Protein AF-G7YF88-F1 (afdb_monomer)

pLDDT: mean 83.78, std 13.75, range [22.8, 98.19]

Sequence (828 aa):
MNIGTIGHVDHGKTTLTAAITKSTSFRCLVPNYPVYSVLSEKKQTIFRSYEEIDAAPEEKKRGITINAAVVDYSTDKRHYAHTDCPGHADYVKNMITGANQMECAILVVAATDGTMPQTREHLLLAKQIGIEKLVVFINKADAADPEMLELVELEVRDTLKQYGFDGDNTPIVAGSALCALEGKDPQVGREKILELLNVIDEVPMPKREKDKPFLLPIEHVFSITGRGTVVTGRIERGTVALQAPVEIIGYNQSLKSTVTGIEMFHQLMSQAEAGDQVGLLLRGVKRDEIRRGQVVCEPKSQSMQNYIQAQVYMLSKKEGGRAKPFLSRYQLQVFSKSWDCPAYIVLPENKEMVMPGEDATIELDFQKKMVLEPGQRFTLRASGTTLGYGVRECVSIHVGQAGVQIGNACWELFCLEHGVQPSGEMYGDLGRDYEDAMQTFYSETGGGKYVPRAIFADLEPTVVDEVRKGTYRKLFHPDQLISGKEDAANNYARGHYGVGKQMIELVLDRIRKLVEPCTGLQGFIFTRSFGGGSGSGFTSLLMERMSRDYGKKTKLEFAIYPAPHISTAIVEPYNSILTTHGTLEHVDATFLLDNQAIYDNCLHNLNVERPTYTNLNRLICQVVSSTTASLRFSGSLNVDLIEFQTNLVPYPRIHFPMVSYAPVISAQKARHEQMTVAQLTSACFEPINQMVKCDPRKGKYMACCLLYRGDVVPKDVNAAIATIKTKRCIQFVDWCPTGFKVGITYQPPTAVPGGDLAKVQRAVCMLSNTTAIAEAWARLDRKFDLMFAKRAFVHWYVGEGMEEGEFREARVDLAALEKDYKEIACEV

InterPro domains:
  IPR000217 Tubulin [PR01161] (400-420)
  IPR000217 Tubulin [PR01161] (442-461)
  IPR000217 Tubulin [PR01161] (484-495)
  IPR000217 Tubulin [PR01161] (497-521)
  IPR000217 Tubulin [PR01161] (523-541)
  IPR000217 Tubulin [PR01161] (542-563)
  IPR000217 Tubulin [PR01161] (567-580)
  IPR000217 Tubulin [PR01161] (581-601)
  IPR000217 Tubulin [PR01161] (769-797)
  IPR000217 Tubulin [PTHR11588] (392-824)
  IPR000795 Translational (tr)-type GTP-binding domain [PF00009] (1-202)
  IPR000795 Translational (tr)-type GTP-binding domain [PS51722] (1-207)
  IPR002452 Alpha tubulin [PR01162] (408-423)
  IPR002452 Alpha tubulin [PR01162] (434-447)
  IPR002452 Alpha tubulin [PR01162] (477-490)
  IPR002452 Alpha tubulin [PR01162] (509-517)
  IPR002452 Alpha tubulin [PR01162] (537-549)
  IPR002452 Alpha tubulin [PR01162] (550-561)
  IPR002452 Alpha tubulin [PR01162] (603-615)
  IPR002452 Alpha tubulin [PR01162] (663-678)

Secondary structure (DSSP, 8-state):
-EEEEES-GGG-HHHHHHHHHHHHHHTTS-SSS---S----S-PPPP--HHHHS-SHHHHHHTS--S-EEEEEE-SS-EEEEEE---SGGGHHHHHHHHTT-SEEEEEEETTT-S-HHHHHHHHHHHHHT--EEEEEEE-GGGS-HHHHHH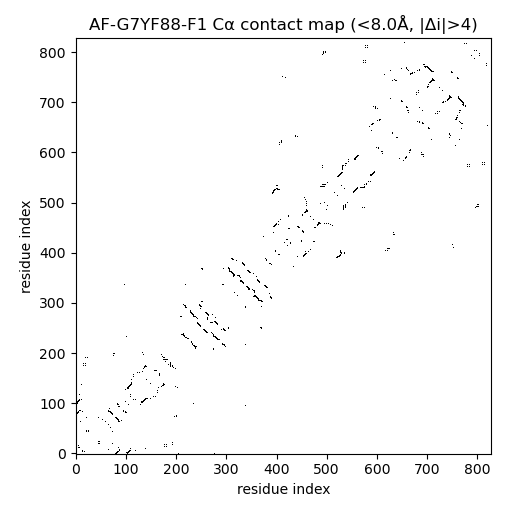HHHHHHHHHHHTTS-TTTS-EEE--HHHHHHT--TTTTHHHHHHHHHHHHHSPPPPP--SSPPEEE--EEEEETTTEEEEEEE--BSEEETT-EEEEEETTEEEEEEEEEEEETTEEESEEETT-EEEEEETT--TTT--TT-EEESTTS--EEEEEEEEEEEPBGGGTSBSSPEETTEEEEEEETTEEEEEEEE--TT-SEE-TT-EEEEEEEEEEEEE--TT---EEEETTEEEEE---EEEEEEEHHHHHHHHHHHHHHHHHHHTB-TTS-BSS---HHHHHHHTTTEEEPTTS-EEE-EEEEESSSHHHHHHHHSTTTTTS-GGGEEE-SS--TT-HHHHHTSHHHHHHHHHHHHHHHHHTT-SSEEEEEEEEESSSHIIIIIHHHHHHHHHHHSTTSEEEEEEEE--TTT---TTHHHHHHHHHHHHTTT-SEEEEEEHHHHHHHHHHTS--SS--HHHHHHHHHHHHHHHHHHHHS-EEE---HHHHHHHH-SSTT----EEEEE---BTTGGGT----HHHHHHHTTSGGGBSS---GGGS-EEEEEEEEEES--HHHHHHHHHHHHT-TT--B-TT-TT-EEEEEE-SPPPPPTT-SBPP-SEEEEEEEEEGGGHHHHHHHHHHHHHHHTTTTTHHHHHTTT--HHHHHHHHHHHHHHHHHHHHHHH--

Structure (mmCIF, N/CA/C/O backbone):
data_AF-G7YF88-F1
#
_entry.id   AF-G7YF88-F1
#
loop_
_atom_site.group_PDB
_atom_site.id
_atom_site.type_symbol
_atom_site.label_atom_id
_atom_site.label_alt_id
_atom_site.label_comp_id
_atom_site.label_asym_id
_atom_site.label_entity_id
_atom_site.label_seq_id
_atom_site.pdbx_PDB_ins_code
_atom_site.Cartn_x
_atom_site.Cartn_y
_atom_site.Cartn_z
_atom_site.occupancy
_atom_site.B_iso_or_equiv
_atom_site.auth_seq_id
_atom_site.auth_comp_id
_atom_site.auth_asym_id
_atom_site.auth_atom_id
_atom_site.pdbx_PDB_model_num
ATOM 1 N N . MET A 1 1 ? -20.935 11.786 24.456 1.00 80.44 1 MET A N 1
ATOM 2 C CA . MET A 1 1 ? -19.682 11.563 23.708 1.00 80.44 1 MET A CA 1
ATOM 3 C C . MET A 1 1 ? -18.657 10.994 24.666 1.00 80.44 1 MET A C 1
ATOM 5 O O . MET A 1 1 ? -18.584 11.468 25.797 1.00 80.44 1 MET A O 1
ATOM 9 N N . ASN A 1 2 ? -17.916 9.978 24.238 1.00 83.38 2 ASN A N 1
ATOM 10 C CA . ASN A 1 2 ? -16.899 9.335 25.068 1.00 83.38 2 ASN A CA 1
ATOM 11 C C . ASN A 1 2 ? -15.535 9.959 24.757 1.00 83.38 2 ASN A C 1
ATOM 13 O O . ASN A 1 2 ? -15.073 9.903 23.618 1.00 83.38 2 ASN A O 1
ATOM 17 N N . ILE A 1 3 ? -14.912 10.586 25.748 1.00 87.50 3 ILE A N 1
ATOM 18 C CA . ILE A 1 3 ? -13.619 11.266 25.614 1.00 87.50 3 ILE A CA 1
ATOM 19 C C . ILE A 1 3 ? -12.647 10.736 26.662 1.00 87.50 3 ILE A C 1
ATOM 21 O O . ILE A 1 3 ? -13.074 10.132 27.641 1.00 87.50 3 ILE A O 1
ATOM 25 N N . GLY A 1 4 ? -11.349 10.953 26.507 1.00 88.19 4 GLY A N 1
ATOM 26 C CA . GLY A 1 4 ? -10.425 10.685 27.602 1.00 88.19 4 GLY A CA 1
ATOM 27 C C . GLY A 1 4 ? -9.068 11.340 27.455 1.00 88.19 4 GLY A C 1
ATOM 28 O O . GLY A 1 4 ? -8.696 11.769 26.367 1.00 88.19 4 GLY A O 1
ATOM 29 N N . THR A 1 5 ? -8.342 11.451 28.560 1.00 90.38 5 THR A N 1
ATOM 30 C CA . THR A 1 5 ? -7.022 12.087 28.635 1.00 90.38 5 THR A CA 1
ATOM 31 C C . THR A 1 5 ? -5.910 11.066 28.437 1.00 90.38 5 THR A C 1
ATOM 33 O O . THR A 1 5 ? -5.860 10.030 29.098 1.00 90.38 5 THR A O 1
ATOM 36 N N . ILE A 1 6 ? -4.971 11.369 27.542 1.00 90.88 6 ILE A N 1
ATOM 37 C CA . ILE A 1 6 ? -3.789 10.546 27.259 1.00 90.88 6 ILE A CA 1
ATOM 38 C C . ILE A 1 6 ? -2.522 11.408 27.296 1.00 90.88 6 ILE A C 1
ATOM 40 O O . ILE A 1 6 ? -2.571 12.604 27.030 1.00 90.88 6 ILE A O 1
ATOM 44 N N . GLY A 1 7 ? -1.374 10.818 27.637 1.00 88.44 7 GLY A N 1
ATOM 45 C CA . GLY A 1 7 ? -0.098 11.532 27.736 1.00 88.44 7 GLY A CA 1
ATOM 46 C C . GLY A 1 7 ? 0.802 11.001 28.854 1.00 88.44 7 GLY A C 1
ATOM 47 O O . GLY A 1 7 ? 0.397 10.146 29.648 1.00 88.44 7 GLY A O 1
ATOM 48 N N . HIS A 1 8 ? 2.016 11.544 28.928 1.00 87.12 8 HIS A N 1
ATOM 49 C CA . HIS A 1 8 ? 3.051 11.184 29.904 1.00 87.12 8 HIS A CA 1
ATOM 50 C C . HIS A 1 8 ? 2.566 11.288 31.360 1.00 87.12 8 HIS A C 1
ATOM 52 O O . HIS A 1 8 ? 1.665 12.077 31.663 1.00 87.12 8 HIS A O 1
ATOM 58 N N . VAL A 1 9 ? 3.141 10.484 32.264 1.00 79.69 9 VAL A N 1
ATOM 59 C CA . VAL A 1 9 ? 2.733 10.396 33.680 1.00 79.69 9 VAL A CA 1
ATOM 60 C C . VAL A 1 9 ? 2.673 11.766 34.375 1.00 79.69 9 VAL A C 1
ATOM 62 O O . VAL A 1 9 ? 1.638 12.075 34.960 1.00 79.69 9 VAL A O 1
ATOM 65 N N . ASP A 1 10 ? 3.657 12.641 34.151 1.00 83.56 10 ASP A N 1
ATOM 66 C CA . ASP A 1 10 ? 3.800 13.915 34.880 1.00 83.56 10 ASP A CA 1
ATOM 67 C C . ASP A 1 10 ? 3.218 15.148 34.168 1.00 83.56 10 ASP A C 1
ATOM 69 O O . ASP A 1 10 ? 3.370 16.286 34.626 1.00 83.56 10 ASP A O 1
ATOM 73 N N . HIS A 1 11 ? 2.499 14.955 33.058 1.00 89.69 11 HIS A N 1
ATOM 74 C CA . HIS A 1 11 ? 1.887 16.063 32.311 1.00 89.69 11 HIS A CA 1
ATOM 75 C C . HIS A 1 11 ? 0.567 16.573 32.922 1.00 89.69 11 HIS A C 1
ATOM 77 O O . HIS A 1 11 ? -0.013 17.536 32.426 1.00 89.69 11 HIS A O 1
ATOM 83 N N . GLY A 1 12 ? 0.084 15.968 34.014 1.00 87.19 12 GLY A N 1
ATOM 84 C CA . GLY A 1 12 ? -1.083 16.456 34.763 1.00 87.19 12 GLY A CA 1
ATOM 85 C C . GLY A 1 12 ? -2.442 16.089 34.154 1.00 87.19 12 GLY A C 1
ATOM 86 O O . GLY A 1 12 ? -3.355 16.911 34.158 1.00 87.19 12 GLY A O 1
ATOM 87 N N . LYS A 1 13 ? -2.591 14.859 33.641 1.00 89.50 13 LYS A N 1
ATOM 88 C CA . LYS A 1 13 ? -3.858 14.331 33.085 1.00 89.50 13 LYS A CA 1
ATOM 89 C C . LYS A 1 13 ? -4.994 14.343 34.108 1.00 89.50 13 LYS A C 1
ATOM 91 O O . LYS A 1 13 ? -6.001 15.004 33.896 1.00 89.50 13 LYS A O 1
ATOM 96 N N . THR A 1 14 ? -4.784 13.712 35.256 1.00 85.06 14 THR A N 1
ATOM 97 C CA . THR A 1 14 ? -5.780 13.623 36.330 1.00 85.06 14 THR A CA 1
ATOM 98 C C . THR A 1 14 ? -6.082 14.997 36.930 1.00 85.06 14 THR A C 1
ATOM 100 O O . THR A 1 14 ? -7.227 15.307 37.256 1.00 85.06 14 THR A O 1
ATOM 103 N N . THR A 1 15 ? -5.076 15.878 36.993 1.00 86.94 15 THR A N 1
ATOM 104 C CA . THR A 1 15 ? -5.241 17.297 37.348 1.00 86.94 15 THR A CA 1
ATOM 105 C C . THR A 1 15 ? -6.183 18.005 36.372 1.00 86.94 15 THR A C 1
ATOM 107 O O . THR A 1 15 ? -7.093 18.708 36.804 1.00 86.94 15 THR A O 1
ATOM 110 N N . LEU A 1 16 ? -6.015 17.793 35.062 1.00 88.69 16 LEU A N 1
ATOM 111 C CA . LEU A 1 16 ? -6.908 18.332 34.036 1.00 88.69 16 LEU A CA 1
ATOM 112 C C . LEU A 1 16 ? -8.329 17.769 34.167 1.00 88.69 16 LEU A C 1
ATOM 114 O O . LEU A 1 16 ? -9.291 18.537 34.142 1.00 88.69 16 LEU A O 1
ATOM 118 N N . THR A 1 17 ? -8.473 16.461 34.380 1.00 86.06 17 THR A N 1
ATOM 119 C CA . THR A 1 17 ? -9.773 15.805 34.588 1.00 86.06 17 THR A CA 1
ATOM 120 C C . THR A 1 17 ? -10.514 16.407 35.791 1.00 86.06 17 THR A C 1
ATOM 122 O O . THR A 1 17 ? -11.687 16.778 35.685 1.00 86.06 17 THR A O 1
ATOM 125 N N . ALA A 1 18 ? -9.825 16.618 36.916 1.00 83.25 18 ALA A N 1
ATOM 126 C CA . ALA A 1 18 ? -10.389 17.295 38.085 1.00 83.25 18 ALA A CA 1
ATOM 127 C C . ALA A 1 18 ? -10.716 18.782 37.809 1.00 83.25 18 ALA A C 1
ATOM 129 O O . ALA A 1 18 ? -11.761 19.281 38.232 1.00 83.25 18 ALA A O 1
ATOM 130 N N . ALA A 1 19 ? -9.871 19.503 37.062 1.00 83.56 19 ALA A N 1
ATOM 131 C CA . ALA A 1 19 ? -10.112 20.903 36.694 1.00 83.56 19 ALA A CA 1
ATOM 132 C C . ALA A 1 19 ? -11.373 21.077 35.830 1.00 83.56 19 ALA A C 1
ATOM 134 O O . ALA A 1 19 ? -12.139 22.029 36.025 1.00 83.56 19 ALA A O 1
ATOM 135 N N . ILE A 1 20 ? -11.617 20.142 34.905 1.00 85.19 20 ILE A N 1
ATOM 136 C CA . ILE A 1 20 ? -12.810 20.111 34.050 1.00 85.19 20 ILE A CA 1
ATOM 137 C C . ILE A 1 20 ? -14.073 19.922 34.896 1.00 85.19 20 ILE A C 1
ATOM 139 O O . ILE A 1 20 ? -15.021 20.705 34.767 1.00 85.19 20 ILE A O 1
ATOM 143 N N . THR A 1 21 ? -14.090 18.938 35.802 1.00 80.06 21 THR A N 1
ATOM 144 C CA . THR A 1 21 ? -15.263 18.694 36.665 1.00 80.06 21 THR A CA 1
ATOM 145 C C . THR A 1 21 ? -15.522 19.867 37.609 1.00 80.06 21 THR A C 1
ATOM 147 O O . THR A 1 21 ? -16.675 20.240 37.831 1.00 80.06 21 THR A O 1
ATOM 150 N N . LYS A 1 22 ? -14.469 20.533 38.109 1.00 77.25 22 LYS A N 1
ATOM 151 C CA . LYS A 1 22 ? -14.602 21.744 38.933 1.00 77.25 22 LYS A CA 1
ATOM 152 C C . LYS A 1 22 ? -15.222 22.887 38.139 1.00 77.25 22 LYS A C 1
ATOM 154 O O . LYS A 1 22 ? -16.202 23.487 38.574 1.00 77.25 22 LYS A O 1
ATOM 159 N N . SER A 1 23 ? -14.673 23.176 36.963 1.00 72.31 23 SER A N 1
ATOM 160 C CA . SER A 1 23 ? -15.081 24.321 36.140 1.00 72.31 23 SER A CA 1
ATOM 161 C C . SER A 1 23 ? -16.519 24.192 35.635 1.00 72.31 23 SER A C 1
ATOM 163 O O . SER A 1 23 ? -17.252 25.183 35.599 1.00 72.31 23 SER A O 1
ATOM 165 N N . THR A 1 24 ? -16.945 22.969 35.313 1.00 67.31 24 THR A N 1
ATOM 166 C CA . THR A 1 24 ? -18.329 22.657 34.923 1.00 67.31 24 THR A CA 1
ATOM 167 C C . THR A 1 24 ? -19.292 22.700 36.112 1.00 67.31 24 THR A C 1
ATOM 169 O O . THR A 1 24 ? -20.394 23.220 35.964 1.00 67.31 24 THR A O 1
ATOM 172 N N . SER A 1 25 ? -18.865 22.286 37.311 1.00 60.72 25 SER A N 1
ATOM 173 C CA . SER A 1 25 ? -19.668 22.409 38.542 1.00 60.72 25 SER A CA 1
ATOM 174 C C . SER A 1 25 ? -19.865 23.871 38.978 1.00 60.72 25 SER A C 1
ATOM 176 O O . SER A 1 25 ? -20.966 24.275 39.348 1.00 60.72 25 SER A O 1
ATOM 178 N N . PHE A 1 26 ? -18.826 24.712 38.882 1.00 49.44 26 PHE A N 1
ATOM 179 C CA . PHE A 1 26 ? -18.905 26.143 39.221 1.00 49.44 26 PHE A CA 1
ATOM 180 C C . PHE A 1 26 ? -19.770 26.958 38.255 1.00 49.44 26 PHE A C 1
ATOM 182 O O . PHE A 1 26 ? -20.281 28.014 38.635 1.00 49.44 26 PHE A O 1
ATOM 189 N N . ARG A 1 27 ? -19.954 26.496 37.012 1.00 46.66 27 ARG A N 1
ATOM 190 C CA . ARG A 1 27 ? -20.841 27.144 36.034 1.00 46.66 27 ARG A CA 1
ATOM 191 C C . ARG A 1 27 ? -22.307 27.143 36.501 1.00 46.66 27 ARG A C 1
ATOM 193 O O . ARG A 1 27 ? -23.057 28.027 36.105 1.00 46.66 27 ARG A O 1
ATOM 200 N N . CYS A 1 28 ? -22.676 26.250 37.424 1.00 38.59 28 CYS A N 1
ATOM 201 C CA . CYS A 1 28 ? -23.985 26.230 38.079 1.00 38.59 28 CYS A CA 1
ATOM 202 C C . CYS A 1 28 ? -24.135 27.196 39.276 1.00 38.59 28 CYS A C 1
ATOM 204 O O . CYS A 1 28 ? -25.237 27.296 39.807 1.00 38.59 28 CYS A O 1
ATOM 206 N N . LEU A 1 29 ? -23.080 27.895 39.726 1.00 36.25 29 LEU A N 1
ATOM 207 C CA . LEU A 1 29 ? -23.082 28.644 41.001 1.00 36.25 29 LEU A CA 1
ATOM 208 C C . LEU A 1 29 ? -22.787 30.158 40.892 1.00 36.25 29 LEU A C 1
ATOM 210 O O . LEU A 1 29 ? -22.623 30.805 41.923 1.00 36.25 29 LEU A O 1
ATOM 214 N N . VAL A 1 30 ? -22.723 30.761 39.695 1.00 32.78 30 VAL A N 1
ATOM 215 C CA . VAL A 1 30 ? -22.468 32.216 39.546 1.00 32.78 30 VAL A CA 1
ATOM 216 C C . VAL A 1 30 ? -23.793 33.013 39.449 1.00 32.78 30 VAL A C 1
ATOM 218 O O . VAL A 1 30 ? -24.530 32.829 38.479 1.00 32.78 30 VAL A O 1
ATOM 221 N N . PRO A 1 31 ? -24.118 33.919 40.399 1.00 35.50 31 PRO A N 1
ATOM 222 C CA . PRO A 1 31 ? -25.445 34.527 40.526 1.00 35.50 31 PRO A CA 1
ATOM 223 C C . PRO A 1 31 ? -25.544 35.929 39.888 1.00 35.50 31 PRO A C 1
ATOM 225 O O . PRO A 1 31 ? -25.641 36.936 40.579 1.00 35.50 31 PRO A O 1
ATOM 228 N N . ASN A 1 32 ? -25.603 35.976 38.554 1.00 34.09 32 ASN A N 1
ATOM 229 C CA . ASN A 1 32 ? -26.483 36.920 37.832 1.00 34.09 32 ASN A CA 1
ATOM 230 C C . ASN A 1 32 ? -27.683 36.166 37.207 1.00 34.09 32 ASN A C 1
ATOM 232 O O . ASN A 1 32 ? -28.329 36.643 36.279 1.00 34.09 32 ASN A O 1
ATOM 236 N N . TYR A 1 33 ? -27.976 34.966 37.718 1.00 36.41 33 TYR A N 1
ATOM 237 C CA . TYR A 1 33 ? -29.042 34.067 37.275 1.00 36.41 33 TYR A CA 1
ATOM 238 C C . TYR A 1 33 ? -29.768 33.541 38.526 1.00 36.41 33 TYR A C 1
ATOM 240 O O . TYR A 1 33 ? -29.080 33.134 39.466 1.00 36.41 33 TYR A O 1
ATOM 248 N N . PRO A 1 34 ? -31.110 33.614 38.634 1.00 28.64 34 PRO A N 1
ATOM 249 C CA . PRO A 1 34 ? -31.749 33.658 39.943 1.00 28.64 34 PRO A CA 1
ATOM 250 C C . PRO A 1 34 ? -31.778 32.289 40.617 1.00 28.64 34 PRO A C 1
ATOM 252 O O . PRO A 1 34 ? -32.299 31.312 40.081 1.00 28.64 34 PRO A O 1
ATOM 255 N N . VAL A 1 35 ? -31.262 32.276 41.841 1.00 29.77 35 VAL A N 1
ATOM 256 C CA . VAL A 1 35 ? -31.398 31.213 42.831 1.00 29.77 35 VAL A CA 1
ATOM 257 C C . VAL A 1 35 ? -32.826 31.244 43.375 1.00 29.77 35 VAL A C 1
ATOM 259 O O . VAL A 1 35 ? -33.217 32.210 44.025 1.00 29.77 35 VAL A O 1
ATOM 262 N N . TYR A 1 36 ? -33.578 30.167 43.158 1.00 23.89 36 TYR A N 1
ATOM 263 C CA . TYR A 1 36 ? -34.684 29.786 44.030 1.00 23.89 36 TYR A CA 1
ATOM 264 C C . TYR A 1 36 ? -34.452 28.362 44.519 1.00 23.89 36 TYR A C 1
ATOM 266 O O . TYR A 1 36 ? -34.229 27.429 43.749 1.00 23.89 36 TYR A O 1
ATOM 274 N N . SER A 1 37 ? -34.502 28.223 45.838 1.00 29.05 37 SER A N 1
ATOM 275 C CA . SER A 1 37 ? -34.841 26.981 46.503 1.00 29.05 37 SER A CA 1
ATOM 276 C C . SER A 1 37 ? -36.146 26.422 45.924 1.00 29.05 37 SER A C 1
ATOM 278 O O . SER A 1 37 ? -37.085 27.166 45.652 1.00 29.05 37 SER A O 1
ATOM 280 N N . VAL A 1 38 ? -36.194 25.090 45.825 1.00 25.95 38 VAL A N 1
ATOM 281 C CA . VAL A 1 38 ? -37.315 24.264 45.348 1.00 25.95 38 VAL A CA 1
ATOM 282 C C . VAL A 1 38 ? -37.439 24.200 43.819 1.00 25.95 38 VAL A C 1
ATOM 284 O O . VAL A 1 38 ? -38.097 25.025 43.202 1.00 25.95 38 VAL A O 1
ATOM 287 N N . LEU A 1 39 ? -36.838 23.167 43.215 1.00 22.80 39 LEU A N 1
ATOM 288 C CA . LEU A 1 39 ? -37.516 22.160 42.381 1.00 22.80 39 LEU A CA 1
ATOM 289 C C . LEU A 1 39 ? -36.494 21.149 41.824 1.00 22.80 39 LEU A C 1
ATOM 291 O O . LEU A 1 39 ? -35.384 21.473 41.416 1.00 22.80 39 LEU A O 1
ATOM 295 N N . SER A 1 40 ? -36.919 19.900 41.876 1.00 32.03 40 SER A N 1
ATOM 296 C CA . SER A 1 40 ? -36.333 18.665 41.372 1.00 32.03 40 SER A CA 1
ATOM 297 C C . SER A 1 40 ? -35.913 18.685 39.885 1.00 32.03 40 SER A C 1
ATOM 299 O O . SER A 1 40 ? -36.510 19.380 39.068 1.00 32.03 40 SER A O 1
ATOM 301 N N . GLU A 1 41 ? -34.950 17.809 39.544 1.00 29.53 41 GLU A N 1
ATOM 302 C CA . GLU A 1 41 ? -34.847 17.063 38.263 1.00 29.53 41 GLU A CA 1
ATOM 303 C C . GLU A 1 41 ? -33.995 17.539 37.058 1.00 29.53 41 GLU A C 1
ATOM 305 O O . GLU A 1 41 ? -34.114 16.936 35.990 1.00 29.53 41 GLU A O 1
ATOM 310 N N . LYS A 1 42 ? -33.029 18.470 37.158 1.00 31.80 42 LYS A N 1
ATOM 311 C CA . LYS A 1 42 ? -32.085 18.698 36.026 1.00 31.80 42 LYS A CA 1
ATOM 312 C C . LYS A 1 42 ? -30.593 18.660 36.396 1.00 31.80 42 LYS A C 1
ATOM 314 O O . LYS A 1 42 ? -30.072 19.564 37.034 1.00 31.80 42 LYS A O 1
ATOM 319 N N . LYS A 1 43 ? -29.965 17.554 35.956 1.00 44.12 43 LYS A N 1
ATOM 320 C CA . LYS A 1 43 ? -28.537 17.203 35.766 1.00 44.12 43 LYS A CA 1
ATOM 321 C C . LYS A 1 43 ? -27.502 18.191 36.333 1.00 44.12 43 LYS A C 1
ATOM 323 O O . LYS A 1 43 ? -27.141 19.159 35.672 1.00 44.12 43 LYS A O 1
ATOM 328 N N . GLN A 1 44 ? -26.979 17.882 37.522 1.00 49.84 44 GLN A N 1
ATOM 329 C CA . GLN A 1 44 ? -25.811 18.538 38.122 1.00 49.84 44 GLN A CA 1
ATOM 330 C C . GLN A 1 44 ? -24.552 17.696 37.870 1.00 49.84 44 GLN A C 1
ATOM 332 O O . GLN A 1 44 ? -24.529 16.520 38.221 1.00 49.84 44 GLN A O 1
ATOM 337 N N . THR A 1 45 ? -23.503 18.295 37.297 1.00 47.97 45 THR A N 1
ATOM 338 C CA . THR A 1 45 ? -22.147 17.722 37.331 1.00 47.97 45 THR A CA 1
ATOM 339 C C . THR A 1 45 ? -21.655 17.725 38.781 1.00 47.97 45 THR A C 1
ATOM 341 O O . THR A 1 45 ? -21.753 18.751 39.455 1.00 47.97 45 THR A O 1
ATOM 344 N N . ILE A 1 46 ? -21.134 16.598 39.269 1.00 57.25 46 ILE A N 1
ATOM 345 C CA . ILE A 1 46 ? -20.553 16.490 40.614 1.00 57.25 46 ILE A CA 1
ATOM 346 C C . ILE A 1 46 ? -19.043 16.698 40.492 1.00 57.25 46 ILE A C 1
ATOM 348 O O . ILE A 1 46 ? -18.365 15.944 39.792 1.00 57.25 46 ILE A O 1
ATOM 352 N N . PHE A 1 47 ? -18.505 17.715 41.167 1.00 47.56 47 PHE A N 1
ATOM 353 C CA . PHE A 1 47 ? -17.058 17.912 41.248 1.00 47.56 47 PHE A CA 1
ATOM 354 C C . PHE A 1 47 ? -16.402 16.676 41.869 1.00 47.56 47 PHE A C 1
ATOM 356 O O . PHE A 1 47 ? -16.818 16.240 42.941 1.00 47.56 47 PHE A O 1
ATOM 363 N N . ARG A 1 48 ? -15.366 16.147 41.208 1.00 58.91 48 ARG A N 1
ATOM 364 C CA . ARG A 1 48 ? -14.508 15.103 41.768 1.00 58.91 48 ARG A CA 1
ATOM 365 C C . ARG A 1 48 ? -13.098 15.635 41.918 1.00 58.91 48 ARG A C 1
ATOM 367 O O . ARG A 1 48 ? -12.487 16.104 40.956 1.00 58.91 48 ARG A O 1
ATOM 374 N N . SER A 1 49 ? -12.601 15.576 43.143 1.00 54.50 49 SER A N 1
ATOM 375 C CA . SER A 1 49 ? -11.231 15.954 43.459 1.00 54.50 49 SER A CA 1
ATOM 376 C C . SER A 1 49 ? -10.231 14.952 42.876 1.00 54.50 49 SER A C 1
ATOM 378 O O . SER A 1 49 ? -10.565 13.802 42.593 1.00 54.50 49 SER A O 1
ATOM 380 N N . TYR A 1 50 ? -8.977 15.387 42.739 1.00 51.66 50 TYR A N 1
ATOM 381 C CA . TYR A 1 50 ? -7.861 14.533 42.322 1.00 51.66 50 TYR A CA 1
ATOM 382 C C . TYR A 1 50 ? -7.794 13.225 43.144 1.00 51.66 50 TYR A C 1
ATOM 384 O O . TYR A 1 50 ? -7.657 12.138 42.590 1.00 51.66 50 TYR A O 1
ATOM 392 N N . GLU A 1 51 ? -8.007 13.315 44.460 1.00 47.09 51 GLU A N 1
ATOM 393 C CA . GLU A 1 51 ? -7.945 12.187 45.403 1.00 47.09 51 GLU A CA 1
ATOM 394 C C . GLU A 1 51 ? -9.130 11.206 45.321 1.00 47.09 51 GLU A C 1
ATOM 396 O O . GLU A 1 51 ? -9.066 10.108 45.889 1.00 47.09 51 GLU A O 1
ATOM 401 N N . GLU A 1 52 ? -10.227 11.610 44.676 1.00 59.31 52 GLU A N 1
ATOM 402 C CA . GLU A 1 52 ? -11.420 10.785 44.445 1.00 59.31 52 GLU A CA 1
ATOM 403 C C . GLU A 1 52 ? -11.386 10.080 43.085 1.00 59.31 52 GLU A C 1
ATOM 405 O O . GLU A 1 52 ? -12.082 9.079 42.907 1.00 59.31 52 GLU A O 1
ATOM 410 N N . ILE A 1 53 ? -10.593 10.591 42.138 1.00 59.25 53 ILE A N 1
ATOM 411 C CA . ILE A 1 53 ? -10.337 9.949 40.842 1.00 59.25 53 ILE A CA 1
ATOM 412 C C . ILE A 1 53 ? -9.270 8.860 41.026 1.00 59.25 53 ILE A C 1
ATOM 414 O O . ILE A 1 53 ? -9.530 7.703 40.701 1.00 59.25 53 ILE A O 1
ATOM 418 N N . ASP A 1 54 ? -8.145 9.194 41.671 1.00 60.56 54 ASP A N 1
ATOM 419 C CA . ASP A 1 54 ? -7.094 8.244 42.077 1.00 60.56 54 ASP A CA 1
ATOM 420 C C . ASP A 1 54 ? -7.458 7.566 43.418 1.00 60.56 54 ASP A C 1
ATOM 422 O O . ASP A 1 54 ? -6.809 7.728 44.461 1.00 60.56 54 ASP A O 1
ATOM 426 N N . ALA A 1 55 ? -8.580 6.843 43.429 1.00 58.81 55 ALA A N 1
ATOM 427 C CA . ALA A 1 55 ? -9.160 6.290 44.651 1.00 58.81 55 ALA A CA 1
ATOM 428 C C . ALA A 1 55 ? -8.441 5.030 45.170 1.00 58.81 55 ALA A C 1
ATOM 430 O O . ALA A 1 55 ? -8.611 4.681 46.346 1.00 58.81 55 ALA A O 1
ATOM 431 N N . ALA A 1 56 ? -7.663 4.320 44.341 1.00 57.72 56 ALA A N 1
ATOM 432 C CA . ALA A 1 56 ? -7.081 3.048 44.756 1.00 57.72 56 ALA A CA 1
ATOM 433 C C . ALA A 1 56 ? -5.982 3.247 45.825 1.00 57.72 56 ALA A C 1
ATOM 435 O O . ALA A 1 56 ? -5.140 4.139 45.701 1.00 57.72 56 ALA A O 1
ATOM 436 N N . PRO A 1 57 ? -5.903 2.386 46.862 1.00 49.88 57 PRO A N 1
ATOM 437 C CA . PRO A 1 57 ? -4.890 2.509 47.917 1.00 49.88 57 PRO A CA 1
ATOM 438 C C . PRO A 1 57 ? -3.437 2.491 47.412 1.00 49.88 57 PRO A C 1
ATOM 440 O O . PRO A 1 57 ? -2.551 3.039 48.067 1.00 49.88 57 PRO A O 1
ATOM 443 N N . GLU A 1 58 ? -3.179 1.845 46.270 1.00 53.97 58 GLU A N 1
ATOM 444 C CA . GLU A 1 58 ? -1.869 1.840 45.605 1.00 53.97 58 GLU A CA 1
ATOM 445 C C . GLU A 1 58 ? -1.588 3.123 44.812 1.00 53.97 58 GLU A C 1
ATOM 447 O O . GLU A 1 58 ? -0.444 3.578 44.824 1.00 53.97 58 GLU A O 1
ATOM 452 N N . GLU A 1 59 ? -2.605 3.735 44.195 1.00 62.12 59 GLU A N 1
ATOM 453 C CA . GLU A 1 59 ? -2.485 5.015 43.474 1.00 62.12 59 GLU A CA 1
ATOM 454 C C . GLU A 1 59 ? -2.096 6.127 44.453 1.00 62.12 59 GLU A C 1
ATOM 456 O O . GLU A 1 59 ? -1.082 6.796 44.257 1.00 62.12 59 GLU A O 1
ATOM 461 N N . LYS A 1 60 ? -2.791 6.219 45.599 1.00 62.00 60 LYS A N 1
ATOM 462 C CA . LYS A 1 60 ? -2.500 7.213 46.653 1.00 62.00 60 LYS A CA 1
ATOM 463 C C . LYS A 1 60 ? -1.102 7.087 47.261 1.00 62.00 60 LYS A C 1
ATOM 465 O O . LYS A 1 60 ? -0.528 8.082 47.688 1.00 62.00 60 LYS A O 1
ATOM 470 N N . LYS A 1 61 ? -0.547 5.871 47.327 1.00 56.31 61 LYS A N 1
ATOM 471 C CA . LYS A 1 61 ? 0.805 5.630 47.868 1.00 56.31 61 LYS A CA 1
ATOM 472 C C . LYS A 1 61 ? 1.916 5.967 46.880 1.00 56.31 61 LYS A C 1
ATOM 474 O O . LYS A 1 61 ? 3.013 6.301 47.316 1.00 56.31 61 LYS A O 1
ATOM 479 N N . ARG A 1 62 ? 1.665 5.797 45.579 1.00 53.62 62 ARG A N 1
ATOM 480 C CA . ARG A 1 62 ? 2.677 5.960 44.525 1.00 53.62 62 ARG A CA 1
ATOM 481 C C . ARG A 1 62 ? 2.575 7.291 43.780 1.00 53.62 62 ARG A C 1
ATOM 483 O O . ARG A 1 62 ? 3.536 7.643 43.110 1.00 53.62 62 ARG A O 1
ATOM 490 N N . GLY A 1 63 ? 1.457 8.009 43.901 1.00 57.00 63 GLY A N 1
ATOM 491 C CA . GLY A 1 63 ? 1.236 9.296 43.235 1.00 57.00 63 GLY A CA 1
ATOM 492 C C . GLY A 1 63 ? 1.095 9.188 41.714 1.00 57.00 63 GLY A C 1
ATOM 493 O O . GLY A 1 63 ? 1.439 10.129 41.011 1.00 57.00 63 GLY A O 1
ATOM 494 N N . ILE A 1 64 ? 0.648 8.034 41.203 1.00 61.81 64 ILE A N 1
ATOM 495 C CA . ILE A 1 64 ? 0.454 7.774 39.769 1.00 61.81 64 ILE A CA 1
ATOM 496 C C . ILE A 1 64 ? -0.894 7.087 39.537 1.00 61.81 64 ILE A C 1
ATOM 498 O O . ILE A 1 64 ? -1.271 6.204 40.309 1.00 61.81 64 ILE A O 1
ATOM 502 N N . THR A 1 65 ? -1.574 7.433 38.444 1.00 52.50 65 THR A N 1
ATOM 503 C CA . THR A 1 65 ? -2.808 6.769 37.993 1.00 52.50 65 THR A CA 1
ATOM 504 C C . THR A 1 65 ? -2.492 5.363 37.491 1.00 52.50 65 THR A C 1
ATOM 506 O O . THR A 1 65 ? -1.634 5.186 36.618 1.00 52.50 65 THR A O 1
ATOM 509 N N . ILE A 1 66 ? -3.176 4.356 38.035 1.00 54.53 66 ILE A N 1
ATOM 510 C CA . ILE A 1 66 ? -2.956 2.938 37.718 1.00 54.53 66 ILE A CA 1
ATOM 511 C C . ILE A 1 66 ? -4.140 2.400 36.912 1.00 54.53 66 ILE A C 1
ATOM 513 O O . ILE A 1 66 ? -3.937 1.734 35.894 1.00 54.53 66 ILE A O 1
ATOM 517 N N . ASN A 1 67 ? -5.369 2.688 37.336 1.00 61.09 67 ASN A N 1
ATOM 518 C CA . ASN A 1 67 ? -6.597 2.251 36.683 1.00 61.09 67 ASN A CA 1
ATOM 519 C C . ASN A 1 67 ? -7.208 3.375 35.847 1.00 61.09 67 ASN A C 1
ATOM 521 O O . ASN A 1 67 ? -7.117 4.543 36.200 1.00 61.09 67 ASN A O 1
ATOM 525 N N . ALA A 1 68 ? -7.869 3.012 34.746 1.00 62.00 68 ALA A N 1
ATOM 526 C CA . ALA A 1 68 ? -8.675 3.978 34.014 1.00 62.00 68 ALA A CA 1
ATOM 527 C C . ALA A 1 68 ? -9.929 4.322 34.834 1.00 62.00 68 ALA A C 1
ATOM 529 O O . ALA A 1 68 ? -10.666 3.414 35.233 1.00 62.00 68 ALA A O 1
ATOM 530 N N . ALA A 1 69 ? -10.164 5.610 35.083 1.00 67.31 69 ALA A N 1
ATOM 531 C CA . ALA A 1 69 ? -11.319 6.098 35.832 1.00 67.31 69 ALA A CA 1
ATOM 532 C C . ALA A 1 69 ? -12.272 6.850 34.900 1.00 67.31 69 ALA A C 1
ATOM 534 O O . ALA A 1 69 ? -11.848 7.733 34.159 1.00 67.31 69 ALA A O 1
ATOM 535 N N . VAL A 1 70 ? -13.563 6.515 34.943 1.00 69.19 70 VAL A N 1
ATOM 536 C CA . VAL A 1 70 ? -14.587 7.201 34.144 1.00 69.19 70 VAL A CA 1
ATOM 537 C C . VAL A 1 70 ? -15.312 8.221 35.016 1.00 69.19 70 VAL A C 1
ATOM 539 O O . VAL A 1 70 ? -15.852 7.877 36.068 1.00 69.19 70 VAL A O 1
ATOM 542 N N . VAL A 1 71 ? -15.326 9.474 34.568 1.00 74.31 71 VAL A N 1
ATOM 543 C CA . VAL A 1 71 ? -16.001 10.604 35.209 1.00 74.31 71 VAL A CA 1
ATOM 544 C C . VAL A 1 71 ? -16.935 11.266 34.207 1.00 74.31 71 VAL A C 1
ATOM 546 O O . VAL A 1 71 ? -16.612 11.400 33.031 1.00 74.31 71 VAL A O 1
ATOM 549 N N . ASP A 1 72 ? -18.100 11.695 34.658 1.00 70.69 72 ASP A N 1
ATOM 550 C CA . ASP A 1 72 ? -19.120 12.313 33.826 1.00 70.69 72 ASP A CA 1
ATOM 551 C C . ASP A 1 72 ? -19.249 13.824 34.065 1.00 70.69 72 ASP A C 1
ATOM 553 O O . ASP A 1 72 ? -19.069 14.325 35.175 1.00 70.69 72 ASP A O 1
ATOM 557 N N . TYR A 1 73 ? -19.554 14.563 32.997 1.00 77.00 73 TYR A N 1
ATOM 558 C CA . TYR A 1 73 ? -19.918 15.980 33.057 1.00 77.00 73 TYR A CA 1
ATOM 559 C C . TYR A 1 73 ? -20.748 16.384 31.836 1.00 77.00 73 TYR A C 1
ATOM 561 O O . TYR A 1 73 ? -20.748 15.716 30.802 1.00 77.00 73 TYR A O 1
ATOM 569 N N . SER A 1 74 ? -21.461 17.505 31.942 1.00 70.25 74 SER A N 1
ATOM 570 C CA . SER A 1 74 ? -22.243 18.078 30.840 1.00 70.25 74 SER A CA 1
ATOM 571 C C . SER A 1 74 ? -21.811 19.503 30.506 1.00 70.25 74 SER A C 1
ATOM 573 O O . SER A 1 74 ? -21.452 20.280 31.392 1.00 70.25 74 SER A O 1
ATOM 575 N N . THR A 1 75 ? -21.890 19.844 29.223 1.00 78.31 75 THR A N 1
ATOM 576 C CA . THR A 1 75 ? -21.906 21.215 28.701 1.00 78.31 75 THR A CA 1
ATOM 577 C C . THR A 1 75 ? -23.329 21.570 28.255 1.00 78.31 75 THR A C 1
ATOM 579 O O . THR A 1 75 ? -24.231 20.731 28.291 1.00 78.31 75 THR A O 1
ATOM 582 N N . ASP A 1 76 ? -23.543 22.805 27.796 1.00 71.81 76 ASP A N 1
ATOM 583 C CA . ASP A 1 76 ? -24.843 23.225 27.250 1.00 71.81 76 ASP A CA 1
ATOM 584 C C . ASP A 1 76 ? -25.212 22.455 25.969 1.00 71.81 76 ASP A C 1
ATOM 586 O O . ASP A 1 76 ? -26.391 22.293 25.653 1.00 71.81 76 ASP A O 1
ATOM 590 N N . LYS A 1 77 ? -24.206 21.982 25.218 1.00 74.50 77 LYS A N 1
ATOM 591 C CA . LYS A 1 77 ? -24.395 21.283 23.943 1.00 74.50 77 LYS A CA 1
ATOM 592 C C . LYS A 1 77 ? -24.472 19.767 24.115 1.00 74.50 77 LYS A C 1
ATOM 594 O O . LYS A 1 77 ? -25.184 19.119 23.346 1.00 74.50 77 LYS A O 1
ATOM 599 N N . ARG A 1 78 ? -23.692 19.175 25.032 1.00 79.31 78 ARG A N 1
ATOM 600 C CA . ARG A 1 78 ? -23.455 17.720 25.060 1.00 79.31 78 ARG A CA 1
ATOM 601 C C . ARG A 1 78 ? -23.165 17.169 26.453 1.00 79.31 78 ARG A C 1
ATOM 603 O O . ARG A 1 78 ? -22.730 17.867 27.359 1.00 79.31 78 ARG A O 1
ATOM 610 N N . HIS A 1 79 ? -23.358 15.860 26.584 1.00 76.94 79 HIS A N 1
ATOM 611 C CA . HIS A 1 79 ? -22.953 15.085 27.751 1.00 76.94 79 HIS A CA 1
ATOM 612 C C . HIS A 1 79 ? -21.679 14.287 27.448 1.00 76.94 79 HIS A C 1
ATOM 614 O O . HIS A 1 79 ? -21.588 13.647 26.390 1.00 76.94 79 HIS A O 1
ATOM 620 N N . TYR A 1 80 ? -20.732 14.269 28.383 1.00 80.44 80 TYR A N 1
ATOM 621 C CA . TYR A 1 80 ? -19.447 13.588 28.262 1.00 80.44 80 TYR A CA 1
ATOM 622 C C . TYR A 1 80 ? -19.301 12.467 29.287 1.00 80.44 80 TYR A C 1
ATOM 624 O O . TYR A 1 80 ? -19.627 12.639 30.459 1.00 80.44 80 TYR A O 1
ATOM 632 N N . ALA A 1 81 ? -18.787 11.329 28.827 1.00 80.75 81 ALA A N 1
ATOM 633 C CA . ALA A 1 81 ? -18.162 10.327 29.679 1.00 80.75 81 ALA A CA 1
ATOM 634 C C . ALA A 1 81 ? -16.652 10.416 29.427 1.00 80.75 81 ALA A C 1
ATOM 636 O O . ALA A 1 81 ? -16.191 10.169 28.312 1.00 80.75 81 ALA A O 1
ATOM 637 N N . HIS A 1 82 ? -15.904 10.866 30.428 1.00 82.25 82 HIS A N 1
ATOM 638 C CA . HIS A 1 82 ? -14.476 11.141 30.353 1.00 82.25 82 HIS A CA 1
ATOM 639 C C . HIS A 1 82 ? -13.691 10.024 31.032 1.00 82.25 82 HIS A C 1
ATOM 641 O O . HIS A 1 82 ? -13.849 9.802 32.225 1.00 82.25 82 HIS A O 1
ATOM 647 N N . THR A 1 83 ? -12.809 9.362 30.293 1.00 82.44 83 THR A N 1
ATOM 648 C CA . THR A 1 83 ? -11.929 8.306 30.803 1.00 82.44 83 THR A CA 1
ATOM 649 C C . THR A 1 83 ? -10.522 8.849 31.048 1.00 82.44 83 THR A C 1
ATOM 651 O O . THR A 1 83 ? -9.818 9.184 30.096 1.00 82.44 83 THR A O 1
ATOM 654 N N . ASP A 1 84 ? -10.094 8.930 32.306 1.00 81.88 84 ASP A N 1
ATOM 655 C CA . ASP A 1 84 ? -8.722 9.302 32.671 1.00 81.88 84 ASP A CA 1
ATOM 656 C C . ASP A 1 84 ? -7.807 8.085 32.494 1.00 81.88 84 ASP A C 1
ATOM 658 O O . ASP A 1 84 ? -8.006 7.069 33.163 1.00 81.88 84 ASP A O 1
ATOM 662 N N . CYS A 1 85 ? -6.856 8.131 31.551 1.00 79.75 85 CYS A N 1
ATOM 663 C CA . CYS A 1 85 ? -5.970 6.992 31.287 1.00 79.75 85 CYS A CA 1
ATOM 664 C C . CYS A 1 85 ? -4.621 7.091 32.012 1.00 79.75 85 CYS A C 1
ATOM 666 O O . CYS A 1 85 ? -4.011 8.164 32.068 1.00 79.75 85 CYS A O 1
ATOM 668 N N . PRO A 1 86 ? -4.076 5.949 32.476 1.00 74.81 86 PRO A N 1
ATOM 669 C CA . PRO A 1 86 ? -2.769 5.911 33.117 1.00 74.81 86 PRO A CA 1
ATOM 670 C C . PRO A 1 86 ? -1.661 6.285 32.124 1.00 74.81 86 PRO A C 1
ATOM 672 O O . PRO A 1 86 ? -1.712 5.906 30.956 1.00 74.81 86 PRO A O 1
ATOM 675 N N . GLY A 1 87 ? -0.662 7.042 32.592 1.00 60.81 87 GLY A N 1
ATOM 676 C CA . GLY A 1 87 ? 0.434 7.572 31.761 1.00 60.81 87 GLY A CA 1
ATOM 677 C C . GLY A 1 87 ? 1.793 6.899 31.931 1.00 60.81 87 GLY A C 1
ATOM 678 O O . GLY A 1 87 ? 2.732 7.264 31.235 1.00 60.81 87 GLY A O 1
ATOM 679 N N . HIS A 1 88 ? 1.928 5.970 32.878 1.00 72.50 88 HIS A N 1
ATOM 680 C CA . HIS A 1 88 ? 3.194 5.293 33.159 1.00 72.50 88 HIS A CA 1
ATOM 681 C C . HIS A 1 88 ? 3.338 4.031 32.292 1.00 72.50 88 HIS A C 1
ATOM 683 O O . HIS A 1 88 ? 2.377 3.274 32.136 1.00 72.50 88 HIS A O 1
ATOM 689 N N . ALA A 1 89 ? 4.546 3.769 31.779 1.00 55.97 89 ALA A N 1
ATOM 690 C CA . ALA A 1 89 ? 4.830 2.684 30.826 1.00 55.97 89 ALA A CA 1
ATOM 691 C C . ALA A 1 89 ? 4.364 1.291 31.310 1.00 55.97 89 ALA A C 1
ATOM 693 O O . ALA A 1 89 ? 3.829 0.491 30.541 1.00 55.97 89 ALA A O 1
ATOM 694 N N . ASP A 1 90 ? 4.487 1.018 32.610 1.00 52.53 90 ASP A N 1
ATOM 695 C CA . ASP A 1 90 ? 4.072 -0.262 33.205 1.00 52.53 90 ASP A CA 1
ATOM 696 C C . ASP A 1 90 ? 2.552 -0.519 33.157 1.00 52.53 90 ASP A C 1
ATOM 698 O O . ASP A 1 90 ? 2.118 -1.674 33.215 1.00 52.53 90 ASP A O 1
ATOM 702 N N . TYR A 1 91 ? 1.730 0.527 33.006 1.00 60.12 91 TYR A N 1
ATOM 703 C CA . TYR A 1 91 ? 0.262 0.439 33.022 1.00 60.12 91 TYR A CA 1
ATOM 704 C C . TYR A 1 91 ? -0.382 0.713 31.661 1.00 60.12 91 TYR A C 1
ATOM 706 O O . TYR A 1 91 ? -1.598 0.884 31.564 1.00 60.12 91 TYR A O 1
ATOM 714 N N . VAL A 1 92 ? 0.398 0.646 30.578 1.00 63.22 92 VAL A N 1
ATOM 715 C CA . VAL A 1 92 ? -0.108 0.793 29.203 1.00 63.22 92 VAL A CA 1
ATOM 716 C C . VAL A 1 92 ? -1.212 -0.228 28.876 1.00 63.22 92 VAL A C 1
ATOM 718 O O . VAL A 1 92 ? -2.116 0.059 28.095 1.00 63.22 92 VAL A O 1
ATOM 721 N N . LYS A 1 93 ? -1.216 -1.405 29.521 1.00 62.88 93 LYS A N 1
ATOM 722 C CA . LYS A 1 93 ? -2.314 -2.385 29.397 1.00 62.88 93 LYS A CA 1
ATOM 723 C C . LYS A 1 93 ? -3.670 -1.784 29.779 1.00 62.88 93 LYS A C 1
ATOM 725 O O . LYS A 1 93 ? -4.655 -1.987 29.075 1.00 62.88 93 LYS A O 1
ATOM 730 N N . ASN A 1 94 ? -3.704 -1.025 30.872 1.00 66.75 94 ASN A N 1
ATOM 731 C CA . ASN A 1 94 ? -4.915 -0.373 31.354 1.00 66.75 94 ASN A CA 1
ATOM 732 C C . ASN A 1 94 ? -5.294 0.795 30.433 1.00 66.75 94 ASN A C 1
ATOM 734 O O . ASN A 1 94 ? -6.478 0.958 30.136 1.00 66.75 94 ASN A O 1
ATOM 738 N N . MET A 1 95 ? -4.301 1.513 29.891 1.00 70.19 95 MET A N 1
ATOM 739 C CA . MET A 1 95 ? -4.513 2.541 28.865 1.00 70.19 95 MET A CA 1
ATOM 740 C C . MET A 1 95 ? -5.172 1.972 27.605 1.00 70.19 95 MET A C 1
ATOM 742 O O . MET A 1 95 ? -6.182 2.521 27.195 1.00 70.19 95 MET A O 1
ATOM 746 N N . ILE A 1 96 ? -4.701 0.849 27.040 1.00 65.69 96 ILE A N 1
ATOM 747 C CA . ILE A 1 96 ? -5.321 0.233 25.844 1.00 65.69 96 ILE A CA 1
ATOM 748 C C . ILE A 1 96 ? -6.808 -0.013 26.073 1.00 65.69 96 ILE A C 1
ATOM 750 O O . ILE A 1 96 ? -7.655 0.318 25.245 1.00 65.69 96 ILE A O 1
ATOM 754 N N . THR A 1 97 ? -7.131 -0.588 27.227 1.00 66.56 97 THR A N 1
ATOM 755 C CA . THR A 1 97 ? -8.516 -0.921 27.529 1.00 66.56 97 THR A CA 1
ATOM 756 C C . THR A 1 97 ? -9.394 0.299 27.824 1.00 66.56 97 THR A C 1
ATOM 758 O O . THR A 1 97 ? -10.592 0.227 27.573 1.00 66.56 97 THR A O 1
ATOM 761 N N . GLY A 1 98 ? -8.825 1.398 28.335 1.00 67.44 98 GLY A N 1
ATOM 762 C CA . GLY A 1 98 ? -9.536 2.665 28.534 1.00 67.44 98 GLY A CA 1
ATOM 763 C C . GLY A 1 98 ? -9.681 3.464 27.237 1.00 67.44 98 GLY A C 1
ATOM 764 O O . GLY A 1 98 ? -10.752 3.979 26.940 1.00 67.44 98 GLY A O 1
ATOM 765 N N . ALA A 1 99 ? -8.640 3.497 26.405 1.00 69.38 99 ALA A N 1
ATOM 766 C CA . ALA A 1 99 ? -8.639 4.154 25.100 1.00 69.38 99 ALA A CA 1
ATOM 767 C C . ALA A 1 99 ? -9.646 3.531 24.123 1.00 69.38 99 ALA A C 1
ATOM 769 O O . ALA A 1 99 ? -10.257 4.264 23.353 1.00 69.38 99 ALA A O 1
ATOM 770 N N . ASN A 1 100 ? -9.909 2.219 24.204 1.00 67.38 100 ASN A N 1
ATOM 771 C CA . ASN A 1 100 ? -10.978 1.567 23.427 1.00 67.38 100 ASN A CA 1
ATOM 772 C C . ASN A 1 100 ? -12.378 2.155 23.687 1.00 67.38 100 ASN A C 1
ATOM 774 O O . ASN A 1 100 ? -13.271 2.006 22.855 1.00 67.38 100 ASN A O 1
ATOM 778 N N . GLN A 1 101 ? -12.592 2.815 24.827 1.00 68.69 101 GLN A N 1
ATOM 779 C CA . GLN A 1 101 ? -13.875 3.439 25.161 1.00 68.69 101 GLN A CA 1
ATOM 780 C C . GLN A 1 101 ? -14.037 4.798 24.468 1.00 68.69 101 GLN A C 1
ATOM 782 O O . GLN A 1 101 ? -15.160 5.263 24.259 1.00 68.69 101 GLN A O 1
ATOM 787 N N . MET A 1 102 ? -12.926 5.425 24.076 1.00 79.81 102 MET A N 1
ATOM 788 C CA . MET A 1 102 ? -12.874 6.802 23.603 1.00 79.81 102 MET A CA 1
ATOM 789 C C . MET A 1 102 ? -13.279 6.926 22.130 1.00 79.81 102 MET A C 1
ATOM 791 O O . MET A 1 102 ? -12.999 6.073 21.295 1.00 79.81 102 MET A O 1
ATOM 795 N N . GLU A 1 103 ? -13.944 8.030 21.805 1.00 80.19 103 GLU A N 1
ATOM 796 C CA . GLU A 1 103 ? -14.254 8.463 20.431 1.00 80.19 103 GLU A CA 1
ATOM 797 C C . GLU A 1 103 ? -13.339 9.609 19.998 1.00 80.19 103 GLU A C 1
ATOM 799 O O . GLU A 1 103 ? -13.057 9.793 18.818 1.00 80.19 103 GLU A O 1
ATOM 804 N N . CYS A 1 104 ? -12.878 10.373 20.983 1.00 87.00 104 CYS A N 1
ATOM 805 C CA . CYS A 1 104 ? -11.911 11.448 20.873 1.00 87.00 104 CYS A CA 1
ATOM 806 C C . CYS A 1 104 ? -10.985 11.353 22.086 1.00 87.00 104 CYS A C 1
ATOM 808 O O . CYS A 1 104 ? -11.428 10.937 23.159 1.00 87.00 104 CYS A O 1
ATOM 810 N N . ALA A 1 105 ? -9.728 11.765 21.955 1.00 91.44 105 ALA A N 1
ATOM 811 C CA . ALA A 1 105 ? -8.833 11.873 23.106 1.00 91.44 105 ALA A CA 1
ATOM 812 C C . ALA A 1 105 ? -8.263 13.286 23.256 1.00 91.44 105 ALA A C 1
ATOM 814 O O . ALA A 1 105 ? -8.071 14.005 22.276 1.00 91.44 105 ALA A O 1
ATOM 815 N N . ILE A 1 106 ? -8.005 13.671 24.503 1.00 93.81 106 ILE A N 1
ATOM 816 C CA . ILE A 1 106 ? -7.296 14.888 24.879 1.00 93.81 106 ILE A CA 1
ATOM 817 C C . ILE A 1 106 ? -5.841 14.498 25.130 1.00 93.81 106 ILE A C 1
ATOM 819 O O . ILE A 1 106 ? -5.541 13.802 26.103 1.00 93.81 106 ILE A O 1
ATOM 823 N N . LEU A 1 107 ? -4.936 14.924 24.254 1.00 94.25 107 LEU A N 1
ATOM 824 C CA . LEU A 1 107 ? -3.503 14.745 24.449 1.00 94.25 107 LEU A CA 1
ATOM 825 C C . LEU A 1 107 ? -2.989 15.823 25.403 1.00 94.25 107 LEU A C 1
ATOM 827 O O . LEU A 1 107 ? -3.027 17.007 25.079 1.00 94.25 107 LEU A O 1
ATOM 831 N N . VAL A 1 108 ? -2.489 15.411 26.564 1.00 94.56 108 VAL A N 1
ATOM 832 C CA . VAL A 1 108 ? -1.962 16.324 27.581 1.00 94.56 108 VAL A CA 1
ATOM 833 C C . VAL A 1 108 ? -0.438 16.358 27.508 1.00 94.56 108 VAL A C 1
ATOM 835 O O . VAL A 1 108 ? 0.238 15.339 27.701 1.00 94.56 108 VAL A O 1
ATOM 838 N N . VAL A 1 109 ? 0.105 17.544 27.238 1.00 94.50 109 VAL A N 1
ATOM 839 C CA . VAL A 1 109 ? 1.547 17.795 27.114 1.00 94.50 109 VAL A CA 1
ATOM 840 C C . VAL A 1 109 ? 1.950 18.899 28.080 1.00 94.50 109 VAL A C 1
ATOM 842 O O . VAL A 1 109 ? 1.277 19.918 28.128 1.00 94.50 109 VAL A O 1
ATOM 845 N N . ALA A 1 110 ? 2.995 18.709 28.885 1.00 93.31 110 ALA A N 1
ATOM 846 C CA . ALA A 1 110 ? 3.487 19.783 29.744 1.00 93.31 110 ALA A CA 1
ATOM 847 C C . ALA A 1 110 ? 4.298 20.792 28.920 1.00 93.31 110 ALA A C 1
ATOM 849 O O . ALA A 1 110 ? 5.194 20.396 28.177 1.00 93.31 110 ALA A O 1
ATOM 850 N N . ALA A 1 111 ? 4.028 22.084 29.106 1.00 92.06 111 ALA A N 1
ATOM 851 C CA . ALA A 1 111 ? 4.768 23.175 28.476 1.00 92.06 111 ALA A CA 1
ATOM 852 C C . ALA A 1 111 ? 6.265 23.171 28.832 1.00 92.06 111 ALA A C 1
ATOM 854 O O . ALA A 1 111 ? 7.076 23.647 28.054 1.00 92.06 111 ALA A O 1
ATOM 855 N N . THR A 1 112 ? 6.635 22.618 29.992 1.00 88.06 112 THR A N 1
ATOM 856 C CA . THR A 1 112 ? 8.028 22.550 30.458 1.00 88.06 112 THR A CA 1
ATOM 857 C C . THR A 1 112 ? 8.838 21.426 29.814 1.00 88.06 112 THR A C 1
ATOM 859 O O . THR A 1 112 ? 10.060 21.523 29.751 1.00 88.06 112 THR A O 1
ATOM 862 N N . ASP A 1 113 ? 8.169 20.355 29.373 1.00 85.81 113 ASP A N 1
ATOM 863 C CA . ASP A 1 113 ? 8.825 19.082 29.035 1.00 85.81 113 ASP A CA 1
ATOM 864 C C . ASP A 1 113 ? 8.686 18.721 27.548 1.00 85.81 113 ASP A C 1
ATOM 866 O O . ASP A 1 113 ? 9.503 17.967 27.020 1.00 85.81 113 ASP A O 1
ATOM 870 N N . GLY A 1 114 ? 7.657 19.234 26.865 1.00 88.38 114 GLY A N 1
ATOM 871 C CA . GLY A 1 114 ? 7.402 18.924 25.460 1.00 88.38 114 GLY A CA 1
ATOM 872 C C . GLY A 1 114 ? 7.010 17.461 25.222 1.00 88.38 114 GLY A C 1
ATOM 873 O O . GLY A 1 114 ? 6.339 16.816 26.043 1.00 88.38 114 GLY A O 1
ATOM 874 N N . THR A 1 115 ? 7.369 16.909 24.058 1.00 88.75 115 THR A N 1
ATOM 875 C CA . THR A 1 115 ? 6.940 15.549 23.689 1.00 88.75 115 THR A CA 1
ATOM 876 C C . THR A 1 115 ? 7.854 14.455 24.248 1.00 88.75 115 THR A C 1
ATOM 878 O O . THR A 1 115 ? 8.975 14.216 23.804 1.00 88.75 115 THR A O 1
ATOM 881 N N . MET A 1 116 ? 7.327 13.685 25.201 1.00 86.44 116 MET A N 1
ATOM 882 C CA . MET A 1 116 ? 8.052 12.574 25.825 1.00 86.44 116 MET A CA 1
ATOM 883 C C . MET A 1 116 ? 7.865 11.239 25.073 1.00 86.44 116 MET A C 1
ATOM 885 O O . MET A 1 116 ? 6.871 11.051 24.365 1.00 86.44 116 MET A O 1
ATOM 889 N N . PRO A 1 117 ? 8.757 10.240 25.253 1.00 77.56 117 PRO A N 1
ATOM 890 C CA . PRO A 1 117 ? 8.618 8.922 24.619 1.00 77.56 117 PRO A CA 1
ATOM 891 C C . PRO A 1 117 ? 7.264 8.239 24.878 1.00 77.56 117 PRO A C 1
ATOM 893 O O . PRO A 1 117 ? 6.704 7.611 23.984 1.00 77.56 117 PRO A O 1
ATOM 896 N N . GLN A 1 118 ? 6.700 8.415 26.075 1.00 78.81 118 GLN A N 1
ATOM 897 C CA . GLN A 1 118 ? 5.384 7.872 26.436 1.00 78.81 118 GLN A CA 1
ATOM 898 C C . GLN A 1 118 ? 4.243 8.595 25.706 1.00 78.81 118 GLN A C 1
ATOM 900 O O . GLN A 1 118 ? 3.264 7.961 25.325 1.00 78.81 118 GLN A O 1
ATOM 905 N N . THR A 1 119 ? 4.386 9.895 25.423 1.00 84.81 119 THR A N 1
ATOM 906 C CA . THR A 1 119 ? 3.455 10.650 24.566 1.00 84.81 119 THR A CA 1
ATOM 907 C C . THR A 1 119 ? 3.371 10.011 23.178 1.00 84.81 119 THR A C 1
ATOM 909 O O . THR A 1 119 ? 2.280 9.797 22.656 1.00 84.81 119 THR A O 1
ATOM 912 N N . ARG A 1 120 ? 4.521 9.627 22.612 1.00 82.56 120 ARG A N 1
ATOM 913 C CA . ARG A 1 120 ? 4.611 8.947 21.311 1.00 82.56 120 ARG A CA 1
ATOM 914 C C . ARG A 1 120 ? 3.982 7.554 21.335 1.00 82.56 120 ARG A C 1
ATOM 916 O O . ARG A 1 120 ? 3.238 7.205 20.423 1.00 82.56 120 ARG A O 1
ATOM 923 N N . GLU A 1 121 ? 4.226 6.777 22.392 1.00 75.38 121 GLU A N 1
ATOM 924 C CA . GLU A 1 121 ? 3.590 5.465 22.573 1.00 75.38 121 GLU A CA 1
ATOM 925 C C . GLU A 1 121 ? 2.062 5.593 22.679 1.00 75.38 121 GLU A C 1
ATOM 927 O O . GLU A 1 121 ? 1.331 4.845 22.033 1.00 75.38 121 GLU A O 1
ATOM 932 N N . HIS A 1 122 ? 1.563 6.584 23.420 1.00 81.38 122 HIS A N 1
ATOM 933 C CA . HIS A 1 122 ? 0.129 6.838 23.555 1.00 81.38 122 HIS A CA 1
ATOM 934 C C . HIS A 1 122 ? -0.520 7.259 22.234 1.00 81.38 122 HIS A C 1
ATOM 936 O O . HIS A 1 122 ? -1.620 6.798 21.937 1.00 81.38 122 HIS A O 1
ATOM 942 N N . LEU A 1 123 ? 0.154 8.088 21.430 1.00 83.00 123 LEU A N 1
ATOM 943 C CA . LEU A 1 123 ? -0.316 8.462 20.092 1.00 83.00 123 LEU A CA 1
ATOM 944 C C . LEU A 1 123 ? -0.382 7.251 19.159 1.00 83.00 123 LEU A C 1
ATOM 946 O O . LEU A 1 123 ? -1.393 7.047 18.487 1.00 83.00 123 LEU A O 1
ATOM 950 N N . LEU A 1 124 ? 0.653 6.409 19.165 1.00 74.88 124 LEU A N 1
ATOM 951 C CA . LEU A 1 124 ? 0.665 5.172 18.389 1.00 74.88 124 LEU A CA 1
ATOM 952 C C . LEU A 1 124 ? -0.504 4.254 18.783 1.00 74.88 124 LEU A C 1
ATOM 954 O O . LEU A 1 124 ? -1.211 3.751 17.911 1.00 74.88 124 LEU A O 1
ATOM 958 N N . LEU A 1 125 ? -0.740 4.066 20.084 1.00 73.50 125 LEU A N 1
ATOM 959 C CA . LEU A 1 125 ? -1.832 3.229 20.591 1.00 73.50 125 LEU A CA 1
ATOM 960 C C . LEU A 1 125 ? -3.210 3.817 20.279 1.00 73.50 125 LEU A C 1
ATOM 962 O O . LEU A 1 125 ? -4.091 3.082 19.840 1.00 73.50 125 LEU A O 1
ATOM 966 N N . ALA A 1 126 ? -3.394 5.129 20.451 1.00 79.25 126 ALA A N 1
ATOM 967 C CA . ALA A 1 126 ? -4.636 5.818 20.106 1.00 79.25 126 ALA A CA 1
ATOM 968 C C . ALA A 1 126 ? -4.985 5.621 18.622 1.00 79.25 126 ALA A C 1
ATOM 970 O O . ALA A 1 126 ? -6.127 5.296 18.292 1.00 79.25 126 ALA A O 1
ATOM 971 N N . LYS A 1 127 ? -3.985 5.724 17.734 1.00 76.50 127 LYS A N 1
ATOM 972 C CA . LYS A 1 127 ? -4.160 5.472 16.298 1.00 76.50 127 LYS A CA 1
ATOM 973 C C . LYS A 1 127 ? -4.534 4.014 16.015 1.00 76.50 127 LYS A C 1
ATOM 975 O O . LYS A 1 127 ? -5.456 3.765 15.246 1.00 76.50 127 LYS A O 1
ATOM 980 N N . GLN A 1 128 ? -3.863 3.058 16.662 1.00 63.22 128 GLN A N 1
ATOM 981 C CA . GLN A 1 128 ? -4.125 1.618 16.499 1.00 63.22 128 GLN A CA 1
ATOM 982 C C . GLN A 1 128 ? -5.533 1.214 16.954 1.00 63.22 128 GLN A C 1
ATOM 984 O O . GLN A 1 128 ? -6.193 0.397 16.311 1.00 63.22 128 GLN A O 1
ATOM 989 N N . ILE A 1 129 ? -6.007 1.820 18.041 1.00 65.50 129 ILE A N 1
ATOM 990 C CA . ILE A 1 129 ? -7.353 1.621 18.587 1.00 65.50 129 ILE A CA 1
ATOM 991 C C . ILE A 1 129 ? -8.432 2.263 17.695 1.00 65.50 129 ILE A C 1
ATOM 993 O O . ILE A 1 129 ? -9.593 1.866 17.743 1.00 65.50 129 ILE A O 1
ATOM 997 N N . GLY A 1 130 ? -8.046 3.180 16.803 1.00 67.56 130 GLY A N 1
ATOM 998 C CA . GLY A 1 130 ? -8.950 3.821 15.849 1.00 67.56 130 GLY A CA 1
ATOM 999 C C . GLY A 1 130 ? -9.531 5.147 16.334 1.00 67.56 130 GLY A C 1
ATOM 1000 O O . GLY A 1 130 ? -10.581 5.554 15.849 1.00 67.56 130 GLY A O 1
ATOM 1001 N N . ILE A 1 131 ? -8.869 5.834 17.270 1.00 81.56 131 ILE A N 1
ATOM 1002 C CA . ILE A 1 131 ? -9.230 7.210 17.624 1.00 81.56 131 ILE A CA 1
ATOM 1003 C C . ILE A 1 131 ? -8.805 8.115 16.461 1.00 81.56 131 ILE A C 1
ATOM 1005 O O . ILE A 1 131 ? -7.620 8.221 16.153 1.00 81.56 131 ILE A O 1
ATOM 1009 N N . GLU A 1 132 ? -9.770 8.751 15.797 1.00 73.56 132 GLU A N 1
ATOM 1010 C CA . GLU A 1 132 ? -9.517 9.594 14.616 1.00 73.56 132 GLU A CA 1
ATOM 1011 C C . GLU A 1 132 ? -9.326 11.076 14.959 1.00 73.56 132 GLU A C 1
ATOM 1013 O O . GLU A 1 132 ? -8.630 11.795 14.241 1.00 73.56 132 GLU A O 1
ATOM 1018 N N . LYS A 1 133 ? -9.954 11.548 16.043 1.00 85.56 133 LYS A N 1
ATOM 1019 C CA . LYS A 1 133 ? -9.946 12.957 16.456 1.00 85.56 133 LYS A CA 1
ATOM 1020 C C . LYS A 1 133 ? -9.221 13.132 17.786 1.00 85.56 133 LYS A C 1
ATOM 1022 O O . LYS A 1 133 ? -9.470 12.402 18.746 1.00 85.56 133 LYS A O 1
ATOM 1027 N N . LEU A 1 134 ? -8.338 14.124 17.823 1.00 91.38 134 LEU A N 1
ATOM 1028 C CA . LEU A 1 134 ? -7.595 14.534 19.006 1.00 91.38 134 LEU A CA 1
ATOM 1029 C C . LEU A 1 134 ? -7.827 16.020 19.274 1.00 91.38 134 LEU A C 1
ATOM 1031 O O . LEU A 1 134 ? -8.067 16.796 18.351 1.00 91.38 134 LEU A O 1
ATOM 1035 N N . VAL A 1 135 ? -7.721 16.397 20.541 1.00 93.50 135 VAL A N 1
ATOM 1036 C CA . VAL A 1 135 ? -7.577 17.784 20.994 1.00 93.50 135 VAL A CA 1
ATOM 1037 C C . VAL A 1 135 ? -6.333 17.830 21.870 1.00 93.50 135 VAL A C 1
ATOM 1039 O O . VAL A 1 135 ? -6.132 16.934 22.687 1.00 93.50 135 VAL A O 1
ATOM 1042 N N . VAL A 1 136 ? -5.473 18.829 21.711 1.00 95.56 136 VAL A N 1
ATOM 1043 C CA . VAL A 1 136 ? -4.265 18.958 22.535 1.00 95.56 136 VAL A CA 1
ATOM 1044 C C . VAL A 1 136 ? -4.508 19.982 23.632 1.00 95.56 136 VAL A C 1
ATOM 1046 O O . VAL A 1 136 ? -4.994 21.081 23.372 1.00 95.56 136 VAL A O 1
ATOM 1049 N N . PHE A 1 137 ? -4.116 19.635 24.854 1.00 96.50 137 PHE A N 1
ATOM 1050 C CA . PHE A 1 137 ? -4.012 20.579 25.955 1.00 96.50 137 PHE A CA 1
ATOM 1051 C C . PHE A 1 137 ? -2.552 20.697 26.403 1.00 96.50 137 PHE A C 1
ATOM 1053 O O . PHE A 1 137 ? -1.992 19.752 26.972 1.00 96.50 137 PHE A O 1
ATOM 1060 N N . ILE A 1 138 ? -1.938 21.853 26.141 1.00 95.56 138 ILE A N 1
ATOM 1061 C CA . ILE A 1 138 ? -0.605 22.190 26.647 1.00 95.56 138 ILE A CA 1
ATOM 1062 C C . ILE A 1 138 ? -0.783 22.697 28.082 1.00 95.56 138 ILE A C 1
ATOM 1064 O O . ILE A 1 138 ? -1.249 23.810 28.314 1.00 95.56 138 ILE A O 1
ATOM 1068 N N . ASN A 1 139 ? -0.479 21.834 29.046 1.00 94.00 139 ASN A N 1
ATOM 1069 C CA . ASN A 1 139 ? -0.650 22.068 30.474 1.00 94.00 139 ASN A CA 1
ATOM 1070 C C . ASN A 1 139 ? 0.590 22.736 31.091 1.00 94.00 139 ASN A C 1
ATOM 1072 O O . ASN A 1 139 ? 1.675 22.693 30.518 1.00 94.00 139 ASN A O 1
ATOM 1076 N N . LYS A 1 140 ? 0.459 23.269 32.312 1.00 92.75 140 LYS A N 1
ATOM 1077 C CA . LYS A 1 140 ? 1.522 23.987 33.047 1.00 92.75 140 LYS A CA 1
ATOM 1078 C C . LYS A 1 140 ? 2.015 25.259 32.337 1.00 92.75 140 LYS A C 1
ATOM 1080 O O . LYS A 1 140 ? 3.171 25.643 32.492 1.00 92.75 140 LYS A O 1
ATOM 1085 N N . ALA A 1 141 ? 1.147 25.926 31.572 1.00 89.75 141 ALA A N 1
ATOM 1086 C CA . ALA A 1 141 ? 1.487 27.184 30.901 1.00 89.75 141 ALA A CA 1
ATOM 1087 C C . ALA A 1 141 ? 1.834 28.329 31.879 1.00 89.75 141 ALA A C 1
ATOM 1089 O O . ALA A 1 141 ? 2.431 29.314 31.473 1.00 89.75 141 ALA A O 1
ATOM 1090 N N . ASP A 1 142 ? 1.497 28.199 33.166 1.00 88.31 142 ASP A N 1
ATOM 1091 C CA . ASP A 1 142 ? 1.896 29.128 34.231 1.00 88.31 142 ASP A CA 1
ATOM 1092 C C . ASP A 1 142 ? 3.397 29.077 34.564 1.00 88.31 142 ASP A C 1
ATOM 1094 O O . ASP A 1 142 ? 3.936 30.025 35.132 1.00 88.31 142 ASP A O 1
ATOM 1098 N N . ALA A 1 143 ? 4.067 27.977 34.213 1.00 86.69 143 ALA A N 1
ATOM 1099 C CA . ALA A 1 143 ? 5.480 27.740 34.492 1.00 86.69 143 ALA A CA 1
ATOM 1100 C C . ALA A 1 143 ? 6.376 27.852 33.243 1.00 86.69 143 ALA A C 1
ATOM 1102 O O . ALA A 1 143 ? 7.566 27.548 33.330 1.00 86.69 143 ALA A O 1
ATOM 1103 N N . ALA A 1 144 ? 5.822 28.263 32.099 1.00 86.94 144 ALA A N 1
ATOM 1104 C CA . ALA A 1 144 ? 6.528 28.400 30.827 1.00 86.94 144 ALA A CA 1
ATOM 1105 C C . ALA A 1 144 ? 6.364 29.817 30.261 1.00 86.94 144 ALA A C 1
ATOM 1107 O O . ALA A 1 144 ? 5.340 30.468 30.470 1.00 86.94 144 ALA A O 1
ATOM 1108 N N . ASP A 1 145 ? 7.379 30.299 29.549 1.00 87.62 145 ASP A N 1
ATOM 1109 C CA . ASP A 1 145 ? 7.313 31.570 28.831 1.00 87.62 145 ASP A CA 1
ATOM 1110 C C . ASP A 1 145 ? 6.672 31.396 27.432 1.00 87.62 145 ASP A C 1
ATOM 1112 O O . ASP A 1 145 ? 6.471 30.267 26.967 1.00 87.62 145 ASP A O 1
ATOM 1116 N N . PRO A 1 146 ? 6.293 32.495 26.748 1.00 87.88 146 PRO A N 1
ATOM 1117 C CA . PRO A 1 146 ? 5.640 32.415 25.440 1.00 87.88 146 PRO A CA 1
ATOM 1118 C C . PRO A 1 146 ? 6.479 31.719 24.359 1.00 87.88 146 PRO A C 1
ATOM 1120 O O . PRO A 1 146 ? 5.923 30.986 23.546 1.00 87.88 146 PRO A O 1
ATOM 1123 N N . GLU A 1 147 ? 7.802 31.903 24.367 1.00 86.31 147 GLU A N 1
ATOM 1124 C CA . GLU A 1 147 ? 8.703 31.278 23.388 1.00 86.31 147 GLU A CA 1
ATOM 1125 C C . GLU A 1 147 ? 8.744 29.752 23.562 1.00 86.31 147 GLU A C 1
ATOM 1127 O O . GLU A 1 147 ? 8.678 29.005 22.584 1.00 86.31 147 GLU A O 1
ATOM 1132 N N . MET A 1 148 ? 8.787 29.269 24.808 1.00 86.50 148 MET A N 1
ATOM 1133 C CA . MET A 1 148 ? 8.732 27.842 25.114 1.00 86.50 148 MET A CA 1
ATOM 1134 C C . MET A 1 148 ? 7.380 27.228 24.739 1.00 86.50 148 MET A C 1
ATOM 1136 O O . MET A 1 148 ? 7.341 26.116 24.214 1.00 86.50 148 MET A O 1
ATOM 1140 N N . LEU A 1 149 ? 6.274 27.949 24.956 1.00 89.50 149 LEU A N 1
ATOM 1141 C CA . LEU A 1 149 ? 4.940 27.499 24.547 1.00 89.50 149 LEU A CA 1
ATOM 1142 C C . LEU A 1 149 ? 4.830 27.332 23.028 1.00 89.50 149 LEU A C 1
ATOM 1144 O O . LEU A 1 149 ? 4.341 26.298 22.575 1.00 89.50 149 LEU A O 1
ATOM 1148 N N . GLU A 1 150 ? 5.317 28.302 22.252 1.00 89.50 150 GLU A N 1
ATOM 1149 C CA . GLU A 1 150 ? 5.344 28.210 20.787 1.00 89.50 150 GLU A CA 1
ATOM 1150 C C . GLU A 1 150 ? 6.223 27.047 20.307 1.00 89.50 150 GLU A C 1
ATOM 1152 O O . GLU A 1 150 ? 5.829 26.295 19.412 1.00 89.50 150 GLU A O 1
ATOM 1157 N N . LEU A 1 151 ? 7.388 26.846 20.933 1.00 89.81 151 LEU A N 1
ATOM 1158 C CA . LEU A 1 151 ? 8.286 25.741 20.599 1.00 89.81 151 LEU A CA 1
ATOM 1159 C C . LEU A 1 151 ? 7.636 24.375 20.856 1.00 89.81 151 LEU A C 1
ATOM 1161 O O . LEU A 1 151 ? 7.689 23.494 19.995 1.00 89.81 151 LEU A O 1
ATOM 1165 N N . VAL A 1 152 ? 7.004 24.198 22.019 1.00 92.06 152 VAL A N 1
ATOM 1166 C CA . VAL A 1 152 ? 6.300 22.955 22.363 1.00 92.06 152 VAL A CA 1
ATOM 1167 C C . VAL A 1 152 ? 5.084 22.752 21.466 1.00 92.06 152 VAL A C 1
ATOM 1169 O O . VAL A 1 152 ? 4.814 21.622 21.062 1.00 92.06 152 VAL A O 1
ATOM 1172 N N . GLU A 1 153 ? 4.364 23.814 21.104 1.00 93.31 153 GLU A N 1
ATOM 1173 C CA . GLU A 1 153 ? 3.264 23.710 20.148 1.00 93.31 153 GLU A CA 1
ATOM 1174 C C . GLU A 1 153 ? 3.752 23.167 18.798 1.00 93.31 153 GLU A C 1
ATOM 1176 O O . GLU A 1 153 ? 3.183 22.194 18.293 1.00 93.31 153 GLU A O 1
ATOM 1181 N N . LEU A 1 154 ? 4.833 23.728 18.245 1.00 91.00 154 LEU A N 1
ATOM 1182 C CA . LEU A 1 154 ? 5.443 23.243 17.002 1.00 91.00 154 LEU A CA 1
ATOM 1183 C C . LEU A 1 154 ? 5.877 21.775 17.120 1.00 91.00 154 LEU A C 1
ATOM 1185 O O . LEU A 1 154 ? 5.549 20.961 16.255 1.00 91.00 154 LEU A O 1
ATOM 1189 N N . GLU A 1 155 ? 6.535 21.407 18.223 1.00 92.38 155 GLU A N 1
ATOM 1190 C CA . GLU A 1 155 ? 6.973 20.031 18.479 1.00 92.38 155 GLU A CA 1
ATOM 1191 C C . GLU A 1 155 ? 5.792 19.045 18.541 1.00 92.38 155 GLU A C 1
ATOM 1193 O O . GLU A 1 155 ? 5.852 17.937 17.992 1.00 92.38 155 GLU A O 1
ATOM 1198 N N . VAL A 1 156 ? 4.689 19.436 19.189 1.00 93.12 156 VAL A N 1
ATOM 1199 C CA . VAL A 1 156 ? 3.477 18.615 19.266 1.00 93.12 156 VAL A CA 1
ATOM 1200 C C . VAL A 1 156 ? 2.852 18.452 17.886 1.00 93.12 156 VAL A C 1
ATOM 1202 O O . VAL A 1 156 ? 2.487 17.330 17.533 1.00 93.12 156 VAL A O 1
ATOM 1205 N N . ARG A 1 157 ? 2.761 19.517 17.081 1.00 93.94 157 ARG A N 1
ATOM 1206 C CA . ARG A 1 157 ? 2.215 19.441 15.715 1.00 93.94 157 ARG A CA 1
ATOM 1207 C C . ARG A 1 157 ? 3.031 18.504 14.829 1.00 93.94 157 ARG A C 1
ATOM 1209 O O . ARG A 1 157 ? 2.451 17.652 14.151 1.00 93.94 157 ARG A O 1
ATOM 1216 N N . ASP A 1 158 ? 4.355 18.595 14.882 1.00 88.44 158 ASP A N 1
ATOM 1217 C CA . ASP A 1 158 ? 5.245 17.700 14.138 1.00 88.44 158 ASP A CA 1
ATOM 1218 C C . ASP A 1 158 ? 5.123 16.250 14.614 1.00 88.44 158 ASP A C 1
ATOM 1220 O O . ASP A 1 158 ? 5.061 15.317 13.806 1.00 88.44 158 ASP A O 1
ATOM 1224 N N . THR A 1 159 ? 4.999 16.044 15.925 1.00 88.31 159 THR A N 1
ATOM 1225 C CA . THR A 1 159 ? 4.782 14.711 16.493 1.00 88.31 159 THR A CA 1
ATOM 1226 C C . THR A 1 159 ? 3.430 14.139 16.062 1.00 88.31 159 THR A C 1
ATOM 1228 O O . THR A 1 159 ? 3.356 12.979 15.662 1.00 88.31 159 THR A O 1
ATOM 1231 N N . LEU A 1 160 ? 2.355 14.930 16.060 1.00 89.31 160 LEU A N 1
ATOM 1232 C CA . LEU A 1 160 ? 1.049 14.495 15.555 1.00 89.31 160 LEU A CA 1
ATOM 1233 C C . LEU A 1 160 ? 1.142 14.042 14.091 1.00 89.31 160 LEU A C 1
ATOM 1235 O O . LEU A 1 160 ? 0.687 12.940 13.772 1.00 89.31 160 LEU A O 1
ATOM 1239 N N . LYS A 1 161 ? 1.809 14.826 13.231 1.00 87.94 161 LYS A N 1
ATOM 1240 C CA . LYS A 1 161 ? 2.056 14.470 11.821 1.00 87.94 161 LYS A CA 1
ATOM 1241 C C . LYS A 1 161 ? 2.833 13.161 11.696 1.00 87.94 161 LYS A C 1
ATOM 1243 O O . LYS A 1 161 ? 2.436 12.281 10.933 1.00 87.94 161 LYS A O 1
ATOM 1248 N N . GLN A 1 162 ? 3.893 12.988 12.490 1.00 81.19 162 GLN A N 1
ATOM 1249 C CA . GLN A 1 162 ? 4.724 11.779 12.487 1.00 81.19 162 GLN A CA 1
ATOM 1250 C C . GLN A 1 162 ? 3.920 10.500 12.783 1.00 81.19 162 GLN A C 1
ATOM 1252 O O . GLN A 1 162 ? 4.229 9.441 12.231 1.00 81.19 162 GLN A O 1
ATOM 1257 N N . TYR A 1 163 ? 2.898 10.590 13.639 1.00 76.75 163 TYR A N 1
ATOM 1258 C CA . TYR A 1 163 ? 2.046 9.461 14.034 1.00 76.75 163 TYR A CA 1
ATOM 1259 C C . TYR A 1 163 ? 0.710 9.399 13.268 1.00 76.75 163 TYR A C 1
ATOM 1261 O O . TYR A 1 163 ? -0.161 8.597 13.608 1.00 76.75 163 TYR A O 1
ATOM 1269 N N . GLY A 1 164 ? 0.562 10.183 12.193 1.00 73.75 164 GLY A N 1
ATOM 1270 C CA . GLY A 1 164 ? -0.576 10.102 11.273 1.00 73.75 164 GLY A CA 1
ATOM 1271 C C . GLY A 1 164 ? -1.852 10.782 11.775 1.00 73.75 164 GLY A C 1
ATOM 1272 O O . GLY A 1 164 ? -2.951 10.364 11.398 1.00 73.75 164 GLY A O 1
ATOM 1273 N N . PHE A 1 165 ? -1.718 11.789 12.637 1.00 86.19 165 PHE A N 1
ATOM 1274 C CA . PHE A 1 165 ? -2.789 12.708 13.024 1.00 86.19 165 PHE A CA 1
ATOM 1275 C C . PHE A 1 165 ? -2.629 14.054 12.306 1.00 86.19 165 PHE A C 1
ATOM 1277 O O . PHE A 1 165 ? -1.535 14.422 11.880 1.00 86.19 165 PHE A O 1
ATOM 1284 N N . ASP A 1 166 ? -3.728 14.797 12.173 1.00 84.88 166 ASP A N 1
ATOM 1285 C CA . ASP A 1 166 ? -3.750 16.104 11.510 1.00 84.88 166 ASP A CA 1
ATOM 1286 C C . ASP A 1 166 ? -3.108 17.178 12.401 1.00 84.88 166 ASP A C 1
ATOM 1288 O O . ASP A 1 166 ? -3.791 17.876 13.145 1.00 84.88 166 ASP A O 1
ATOM 1292 N N . GLY A 1 167 ? -1.780 17.293 12.373 1.00 86.50 167 GLY A N 1
ATOM 1293 C CA . GLY A 1 167 ? -1.062 18.265 13.200 1.00 86.50 167 GLY A CA 1
ATOM 1294 C C . GLY A 1 167 ? -1.346 19.731 12.853 1.00 86.50 167 GLY A C 1
ATOM 1295 O O . GLY A 1 167 ? -1.077 20.589 13.685 1.00 86.50 167 GLY A O 1
ATOM 1296 N N . ASP A 1 168 ? -1.896 20.043 11.675 1.00 84.69 168 ASP A N 1
ATOM 1297 C CA . ASP A 1 168 ? -2.161 21.428 11.265 1.00 84.69 168 ASP A CA 1
ATOM 1298 C C . ASP A 1 168 ? -3.525 21.911 11.774 1.00 84.69 168 ASP A C 1
ATOM 1300 O O . ASP A 1 168 ? -3.614 22.976 12.386 1.00 84.69 168 ASP A O 1
ATOM 1304 N N . ASN A 1 169 ? -4.578 21.103 11.613 1.00 86.81 169 ASN A N 1
ATOM 1305 C CA . ASN A 1 169 ? -5.933 21.492 12.021 1.00 86.81 169 ASN A CA 1
ATOM 1306 C C . ASN A 1 169 ? -6.341 20.975 13.406 1.00 86.81 169 ASN A C 1
ATOM 1308 O O . ASN A 1 169 ? -7.426 21.320 13.879 1.00 86.81 169 ASN A O 1
ATOM 1312 N N . THR A 1 170 ? -5.528 20.139 14.065 1.00 91.38 170 THR A N 1
ATOM 1313 C CA . THR A 1 170 ? -5.830 19.695 15.435 1.00 91.38 170 THR A CA 1
ATOM 1314 C C . THR A 1 170 ? -5.890 20.908 16.369 1.00 91.38 170 THR A C 1
ATOM 1316 O O . THR A 1 170 ? -4.910 21.653 16.452 1.00 91.38 170 THR A O 1
ATOM 1319 N N . PRO A 1 171 ? -7.003 21.116 17.097 1.00 92.50 171 PRO A N 1
ATOM 1320 C CA . PRO A 1 171 ? -7.106 22.208 18.052 1.00 92.50 171 PRO A CA 1
ATOM 1321 C C . PRO A 1 171 ? -6.117 22.036 19.208 1.00 92.50 171 PRO A C 1
ATOM 1323 O O . PRO A 1 171 ? -6.041 20.961 19.812 1.00 92.50 171 PRO A O 1
ATOM 1326 N N . ILE A 1 172 ? -5.395 23.108 19.533 1.00 94.56 172 ILE A N 1
ATOM 1327 C CA . ILE A 1 172 ? -4.441 23.163 20.643 1.00 94.56 172 ILE A CA 1
ATOM 1328 C C . ILE A 1 172 ? -4.864 24.289 21.583 1.00 94.56 172 ILE A C 1
ATOM 1330 O O . ILE A 1 172 ? -5.070 25.417 21.147 1.00 94.56 172 ILE A O 1
ATOM 1334 N N . VAL A 1 173 ? -5.001 23.976 22.871 1.00 94.75 173 VAL A N 1
ATOM 1335 C CA . VAL A 1 173 ? -5.299 24.954 23.924 1.00 94.75 173 VAL A CA 1
ATOM 1336 C C . VAL A 1 173 ? -4.178 24.914 24.955 1.00 94.75 173 VAL A C 1
ATOM 1338 O O . VAL A 1 173 ? -3.903 23.863 25.530 1.00 94.75 173 VAL A O 1
ATOM 1341 N N . ALA A 1 174 ? -3.536 26.054 25.204 1.00 94.25 174 ALA A N 1
ATOM 1342 C CA . ALA A 1 174 ? -2.516 26.195 26.241 1.00 94.25 174 ALA A CA 1
ATOM 1343 C C . ALA A 1 174 ? -3.112 26.811 27.514 1.00 94.25 174 ALA A C 1
ATOM 1345 O O . ALA A 1 174 ? -3.804 27.829 27.447 1.00 94.25 174 ALA A O 1
ATOM 1346 N N . GLY A 1 175 ? -2.848 26.203 28.671 1.00 93.31 175 GLY A N 1
ATOM 1347 C CA . GLY A 1 175 ? -3.342 26.672 29.964 1.00 93.31 175 GLY A CA 1
ATOM 1348 C C . GLY A 1 175 ? -2.743 25.921 31.155 1.00 93.31 175 GLY A C 1
ATOM 1349 O O . GLY A 1 175 ? -1.801 25.139 31.027 1.00 93.31 175 GLY A O 1
ATOM 1350 N N . SER A 1 176 ? -3.296 26.155 32.343 1.00 92.62 176 SER A N 1
ATOM 1351 C CA . SER A 1 176 ? -2.865 25.497 33.579 1.00 92.62 176 SER A CA 1
ATOM 1352 C C . SER A 1 176 ? -4.038 24.882 34.336 1.00 92.62 176 SER A C 1
ATOM 1354 O O . SER A 1 176 ? -4.861 25.569 34.950 1.00 92.62 176 SER A O 1
ATOM 1356 N N . ALA A 1 177 ? -4.091 23.548 34.330 1.00 89.56 177 ALA A N 1
ATOM 1357 C CA . ALA A 1 177 ? -5.076 22.793 35.098 1.00 89.56 177 ALA A CA 1
ATOM 1358 C C . ALA A 1 177 ? -4.921 23.010 36.614 1.00 89.56 177 ALA A C 1
ATOM 1360 O O . ALA A 1 177 ? -5.915 22.999 37.341 1.00 89.56 177 ALA A O 1
ATOM 1361 N N . LEU A 1 178 ? -3.692 23.239 37.090 1.00 88.44 178 LEU A N 1
ATOM 1362 C CA . LEU A 1 178 ? -3.414 23.499 38.502 1.00 88.44 178 LEU A CA 1
ATOM 1363 C C . LEU A 1 178 ? -3.975 24.859 38.933 1.00 88.44 178 LEU A C 1
ATOM 1365 O O . LEU A 1 178 ? -4.716 24.922 39.912 1.00 88.44 178 LEU A O 1
ATOM 1369 N N . CYS A 1 179 ? -3.720 25.922 38.163 1.00 86.06 179 CYS A N 1
ATOM 1370 C CA . CYS A 1 179 ? -4.299 27.246 38.408 1.00 86.06 179 CYS A CA 1
ATOM 1371 C C . CYS A 1 179 ? -5.835 27.201 38.429 1.00 86.06 179 CYS A C 1
ATOM 1373 O O . CYS A 1 179 ? -6.465 27.735 39.346 1.00 86.06 179 CYS A O 1
ATOM 1375 N N . ALA A 1 180 ? -6.451 26.470 37.490 1.00 84.25 180 ALA A N 1
ATOM 1376 C CA . ALA A 1 180 ? -7.899 26.259 37.465 1.00 84.25 180 ALA A CA 1
ATOM 1377 C C . ALA A 1 180 ? -8.423 25.526 38.719 1.00 84.25 180 ALA A C 1
ATOM 1379 O O . ALA A 1 180 ? -9.482 25.877 39.250 1.00 84.25 180 ALA A O 1
ATOM 1380 N N . LEU A 1 181 ? -7.689 24.527 39.219 1.00 81.00 181 LEU A N 1
ATOM 1381 C CA . LEU A 1 181 ? -8.038 23.808 40.446 1.00 81.00 181 LEU A CA 1
ATOM 1382 C C . LEU A 1 181 ? -7.845 24.647 41.705 1.00 81.00 181 LEU A C 1
ATOM 1384 O O . LEU A 1 181 ? -8.694 24.597 42.589 1.00 81.00 181 LEU A O 1
ATOM 1388 N N . GLU A 1 182 ? -6.777 25.427 41.808 1.00 82.19 182 GLU A N 1
ATOM 1389 C CA . GLU A 1 182 ? -6.493 26.250 42.989 1.00 82.19 182 GLU A CA 1
ATOM 1390 C C . GLU A 1 182 ? -7.269 27.576 42.989 1.00 82.19 182 GLU A C 1
ATOM 1392 O O . GLU A 1 182 ? -7.350 28.244 44.018 1.00 82.19 182 GLU A O 1
ATOM 1397 N N . GLY A 1 183 ? -7.879 27.947 41.858 1.00 77.38 183 GLY A N 1
ATOM 1398 C CA . GLY A 1 183 ? -8.542 29.240 41.681 1.00 77.38 183 GLY A CA 1
ATOM 1399 C C . GLY A 1 183 ? -7.557 30.406 41.558 1.00 77.38 183 GLY A C 1
ATOM 1400 O O . GLY A 1 183 ? -7.921 31.544 41.851 1.00 77.38 183 GLY A O 1
ATOM 1401 N N . LYS A 1 184 ? -6.316 30.123 41.150 1.00 76.69 184 LYS A N 1
ATOM 1402 C CA . LYS A 1 184 ? -5.273 31.116 40.867 1.00 76.69 184 LYS A CA 1
ATOM 1403 C C . LYS A 1 184 ? -5.311 31.467 39.383 1.00 76.69 184 LYS A C 1
ATOM 1405 O O . LYS A 1 184 ? -5.627 30.602 38.579 1.00 76.69 184 LYS A O 1
ATOM 1410 N N . ASP A 1 185 ? -5.024 32.725 39.053 1.00 81.38 185 ASP A N 1
ATOM 1411 C CA . ASP A 1 185 ? -4.977 33.263 37.683 1.00 81.38 185 ASP A CA 1
ATOM 1412 C C . ASP A 1 185 ? -6.078 32.724 36.731 1.00 81.38 185 ASP A C 1
ATOM 1414 O O . ASP A 1 185 ? -5.872 31.763 35.978 1.00 81.38 185 ASP A O 1
ATOM 1418 N N . PRO A 1 186 ? -7.283 33.326 36.754 1.00 80.56 186 PRO A N 1
ATOM 1419 C CA . PRO A 1 186 ? -8.413 32.860 35.956 1.00 80.56 186 PRO A CA 1
ATOM 1420 C C . PRO A 1 186 ? -8.157 32.813 34.444 1.00 80.56 186 PRO A C 1
ATOM 1422 O O . PRO A 1 186 ? -8.757 31.958 33.789 1.00 80.56 186 PRO A O 1
ATOM 1425 N N . GLN A 1 187 ? -7.279 33.678 33.916 1.00 81.31 187 GLN A N 1
ATOM 1426 C CA . GLN A 1 187 ? -7.009 33.798 32.479 1.00 81.31 187 GLN A CA 1
ATOM 1427 C C . GLN A 1 187 ? -6.246 32.588 31.947 1.00 81.31 187 GLN A C 1
ATOM 1429 O O . GLN A 1 187 ? -6.578 32.068 30.887 1.00 81.31 187 GLN A O 1
ATOM 1434 N N . VAL A 1 188 ? -5.257 32.103 32.701 1.00 84.62 188 VAL A N 1
ATOM 1435 C CA . VAL A 1 188 ? -4.439 30.938 32.315 1.00 84.62 188 VAL A CA 1
ATOM 1436 C C . VAL A 1 188 ? -5.047 29.628 32.839 1.00 84.62 188 VAL A C 1
ATOM 1438 O O . VAL A 1 188 ? -4.806 28.555 32.287 1.00 84.62 188 VAL A O 1
ATOM 1441 N N . GLY A 1 189 ? -5.866 29.704 33.893 1.00 87.56 189 GLY A N 1
ATOM 1442 C CA . GLY A 1 189 ? -6.580 28.578 34.493 1.00 87.56 189 GLY A CA 1
ATOM 1443 C C . GLY A 1 189 ? -7.994 28.375 33.938 1.00 87.56 189 GLY A C 1
ATOM 1444 O O . GLY A 1 189 ? -8.204 27.689 32.938 1.00 87.56 189 GLY A O 1
ATOM 1445 N N . ARG A 1 190 ? -9.001 28.909 34.645 1.00 83.31 190 ARG A N 1
ATOM 1446 C CA . ARG A 1 190 ? -10.428 28.594 34.420 1.00 83.31 190 ARG A CA 1
ATOM 1447 C C . ARG A 1 190 ? -10.908 28.926 33.003 1.00 83.31 190 ARG A C 1
ATOM 1449 O O . ARG A 1 190 ? -11.666 28.141 32.437 1.00 83.31 190 ARG A O 1
ATOM 1456 N N . GLU A 1 191 ? -10.508 30.064 32.445 1.00 85.31 191 GLU A N 1
ATOM 1457 C CA . GLU A 1 191 ? -10.935 30.496 31.107 1.00 85.31 191 GLU A CA 1
ATOM 1458 C C . GLU A 1 191 ? -10.432 29.537 30.022 1.00 85.31 191 GLU A C 1
ATOM 1460 O O . GLU A 1 191 ? -11.212 29.133 29.161 1.00 85.31 191 GLU A O 1
ATOM 1465 N N . LYS A 1 192 ? -9.189 29.052 30.135 1.00 90.19 192 LYS A N 1
ATOM 1466 C CA . LYS A 1 192 ? -8.624 28.046 29.222 1.00 90.19 192 LYS A CA 1
ATOM 1467 C C . LYS A 1 192 ? -9.283 26.675 29.329 1.00 90.19 192 LYS A C 1
ATOM 1469 O O . LYS A 1 192 ? -9.450 26.003 28.315 1.00 90.19 192 LYS A O 1
ATOM 1474 N N . ILE A 1 193 ? -9.738 26.268 30.516 1.00 88.06 193 ILE A N 1
ATOM 1475 C CA . ILE A 1 193 ? -10.549 25.045 30.651 1.00 88.06 193 ILE A CA 1
ATOM 1476 C C . ILE A 1 193 ? -11.908 25.201 29.949 1.00 88.06 193 ILE A C 1
ATOM 1478 O O . ILE A 1 193 ? -12.390 24.255 29.327 1.00 88.06 193 ILE A O 1
ATOM 1482 N N . LEU A 1 194 ? -12.530 26.384 30.009 1.00 86.06 194 LEU A N 1
ATOM 1483 C CA . LEU A 1 194 ? -13.779 26.656 29.286 1.00 86.06 194 LEU A CA 1
ATOM 1484 C C . LEU A 1 194 ? -13.565 26.711 27.766 1.00 86.06 194 LEU A C 1
ATOM 1486 O O . LEU A 1 194 ? -14.394 26.192 27.023 1.00 86.06 194 LEU A O 1
ATOM 1490 N N . GLU A 1 195 ? -12.452 27.286 27.311 1.00 88.88 195 GLU A N 1
ATOM 1491 C CA . GLU A 1 195 ? -12.035 27.268 25.904 1.00 88.88 195 GLU A CA 1
ATOM 1492 C C . GLU A 1 195 ? -11.860 25.829 25.398 1.00 88.88 195 GLU A C 1
ATOM 1494 O O . GLU A 1 195 ? -12.454 25.461 24.385 1.00 88.88 195 GLU A O 1
ATOM 1499 N N . LEU A 1 196 ? -11.156 24.981 26.158 1.00 90.81 196 LEU A N 1
ATOM 1500 C CA . LEU A 1 196 ? -11.004 23.556 25.856 1.00 90.81 196 LEU A CA 1
ATOM 1501 C C . LEU A 1 196 ? -12.363 22.848 25.719 1.00 90.81 196 LEU A C 1
ATOM 1503 O O . LEU A 1 196 ? -12.562 22.068 24.790 1.00 90.81 196 LEU A O 1
ATOM 1507 N N . LEU A 1 197 ? -13.318 23.126 26.612 1.00 87.62 197 LEU A N 1
ATOM 1508 C CA . LEU A 1 197 ? -14.661 22.540 26.539 1.00 87.62 197 LEU A CA 1
ATOM 1509 C C . LEU A 1 197 ? -15.437 22.990 25.296 1.00 87.62 197 LEU A C 1
ATOM 1511 O O . LEU A 1 197 ? -16.117 22.170 24.680 1.00 87.62 197 LEU A O 1
ATOM 1515 N N . ASN A 1 198 ? -15.310 24.258 24.898 1.00 87.56 198 ASN A N 1
ATOM 1516 C CA . ASN A 1 198 ? -15.932 24.764 23.674 1.00 87.56 198 ASN A CA 1
ATOM 1517 C C . ASN A 1 198 ? -15.356 24.083 22.427 1.00 87.56 198 ASN A C 1
ATOM 1519 O O . ASN A 1 198 ? -16.114 23.691 21.543 1.00 87.56 198 ASN A O 1
ATOM 1523 N N . VAL A 1 199 ? -14.034 23.894 22.388 1.00 89.88 199 VAL A N 1
ATOM 1524 C CA . VAL A 1 199 ? -13.341 23.175 21.311 1.00 89.88 199 VAL A CA 1
ATOM 1525 C C . VAL A 1 199 ? -13.828 21.726 21.217 1.00 89.88 199 VAL A C 1
ATOM 1527 O O . VAL A 1 199 ? -14.150 21.241 20.133 1.00 89.88 199 VAL A O 1
ATOM 1530 N N . ILE A 1 200 ? -13.940 21.030 22.352 1.00 89.06 200 ILE A N 1
ATOM 1531 C CA . ILE A 1 200 ? -14.418 19.640 22.388 1.00 89.06 200 ILE A CA 1
ATOM 1532 C C . ILE A 1 200 ? -15.892 19.542 21.943 1.00 89.06 200 ILE A C 1
ATOM 1534 O O . ILE A 1 200 ? -16.265 18.596 21.246 1.00 89.06 200 ILE A O 1
ATOM 1538 N N . ASP A 1 201 ? -16.723 20.533 22.277 1.00 85.81 201 ASP A N 1
ATOM 1539 C CA . ASP A 1 201 ? -18.128 20.611 21.850 1.00 85.81 201 ASP A CA 1
ATOM 1540 C C . ASP A 1 201 ? -18.313 20.728 20.326 1.00 85.81 201 ASP A C 1
ATOM 1542 O O . ASP A 1 201 ? -19.382 20.377 19.805 1.00 85.81 201 ASP A O 1
ATOM 1546 N N . GLU A 1 202 ? -17.303 21.209 19.602 1.00 87.12 202 GLU A N 1
ATOM 1547 C CA . GLU A 1 202 ? -17.323 21.354 18.142 1.00 87.12 202 GLU A CA 1
ATOM 1548 C C . GLU A 1 202 ? -16.877 20.091 17.400 1.00 87.12 202 GLU A C 1
ATOM 1550 O O . GLU A 1 202 ? -17.203 19.924 16.222 1.00 87.12 202 GLU A O 1
ATOM 1555 N N . VAL A 1 203 ? -16.220 19.146 18.082 1.00 84.75 203 VAL A N 1
ATOM 1556 C CA . VAL A 1 203 ? -15.802 17.875 17.474 1.00 84.75 203 VAL A CA 1
ATOM 1557 C C . VAL A 1 203 ? -17.043 17.123 16.960 1.00 84.75 203 VAL A C 1
ATOM 1559 O O . VAL A 1 203 ? -18.021 16.987 17.695 1.00 84.75 203 VAL A O 1
ATOM 1562 N N . PRO A 1 204 ? -17.092 16.635 15.709 1.00 81.12 204 PRO A N 1
ATOM 1563 C CA . PRO A 1 204 ? -18.271 15.942 15.184 1.00 81.12 204 PRO A CA 1
ATOM 1564 C C . PRO A 1 204 ? -18.530 14.617 15.919 1.00 81.12 204 PRO A C 1
ATOM 1566 O O . PRO A 1 204 ? -17.596 13.910 16.292 1.00 81.12 204 PRO A O 1
ATOM 1569 N N . MET A 1 205 ? -19.805 14.259 16.120 1.00 75.25 205 MET A N 1
ATOM 1570 C CA . MET A 1 205 ? -20.152 12.959 16.707 1.00 75.25 205 MET A CA 1
ATOM 1571 C C . MET A 1 205 ? -19.936 11.825 15.691 1.00 75.25 205 MET A C 1
ATOM 1573 O O . MET A 1 205 ? -20.353 11.964 14.538 1.00 75.25 205 MET A O 1
ATOM 1577 N N . PRO A 1 206 ? -19.346 10.689 16.103 1.00 71.88 206 PRO A N 1
ATOM 1578 C CA . PRO A 1 206 ? -19.173 9.538 15.226 1.00 71.88 206 PRO A CA 1
ATOM 1579 C C . PRO A 1 206 ? -20.522 8.912 14.852 1.00 71.88 206 PRO A C 1
ATOM 1581 O O . PRO A 1 206 ? -21.481 8.928 15.631 1.00 71.88 206 PRO A O 1
ATOM 1584 N N . LYS A 1 207 ? -20.593 8.327 13.652 1.00 73.00 207 LYS A N 1
ATOM 1585 C CA . LYS A 1 207 ? -21.797 7.649 13.154 1.00 73.00 207 LYS A CA 1
ATOM 1586 C C . LYS A 1 207 ? -22.137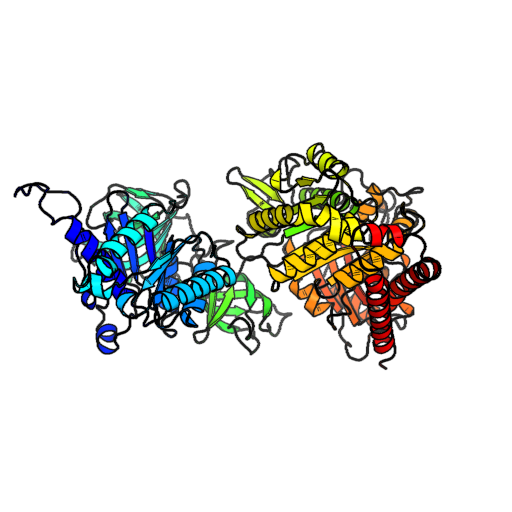 6.457 14.058 1.00 73.00 207 LYS A C 1
ATOM 1588 O O . LYS A 1 207 ? -21.290 5.607 14.316 1.00 73.00 207 LYS A O 1
ATOM 1593 N N . ARG A 1 208 ? -23.381 6.392 14.540 1.00 80.19 208 ARG A N 1
ATOM 1594 C CA . ARG A 1 208 ? -23.882 5.304 15.396 1.00 80.19 208 ARG A CA 1
ATOM 1595 C C . ARG A 1 208 ? -24.551 4.221 14.554 1.00 80.19 208 ARG A C 1
ATOM 1597 O O . ARG A 1 208 ? -25.433 4.528 13.756 1.00 80.19 208 ARG A O 1
ATOM 1604 N N . GLU A 1 209 ? -24.174 2.963 14.752 1.00 79.50 209 GLU A N 1
ATOM 1605 C CA . GLU A 1 209 ? -24.751 1.820 14.035 1.00 79.50 209 GLU A CA 1
ATOM 1606 C C . GLU A 1 209 ? -25.953 1.246 14.794 1.00 79.50 209 GLU A C 1
ATOM 1608 O O . GLU A 1 209 ? -25.827 0.283 15.550 1.00 79.50 209 GLU A O 1
ATOM 1613 N N . LYS A 1 210 ? -27.126 1.860 14.625 1.00 85.38 210 LYS A N 1
ATOM 1614 C CA . LYS A 1 210 ? -28.337 1.501 15.387 1.00 85.38 210 LYS A CA 1
ATOM 1615 C C . LYS A 1 210 ? -29.047 0.249 14.866 1.00 85.38 210 LYS A C 1
ATOM 1617 O O . LYS A 1 210 ? -29.686 -0.443 15.650 1.00 85.38 210 LYS A O 1
ATOM 1622 N N . ASP A 1 211 ? -28.895 -0.051 13.577 1.00 83.25 211 ASP A N 1
ATOM 1623 C CA . ASP A 1 211 ? -29.636 -1.122 12.892 1.00 83.25 211 ASP A CA 1
ATOM 1624 C C . ASP A 1 211 ? -28.973 -2.508 13.002 1.00 83.25 211 ASP A C 1
ATOM 1626 O O . ASP A 1 211 ? -29.521 -3.503 12.532 1.00 83.25 211 ASP A O 1
ATOM 1630 N N . LYS A 1 212 ? -27.779 -2.594 13.603 1.00 86.62 212 LYS A N 1
ATOM 1631 C CA . LYS A 1 212 ? -27.073 -3.868 13.806 1.00 86.62 212 LYS A CA 1
ATOM 1632 C C . LYS A 1 212 ? -27.513 -4.556 15.110 1.00 86.62 212 LYS A C 1
ATOM 1634 O O . LYS A 1 212 ? -27.981 -3.874 16.019 1.00 86.62 212 LYS A O 1
ATOM 1639 N N . PRO A 1 213 ? -27.312 -5.882 15.250 1.00 90.38 213 PRO A N 1
ATOM 1640 C CA . PRO A 1 213 ? -27.606 -6.595 16.492 1.00 90.38 213 PRO A CA 1
ATOM 1641 C C . PRO A 1 213 ? -26.863 -6.003 17.690 1.00 90.38 213 PRO A C 1
ATOM 1643 O O . PRO A 1 213 ? -25.678 -5.665 17.583 1.00 90.38 213 PRO A O 1
ATOM 1646 N N . PHE A 1 214 ? -27.559 -5.909 18.824 1.00 94.38 214 PHE A N 1
ATOM 1647 C CA . PHE A 1 214 ? -27.036 -5.303 20.048 1.00 94.38 214 PHE A CA 1
ATOM 1648 C C . PHE A 1 214 ? -25.753 -5.992 20.531 1.00 94.38 214 PHE A C 1
ATOM 1650 O O . PHE A 1 214 ? -25.707 -7.218 20.663 1.00 94.38 214 PHE A O 1
ATOM 1657 N N . LEU A 1 215 ? -24.728 -5.192 20.838 1.00 91.75 215 LEU A N 1
ATOM 1658 C CA . LEU A 1 215 ? -23.470 -5.658 21.415 1.00 91.75 215 LEU A CA 1
ATOM 1659 C C . LEU A 1 215 ? -22.899 -4.618 22.392 1.00 91.75 215 LEU A C 1
ATOM 1661 O O . LEU A 1 215 ? -22.631 -3.476 22.017 1.00 91.75 215 LEU A O 1
ATOM 1665 N N . LEU A 1 216 ? -22.654 -5.044 23.628 1.00 93.31 216 LEU A N 1
ATOM 1666 C CA . LEU A 1 216 ? -21.992 -4.282 24.682 1.00 93.31 216 LEU A CA 1
ATOM 1667 C C . LEU A 1 216 ? -20.836 -5.107 25.264 1.00 93.31 216 LEU A C 1
ATOM 1669 O O . LEU A 1 216 ? -21.078 -6.112 25.936 1.00 93.31 216 LEU A O 1
ATOM 1673 N N . PRO A 1 217 ? -19.574 -4.715 25.043 1.00 89.75 217 PRO A N 1
ATOM 1674 C CA . PRO A 1 217 ? -18.442 -5.265 25.779 1.00 89.75 217 PRO A CA 1
ATOM 1675 C C . PRO A 1 217 ? -18.504 -4.875 27.263 1.00 89.75 217 PRO A C 1
ATOM 1677 O O . PRO A 1 217 ? -18.648 -3.706 27.603 1.00 89.75 217 PRO A O 1
ATOM 1680 N N . ILE A 1 218 ? -18.390 -5.850 28.167 1.00 90.44 218 ILE A N 1
ATOM 1681 C CA . ILE A 1 218 ? -18.423 -5.608 29.615 1.00 90.44 218 ILE A CA 1
ATOM 1682 C C . ILE A 1 218 ? -17.081 -5.029 30.060 1.00 90.44 218 ILE A C 1
ATOM 1684 O O . ILE A 1 218 ? -16.027 -5.653 29.880 1.00 90.44 218 ILE A O 1
ATOM 1688 N N . GLU A 1 219 ? -17.141 -3.871 30.708 1.00 79.69 219 GLU A N 1
ATOM 1689 C CA . GLU A 1 219 ? -15.997 -3.159 31.279 1.00 79.69 219 GLU A CA 1
ATOM 1690 C C . GLU A 1 219 ? -15.918 -3.365 32.794 1.00 79.69 219 GLU A C 1
ATOM 1692 O O . GLU A 1 219 ? -14.865 -3.752 33.307 1.00 79.69 219 GLU A O 1
ATOM 1697 N N . HIS A 1 220 ? -17.038 -3.192 33.506 1.00 78.75 220 HIS A N 1
ATOM 1698 C CA . HIS A 1 220 ? -17.117 -3.415 34.951 1.00 78.75 220 HIS A CA 1
ATOM 1699 C C . HIS A 1 220 ? -18.368 -4.197 35.350 1.00 78.75 220 HIS A C 1
ATOM 1701 O O . HIS A 1 220 ? -19.374 -4.225 34.643 1.00 78.75 220 HIS A O 1
ATOM 1707 N N . VAL A 1 221 ? -18.283 -4.841 36.516 1.00 82.94 221 VAL A N 1
ATOM 1708 C CA . VAL A 1 221 ? -19.364 -5.628 37.110 1.00 82.94 221 VAL A CA 1
ATOM 1709 C C . VAL A 1 221 ? -19.538 -5.222 38.570 1.00 82.94 221 VAL A C 1
ATOM 1711 O O . VAL A 1 221 ? -18.619 -5.357 39.386 1.00 82.94 221 VAL A O 1
ATOM 1714 N N . PHE A 1 222 ? -20.747 -4.793 38.910 1.00 80.00 222 PHE A N 1
ATOM 1715 C CA . PHE A 1 222 ? -21.159 -4.394 40.248 1.00 80.00 222 PHE A CA 1
ATOM 1716 C C . PHE A 1 222 ? -22.294 -5.288 40.741 1.00 80.00 222 PHE A C 1
ATOM 1718 O O . PHE A 1 222 ? -23.091 -5.798 39.961 1.00 80.00 222 PHE A O 1
ATOM 1725 N N . SER A 1 223 ? -22.393 -5.467 42.054 1.00 77.88 223 SER A N 1
ATOM 1726 C CA . SER A 1 223 ? -23.552 -6.110 42.676 1.00 77.88 223 SER A CA 1
ATOM 1727 C C . SER A 1 223 ? -24.296 -5.073 43.494 1.00 77.88 223 SER A C 1
ATOM 1729 O O . SER A 1 223 ? -23.690 -4.419 44.340 1.00 77.88 223 SER A O 1
ATOM 1731 N N . ILE A 1 224 ? -25.605 -4.968 43.288 1.00 77.00 224 ILE A N 1
ATOM 1732 C CA . ILE A 1 224 ? -26.485 -4.165 44.129 1.00 77.00 224 ILE A CA 1
ATOM 1733 C C . ILE A 1 224 ? -27.242 -5.120 45.045 1.00 77.00 224 ILE A C 1
ATOM 1735 O O . ILE A 1 224 ? -28.060 -5.928 44.590 1.00 77.00 224 ILE A O 1
ATOM 1739 N N . THR A 1 225 ? -26.967 -5.026 46.346 1.00 71.88 225 THR A N 1
ATOM 1740 C CA . THR A 1 225 ? -27.618 -5.837 47.380 1.00 71.88 225 THR A CA 1
ATOM 1741 C C . THR A 1 225 ? -29.140 -5.742 47.241 1.00 71.88 225 THR A C 1
ATOM 1743 O O . THR A 1 225 ? -29.713 -4.657 47.302 1.00 71.88 225 THR A O 1
ATOM 1746 N N . GLY A 1 226 ? -29.798 -6.880 47.003 1.00 69.69 226 GLY A N 1
ATOM 1747 C CA . GLY A 1 226 ? -31.254 -6.973 46.850 1.00 69.69 226 GLY A CA 1
ATOM 1748 C C . GLY A 1 226 ? -31.828 -6.638 45.464 1.00 69.69 226 GLY A C 1
ATOM 1749 O O . GLY A 1 226 ? -33.005 -6.910 45.252 1.00 69.69 226 GLY A O 1
ATOM 1750 N N . ARG A 1 227 ? -31.047 -6.100 44.509 1.00 72.31 227 ARG A N 1
ATOM 1751 C CA . ARG A 1 227 ? -31.532 -5.795 43.139 1.00 72.31 227 ARG A CA 1
ATOM 1752 C C . ARG A 1 227 ? -30.930 -6.674 42.043 1.00 72.31 227 ARG A C 1
ATOM 1754 O O . ARG A 1 227 ? -31.601 -6.911 41.045 1.00 72.31 227 ARG A O 1
ATOM 1761 N N . GLY A 1 228 ? -29.708 -7.176 42.225 1.00 80.31 228 GLY A N 1
ATOM 1762 C CA . GLY A 1 228 ? -29.037 -8.046 41.254 1.00 80.31 228 GLY A CA 1
ATOM 1763 C C . GLY A 1 228 ? -27.667 -7.523 40.830 1.00 80.31 228 GLY A C 1
ATOM 1764 O O . GLY A 1 228 ? -27.047 -6.727 41.537 1.00 80.31 228 GLY A O 1
ATOM 1765 N N . THR A 1 229 ? -27.197 -7.989 39.675 1.00 88.38 229 THR A N 1
ATOM 1766 C CA . THR A 1 229 ? -25.860 -7.686 39.155 1.00 88.38 229 THR A CA 1
ATOM 1767 C C . THR A 1 229 ? -25.964 -6.674 38.019 1.00 88.38 229 THR A C 1
ATOM 1769 O O . THR A 1 229 ? -26.772 -6.843 37.107 1.00 88.38 229 THR A O 1
ATOM 1772 N N . VAL A 1 230 ? -25.156 -5.619 38.082 1.00 89.31 230 VAL A N 1
ATOM 1773 C CA . VAL A 1 230 ? -25.075 -4.563 37.071 1.00 89.31 230 VAL A CA 1
ATOM 1774 C C . VAL A 1 230 ? -23.776 -4.717 36.300 1.00 89.31 230 VAL A C 1
ATOM 1776 O O . VAL A 1 230 ? -22.708 -4.808 36.903 1.00 89.31 230 VAL A O 1
ATOM 1779 N N . VAL A 1 231 ? -23.859 -4.713 34.976 1.00 89.50 231 VAL A N 1
ATOM 1780 C CA . VAL A 1 231 ? -22.686 -4.612 34.102 1.00 89.50 231 VAL A CA 1
ATOM 1781 C C . VAL A 1 231 ? -22.635 -3.230 33.489 1.00 89.50 231 VAL A C 1
ATOM 1783 O O . VAL A 1 231 ? -23.678 -2.689 33.132 1.00 89.50 231 VAL A O 1
ATOM 1786 N N . THR A 1 232 ? -21.446 -2.659 33.357 1.00 86.19 232 THR A N 1
ATOM 1787 C CA . THR A 1 232 ? -21.271 -1.379 32.670 1.00 86.19 232 THR A CA 1
ATOM 1788 C C . THR A 1 232 ? -20.410 -1.541 31.434 1.00 86.19 232 THR A C 1
ATOM 1790 O O . THR A 1 232 ? -19.490 -2.366 31.416 1.00 86.19 232 THR A O 1
ATOM 1793 N N . GLY A 1 233 ? -20.694 -0.730 30.423 1.00 83.12 233 GLY A N 1
ATOM 1794 C CA . GLY A 1 233 ? -19.856 -0.596 29.243 1.00 83.12 233 GLY A CA 1
ATOM 1795 C C . GLY A 1 233 ? -20.469 0.315 28.193 1.00 83.12 233 GLY A C 1
ATOM 1796 O O . GLY A 1 233 ? -21.630 0.726 28.310 1.00 83.12 233 GLY A O 1
ATOM 1797 N N . ARG A 1 234 ? -19.687 0.600 27.155 1.00 84.62 234 ARG A N 1
ATOM 1798 C CA . ARG A 1 234 ? -20.167 1.307 25.971 1.00 84.62 234 ARG A CA 1
ATOM 1799 C C . ARG A 1 234 ? -20.915 0.355 25.042 1.00 84.62 234 ARG A C 1
ATOM 1801 O O . ARG A 1 234 ? -20.398 -0.701 24.677 1.00 84.62 234 ARG A O 1
ATOM 1808 N N . ILE A 1 235 ? -22.110 0.739 24.596 1.00 89.19 235 ILE A N 1
ATOM 1809 C CA . ILE A 1 235 ? -22.802 0.005 23.529 1.00 89.19 235 ILE A CA 1
ATOM 1810 C C . ILE A 1 235 ? -22.030 0.229 22.229 1.00 89.19 235 ILE A C 1
ATOM 1812 O O . ILE A 1 235 ? -21.921 1.355 21.746 1.00 89.19 235 ILE A O 1
ATOM 1816 N N . GLU A 1 236 ? -21.490 -0.835 21.647 1.00 83.19 236 GLU A N 1
ATOM 1817 C CA . GLU A 1 236 ? -20.702 -0.746 20.417 1.00 83.19 236 GLU A CA 1
ATOM 1818 C C . GLU A 1 236 ? -21.618 -0.553 19.204 1.00 83.19 236 GLU A C 1
ATOM 1820 O O . GLU A 1 236 ? -21.365 0.294 18.348 1.00 83.19 236 GLU A O 1
ATOM 1825 N N . ARG A 1 237 ? -22.722 -1.306 19.169 1.00 87.25 237 ARG A N 1
ATOM 1826 C CA . ARG A 1 237 ? -23.716 -1.287 18.092 1.00 87.25 237 ARG A CA 1
ATOM 1827 C C . ARG A 1 237 ? -25.086 -1.768 18.572 1.00 87.25 237 ARG A C 1
ATOM 1829 O O . ARG A 1 237 ? -25.194 -2.448 19.595 1.00 87.25 237 ARG A O 1
ATOM 1836 N N . GLY A 1 238 ? -26.109 -1.438 17.794 1.00 91.44 238 GLY A N 1
ATOM 1837 C CA . GLY A 1 238 ? -27.500 -1.789 18.047 1.00 91.44 238 GLY A CA 1
ATOM 1838 C C . GLY A 1 238 ? -28.164 -0.950 19.129 1.00 91.44 238 GLY A C 1
ATOM 1839 O O . GLY A 1 238 ? -27.632 0.062 19.589 1.00 91.44 238 GLY A O 1
ATOM 1840 N N . THR A 1 239 ? -29.357 -1.374 19.533 1.00 92.25 239 THR A N 1
ATOM 1841 C CA . THR A 1 239 ? -30.115 -0.745 20.619 1.00 92.25 239 THR A CA 1
ATOM 1842 C C . THR A 1 239 ? -30.627 -1.802 21.587 1.00 92.25 239 THR A C 1
ATOM 1844 O O . THR A 1 239 ? -30.856 -2.948 21.203 1.00 92.25 239 THR A O 1
ATOM 1847 N N . VAL A 1 240 ? -30.799 -1.427 22.852 1.00 94.38 240 VAL A N 1
ATOM 1848 C CA . VAL A 1 240 ? -31.338 -2.312 23.888 1.00 94.38 240 VAL A CA 1
ATOM 1849 C C . VAL A 1 240 ? -32.440 -1.602 24.656 1.00 94.38 240 VAL A C 1
ATOM 1851 O O . VAL A 1 240 ? -32.279 -0.466 25.098 1.00 94.38 240 VAL A O 1
ATOM 1854 N N . ALA A 1 241 ? -33.578 -2.274 24.800 1.00 93.69 241 ALA A N 1
ATOM 1855 C CA . ALA A 1 241 ? -34.729 -1.777 25.541 1.00 93.69 241 ALA A CA 1
ATOM 1856 C C . ALA A 1 241 ? -34.871 -2.492 26.889 1.00 93.69 241 ALA A C 1
ATOM 1858 O O . ALA A 1 241 ? -34.369 -3.602 27.094 1.00 93.69 241 ALA A O 1
ATOM 1859 N N . LEU A 1 242 ? -35.594 -1.865 27.816 1.00 92.94 242 LEU A N 1
ATOM 1860 C CA . LEU A 1 242 ? -35.978 -2.504 29.069 1.00 92.94 242 LEU A CA 1
ATOM 1861 C C . LEU A 1 242 ? -36.744 -3.816 28.793 1.00 92.94 242 LEU A C 1
ATOM 1863 O O . LEU A 1 242 ? -37.566 -3.893 27.885 1.00 92.94 242 LEU A O 1
ATOM 1867 N N . GLN A 1 243 ? -36.491 -4.843 29.603 1.00 92.44 243 GLN A N 1
ATOM 1868 C CA . GLN A 1 243 ? -36.989 -6.219 29.456 1.00 92.44 243 GLN A CA 1
ATOM 1869 C C . GLN A 1 243 ? -36.496 -6.979 28.209 1.00 92.44 243 GLN A C 1
ATOM 1871 O O . GLN A 1 243 ? -36.965 -8.092 27.968 1.00 92.44 243 GLN A O 1
ATOM 1876 N N . ALA A 1 244 ? -35.533 -6.452 27.445 1.00 93.31 244 ALA A N 1
ATOM 1877 C CA . ALA A 1 244 ? -34.962 -7.187 26.320 1.00 93.31 244 ALA A CA 1
ATOM 1878 C C . ALA A 1 244 ? -34.214 -8.454 26.800 1.00 93.31 244 ALA A C 1
ATOM 1880 O O . ALA A 1 244 ? -33.455 -8.391 27.781 1.00 93.31 244 ALA A O 1
ATOM 1881 N N . PRO A 1 245 ? -34.404 -9.611 26.135 1.00 95.62 245 PRO A N 1
ATOM 1882 C CA . PRO A 1 245 ? -33.597 -10.798 26.383 1.00 95.62 245 PRO A CA 1
ATOM 1883 C C . PRO A 1 245 ? -32.176 -10.577 25.857 1.00 95.62 245 PRO A C 1
ATOM 1885 O O . PRO A 1 245 ? -31.993 -10.049 24.764 1.00 95.62 245 PRO A O 1
ATOM 1888 N N . VAL A 1 246 ? -31.174 -11.004 26.625 1.00 95.88 246 VAL A N 1
ATOM 1889 C CA . VAL A 1 246 ? -29.753 -10.856 26.277 1.00 95.88 246 VAL A CA 1
ATOM 1890 C C . VAL A 1 246 ? -28.969 -12.124 26.590 1.00 95.88 246 VAL A C 1
ATOM 1892 O O . VAL A 1 246 ? -29.364 -12.934 27.434 1.00 95.88 246 VAL A O 1
ATOM 1895 N N . GLU A 1 247 ? -27.840 -12.287 25.916 1.00 95.50 247 GLU A N 1
ATOM 1896 C CA . GLU A 1 247 ? -26.882 -13.360 26.148 1.00 95.50 247 GLU A CA 1
ATOM 1897 C C . GLU A 1 247 ? -25.521 -12.768 26.520 1.00 95.50 247 GLU A C 1
ATOM 1899 O O . GLU A 1 247 ? -25.045 -11.827 25.888 1.00 95.50 247 GLU A O 1
ATOM 1904 N N . ILE A 1 248 ? -24.909 -13.304 27.570 1.00 95.44 248 ILE A N 1
ATOM 1905 C CA . ILE A 1 248 ? -23.600 -12.897 28.073 1.00 95.44 248 ILE A CA 1
ATOM 1906 C C . ILE A 1 248 ? -22.621 -13.990 27.682 1.00 95.44 248 ILE A C 1
ATOM 1908 O O . ILE A 1 248 ? -22.758 -15.122 28.150 1.00 95.44 248 ILE A O 1
ATOM 1912 N N . ILE A 1 249 ? -21.657 -13.671 26.826 1.00 94.06 249 ILE A N 1
ATOM 1913 C CA . ILE A 1 249 ? -20.722 -14.658 26.283 1.00 94.06 249 ILE A CA 1
ATOM 1914 C C . ILE A 1 249 ? -19.265 -14.206 26.425 1.00 94.06 249 ILE A C 1
ATOM 1916 O O . ILE A 1 249 ? -18.944 -13.019 26.380 1.00 94.06 249 ILE A O 1
ATOM 1920 N N . GLY A 1 250 ? -18.367 -15.171 26.597 1.00 91.75 250 GLY A N 1
ATOM 1921 C CA . GLY A 1 250 ? -16.918 -14.974 26.674 1.00 91.75 250 GLY A CA 1
ATOM 1922 C C . GLY A 1 250 ? -16.288 -15.810 27.786 1.00 91.75 250 GLY A C 1
ATOM 1923 O O . GLY A 1 250 ? -16.962 -16.231 28.728 1.00 91.75 250 GLY A O 1
ATOM 1924 N N . TYR A 1 251 ? -14.985 -16.071 27.683 1.00 91.31 251 TYR A N 1
ATOM 1925 C CA . TYR A 1 251 ? -14.228 -16.913 28.615 1.00 91.31 251 TYR A CA 1
ATOM 1926 C C . TYR A 1 251 ? -14.808 -18.331 28.813 1.00 91.31 251 TYR A C 1
ATOM 1928 O O . TYR A 1 251 ? -14.847 -18.839 29.933 1.00 91.31 251 TYR A O 1
ATOM 1936 N N . ASN A 1 252 ? -15.218 -19.002 27.727 1.00 89.94 252 ASN A N 1
ATOM 1937 C CA . ASN A 1 252 ? -15.908 -20.312 27.734 1.00 89.94 252 ASN A CA 1
ATOM 1938 C C . ASN A 1 252 ? -17.303 -20.328 28.384 1.00 89.94 252 ASN A C 1
ATOM 1940 O O . ASN A 1 252 ? -17.849 -21.410 28.599 1.00 89.94 252 ASN A O 1
ATOM 1944 N N . GLN A 1 253 ? -17.882 -19.176 28.710 1.00 90.75 253 GLN A N 1
ATOM 1945 C CA . GLN A 1 253 ? -19.191 -19.097 29.351 1.00 90.75 253 GLN A CA 1
ATOM 1946 C C . GLN A 1 253 ? -20.216 -18.484 28.398 1.00 90.75 253 GLN A C 1
ATOM 1948 O O . GLN A 1 253 ? -19.899 -17.562 27.651 1.00 90.75 253 GLN A O 1
ATOM 1953 N N . SER A 1 254 ? -21.437 -19.016 28.436 1.00 93.06 254 SER A N 1
ATOM 1954 C CA . SER A 1 254 ? -22.635 -18.429 27.831 1.00 93.06 254 SER A CA 1
ATOM 1955 C C . SER A 1 254 ? -23.751 -18.478 28.872 1.00 93.06 254 SER A C 1
ATOM 1957 O O . SER A 1 254 ? -24.058 -19.542 29.414 1.00 93.06 254 SER A O 1
ATOM 1959 N N . LEU A 1 255 ? -24.319 -17.317 29.186 1.00 93.50 255 LEU A N 1
ATOM 1960 C CA . LEU A 1 255 ? -25.394 -17.148 30.158 1.00 93.50 255 LEU A CA 1
ATOM 1961 C C . LEU A 1 255 ? -26.526 -16.355 29.516 1.00 93.50 255 LEU A C 1
ATOM 1963 O O . LEU A 1 255 ? -26.294 -15.361 28.835 1.00 93.50 255 LEU A O 1
ATOM 1967 N N . LYS A 1 256 ? -27.768 -16.762 29.764 1.00 94.44 256 LYS A N 1
ATOM 1968 C CA . LYS A 1 256 ? -28.946 -16.009 29.322 1.00 94.44 256 LYS A CA 1
ATOM 1969 C C . LYS A 1 256 ? -29.436 -15.123 30.450 1.00 94.44 256 LYS A C 1
ATOM 1971 O O . LYS A 1 256 ? -29.495 -15.557 31.597 1.00 94.44 256 LYS A O 1
ATOM 1976 N N . SER A 1 257 ? -29.827 -13.902 30.117 1.00 94.56 257 SER A N 1
ATOM 1977 C CA . SER A 1 257 ? -30.391 -12.960 31.075 1.00 94.56 257 SER A CA 1
ATOM 1978 C C . SER A 1 257 ? -31.426 -12.050 30.408 1.00 94.56 257 SER A C 1
ATOM 1980 O O . SER A 1 257 ? -31.789 -12.202 29.241 1.00 94.56 257 SER A O 1
ATOM 1982 N N . THR A 1 258 ? -31.954 -11.113 31.182 1.00 94.31 258 THR A N 1
ATOM 1983 C CA . THR A 1 258 ? -32.900 -10.096 30.739 1.00 94.31 258 THR A CA 1
ATOM 1984 C C . THR A 1 258 ? -32.497 -8.774 31.366 1.00 94.31 258 THR A C 1
ATOM 1986 O O . THR A 1 258 ? -32.212 -8.721 32.567 1.00 94.31 258 THR A O 1
ATOM 1989 N N . VAL A 1 259 ? -32.492 -7.713 30.563 1.00 94.38 259 VAL A N 1
ATOM 1990 C CA . VAL A 1 259 ? -32.190 -6.359 31.031 1.00 94.38 259 VAL A CA 1
ATOM 1991 C C . VAL A 1 259 ? -33.385 -5.836 31.820 1.00 94.38 259 VAL A C 1
ATOM 1993 O O . VAL A 1 259 ? -34.448 -5.579 31.269 1.00 94.38 259 VAL A O 1
ATOM 1996 N N . THR A 1 260 ? -33.241 -5.698 33.133 1.00 92.12 260 THR A N 1
ATOM 1997 C CA . THR A 1 260 ? -34.323 -5.244 34.030 1.00 92.12 260 THR A CA 1
ATOM 1998 C C . THR A 1 260 ? -34.239 -3.778 34.406 1.00 92.12 260 THR A C 1
ATOM 2000 O O . THR A 1 260 ? -35.233 -3.206 34.843 1.00 92.12 260 THR A O 1
ATOM 2003 N N . GLY A 1 261 ? -33.076 -3.175 34.198 1.00 89.44 261 GLY A N 1
ATOM 2004 C CA . GLY A 1 261 ? -32.834 -1.755 34.369 1.00 89.44 261 GLY A CA 1
ATOM 2005 C C . GLY A 1 261 ? -31.743 -1.323 33.407 1.00 89.44 261 GLY A C 1
ATOM 2006 O O . GLY A 1 261 ? -30.786 -2.065 33.189 1.00 89.44 261 GLY A O 1
ATOM 2007 N N . ILE A 1 262 ? -31.914 -0.140 32.833 1.00 91.25 262 ILE A N 1
ATOM 2008 C CA . ILE A 1 262 ? -30.887 0.559 32.071 1.00 91.25 262 ILE A CA 1
ATOM 2009 C C . ILE A 1 262 ? -30.645 1.853 32.831 1.00 91.25 262 ILE A C 1
ATOM 2011 O O . ILE A 1 262 ? -31.573 2.636 33.023 1.00 91.25 262 ILE A O 1
ATOM 2015 N N . GLU A 1 263 ? -29.429 2.047 33.312 1.00 82.88 263 GLU A N 1
ATOM 2016 C CA . GLU A 1 263 ? -29.012 3.253 34.011 1.00 82.88 263 GLU A CA 1
ATOM 2017 C C . GLU A 1 263 ? -27.977 3.984 33.163 1.00 82.88 263 GLU A C 1
ATOM 2019 O O . GLU A 1 263 ? -26.988 3.399 32.726 1.00 82.88 263 GLU A O 1
ATOM 2024 N N . MET A 1 264 ? -28.201 5.271 32.935 1.00 74.94 264 MET A N 1
ATOM 2025 C CA . MET A 1 264 ? -27.214 6.178 32.364 1.00 74.94 264 MET A CA 1
ATOM 2026 C C . MET A 1 264 ? -27.122 7.384 33.282 1.00 74.94 264 MET A C 1
ATOM 2028 O O . MET A 1 264 ? -28.132 8.039 33.529 1.00 74.94 264 MET A O 1
ATOM 2032 N N . PHE A 1 265 ? -25.927 7.679 33.797 1.00 62.69 265 PHE A N 1
ATOM 2033 C CA . PHE A 1 265 ? -25.677 8.890 34.593 1.00 62.69 265 PHE A CA 1
ATOM 2034 C C . PHE A 1 265 ? -26.631 9.043 35.795 1.00 62.69 265 PHE A C 1
ATOM 2036 O O . PHE A 1 265 ? -27.230 10.098 35.998 1.00 62.69 265 PHE A O 1
ATOM 2043 N N . HIS A 1 266 ? -26.833 7.964 36.560 1.00 64.38 266 HIS A N 1
ATOM 2044 C CA . HIS A 1 266 ? -27.759 7.915 37.703 1.00 64.38 266 HIS A CA 1
ATOM 2045 C C . HIS A 1 266 ? -29.236 8.177 37.370 1.00 64.38 266 HIS A C 1
ATOM 2047 O O . HIS A 1 266 ? -30.048 8.442 38.258 1.00 64.38 266 HIS A O 1
ATOM 2053 N N . GLN A 1 267 ? -29.606 8.059 36.093 1.00 69.94 267 GLN A N 1
ATOM 2054 C CA . GLN A 1 267 ? -30.981 8.126 35.614 1.00 69.94 267 GLN A CA 1
ATOM 2055 C C . GLN A 1 267 ? -31.397 6.782 35.020 1.00 69.94 267 GLN A C 1
ATOM 2057 O O . GLN A 1 267 ? -30.637 6.140 34.295 1.00 69.94 267 GLN A O 1
ATOM 2062 N N . LEU A 1 268 ? -32.624 6.358 35.325 1.00 80.25 268 LEU A N 1
ATOM 2063 C CA . LEU A 1 268 ? -33.220 5.168 34.726 1.00 80.25 268 LEU A CA 1
ATOM 2064 C C . LEU A 1 268 ? -33.769 5.503 33.341 1.00 80.25 268 LEU A C 1
ATOM 2066 O O . LEU A 1 268 ? -34.517 6.465 33.175 1.00 80.25 268 LEU A O 1
ATOM 2070 N N . MET A 1 269 ? -33.424 4.670 32.369 1.00 83.62 269 MET A N 1
ATOM 2071 C CA . MET A 1 269 ? -33.754 4.845 30.960 1.00 83.62 269 MET A CA 1
ATOM 2072 C C . MET A 1 269 ? -34.640 3.697 30.473 1.00 83.62 269 MET A C 1
ATOM 2074 O O . MET A 1 269 ? -34.528 2.559 30.933 1.00 83.62 269 MET A O 1
ATOM 2078 N N . SER A 1 270 ? -35.532 3.985 29.525 1.00 85.75 270 SER A N 1
ATOM 2079 C CA . SER A 1 270 ? -36.371 2.968 28.874 1.00 85.75 270 SER A CA 1
ATOM 2080 C C . SER A 1 270 ? -35.636 2.213 27.760 1.00 85.75 270 SER A C 1
ATOM 2082 O O . SER A 1 270 ? -35.960 1.056 27.486 1.00 85.75 270 SER A O 1
ATOM 2084 N N . GLN A 1 271 ? -34.647 2.854 27.134 1.00 90.38 271 GLN A N 1
ATOM 2085 C CA . GLN A 1 271 ? -33.849 2.330 26.028 1.00 90.38 271 GLN A CA 1
ATOM 2086 C C . GLN A 1 271 ? -32.461 2.988 26.030 1.00 90.38 271 GLN A C 1
ATOM 2088 O O . GLN A 1 271 ? -32.311 4.107 26.524 1.00 90.38 271 GLN A O 1
ATOM 2093 N N . ALA A 1 272 ? -31.472 2.299 25.466 1.00 89.56 272 ALA A N 1
ATOM 2094 C CA . ALA A 1 272 ? -30.157 2.843 25.145 1.00 89.56 272 ALA A CA 1
ATOM 2095 C C . ALA A 1 272 ? -29.699 2.405 23.747 1.00 89.56 272 ALA A C 1
ATOM 2097 O O . ALA A 1 272 ? -30.174 1.395 23.212 1.00 89.56 272 ALA A O 1
ATOM 2098 N N . GLU A 1 273 ? -28.784 3.165 23.154 1.00 90.94 273 GLU A N 1
ATOM 2099 C CA . GLU A 1 273 ? -28.340 2.982 21.773 1.00 90.94 273 GLU A CA 1
ATOM 2100 C C . GLU A 1 273 ? -26.817 2.962 21.614 1.00 90.94 273 GLU A C 1
ATOM 2102 O O . GLU A 1 273 ? -26.059 3.325 22.512 1.00 90.94 273 GLU A O 1
ATOM 2107 N N . ALA A 1 274 ? -26.362 2.504 20.445 1.00 86.62 274 ALA A N 1
ATOM 2108 C CA . ALA A 1 274 ? -24.958 2.485 20.063 1.00 86.62 274 ALA A CA 1
ATOM 2109 C C . ALA A 1 274 ? -24.269 3.817 20.383 1.00 86.62 274 ALA A C 1
ATOM 2111 O O . ALA A 1 274 ? -24.677 4.875 19.900 1.00 86.62 274 ALA A O 1
ATOM 2112 N N . GLY A 1 275 ? -23.191 3.744 21.162 1.00 79.50 275 GLY A N 1
ATOM 2113 C CA . GLY A 1 275 ? -22.431 4.886 21.647 1.00 79.50 275 GLY A CA 1
ATOM 2114 C C . GLY A 1 275 ? -22.654 5.273 23.098 1.00 79.50 275 GLY A C 1
ATOM 2115 O O . GLY A 1 275 ? -21.790 5.945 23.665 1.00 79.50 275 GLY A O 1
ATOM 2116 N N . ASP A 1 276 ? -23.770 4.862 23.691 1.00 82.25 276 ASP A N 1
ATOM 2117 C CA . ASP A 1 276 ? -24.092 5.197 25.070 1.00 82.25 276 ASP A CA 1
ATOM 2118 C C . ASP A 1 276 ? -23.225 4.407 26.053 1.00 82.25 276 ASP A C 1
ATOM 2120 O O . ASP A 1 276 ? -23.005 3.203 25.887 1.00 82.25 276 ASP A O 1
ATOM 2124 N N . GLN A 1 277 ? -22.770 5.087 27.107 1.00 81.50 277 GLN A N 1
ATOM 2125 C CA . GLN A 1 277 ? -22.167 4.453 28.276 1.00 81.50 277 GLN A CA 1
ATOM 2126 C C . GLN A 1 277 ? -23.287 4.092 29.253 1.00 81.50 277 GLN A C 1
ATOM 2128 O O . GLN A 1 277 ? -23.937 4.980 29.810 1.00 81.50 277 GLN A O 1
ATOM 2133 N N . VAL A 1 278 ? -23.527 2.796 29.457 1.00 87.31 278 VAL A N 1
ATOM 2134 C CA . VAL A 1 278 ? -24.696 2.307 30.205 1.00 87.31 278 VAL A CA 1
ATOM 2135 C C . VAL A 1 278 ? -24.305 1.378 31.345 1.00 87.31 278 VAL A C 1
ATOM 2137 O O . VAL A 1 278 ? -23.314 0.654 31.266 1.00 87.31 278 VAL A O 1
ATOM 2140 N N . GLY A 1 279 ? -25.131 1.357 32.388 1.00 90.00 279 GLY A N 1
ATOM 2141 C CA . GLY A 1 279 ? -25.222 0.286 33.372 1.00 90.00 279 GLY A CA 1
ATOM 2142 C C . GLY A 1 279 ? -26.469 -0.559 33.121 1.00 90.00 279 GLY A C 1
ATOM 2143 O O . GLY A 1 279 ? -27.589 -0.064 33.209 1.00 90.00 279 GLY A O 1
ATOM 2144 N N . LEU A 1 280 ? -26.300 -1.843 32.816 1.00 92.06 280 LEU A N 1
ATOM 2145 C CA . LEU A 1 280 ? -27.397 -2.786 32.610 1.00 92.06 280 LEU A CA 1
ATOM 2146 C C . LEU A 1 280 ? -27.574 -3.663 33.847 1.00 92.06 280 LEU A C 1
ATOM 2148 O O . LEU A 1 280 ? -26.681 -4.432 34.199 1.00 92.06 280 LEU A O 1
ATOM 2152 N N . LEU A 1 281 ? -28.741 -3.582 34.486 1.00 91.75 281 LEU A N 1
ATOM 2153 C CA . LEU A 1 281 ? -29.127 -4.483 35.570 1.00 91.75 281 LEU A CA 1
ATOM 2154 C C . LEU A 1 281 ? -29.663 -5.793 34.985 1.00 91.75 281 LEU A C 1
ATOM 2156 O O . LEU A 1 281 ? -30.731 -5.824 34.363 1.00 91.75 281 LEU A O 1
ATOM 2160 N N . LEU A 1 282 ? -28.939 -6.881 35.219 1.00 92.38 282 LEU A N 1
ATOM 2161 C CA . LEU A 1 282 ? -29.207 -8.193 34.642 1.00 92.38 282 LEU A CA 1
ATOM 2162 C C . LEU A 1 282 ? -29.935 -9.100 35.639 1.00 92.38 282 LEU A C 1
ATOM 2164 O O . LEU A 1 282 ? -29.531 -9.255 36.795 1.00 92.38 282 LEU A O 1
ATOM 2168 N N . ARG A 1 283 ? -31.025 -9.727 35.184 1.00 90.44 283 ARG A N 1
ATOM 2169 C CA . ARG A 1 283 ? -31.815 -10.657 36.002 1.00 90.44 283 ARG A CA 1
ATOM 2170 C C . ARG A 1 283 ? -31.143 -12.022 36.100 1.00 90.44 283 ARG A C 1
ATOM 2172 O O . ARG A 1 283 ? -30.767 -12.602 35.086 1.00 90.44 283 ARG A O 1
ATOM 2179 N N . GLY A 1 284 ? -31.114 -12.577 37.311 1.00 85.00 284 GLY A N 1
ATOM 2180 C CA . GLY A 1 284 ? -30.769 -13.985 37.532 1.00 85.00 284 GLY A CA 1
ATOM 2181 C C . GLY A 1 284 ? -29.293 -14.321 37.328 1.00 85.00 284 GLY A C 1
ATOM 2182 O O . GLY A 1 284 ? -28.974 -15.492 37.182 1.00 85.00 284 GLY A O 1
ATOM 2183 N N . VAL A 1 285 ? -28.420 -13.312 37.322 1.00 89.19 285 VAL A N 1
ATOM 2184 C CA . VAL A 1 285 ? -26.971 -13.479 37.179 1.00 89.19 285 VAL A CA 1
ATOM 2185 C C . VAL A 1 285 ? -26.289 -12.969 38.439 1.00 89.19 285 VAL A C 1
ATOM 2187 O O . VAL A 1 285 ? -26.609 -11.877 38.922 1.00 89.19 285 VAL A O 1
ATOM 2190 N N . LYS A 1 286 ? -25.361 -13.749 38.987 1.00 87.75 286 LYS A N 1
ATOM 2191 C CA . LYS A 1 286 ? -24.549 -13.350 40.138 1.00 87.75 286 LYS A CA 1
ATOM 2192 C C . LYS A 1 286 ? -23.258 -12.670 39.686 1.00 87.75 286 LYS A C 1
ATOM 2194 O O . LYS A 1 286 ? -22.752 -12.916 38.595 1.00 87.75 286 LYS A O 1
ATOM 2199 N N . ARG A 1 287 ? -22.695 -11.824 40.551 1.00 84.38 287 ARG A N 1
ATOM 2200 C CA . ARG A 1 287 ? -21.460 -11.073 40.270 1.00 84.38 287 ARG A CA 1
ATOM 2201 C C . ARG A 1 287 ? -20.262 -11.971 39.958 1.00 84.38 287 ARG A C 1
ATOM 2203 O O . ARG A 1 287 ? -19.406 -11.565 39.190 1.00 84.38 287 ARG A O 1
ATOM 2210 N N . ASP A 1 288 ? -20.180 -13.143 40.571 1.00 84.38 288 ASP A N 1
ATOM 2211 C CA . ASP A 1 288 ? -19.104 -14.122 40.390 1.00 84.38 288 ASP A CA 1
ATOM 2212 C C . ASP A 1 288 ? -19.217 -14.929 39.086 1.00 84.38 288 ASP A C 1
ATOM 2214 O O . ASP A 1 288 ? -18.232 -15.518 38.643 1.00 84.38 288 ASP A O 1
ATOM 2218 N N . GLU A 1 289 ? -20.389 -14.925 38.445 1.00 85.44 289 GLU A N 1
ATOM 2219 C CA . GLU A 1 289 ? -20.644 -15.643 37.189 1.00 85.44 289 GLU A CA 1
ATOM 2220 C C . GLU A 1 289 ? -20.273 -14.826 35.949 1.00 85.44 289 GLU A C 1
ATOM 2222 O O . GLU A 1 289 ? -20.152 -15.386 34.861 1.00 85.44 289 GLU A O 1
ATOM 2227 N N . ILE A 1 290 ? -20.091 -13.513 36.106 1.00 90.94 290 ILE A N 1
ATOM 2228 C CA . ILE A 1 290 ? -19.755 -12.608 35.012 1.00 90.94 290 ILE A CA 1
ATOM 2229 C C . ILE A 1 290 ? -18.543 -11.754 35.340 1.00 90.94 290 ILE A C 1
ATOM 2231 O O . ILE A 1 290 ? -18.267 -11.410 36.487 1.00 90.94 290 ILE A O 1
ATOM 2235 N N . ARG A 1 291 ? -17.798 -11.389 34.305 1.00 87.38 291 ARG A N 1
ATOM 2236 C CA . ARG A 1 291 ? -16.545 -10.655 34.447 1.00 87.38 291 ARG A CA 1
ATOM 2237 C C . ARG A 1 291 ? -16.319 -9.692 33.296 1.00 87.38 291 ARG A C 1
ATOM 2239 O O . ARG A 1 291 ? -16.864 -9.847 32.205 1.00 87.38 291 ARG A O 1
ATOM 2246 N N . ARG A 1 292 ? -15.422 -8.736 33.536 1.00 83.81 292 ARG A N 1
ATOM 2247 C CA . ARG A 1 292 ? -14.826 -7.910 32.485 1.00 83.81 292 ARG A CA 1
ATOM 2248 C C . ARG A 1 292 ? -14.263 -8.785 31.363 1.00 83.81 292 ARG A C 1
ATOM 2250 O O . ARG A 1 292 ? -13.646 -9.820 31.638 1.00 83.81 292 ARG A O 1
ATOM 2257 N N . GLY A 1 293 ? -14.474 -8.332 30.128 1.00 80.94 293 GLY A N 1
ATOM 2258 C CA . GLY A 1 293 ? -14.025 -8.986 28.901 1.00 80.94 293 GLY A CA 1
ATOM 2259 C C . GLY A 1 293 ? -15.020 -9.988 28.298 1.00 80.94 293 GLY A C 1
ATOM 2260 O O . GLY A 1 293 ? -14.786 -10.514 27.214 1.00 80.94 293 GLY A O 1
ATOM 2261 N N . GLN A 1 294 ? -16.143 -10.249 28.969 1.00 91.38 294 GLN A N 1
ATOM 2262 C CA . GLN A 1 294 ? -17.320 -10.833 28.320 1.00 91.38 294 GLN A CA 1
ATOM 2263 C C . GLN A 1 294 ? -18.087 -9.750 27.554 1.00 91.38 294 GLN A C 1
ATOM 2265 O O . GLN A 1 294 ? -17.861 -8.559 27.759 1.00 91.38 294 GLN A O 1
ATOM 2270 N N . VAL A 1 295 ? -19.009 -10.149 26.685 1.00 92.81 295 VAL A N 1
ATOM 2271 C CA . VAL A 1 295 ? -19.924 -9.229 25.998 1.00 92.81 295 VAL A CA 1
ATOM 2272 C C . VAL A 1 295 ? -21.362 -9.586 26.349 1.00 92.81 295 VAL A C 1
ATOM 2274 O O . VAL A 1 295 ? -21.698 -10.763 26.459 1.00 92.81 295 VAL A O 1
ATOM 2277 N N . VAL A 1 296 ? -22.209 -8.575 26.514 1.00 95.25 296 VAL A N 1
ATOM 2278 C CA . VAL A 1 296 ? -23.665 -8.717 26.487 1.00 95.25 296 VAL A CA 1
ATOM 2279 C C . VAL A 1 296 ? -24.113 -8.468 25.059 1.00 95.25 296 VAL A C 1
ATOM 2281 O O . VAL A 1 296 ? -23.788 -7.439 24.476 1.00 95.25 296 VAL A O 1
ATOM 2284 N N . CYS A 1 297 ? -24.851 -9.398 24.483 1.00 94.56 297 CYS A N 1
ATOM 2285 C CA . CYS A 1 297 ? -25.279 -9.316 23.099 1.00 94.56 297 CYS A CA 1
ATOM 2286 C C . CYS A 1 297 ? -26.727 -9.760 22.940 1.00 94.56 297 CYS A C 1
ATOM 2288 O O . CYS A 1 297 ? -27.317 -10.383 23.831 1.00 94.56 297 CYS A O 1
ATOM 2290 N N . GLU A 1 298 ? -27.307 -9.428 21.793 1.00 94.19 298 GLU A N 1
ATOM 2291 C CA . GLU A 1 298 ? -28.571 -10.022 21.382 1.00 94.19 298 GLU A CA 1
ATOM 2292 C C . GLU A 1 298 ? -28.414 -11.556 21.292 1.00 94.19 298 GLU A C 1
ATOM 2294 O O . GLU A 1 298 ? -27.407 -12.032 20.753 1.00 94.19 298 GLU A O 1
ATOM 2299 N N . PRO A 1 299 ? -29.355 -12.361 21.818 1.00 93.06 299 PRO A N 1
ATOM 2300 C CA . PRO A 1 299 ? -29.198 -13.811 21.858 1.00 93.06 299 PRO A CA 1
ATOM 2301 C C . PRO A 1 299 ? -28.913 -14.418 20.483 1.00 93.06 299 PRO A C 1
ATOM 2303 O O . PRO A 1 299 ? -29.607 -14.114 19.515 1.00 93.06 299 PRO A O 1
ATOM 2306 N N . LYS A 1 300 ? -27.930 -15.326 20.408 1.00 87.88 300 LYS A N 1
ATOM 2307 C CA . LYS A 1 300 ? -27.467 -15.976 19.162 1.00 87.88 300 LYS A CA 1
ATOM 2308 C C . LYS A 1 300 ? -26.869 -15.040 18.101 1.00 87.88 300 LYS A C 1
ATOM 2310 O O . LYS A 1 300 ? -26.580 -15.505 17.002 1.00 87.88 300 LYS A O 1
ATOM 2315 N N . SER A 1 301 ? -26.661 -13.757 18.396 1.00 89.50 301 SER A N 1
ATOM 2316 C CA . SER A 1 301 ? -26.046 -12.830 17.436 1.00 89.50 301 SER A CA 1
ATOM 2317 C C . SER A 1 301 ? -24.528 -12.998 17.316 1.00 89.50 301 SER A C 1
ATOM 2319 O O . SER A 1 301 ? -23.931 -12.482 16.373 1.00 89.50 301 SER A O 1
ATOM 2321 N N . GLN A 1 302 ? -23.894 -13.690 18.268 1.00 88.69 302 GLN A N 1
ATOM 2322 C CA . GLN A 1 302 ? -22.444 -13.825 18.384 1.00 88.69 302 GLN A CA 1
ATOM 2323 C C . GLN A 1 302 ? -22.033 -15.261 18.722 1.00 88.69 302 GLN A C 1
ATOM 2325 O O . GLN A 1 302 ? -22.812 -16.035 19.280 1.00 88.69 302 GLN A O 1
ATOM 2330 N N . SER A 1 303 ? -20.783 -15.609 18.408 1.00 87.81 303 SER A N 1
ATOM 2331 C CA . SER A 1 303 ? -20.187 -16.911 18.723 1.00 87.81 303 SER A CA 1
ATOM 2332 C C . SER A 1 303 ? -18.825 -16.744 19.402 1.00 87.81 303 SER A C 1
ATOM 2334 O O . SER A 1 303 ? -18.201 -15.689 19.305 1.00 87.81 303 SER A O 1
ATOM 2336 N N . MET A 1 304 ? -18.373 -17.775 20.123 1.00 90.50 304 MET A N 1
ATOM 2337 C CA . MET A 1 304 ? -17.067 -17.773 20.786 1.00 90.50 304 MET A CA 1
ATOM 2338 C C . MET A 1 304 ? -16.117 -18.766 20.118 1.00 90.50 304 MET A C 1
ATOM 2340 O O . MET A 1 304 ? -16.482 -19.927 19.925 1.00 90.50 304 MET A O 1
ATOM 2344 N N . GLN A 1 305 ? -14.882 -18.340 19.870 1.00 88.38 305 GLN A N 1
ATOM 2345 C CA . GLN A 1 305 ? -13.820 -19.154 19.282 1.00 88.38 305 GLN A CA 1
ATOM 2346 C C . GLN A 1 305 ? -12.580 -19.121 20.176 1.00 88.38 305 GLN A C 1
ATOM 2348 O O . GLN A 1 305 ? -12.276 -18.109 20.804 1.00 88.38 305 GLN A O 1
ATOM 2353 N N . ASN A 1 306 ? -11.871 -20.241 20.271 1.00 90.75 306 ASN A N 1
ATOM 2354 C CA . ASN A 1 306 ? -10.559 -20.321 20.924 1.00 90.75 306 ASN A CA 1
ATOM 2355 C C . ASN A 1 306 ? -9.428 -20.611 19.938 1.00 90.75 306 ASN A C 1
ATOM 2357 O O . ASN A 1 306 ? -8.277 -20.653 20.344 1.00 90.75 306 ASN A O 1
ATOM 2361 N N . TYR A 1 307 ? -9.753 -20.810 18.667 1.00 89.56 307 TYR A N 1
ATOM 2362 C CA . TYR A 1 307 ? -8.779 -21.007 17.615 1.00 89.56 307 TYR A CA 1
ATOM 2363 C C . TYR A 1 307 ? -9.151 -20.078 16.477 1.00 89.56 307 TYR A C 1
ATOM 2365 O O . TYR A 1 307 ? -10.267 -20.163 15.962 1.00 89.56 307 TYR A O 1
ATOM 2373 N N . ILE A 1 308 ? -8.256 -19.161 16.135 1.00 85.94 308 ILE A N 1
ATOM 2374 C CA . ILE A 1 308 ? -8.449 -18.272 14.991 1.00 85.94 308 ILE A CA 1
ATOM 2375 C C . ILE A 1 308 ? -7.209 -18.296 14.121 1.00 85.94 308 ILE A C 1
ATOM 2377 O O . ILE A 1 308 ? -6.091 -18.403 14.623 1.00 85.94 308 ILE A O 1
ATOM 2381 N N . GLN A 1 309 ? -7.414 -18.139 12.825 1.00 83.44 309 GLN A N 1
ATOM 2382 C CA . GLN A 1 309 ? -6.349 -17.795 11.904 1.00 83.44 309 GLN A CA 1
ATOM 2383 C C . GLN A 1 309 ? -6.348 -16.279 11.740 1.00 83.44 309 GLN A C 1
ATOM 2385 O O . GLN A 1 309 ? -7.405 -15.674 11.566 1.00 83.44 309 GLN A O 1
ATOM 2390 N N . ALA A 1 310 ? -5.177 -15.658 11.827 1.00 77.44 310 ALA A N 1
ATOM 2391 C CA . ALA A 1 310 ? -5.062 -14.223 11.656 1.00 77.44 310 ALA A CA 1
ATOM 2392 C C . ALA A 1 310 ? -3.784 -13.849 10.911 1.00 77.44 310 ALA A C 1
ATOM 2394 O O . ALA A 1 310 ? -2.724 -14.454 11.090 1.00 77.44 310 ALA A O 1
ATOM 2395 N N . GLN A 1 311 ? -3.895 -12.814 10.086 1.00 71.06 311 GLN A N 1
ATOM 2396 C CA . GLN A 1 311 ? -2.761 -12.219 9.402 1.00 71.06 311 GLN A CA 1
ATOM 2397 C C . GLN A 1 311 ? -2.226 -11.066 10.245 1.00 71.06 311 GLN A C 1
ATOM 2399 O O . GLN A 1 311 ? -2.967 -10.139 10.580 1.00 71.06 311 GLN A O 1
ATOM 2404 N N . VAL A 1 312 ? -0.951 -11.152 10.625 1.00 75.44 312 VAL A N 1
ATOM 2405 C CA . VAL A 1 312 ? -0.316 -10.188 11.526 1.00 75.44 312 VAL A CA 1
ATOM 2406 C C . VAL A 1 312 ? 1.010 -9.696 10.968 1.00 75.44 312 VAL A C 1
ATOM 2408 O O . VAL A 1 312 ? 1.774 -10.472 10.399 1.00 75.44 312 VAL A O 1
ATOM 2411 N N . TYR A 1 313 ? 1.301 -8.417 11.183 1.00 71.94 313 TYR A N 1
ATOM 2412 C CA . TYR A 1 313 ? 2.648 -7.867 11.041 1.00 71.94 313 TYR A CA 1
ATOM 2413 C C . TYR A 1 313 ? 3.339 -7.885 12.399 1.00 71.94 313 TYR A C 1
ATOM 2415 O O . TYR A 1 313 ? 2.794 -7.328 13.356 1.00 71.94 313 TYR A O 1
ATOM 2423 N N . MET A 1 314 ? 4.522 -8.493 12.505 1.00 79.88 314 MET A N 1
ATOM 2424 C CA . MET A 1 314 ? 5.295 -8.503 13.746 1.00 79.88 314 MET A CA 1
ATOM 2425 C C . MET A 1 314 ? 6.260 -7.313 13.768 1.00 79.88 314 MET A C 1
ATOM 2427 O O . MET A 1 314 ? 7.145 -7.225 12.933 1.00 79.88 314 MET A O 1
ATOM 2431 N N . LEU A 1 315 ? 6.145 -6.407 14.737 1.00 62.91 315 LEU A N 1
ATOM 2432 C CA . LEU A 1 315 ? 6.959 -5.190 14.834 1.00 62.91 315 LEU A CA 1
ATOM 2433 C C . LEU A 1 315 ? 8.445 -5.497 15.074 1.00 62.91 315 LEU A C 1
ATOM 2435 O O . LEU A 1 315 ? 8.806 -6.273 15.968 1.00 62.91 315 LEU A O 1
ATOM 2439 N N . SER A 1 316 ? 9.315 -4.807 14.336 1.00 69.31 316 SER A N 1
ATOM 2440 C CA . SER A 1 316 ? 10.768 -4.843 14.511 1.00 69.31 316 SER A CA 1
ATOM 2441 C C . SER A 1 316 ? 11.240 -4.011 15.711 1.00 69.31 316 SER A C 1
ATOM 2443 O O . SER A 1 316 ? 10.542 -3.125 16.204 1.00 69.31 316 SER A O 1
ATOM 2445 N N . LYS A 1 317 ? 12.491 -4.216 16.149 1.00 69.31 317 LYS A N 1
ATOM 2446 C CA . LYS A 1 317 ? 13.122 -3.412 17.219 1.00 69.31 317 LYS A CA 1
ATOM 2447 C C . LYS A 1 317 ? 13.107 -1.902 16.925 1.00 69.31 317 LYS A C 1
ATOM 2449 O O . LYS A 1 317 ? 12.968 -1.110 17.852 1.00 69.31 317 LYS A O 1
ATOM 2454 N N . LYS A 1 318 ? 13.263 -1.494 15.657 1.00 50.56 318 LYS A N 1
ATOM 2455 C CA . LYS A 1 318 ? 13.261 -0.072 15.256 1.00 50.56 318 LYS A CA 1
ATOM 2456 C C . LYS A 1 318 ? 11.883 0.576 15.421 1.00 50.56 318 LYS A C 1
ATOM 2458 O O . LYS A 1 318 ? 11.799 1.783 15.604 1.00 50.56 318 LYS A O 1
ATOM 2463 N N . GLU A 1 319 ? 10.825 -0.227 15.388 1.00 50.81 319 GLU A N 1
ATOM 2464 C CA . GLU A 1 319 ? 9.428 0.198 15.531 1.00 50.81 319 GLU A CA 1
ATOM 2465 C C . GLU A 1 319 ? 8.922 0.054 16.976 1.00 50.81 319 GLU A C 1
ATOM 2467 O O . GLU A 1 319 ? 7.724 0.141 17.228 1.00 50.81 319 GLU A O 1
ATOM 2472 N N . GLY A 1 320 ? 9.825 -0.193 17.933 1.00 54.22 320 GLY A N 1
ATOM 2473 C CA . GLY A 1 320 ? 9.472 -0.439 19.332 1.00 54.22 320 GLY A CA 1
ATOM 2474 C C . GLY A 1 320 ? 9.028 -1.875 19.619 1.00 54.22 320 GLY A C 1
ATOM 2475 O O . GLY A 1 320 ? 8.566 -2.147 20.719 1.00 54.22 320 GLY A O 1
ATOM 2476 N N . GLY A 1 321 ? 9.171 -2.792 18.660 1.00 69.31 321 GLY A N 1
ATOM 2477 C CA . GLY A 1 321 ? 8.869 -4.211 18.809 1.00 69.31 321 GLY A CA 1
ATOM 2478 C C . GLY A 1 321 ? 10.041 -5.045 19.330 1.00 69.31 321 GLY A C 1
ATOM 2479 O O . GLY A 1 321 ? 10.948 -4.581 20.027 1.00 69.31 321 GLY A O 1
ATOM 2480 N N . ARG A 1 322 ? 10.030 -6.335 18.993 1.00 74.06 322 ARG A N 1
ATOM 2481 C CA . ARG A 1 322 ? 10.986 -7.321 19.518 1.00 74.06 322 ARG A CA 1
ATOM 2482 C C . ARG A 1 322 ? 12.243 -7.399 18.639 1.00 74.06 322 ARG A C 1
ATOM 2484 O O . ARG A 1 322 ? 12.211 -7.100 17.455 1.00 74.06 322 ARG A O 1
ATOM 2491 N N . ALA A 1 323 ? 13.368 -7.837 19.212 1.00 73.69 323 ALA A N 1
ATOM 2492 C CA . ALA A 1 323 ? 14.606 -8.108 18.461 1.00 73.69 323 ALA A CA 1
ATOM 2493 C C . ALA A 1 323 ? 14.819 -9.596 18.117 1.00 73.69 323 ALA A C 1
ATOM 2495 O O . ALA A 1 323 ? 15.559 -9.921 17.198 1.00 73.69 323 ALA A O 1
ATOM 2496 N N . LYS A 1 324 ? 14.205 -10.501 18.887 1.00 82.12 324 LYS A N 1
ATOM 2497 C CA . LYS A 1 324 ? 14.323 -11.957 18.731 1.00 82.12 324 LYS A CA 1
ATOM 2498 C C . LYS A 1 324 ? 13.139 -12.523 17.935 1.00 82.12 324 LYS A C 1
ATOM 2500 O O . LYS A 1 324 ? 12.030 -12.039 18.165 1.00 82.12 324 LYS A O 1
ATOM 2505 N N . PRO A 1 325 ? 13.338 -13.582 17.132 1.00 84.38 325 PRO A N 1
ATOM 2506 C CA . PRO A 1 325 ? 12.254 -14.276 16.439 1.00 84.38 325 PRO A CA 1
ATOM 2507 C C . PRO A 1 325 ? 11.181 -14.828 17.383 1.00 84.38 325 PRO A C 1
ATOM 2509 O O . PRO A 1 325 ? 11.424 -15.078 18.573 1.00 84.38 325 PRO A O 1
ATOM 2512 N N . PHE A 1 326 ? 9.990 -15.010 16.822 1.00 85.88 326 PHE A N 1
ATOM 2513 C CA . PHE A 1 326 ? 8.849 -15.691 17.415 1.00 85.88 326 PHE A CA 1
ATOM 2514 C C . PHE A 1 326 ? 8.849 -17.142 16.944 1.00 85.88 326 PHE A C 1
ATOM 2516 O O . PHE A 1 326 ? 8.913 -17.409 15.749 1.00 85.88 326 PHE A O 1
ATOM 2523 N N . LEU A 1 327 ? 8.797 -18.074 17.890 1.00 89.12 327 LEU A N 1
ATOM 2524 C CA . LEU A 1 327 ? 8.728 -19.507 17.614 1.00 89.12 327 LEU A CA 1
ATOM 2525 C C . LEU A 1 327 ? 7.281 -19.990 17.723 1.00 89.12 327 LEU A C 1
ATOM 2527 O O . LEU A 1 327 ? 6.452 -19.351 18.378 1.00 89.12 327 LEU A O 1
ATOM 2531 N N . SER A 1 328 ? 6.988 -21.147 17.132 1.00 88.25 328 SER A N 1
ATOM 2532 C CA . SER A 1 328 ? 5.720 -21.826 17.400 1.00 88.25 328 SER A CA 1
ATOM 2533 C C . SER A 1 328 ? 5.590 -22.136 18.895 1.00 88.25 328 SER A C 1
ATOM 2535 O O . SER A 1 328 ? 6.578 -22.350 19.600 1.00 88.25 328 SER A O 1
ATOM 2537 N N . ARG A 1 329 ? 4.356 -22.101 19.396 1.00 88.38 329 ARG A N 1
ATOM 2538 C CA . ARG A 1 329 ? 3.992 -22.139 20.819 1.00 88.38 329 ARG A CA 1
ATOM 2539 C C . ARG A 1 329 ? 4.575 -20.996 21.655 1.00 88.38 329 ARG A C 1
ATOM 2541 O O . ARG A 1 329 ? 4.584 -21.082 22.884 1.00 88.38 329 ARG A O 1
ATOM 2548 N N . TYR A 1 330 ? 5.006 -19.897 21.034 1.00 88.88 330 TYR A N 1
ATOM 2549 C CA . TYR A 1 330 ? 5.327 -18.688 21.783 1.00 88.88 330 TYR A CA 1
ATOM 2550 C C . TYR A 1 330 ? 4.056 -18.120 22.417 1.00 88.88 330 TYR A C 1
ATOM 2552 O O . TYR A 1 330 ? 3.071 -17.840 21.734 1.00 88.88 330 TYR A O 1
ATOM 2560 N N . GLN A 1 331 ? 4.082 -17.967 23.737 1.00 90.25 331 GLN A N 1
ATOM 2561 C CA . GLN A 1 331 ? 2.967 -17.409 24.483 1.00 90.25 331 GLN A CA 1
ATOM 2562 C C . GLN A 1 331 ? 3.012 -15.882 24.433 1.00 90.25 331 GLN A C 1
ATOM 2564 O O . GLN A 1 331 ? 4.035 -15.265 24.739 1.00 90.25 331 GLN A O 1
ATOM 2569 N N . LEU A 1 332 ? 1.879 -15.278 24.101 1.00 89.25 332 LEU A N 1
ATOM 2570 C CA . LEU A 1 332 ? 1.675 -13.837 24.141 1.00 89.25 332 LEU A CA 1
ATOM 2571 C C . LEU A 1 332 ? 0.304 -13.499 24.720 1.00 89.25 332 LEU A C 1
ATOM 2573 O O . LEU A 1 332 ? -0.518 -14.380 24.971 1.00 89.25 332 LEU A O 1
ATOM 2577 N N . GLN A 1 333 ? 0.068 -12.210 24.929 1.00 85.69 333 GLN A N 1
ATOM 2578 C CA . GLN A 1 333 ? -1.229 -11.683 25.315 1.00 85.69 333 GLN A CA 1
ATOM 2579 C C . GLN A 1 333 ? -1.866 -10.995 24.109 1.00 85.69 333 GLN A C 1
ATOM 2581 O O . GLN A 1 333 ? -1.260 -10.104 23.508 1.00 85.69 333 GLN A O 1
ATOM 2586 N N . VAL A 1 334 ? -3.086 -11.397 23.766 1.00 84.88 334 VAL A N 1
ATOM 2587 C CA . VAL A 1 334 ? -3.894 -10.735 22.739 1.00 84.88 334 VAL A CA 1
ATOM 2588 C C . VAL A 1 334 ? -4.855 -9.784 23.430 1.00 84.88 334 VAL A C 1
ATOM 2590 O O . VAL A 1 334 ? -5.518 -10.177 24.390 1.00 84.88 334 VAL A O 1
ATOM 2593 N N . PHE A 1 335 ? -4.930 -8.555 22.934 1.00 78.38 335 PHE A N 1
ATOM 2594 C CA . PHE A 1 335 ? -5.876 -7.542 23.386 1.00 78.38 335 PHE A CA 1
ATOM 2595 C C . PHE A 1 335 ? -6.868 -7.248 22.266 1.00 78.38 335 PHE A C 1
ATOM 2597 O O . PHE A 1 335 ? -6.461 -6.944 21.142 1.00 78.38 335 PHE A O 1
ATOM 2604 N N . SER A 1 336 ? -8.162 -7.319 22.571 1.00 76.19 336 SER A N 1
ATOM 2605 C CA . SER A 1 336 ? -9.222 -6.882 21.665 1.00 76.19 336 SER A CA 1
ATOM 2606 C C . SER A 1 336 ? -10.440 -6.430 22.469 1.00 76.19 336 SER A C 1
ATOM 2608 O O . SER A 1 336 ? -10.850 -7.087 23.425 1.00 76.19 336 SER A O 1
ATOM 2610 N N . LYS A 1 337 ? -11.028 -5.290 22.093 1.00 75.69 337 LYS A N 1
ATOM 2611 C CA . LYS A 1 337 ? -12.147 -4.662 22.818 1.00 75.69 337 LYS A CA 1
ATOM 2612 C C . LYS A 1 337 ? -11.855 -4.541 24.328 1.00 75.69 337 LYS A C 1
ATOM 2614 O O . LYS A 1 337 ? -10.839 -3.965 24.716 1.00 75.69 337 LYS A O 1
ATOM 2619 N N . SER A 1 338 ? -12.734 -5.055 25.190 1.00 75.94 338 SER A N 1
ATOM 2620 C CA . SER A 1 338 ? -12.584 -4.995 26.649 1.00 75.94 338 SER A CA 1
ATOM 2621 C C . SER A 1 338 ? -11.831 -6.184 27.254 1.00 75.94 338 SER A C 1
ATOM 2623 O O . SER A 1 338 ? -11.669 -6.225 28.477 1.00 75.94 338 SER A O 1
ATOM 2625 N N . TRP A 1 339 ? -11.389 -7.147 26.437 1.00 83.12 339 TRP A N 1
ATOM 2626 C CA . TRP A 1 339 ? -10.765 -8.375 26.911 1.00 83.12 339 TRP A CA 1
ATOM 2627 C C . TRP A 1 339 ? -9.299 -8.496 26.523 1.00 83.12 339 TRP A C 1
ATOM 2629 O O . TRP A 1 339 ? -8.824 -8.010 25.495 1.00 83.12 339 TRP A O 1
ATOM 2639 N N . ASP A 1 340 ? -8.595 -9.231 27.370 1.00 81.94 340 ASP A N 1
ATOM 2640 C CA . ASP A 1 340 ? -7.280 -9.762 27.100 1.00 81.94 340 ASP A CA 1
ATOM 2641 C C . ASP A 1 340 ? -7.279 -11.269 27.383 1.00 81.94 340 ASP A C 1
ATOM 2643 O O . ASP A 1 340 ? -7.902 -11.759 28.334 1.00 81.94 340 ASP A O 1
ATOM 2647 N N . CYS A 1 341 ? -6.634 -12.026 26.501 1.00 86.75 341 CYS A N 1
ATOM 2648 C CA . CYS A 1 341 ? -6.517 -13.470 26.640 1.00 86.75 341 CYS A CA 1
ATOM 2649 C C . CYS A 1 341 ? -5.108 -13.910 26.242 1.00 86.75 341 CYS A C 1
ATOM 2651 O O . CYS A 1 341 ? -4.629 -13.526 25.169 1.00 86.75 341 CYS A O 1
ATOM 2653 N N . PRO A 1 342 ? -4.445 -14.744 27.064 1.00 89.12 342 PRO A N 1
ATOM 2654 C CA . PRO A 1 342 ? -3.240 -15.421 26.633 1.00 89.12 342 PRO A CA 1
ATOM 2655 C C . PRO A 1 342 ? -3.557 -16.315 25.436 1.00 89.12 342 PRO A C 1
ATOM 2657 O O . PRO A 1 342 ? -4.543 -17.065 25.452 1.00 89.12 342 PRO A O 1
ATOM 2660 N N . ALA A 1 343 ? -2.699 -16.249 24.428 1.00 92.31 343 ALA A N 1
ATOM 2661 C CA . ALA A 1 343 ? -2.748 -17.124 23.273 1.00 92.31 343 ALA A CA 1
ATOM 2662 C C . ALA A 1 343 ? -1.355 -17.668 22.972 1.00 92.31 343 ALA A C 1
ATOM 2664 O O . ALA A 1 343 ? -0.338 -17.013 23.227 1.00 92.31 343 ALA A O 1
ATOM 2665 N N . TYR A 1 344 ? -1.320 -18.871 22.420 1.00 92.69 344 TYR A N 1
ATOM 2666 C CA . TYR A 1 344 ? -0.122 -19.402 21.799 1.00 92.69 344 TYR A CA 1
ATOM 2667 C C . TYR A 1 344 ? -0.157 -19.071 20.317 1.00 92.69 344 TYR A C 1
ATOM 2669 O O . TYR A 1 344 ? -1.146 -19.350 19.643 1.00 92.69 344 TYR A O 1
ATOM 2677 N N . ILE A 1 345 ? 0.942 -18.511 19.817 1.00 90.38 345 ILE A N 1
ATOM 2678 C CA . ILE A 1 345 ? 1.194 -18.489 18.381 1.00 90.38 345 ILE A CA 1
ATOM 2679 C C . ILE A 1 345 ? 1.419 -19.935 17.953 1.00 90.38 345 ILE A C 1
ATOM 2681 O O . ILE A 1 345 ? 2.337 -20.589 18.445 1.00 90.38 345 ILE A O 1
ATOM 2685 N N . VAL A 1 346 ? 0.616 -20.429 17.029 1.00 90.06 346 VAL A N 1
ATOM 2686 C CA . VAL A 1 346 ? 0.866 -21.670 16.310 1.00 90.06 346 VAL A CA 1
ATOM 2687 C C . VAL A 1 346 ? 1.279 -21.272 14.900 1.00 90.06 346 VAL A C 1
ATOM 2689 O O . VAL A 1 346 ? 0.528 -20.635 14.162 1.00 90.06 346 VAL A O 1
ATOM 2692 N N . LEU A 1 347 ? 2.536 -21.564 14.569 1.00 87.00 347 LEU A N 1
ATOM 2693 C CA . LEU A 1 347 ? 3.046 -21.362 13.219 1.00 87.00 347 LEU A CA 1
ATOM 2694 C C . LEU A 1 347 ? 2.629 -22.546 12.340 1.00 87.00 347 LEU A C 1
ATOM 2696 O O . LEU A 1 347 ? 2.595 -23.674 12.844 1.00 87.00 347 LEU A O 1
ATOM 2700 N N . PRO A 1 348 ? 2.339 -22.315 11.051 1.00 80.12 348 PRO A N 1
ATOM 2701 C CA . PRO A 1 348 ? 2.061 -23.400 10.118 1.00 80.12 348 PRO A CA 1
ATOM 2702 C C . PRO A 1 348 ? 3.275 -24.338 9.997 1.00 80.12 348 PRO A C 1
ATOM 2704 O O . PRO A 1 348 ? 4.416 -23.918 10.188 1.00 80.12 348 PRO A O 1
ATOM 2707 N N . GLU A 1 349 ? 3.042 -25.616 9.673 1.00 74.44 349 GLU A N 1
ATOM 2708 C CA . GLU A 1 349 ? 4.067 -26.685 9.697 1.00 74.44 349 GLU A CA 1
ATOM 2709 C C . GLU A 1 349 ? 5.318 -26.387 8.846 1.00 74.44 349 GLU A C 1
ATOM 2711 O O . GLU A 1 349 ? 6.384 -26.951 9.076 1.00 74.44 349 GLU A O 1
ATOM 2716 N N . ASN A 1 350 ? 5.203 -25.484 7.872 1.00 74.50 350 ASN A N 1
ATOM 2717 C CA . ASN A 1 350 ? 6.274 -25.051 6.979 1.00 74.50 350 ASN A CA 1
ATOM 2718 C C . ASN A 1 350 ? 7.088 -23.840 7.487 1.00 74.50 350 ASN A C 1
ATOM 2720 O O . ASN A 1 350 ? 8.008 -23.416 6.785 1.00 74.50 350 ASN A O 1
ATOM 2724 N N . LYS A 1 351 ? 6.770 -23.262 8.655 1.00 72.44 351 LYS A N 1
ATOM 2725 C CA . LYS A 1 351 ? 7.427 -22.056 9.190 1.00 72.44 351 LYS A CA 1
ATOM 2726 C C . LYS A 1 351 ? 7.899 -22.282 10.630 1.00 72.44 351 LYS A C 1
ATOM 2728 O O . LYS A 1 351 ? 7.111 -22.280 11.568 1.00 72.44 351 LYS A O 1
ATOM 2733 N N . GLU A 1 352 ? 9.209 -22.451 10.814 1.00 79.94 352 GLU A N 1
ATOM 2734 C CA . GLU A 1 352 ? 9.806 -22.703 12.139 1.00 79.94 352 GLU A CA 1
ATOM 2735 C C . GLU A 1 352 ? 9.816 -21.459 13.042 1.00 79.94 352 GLU A C 1
ATOM 2737 O O . GLU A 1 352 ? 9.696 -21.562 14.267 1.00 79.94 352 GLU A O 1
ATOM 2742 N N . MET A 1 353 ? 9.953 -20.274 12.441 1.00 86.75 353 MET A N 1
ATOM 2743 C CA . MET A 1 353 ? 10.026 -19.000 13.148 1.00 86.75 353 MET A CA 1
ATOM 2744 C C . MET A 1 353 ? 9.499 -17.838 12.303 1.00 86.75 353 MET A C 1
ATOM 2746 O O . MET A 1 353 ? 9.515 -17.899 11.076 1.00 86.75 353 MET A O 1
ATOM 2750 N N . VAL A 1 354 ? 9.063 -16.772 12.973 1.00 82.00 354 VAL A N 1
ATOM 2751 C CA . VAL A 1 354 ? 8.704 -15.477 12.376 1.00 82.00 354 VAL A CA 1
ATOM 2752 C C . VAL A 1 354 ? 9.668 -14.423 12.906 1.00 82.00 354 VAL A C 1
ATOM 2754 O O . VAL A 1 354 ? 9.837 -14.280 14.121 1.00 82.00 354 VAL A O 1
ATOM 2757 N N . MET A 1 355 ? 10.320 -13.691 12.015 1.00 80.38 355 MET A N 1
ATOM 2758 C CA . MET A 1 355 ? 11.244 -12.623 12.367 1.00 80.38 355 MET A CA 1
ATOM 2759 C C . MET A 1 355 ? 10.489 -11.335 12.738 1.00 80.38 355 MET A C 1
ATOM 2761 O O . MET A 1 355 ? 9.400 -11.070 12.239 1.00 80.38 355 MET A O 1
ATOM 2765 N N . PRO A 1 356 ? 11.034 -10.488 13.624 1.00 77.81 356 PRO A N 1
ATOM 2766 C CA . PRO A 1 356 ? 10.506 -9.141 13.809 1.00 77.81 356 PRO A CA 1
ATOM 2767 C C . PRO A 1 356 ? 10.715 -8.292 12.546 1.00 77.81 356 PRO A C 1
ATOM 2769 O O . PRO A 1 356 ? 11.800 -8.310 11.969 1.00 77.81 356 PRO A O 1
ATOM 2772 N N . GLY A 1 357 ? 9.707 -7.515 12.161 1.00 61.47 357 GLY A N 1
ATOM 2773 C CA . GLY A 1 357 ? 9.594 -6.832 10.868 1.00 61.47 357 GLY A CA 1
ATOM 2774 C C . GLY A 1 357 ? 9.010 -7.712 9.758 1.00 61.47 357 GLY A C 1
ATOM 2775 O O . GLY A 1 357 ? 8.992 -7.294 8.606 1.00 61.47 357 GLY A O 1
ATOM 2776 N N . GLU A 1 358 ? 8.585 -8.934 10.089 1.00 58.72 358 GLU A N 1
ATOM 2777 C CA . GLU A 1 358 ? 8.021 -9.897 9.149 1.00 58.72 358 GLU A CA 1
ATOM 2778 C C . GLU A 1 358 ? 6.515 -10.039 9.357 1.00 58.72 358 GLU A C 1
ATOM 2780 O O . GLU A 1 358 ? 5.985 -9.996 10.473 1.00 58.72 358 GLU A O 1
ATOM 2785 N N . ASP A 1 359 ? 5.842 -10.274 8.248 1.00 62.41 359 ASP A N 1
ATOM 2786 C CA . ASP A 1 359 ? 4.457 -10.661 8.199 1.00 62.41 359 ASP A CA 1
ATOM 2787 C C . ASP A 1 359 ? 4.289 -12.173 8.419 1.00 62.41 359 ASP A C 1
ATOM 2789 O O . ASP A 1 359 ? 5.100 -13.016 8.017 1.00 62.41 359 ASP A O 1
ATOM 2793 N N . ALA A 1 360 ? 3.217 -12.557 9.104 1.00 69.62 360 ALA A N 1
ATOM 2794 C CA . ALA A 1 360 ? 2.906 -13.957 9.314 1.00 69.62 360 ALA A CA 1
ATOM 2795 C C . ALA A 1 360 ? 1.404 -14.201 9.348 1.00 69.62 360 ALA A C 1
ATOM 2797 O O . ALA A 1 360 ? 0.649 -13.536 10.054 1.00 69.62 360 ALA A O 1
ATOM 2798 N N . THR A 1 361 ? 0.983 -15.228 8.614 1.00 77.56 361 THR A N 1
ATOM 2799 C CA . THR A 1 361 ? -0.274 -15.903 8.924 1.00 77.56 361 THR A CA 1
ATOM 2800 C C . THR A 1 361 ? 0.005 -16.822 10.100 1.00 77.56 361 THR A C 1
ATOM 2802 O O . THR A 1 361 ? 0.799 -17.758 9.982 1.00 77.56 361 THR A O 1
ATOM 2805 N N . ILE A 1 362 ? -0.598 -16.513 11.242 1.00 84.88 362 ILE A N 1
ATOM 2806 C CA . ILE A 1 362 ? -0.463 -17.305 12.458 1.00 84.88 362 ILE A CA 1
ATOM 2807 C C . ILE A 1 362 ? -1.826 -17.814 12.886 1.00 84.88 362 ILE A C 1
ATOM 2809 O O . ILE A 1 362 ? -2.853 -17.161 12.693 1.00 84.88 362 ILE A O 1
ATOM 2813 N N . GLU A 1 363 ? -1.823 -18.977 13.510 1.00 89.19 363 GLU A N 1
ATOM 2814 C CA . GLU A 1 363 ? -2.969 -19.439 14.265 1.00 89.19 363 GLU A CA 1
ATOM 2815 C C . GLU A 1 363 ? -2.787 -18.994 15.717 1.00 89.19 363 GLU A C 1
ATOM 2817 O O . GLU A 1 363 ? -1.699 -19.087 16.291 1.00 89.19 363 GLU A O 1
ATOM 2822 N N . LEU A 1 364 ? -3.840 -18.443 16.307 1.00 90.19 364 LEU A N 1
ATOM 2823 C CA . LEU A 1 364 ? -3.868 -18.044 17.705 1.00 90.19 364 LEU A CA 1
ATOM 2824 C C . LEU A 1 364 ? -4.735 -19.042 18.464 1.00 90.19 364 LEU A C 1
ATOM 2826 O O . LEU A 1 364 ? -5.955 -19.087 18.300 1.00 90.19 364 LEU A O 1
ATOM 2830 N N . ASP A 1 365 ? -4.070 -19.836 19.300 1.00 92.44 365 ASP A N 1
ATOM 2831 C CA . ASP A 1 365 ? -4.681 -20.807 20.202 1.00 92.44 365 ASP A CA 1
ATOM 2832 C C . ASP A 1 365 ? -4.900 -20.144 21.565 1.00 92.44 365 ASP A C 1
ATOM 2834 O O . ASP A 1 365 ? -3.983 -20.020 22.388 1.00 92.44 365 ASP A O 1
ATOM 2838 N N . PHE A 1 366 ? -6.110 -19.635 21.776 1.00 91.50 366 PHE A N 1
ATOM 2839 C CA . PHE A 1 366 ? -6.512 -18.993 23.016 1.00 91.50 366 PHE A CA 1
ATOM 2840 C C . PHE A 1 366 ? -6.789 -20.033 24.098 1.00 91.50 366 PHE A C 1
ATOM 2842 O O . PHE A 1 366 ? -7.523 -21.002 23.909 1.00 91.50 366 PHE A O 1
ATOM 2849 N N . GLN A 1 367 ? -6.327 -19.756 25.317 1.00 88.69 367 GLN A N 1
ATOM 2850 C CA . GLN A 1 367 ? -6.632 -20.611 26.471 1.00 88.69 367 GLN A CA 1
ATOM 285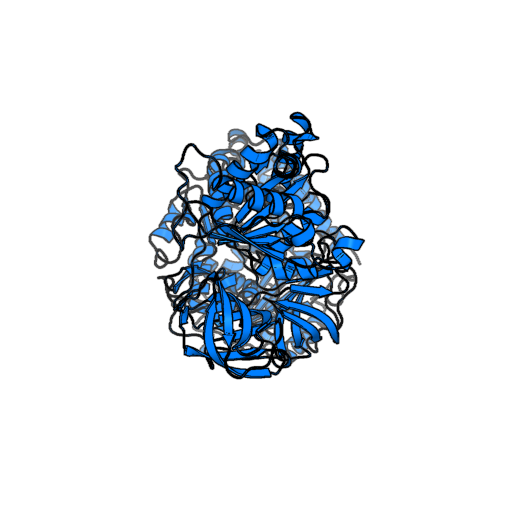1 C C . GLN A 1 367 ? -8.132 -20.654 26.821 1.00 88.69 367 GLN A C 1
ATOM 2853 O O . GLN A 1 367 ? -8.586 -21.529 27.567 1.00 88.69 367 GLN A O 1
ATOM 2858 N N . LYS A 1 368 ? -8.906 -19.681 26.336 1.00 90.81 368 LYS A N 1
ATOM 2859 C CA . LYS A 1 368 ? -10.341 -19.530 26.568 1.00 90.81 368 LYS A CA 1
ATOM 2860 C C . LYS A 1 368 ? -11.018 -19.130 25.259 1.00 90.81 368 LYS A C 1
ATOM 2862 O O . LYS A 1 368 ? -10.449 -18.380 24.478 1.00 90.81 368 LYS A O 1
ATOM 2867 N N . LYS A 1 369 ? -12.245 -19.598 25.034 1.00 90.69 369 LYS A N 1
ATOM 2868 C CA . LYS A 1 369 ? -13.088 -19.162 23.920 1.00 90.69 369 LYS A CA 1
ATOM 2869 C C . LYS A 1 369 ? -13.512 -17.717 24.159 1.00 90.69 369 LYS A C 1
ATOM 2871 O O . LYS A 1 369 ? -14.173 -17.430 25.163 1.00 90.69 369 LYS A O 1
ATOM 2876 N N . MET A 1 370 ? -13.123 -16.844 23.240 1.00 91.38 370 MET A N 1
ATOM 2877 C CA . MET A 1 370 ? -13.392 -15.410 23.256 1.00 91.38 370 MET A CA 1
ATOM 2878 C C . MET A 1 370 ? -14.314 -15.033 22.100 1.00 91.38 370 MET A C 1
ATOM 2880 O O . MET A 1 370 ? -14.463 -15.789 21.141 1.00 91.38 370 MET A O 1
ATOM 2884 N N . VAL A 1 371 ? -14.957 -13.871 22.206 1.00 88.56 371 VAL A N 1
ATOM 2885 C CA . VAL A 1 371 ? -15.785 -13.327 21.124 1.00 88.56 371 VAL A CA 1
ATOM 2886 C C . VAL A 1 371 ? -14.899 -12.537 20.177 1.00 88.56 371 VAL A C 1
ATOM 2888 O O . VAL A 1 371 ? -14.287 -11.541 20.577 1.00 88.56 371 VAL A O 1
ATOM 2891 N N . LEU A 1 372 ? -14.837 -13.018 18.942 1.00 80.38 372 LEU A N 1
ATOM 2892 C CA . LEU A 1 372 ? -14.039 -12.484 17.848 1.00 80.38 372 LEU A CA 1
ATOM 2893 C C . LEU A 1 372 ? -14.868 -12.567 16.568 1.00 80.38 372 LEU A C 1
ATOM 2895 O O . LEU A 1 372 ? -15.444 -13.615 16.273 1.00 80.38 372 LEU A O 1
ATOM 2899 N N . GLU A 1 373 ? -14.908 -11.472 15.822 1.00 74.50 373 GLU A N 1
ATOM 2900 C CA . GLU A 1 373 ? -15.527 -11.391 14.500 1.00 74.50 373 GLU A CA 1
ATOM 2901 C C . GLU A 1 373 ? -14.438 -11.293 13.415 1.00 74.50 373 GLU A C 1
ATOM 2903 O O . GLU A 1 373 ? -13.371 -10.726 13.676 1.00 74.50 373 GLU A O 1
ATOM 2908 N N . PRO A 1 374 ? -14.668 -11.821 12.199 1.00 65.75 374 PRO A N 1
ATOM 2909 C CA . PRO A 1 374 ? -13.815 -11.522 11.049 1.00 65.75 374 PRO A CA 1
ATOM 2910 C C . PRO A 1 374 ? -13.637 -10.005 10.865 1.00 65.75 374 PRO A C 1
ATOM 2912 O O . PRO A 1 374 ? -14.556 -9.230 11.139 1.00 65.75 374 PRO A O 1
ATOM 2915 N N . GLY A 1 375 ? -12.421 -9.576 10.518 1.00 60.91 375 GLY A N 1
ATOM 2916 C CA . GLY A 1 375 ? -12.046 -8.158 10.421 1.00 60.91 375 GLY A CA 1
ATOM 2917 C C . GLY A 1 375 ? -11.863 -7.422 11.762 1.00 60.91 375 GLY A C 1
ATOM 2918 O O . GLY A 1 375 ? -11.446 -6.262 11.777 1.00 60.91 375 GLY A O 1
ATOM 2919 N N . GLN A 1 376 ? -12.131 -8.063 12.908 1.00 65.88 376 GLN A N 1
ATOM 2920 C CA . GLN A 1 376 ? -11.965 -7.431 14.218 1.00 65.88 376 GLN A CA 1
ATOM 2921 C C . GLN A 1 376 ? -10.488 -7.153 14.519 1.00 65.88 376 GLN A C 1
ATOM 2923 O O . GLN A 1 376 ? -9.644 -8.050 14.531 1.00 65.88 376 GLN A O 1
ATOM 2928 N N . ARG A 1 377 ? -10.181 -5.892 14.837 1.00 64.69 377 ARG A N 1
ATOM 2929 C CA . ARG A 1 377 ? -8.826 -5.470 15.203 1.00 64.69 377 ARG A CA 1
ATOM 2930 C C . ARG A 1 377 ? -8.389 -6.089 16.528 1.00 64.69 377 ARG A C 1
ATOM 2932 O O . ARG A 1 377 ? -9.157 -6.188 17.493 1.00 64.69 377 ARG A O 1
ATOM 2939 N N . PHE A 1 378 ? -7.116 -6.448 16.595 1.00 72.88 378 PHE A N 1
ATOM 2940 C CA . PHE A 1 378 ? -6.474 -6.890 17.823 1.00 72.88 378 PHE A CA 1
ATOM 2941 C C . PHE A 1 378 ? -5.001 -6.490 17.834 1.00 72.88 378 PHE A C 1
ATOM 2943 O O . PHE A 1 378 ? -4.386 -6.233 16.797 1.00 72.88 378 PHE A O 1
ATOM 2950 N N . THR A 1 379 ? -4.435 -6.452 19.035 1.00 71.50 379 THR A N 1
ATOM 2951 C CA . THR A 1 379 ? -3.026 -6.134 19.257 1.00 71.50 379 THR A CA 1
ATOM 2952 C C . THR A 1 379 ? -2.351 -7.288 19.980 1.00 71.50 379 THR A C 1
ATOM 2954 O O . THR A 1 379 ? -2.849 -7.788 20.991 1.00 71.50 379 THR A O 1
ATOM 2957 N N . LEU A 1 380 ? -1.189 -7.694 19.477 1.00 81.56 380 LEU A N 1
ATOM 2958 C CA . LEU A 1 380 ? -0.335 -8.694 20.109 1.00 81.56 380 LEU A CA 1
ATOM 2959 C C . LEU A 1 380 ? 0.659 -8.000 21.043 1.00 81.56 380 LEU A C 1
ATOM 2961 O O . LEU A 1 380 ? 1.360 -7.086 20.612 1.00 81.56 380 LEU A O 1
ATOM 2965 N N . ARG A 1 381 ? 0.765 -8.425 22.310 1.00 77.00 381 ARG A N 1
ATOM 2966 C CA . ARG A 1 381 ? 1.771 -7.907 23.260 1.00 77.00 381 ARG A CA 1
ATOM 2967 C C . ARG A 1 381 ? 2.452 -9.020 24.053 1.00 77.00 381 ARG A C 1
ATOM 2969 O O . ARG A 1 381 ? 1.826 -10.010 24.424 1.00 77.00 381 ARG A O 1
ATOM 2976 N N . ALA A 1 382 ? 3.721 -8.820 24.402 1.00 77.94 382 ALA A N 1
ATOM 2977 C CA . ALA A 1 382 ? 4.427 -9.630 25.399 1.00 77.94 382 ALA A CA 1
ATOM 2978 C C . ALA A 1 382 ? 5.441 -8.771 26.159 1.00 77.94 382 ALA A C 1
ATOM 2980 O O . ALA A 1 382 ? 5.981 -7.817 25.607 1.00 77.94 382 ALA A O 1
ATOM 2981 N N . SER A 1 383 ? 5.698 -9.104 27.428 1.00 69.31 383 SER A N 1
ATOM 2982 C CA . SER A 1 383 ? 6.727 -8.446 28.257 1.00 69.31 383 SER A CA 1
ATOM 2983 C C . SER A 1 383 ? 6.649 -6.909 28.290 1.00 69.31 383 SER A C 1
ATOM 2985 O O . SER A 1 383 ? 7.669 -6.238 28.366 1.00 69.31 383 SER A O 1
ATOM 2987 N N . GLY A 1 384 ? 5.436 -6.351 28.229 1.00 57.09 384 GLY A N 1
ATOM 2988 C CA . GLY A 1 384 ? 5.214 -4.902 28.265 1.00 57.09 384 GLY A CA 1
ATOM 2989 C C . GLY A 1 384 ? 5.288 -4.202 26.906 1.00 57.09 384 GLY A C 1
ATOM 2990 O O . GLY A 1 384 ? 4.929 -3.037 26.836 1.00 57.09 384 GLY A O 1
ATOM 2991 N N . THR A 1 385 ? 5.631 -4.888 25.814 1.00 62.44 385 THR A N 1
ATOM 2992 C CA . THR A 1 385 ? 5.822 -4.278 24.484 1.00 62.44 385 THR A CA 1
ATOM 2993 C C . THR A 1 385 ? 4.772 -4.739 23.469 1.00 62.44 385 THR A C 1
ATOM 2995 O O . THR A 1 385 ? 4.280 -5.870 23.555 1.00 62.44 385 THR A O 1
ATOM 2998 N N . THR A 1 386 ? 4.427 -3.880 22.505 1.00 66.94 386 THR A N 1
ATOM 2999 C CA . THR A 1 386 ? 3.593 -4.259 21.353 1.00 66.94 386 THR A CA 1
ATOM 3000 C C . THR A 1 386 ? 4.415 -5.051 20.346 1.00 66.94 386 THR A C 1
ATOM 3002 O O . THR A 1 386 ? 5.526 -4.670 19.994 1.00 66.94 386 THR A O 1
ATOM 3005 N N . LEU A 1 387 ? 3.874 -6.188 19.916 1.00 74.56 387 LEU A N 1
ATOM 3006 C CA . LEU A 1 387 ? 4.534 -7.143 19.038 1.00 74.56 387 LEU A CA 1
ATOM 3007 C C . LEU A 1 387 ? 3.949 -7.166 17.628 1.00 74.56 387 LEU A C 1
ATOM 3009 O O . LEU A 1 387 ? 4.683 -7.575 16.745 1.00 74.56 387 LEU A O 1
ATOM 3013 N N . GLY A 1 388 ? 2.688 -6.770 17.405 1.00 69.81 388 GLY A N 1
ATOM 3014 C CA . GLY A 1 388 ? 2.067 -6.817 16.073 1.00 69.81 388 GLY A CA 1
ATOM 3015 C C . GLY A 1 388 ? 0.572 -6.466 16.003 1.00 69.81 388 GLY A C 1
ATOM 3016 O O . GLY A 1 388 ? -0.073 -6.346 17.050 1.00 69.81 388 GLY A O 1
ATOM 3017 N N . TYR A 1 389 ? 0.039 -6.299 14.781 1.00 65.00 389 TYR A N 1
ATOM 3018 C CA . TYR A 1 389 ? -1.362 -5.925 14.458 1.00 65.00 389 TYR A CA 1
ATOM 3019 C C . TYR A 1 389 ? -1.863 -6.560 13.135 1.00 65.00 389 TYR A C 1
ATOM 3021 O O . TYR A 1 389 ? -1.044 -7.068 12.372 1.00 65.00 389 TYR A O 1
ATOM 3029 N N . GLY A 1 390 ? -3.182 -6.530 12.863 1.00 56.53 390 GLY A N 1
ATOM 3030 C CA . GLY A 1 390 ? -3.819 -7.121 11.663 1.00 56.53 390 GLY A CA 1
ATOM 3031 C C . GLY A 1 390 ? -4.708 -6.159 10.841 1.00 56.53 390 GLY A C 1
ATOM 3032 O O . GLY A 1 390 ? -5.307 -5.252 11.417 1.00 56.53 390 GLY A O 1
ATOM 3033 N N . VAL A 1 391 ? -4.812 -6.433 9.524 1.00 54.22 391 VAL A N 1
ATOM 3034 C CA . VAL A 1 391 ? -5.436 -5.696 8.376 1.00 54.22 391 VAL A CA 1
ATOM 3035 C C . VAL A 1 391 ? -4.494 -4.757 7.601 1.00 54.22 391 VAL A C 1
ATOM 3037 O O . VAL A 1 391 ? -3.724 -4.007 8.199 1.00 54.22 391 VAL A O 1
ATOM 3040 N N . ARG A 1 392 ? -4.541 -4.839 6.252 1.00 66.00 392 ARG A N 1
ATOM 3041 C CA . ARG A 1 392 ? -3.603 -4.164 5.341 1.00 66.00 392 ARG A CA 1
ATOM 3042 C C . ARG A 1 392 ? -4.249 -3.613 4.053 1.00 66.00 392 ARG A C 1
ATOM 3044 O O . ARG A 1 392 ? -4.883 -4.377 3.328 1.00 66.00 392 ARG A O 1
ATOM 3051 N N . GLU A 1 393 ? -4.016 -2.341 3.711 1.00 80.06 393 GLU A N 1
ATOM 3052 C CA . GLU A 1 393 ? -4.475 -1.706 2.454 1.00 80.06 393 GLU A CA 1
ATOM 3053 C C . GLU A 1 393 ? -3.320 -1.304 1.516 1.00 80.06 393 GLU A C 1
ATOM 3055 O O . GLU A 1 393 ? -2.212 -0.996 1.960 1.00 80.06 393 GLU A O 1
ATOM 3060 N N . CYS A 1 394 ? -3.583 -1.256 0.205 1.00 88.50 394 CYS A N 1
ATOM 3061 C CA . CYS A 1 394 ? -2.643 -0.798 -0.824 1.00 88.50 394 CYS A CA 1
ATOM 3062 C C . CYS A 1 394 ? -3.291 0.276 -1.709 1.00 88.50 394 CYS A C 1
ATOM 3064 O O . CYS A 1 394 ? -4.483 0.207 -2.010 1.00 88.50 394 CYS A O 1
ATOM 3066 N N . VAL A 1 395 ? -2.501 1.249 -2.172 1.00 94.38 395 VAL A N 1
ATOM 3067 C CA . VAL A 1 395 ? -2.968 2.292 -3.103 1.00 94.38 395 VAL A CA 1
ATOM 3068 C C . VAL A 1 395 ? -2.244 2.151 -4.440 1.00 94.38 395 VAL A C 1
ATOM 3070 O O . VAL A 1 395 ? -1.017 2.120 -4.488 1.00 94.38 395 VAL A O 1
ATOM 3073 N N . SER A 1 396 ? -2.996 2.070 -5.537 1.00 97.12 396 SER A N 1
ATOM 3074 C CA . SER A 1 396 ? -2.431 2.005 -6.892 1.00 97.12 396 SER A CA 1
ATOM 3075 C C . SER A 1 396 ? -2.389 3.389 -7.541 1.00 97.12 396 SER A C 1
ATOM 3077 O O . SER A 1 396 ? -3.393 4.096 -7.537 1.00 97.12 396 SER A O 1
ATOM 3079 N N . ILE A 1 397 ? -1.263 3.781 -8.131 1.00 98.12 397 ILE A N 1
ATOM 3080 C CA . ILE A 1 397 ? -1.070 5.086 -8.771 1.00 98.12 397 ILE A CA 1
ATOM 3081 C C . ILE A 1 397 ? -0.643 4.870 -10.227 1.00 98.12 397 ILE A C 1
ATOM 3083 O O . ILE A 1 397 ? 0.375 4.246 -10.516 1.00 98.12 397 ILE A O 1
ATOM 3087 N N . HIS A 1 398 ? -1.431 5.398 -11.154 1.00 98.19 398 HIS A N 1
ATOM 3088 C CA . HIS A 1 398 ? -1.274 5.210 -12.595 1.00 98.19 398 HIS A CA 1
ATOM 3089 C C . HIS A 1 398 ? -0.914 6.547 -13.234 1.00 98.19 398 HIS A C 1
ATOM 3091 O O . HIS A 1 398 ? -1.731 7.468 -13.207 1.00 98.19 398 HIS A O 1
ATOM 3097 N N . VAL A 1 399 ? 0.302 6.665 -13.778 1.00 97.69 399 VAL A N 1
ATOM 3098 C CA . VAL A 1 399 ? 0.850 7.952 -14.243 1.00 97.69 399 VAL A CA 1
ATOM 3099 C C . VAL A 1 399 ? 1.132 7.953 -15.744 1.00 97.69 399 VAL A C 1
ATOM 3101 O O . VAL A 1 399 ? 1.856 7.097 -16.263 1.00 97.69 399 VAL A O 1
ATOM 3104 N N . GLY A 1 400 ? 0.602 8.971 -16.427 1.00 95.62 400 GLY A N 1
ATOM 3105 C CA . GLY A 1 400 ? 0.734 9.173 -17.869 1.00 95.62 400 GLY A CA 1
ATOM 3106 C C . GLY A 1 400 ? -0.073 8.170 -18.697 1.00 95.62 400 GLY A C 1
ATOM 3107 O O . GLY A 1 400 ? -0.566 7.170 -18.178 1.00 95.62 400 GLY A O 1
ATOM 3108 N N . GLN A 1 401 ? -0.152 8.394 -20.009 1.00 93.81 401 GLN A N 1
ATOM 3109 C CA . GLN A 1 401 ? -0.895 7.546 -20.950 1.00 93.81 401 GLN A CA 1
ATOM 3110 C C . GLN A 1 401 ? -0.693 6.038 -20.754 1.00 93.81 401 GLN A C 1
ATOM 3112 O O . GLN A 1 401 ? -1.673 5.309 -20.594 1.00 93.81 401 GLN A O 1
ATOM 3117 N N . ALA A 1 402 ? 0.554 5.559 -20.733 1.00 93.38 402 ALA A N 1
ATOM 3118 C CA . ALA A 1 402 ? 0.825 4.132 -20.559 1.00 93.38 402 ALA A CA 1
ATOM 3119 C C . ALA A 1 402 ? 0.315 3.619 -19.202 1.00 93.38 402 ALA A C 1
ATOM 3121 O O . ALA A 1 402 ? -0.361 2.594 -19.146 1.00 93.38 402 ALA A O 1
ATOM 3122 N N . GLY A 1 403 ? 0.593 4.359 -18.123 1.00 96.06 403 GLY A N 1
ATOM 3123 C CA . GLY A 1 403 ? 0.146 4.014 -16.777 1.00 96.06 403 GLY A CA 1
ATOM 3124 C C . GLY A 1 403 ? -1.373 3.948 -16.676 1.00 96.06 403 GLY A C 1
ATOM 3125 O O . GLY A 1 403 ? -1.915 2.952 -16.211 1.00 96.06 403 GLY A O 1
ATOM 3126 N N . VAL A 1 404 ? -2.070 4.968 -17.182 1.00 96.75 404 VAL A N 1
ATOM 3127 C CA . VAL A 1 404 ? -3.538 5.060 -17.166 1.00 96.75 404 VAL A CA 1
ATOM 3128 C C . VAL A 1 404 ? -4.184 3.924 -17.958 1.00 96.75 404 VAL A C 1
ATOM 3130 O O . VAL A 1 404 ? -5.113 3.284 -17.464 1.00 96.75 404 VAL A O 1
ATOM 3133 N N . GLN A 1 405 ? -3.686 3.623 -19.160 1.00 95.62 405 GLN A N 1
ATOM 3134 C CA . GLN A 1 405 ? -4.245 2.561 -20.001 1.00 95.62 405 GLN A CA 1
ATOM 3135 C C . GLN A 1 405 ? -4.020 1.163 -19.410 1.00 95.62 405 GLN A C 1
ATOM 3137 O O . GLN A 1 405 ? -4.935 0.335 -19.435 1.00 95.62 405 GLN A O 1
ATOM 3142 N N . ILE A 1 406 ? -2.839 0.897 -18.841 1.00 96.06 406 ILE A N 1
ATOM 3143 C CA . ILE A 1 406 ? -2.564 -0.365 -18.140 1.00 96.06 406 ILE A CA 1
ATOM 3144 C C . ILE A 1 406 ? -3.402 -0.453 -16.866 1.00 96.06 406 ILE A C 1
ATOM 3146 O O . ILE A 1 406 ? -4.001 -1.494 -16.606 1.00 96.06 406 ILE A O 1
ATOM 3150 N N . GLY A 1 407 ? -3.494 0.636 -16.100 1.00 95.69 407 GLY A N 1
ATOM 3151 C CA . GLY A 1 407 ? -4.318 0.717 -14.901 1.00 95.69 407 GLY A CA 1
ATOM 3152 C C . GLY A 1 407 ? -5.780 0.396 -15.193 1.00 95.69 407 GLY A C 1
ATOM 3153 O O . GLY A 1 407 ? -6.380 -0.412 -14.488 1.00 95.69 407 GLY A O 1
ATOM 3154 N N . ASN A 1 408 ? -6.337 0.944 -16.275 1.00 95.56 408 ASN A N 1
ATOM 3155 C CA . ASN A 1 408 ? -7.706 0.657 -16.699 1.00 95.56 408 ASN A CA 1
ATOM 3156 C C . ASN A 1 408 ? -7.906 -0.841 -17.006 1.00 95.56 408 ASN A C 1
ATOM 3158 O O . ASN A 1 408 ? -8.862 -1.445 -16.524 1.00 95.56 408 ASN A O 1
ATOM 3162 N N . ALA A 1 409 ? -6.965 -1.467 -17.724 1.00 95.31 409 ALA A N 1
ATOM 3163 C CA . ALA A 1 409 ? -6.995 -2.909 -17.990 1.00 95.31 409 ALA A CA 1
ATOM 3164 C C . ALA A 1 409 ? -6.830 -3.759 -16.711 1.00 95.31 409 ALA A C 1
ATOM 3166 O O . ALA A 1 409 ? -7.480 -4.793 -16.560 1.00 95.31 409 ALA A O 1
ATOM 3167 N N . CYS A 1 410 ? -5.991 -3.322 -15.764 1.00 96.12 410 CYS A N 1
ATOM 3168 C CA . CYS A 1 410 ? -5.811 -4.001 -14.478 1.00 96.12 410 CYS A CA 1
ATOM 3169 C C . CYS A 1 410 ? -7.092 -3.979 -13.646 1.00 96.12 410 CYS A C 1
ATOM 3171 O O . CYS A 1 410 ? -7.495 -5.019 -13.136 1.00 96.12 410 CYS A O 1
ATOM 3173 N N . TRP A 1 411 ? -7.760 -2.829 -13.538 1.00 95.75 411 TRP A N 1
ATOM 3174 C CA . TRP A 1 411 ? -8.997 -2.722 -12.766 1.00 95.75 411 TRP A CA 1
ATOM 3175 C C . TRP A 1 411 ? -10.185 -3.414 -13.436 1.00 95.75 411 TRP A C 1
ATOM 3177 O O . TRP A 1 411 ? -11.018 -3.964 -12.719 1.00 95.75 411 TRP A O 1
ATOM 3187 N N . GLU A 1 412 ? -10.238 -3.478 -14.772 1.00 95.38 412 GLU A N 1
ATOM 3188 C CA . GLU A 1 412 ? -11.171 -4.363 -15.486 1.00 95.38 412 GLU A CA 1
ATOM 3189 C C . GLU A 1 412 ? -10.972 -5.818 -15.040 1.00 95.38 412 GLU A C 1
ATOM 3191 O O . GLU A 1 412 ? -11.923 -6.473 -14.608 1.00 95.38 412 GLU A O 1
ATOM 3196 N N . LEU A 1 413 ? -9.727 -6.311 -15.068 1.00 94.50 413 LEU A N 1
ATOM 3197 C CA . LEU A 1 413 ? -9.422 -7.675 -14.645 1.00 94.50 413 LEU A CA 1
ATOM 3198 C C . LEU A 1 413 ? -9.707 -7.897 -13.153 1.00 94.50 413 LEU A C 1
ATOM 3200 O O . LEU A 1 413 ? -10.294 -8.916 -12.803 1.00 94.50 413 LEU A O 1
ATOM 3204 N N . PHE A 1 414 ? -9.345 -6.963 -12.271 1.00 94.56 414 PHE A N 1
ATOM 3205 C CA . PHE A 1 414 ? -9.628 -7.084 -10.838 1.00 94.56 414 PHE A CA 1
ATOM 3206 C C . PHE A 1 414 ? -11.130 -7.140 -10.574 1.00 94.56 414 PHE A C 1
ATOM 3208 O O . PHE A 1 414 ? -11.570 -7.954 -9.769 1.00 94.56 414 PHE A O 1
ATOM 3215 N N . CYS A 1 415 ? -11.929 -6.335 -11.275 1.00 93.25 415 CYS A N 1
ATOM 3216 C CA . CYS A 1 415 ? -13.381 -6.402 -11.166 1.00 93.25 415 CYS A CA 1
ATOM 3217 C C . CYS A 1 415 ? -13.907 -7.780 -11.579 1.00 93.25 415 CYS A C 1
ATOM 3219 O O . CYS A 1 415 ? -14.713 -8.368 -10.866 1.00 93.25 415 CYS A O 1
ATOM 3221 N N . LEU A 1 416 ? -13.411 -8.332 -12.689 1.00 91.88 416 LEU A N 1
ATOM 3222 C CA . LEU A 1 416 ? -13.805 -9.663 -13.154 1.00 91.88 416 LEU A CA 1
ATOM 3223 C C . LEU A 1 416 ? -13.386 -10.776 -12.188 1.00 91.88 416 LEU A C 1
ATOM 3225 O O . LEU A 1 416 ? -14.156 -11.707 -11.970 1.00 91.88 416 LEU A O 1
ATOM 3229 N N . GLU A 1 417 ? -12.192 -10.683 -11.602 1.00 90.12 417 GLU A N 1
ATOM 3230 C CA . GLU A 1 417 ? -11.720 -11.663 -10.625 1.00 90.12 417 GLU A CA 1
ATOM 3231 C C . GLU A 1 417 ? -12.534 -11.608 -9.327 1.00 90.12 417 GLU A C 1
ATOM 3233 O O . GLU A 1 417 ? -12.866 -12.655 -8.780 1.00 90.12 417 GLU A O 1
ATOM 3238 N N . HIS A 1 418 ? -12.894 -10.409 -8.859 1.00 87.44 418 HIS A N 1
ATOM 3239 C CA . HIS A 1 418 ? -13.658 -10.211 -7.625 1.00 87.44 418 HIS A CA 1
ATOM 3240 C C . HIS A 1 418 ? -15.182 -10.255 -7.809 1.00 87.44 418 HIS A C 1
ATOM 3242 O O . HIS A 1 418 ? -15.904 -10.202 -6.824 1.00 87.44 418 HIS A O 1
ATOM 3248 N N . GLY A 1 419 ? -15.688 -10.375 -9.039 1.00 87.50 419 GLY A N 1
ATOM 3249 C CA . GLY A 1 419 ? -17.130 -10.336 -9.299 1.00 87.50 419 GLY A CA 1
ATOM 3250 C C . GLY A 1 419 ? -17.751 -8.949 -9.102 1.00 87.50 419 GLY A C 1
ATOM 3251 O O . GLY A 1 419 ? -18.952 -8.842 -8.873 1.00 87.50 419 GLY A O 1
ATOM 3252 N N . VAL A 1 420 ? -16.961 -7.880 -9.212 1.00 89.94 420 VAL A N 1
ATOM 3253 C CA . VAL A 1 420 ? -17.427 -6.493 -9.108 1.00 89.94 420 VAL A CA 1
ATOM 3254 C C . VAL A 1 420 ? -17.922 -6.017 -10.471 1.00 89.94 420 VAL A C 1
ATOM 3256 O O . VAL A 1 420 ? -17.246 -6.133 -11.495 1.00 89.94 420 VAL A O 1
ATOM 3259 N N . GLN A 1 421 ? -19.126 -5.464 -10.502 1.00 90.62 421 GLN A N 1
ATOM 3260 C CA . GLN A 1 421 ? -19.716 -4.871 -11.691 1.00 90.62 421 GLN A CA 1
ATOM 3261 C C . GLN A 1 421 ? -19.040 -3.540 -12.041 1.00 90.62 421 GLN A C 1
ATOM 3263 O O . GLN A 1 421 ? -18.522 -2.850 -11.164 1.00 90.62 421 GLN A O 1
ATOM 3268 N N . PRO A 1 422 ? -19.144 -3.071 -13.297 1.00 92.31 422 PRO A N 1
ATOM 3269 C CA . PRO A 1 422 ? -18.664 -1.738 -13.669 1.00 92.31 422 PRO A CA 1
ATOM 3270 C C . PRO A 1 422 ? -19.311 -0.573 -12.894 1.00 92.31 422 PRO A C 1
ATOM 3272 O O . PRO A 1 422 ? -18.790 0.544 -12.903 1.00 92.31 422 PRO A O 1
ATOM 3275 N N . SER A 1 423 ? -20.452 -0.809 -12.233 1.00 88.12 423 SER A N 1
ATOM 3276 C CA . SER A 1 423 ? -21.099 0.129 -11.306 1.00 88.12 423 SER A CA 1
ATOM 3277 C C . SER A 1 423 ? -20.414 0.216 -9.936 1.00 88.12 423 SER A C 1
ATOM 3279 O O . SER A 1 423 ? -20.640 1.201 -9.235 1.00 88.12 423 SER A O 1
ATOM 3281 N N . GLY A 1 424 ? -19.592 -0.773 -9.572 1.00 87.19 424 GLY A N 1
ATOM 3282 C CA . GLY A 1 424 ? -19.016 -0.980 -8.241 1.00 87.19 424 GLY A CA 1
ATOM 3283 C C . GLY A 1 424 ? -19.860 -1.872 -7.318 1.00 87.19 424 GLY A C 1
ATOM 3284 O O . GLY A 1 424 ? -19.499 -2.048 -6.161 1.00 87.19 424 GLY A O 1
ATOM 3285 N N . GLU A 1 425 ? -20.973 -2.431 -7.796 1.00 87.31 425 GLU A N 1
ATOM 3286 C CA . GLU A 1 425 ? -21.801 -3.396 -7.051 1.00 87.31 425 GLU A CA 1
ATOM 3287 C C . GLU A 1 425 ? -21.292 -4.833 -7.263 1.00 87.31 425 GLU A C 1
ATOM 3289 O O . GLU A 1 425 ? -20.773 -5.149 -8.330 1.00 87.31 425 GLU A O 1
ATOM 3294 N N . MET A 1 426 ? -21.442 -5.726 -6.286 1.00 81.06 426 MET A N 1
ATOM 3295 C CA . MET A 1 426 ? -21.023 -7.134 -6.407 1.00 81.06 426 MET A CA 1
ATOM 3296 C C . MET A 1 426 ? -22.053 -8.000 -7.155 1.00 81.06 426 MET A C 1
ATOM 3298 O O . MET A 1 426 ? -23.264 -7.792 -7.064 1.00 81.06 426 MET A O 1
ATOM 3302 N N . TYR A 1 427 ? -21.582 -9.007 -7.895 1.00 68.88 427 TYR A N 1
ATOM 3303 C CA . TYR A 1 427 ? -22.413 -10.089 -8.430 1.00 68.88 427 TYR A CA 1
ATOM 3304 C C . TYR A 1 427 ? -22.707 -11.127 -7.338 1.00 68.88 427 TYR A C 1
ATOM 3306 O O . TYR A 1 427 ? -21.954 -12.080 -7.156 1.00 68.88 427 TYR A O 1
ATOM 3314 N N . GLY A 1 428 ? -23.848 -10.979 -6.663 1.00 59.56 428 GLY A N 1
ATOM 3315 C CA . GLY A 1 428 ? -24.304 -11.939 -5.653 1.00 59.56 428 GLY A CA 1
ATOM 3316 C C . GLY A 1 428 ? -23.487 -11.909 -4.356 1.00 59.56 428 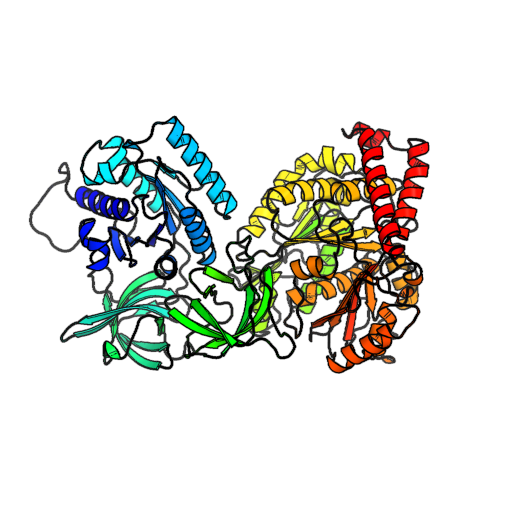GLY A C 1
ATOM 3317 O O . GLY A 1 428 ? -22.609 -11.073 -4.177 1.00 59.56 428 GLY A O 1
ATOM 3318 N N . ASP A 1 429 ? -23.821 -12.815 -3.439 1.00 55.44 429 ASP A N 1
ATOM 3319 C CA . ASP A 1 429 ? -23.205 -12.927 -2.113 1.00 55.44 429 ASP A CA 1
ATOM 3320 C C . ASP A 1 429 ? -22.070 -13.970 -2.172 1.00 55.44 429 ASP A C 1
ATOM 3322 O O . ASP A 1 429 ? -22.322 -15.177 -2.182 1.00 55.44 429 ASP A O 1
ATOM 3326 N N . LEU A 1 430 ? -20.820 -13.511 -2.325 1.00 54.53 430 LEU A N 1
ATOM 3327 C CA . LEU A 1 430 ? -19.623 -14.368 -2.435 1.00 54.53 430 LEU A CA 1
ATOM 3328 C C . LEU A 1 430 ? -19.075 -14.822 -1.062 1.00 54.53 430 LEU A C 1
ATOM 3330 O O . LEU A 1 430 ? -18.092 -15.562 -1.015 1.00 54.53 430 LEU A O 1
ATOM 3334 N N . GLY A 1 431 ? -19.737 -14.444 0.041 1.00 48.78 431 GLY A N 1
ATOM 3335 C CA . GLY A 1 431 ? -19.349 -14.775 1.415 1.00 48.78 431 GLY A CA 1
ATOM 3336 C C . GLY A 1 431 ? -18.335 -13.794 2.026 1.00 48.78 431 GLY A C 1
ATOM 3337 O O . GLY A 1 431 ? -17.421 -13.318 1.356 1.00 48.78 431 GLY A O 1
ATOM 3338 N N . ARG A 1 432 ? -18.473 -13.521 3.334 1.00 45.00 432 ARG A N 1
ATOM 3339 C CA . ARG A 1 432 ? -17.731 -12.464 4.062 1.00 45.00 432 ARG A CA 1
ATOM 3340 C C . ARG A 1 432 ? -16.202 -12.584 4.032 1.00 45.00 432 ARG A C 1
ATOM 3342 O O . ARG A 1 432 ? -15.526 -11.568 3.943 1.00 45.00 432 ARG A O 1
ATOM 3349 N N . ASP A 1 433 ? -15.650 -13.798 4.051 1.00 40.84 433 ASP A N 1
ATOM 3350 C CA . ASP A 1 433 ? -14.188 -13.996 4.020 1.00 40.84 433 ASP A CA 1
ATOM 3351 C C . ASP A 1 433 ? -13.559 -13.496 2.700 1.00 40.84 433 ASP A C 1
ATOM 3353 O O . ASP A 1 433 ? -12.384 -13.129 2.657 1.00 40.84 433 ASP A O 1
ATOM 3357 N N . TYR A 1 434 ? -14.342 -13.463 1.613 1.00 52.03 434 TYR A N 1
ATOM 3358 C CA . TYR A 1 434 ? -13.925 -12.924 0.317 1.00 52.03 434 TYR A CA 1
ATOM 3359 C C . TYR A 1 434 ? -14.011 -11.392 0.272 1.00 52.03 434 TYR A C 1
ATOM 3361 O O . TYR A 1 434 ? -13.174 -10.740 -0.356 1.00 52.03 434 TYR A O 1
ATOM 3369 N N . GLU A 1 435 ? -14.998 -10.814 0.963 1.00 54.38 435 GLU A N 1
ATOM 3370 C CA . GLU A 1 435 ? -15.184 -9.364 1.082 1.00 54.38 435 GLU A CA 1
ATOM 3371 C C . GLU A 1 435 ? -14.028 -8.712 1.857 1.00 54.38 435 GLU A C 1
ATOM 3373 O O . GLU A 1 435 ? -13.536 -7.662 1.445 1.00 54.38 435 GLU A O 1
ATOM 3378 N N . ASP A 1 436 ? -13.525 -9.362 2.911 1.00 54.22 436 ASP A N 1
ATOM 3379 C CA . ASP A 1 436 ? -12.419 -8.844 3.729 1.00 54.22 436 ASP A CA 1
ATOM 3380 C C . ASP A 1 436 ? -11.092 -8.751 2.947 1.00 54.22 436 ASP A C 1
ATOM 3382 O O . ASP A 1 436 ? -10.391 -7.740 3.035 1.00 54.22 436 ASP A O 1
ATOM 3386 N N . ALA A 1 437 ? -10.758 -9.744 2.111 1.00 60.62 437 ALA A N 1
ATOM 3387 C CA . ALA A 1 437 ? -9.559 -9.698 1.257 1.00 60.62 437 ALA A CA 1
ATOM 3388 C C . ALA A 1 437 ? -9.662 -8.627 0.151 1.00 60.62 437 ALA A C 1
ATOM 3390 O O . ALA A 1 437 ? -8.664 -8.069 -0.314 1.00 60.62 437 ALA A O 1
ATOM 3391 N N . MET A 1 438 ? -10.888 -8.292 -0.253 1.00 72.62 438 MET A N 1
ATOM 3392 C CA . MET A 1 438 ? -11.155 -7.269 -1.256 1.00 72.62 438 MET A CA 1
ATOM 3393 C C . MET A 1 438 ? -10.906 -5.847 -0.720 1.00 72.62 438 MET A C 1
ATOM 3395 O O . MET A 1 438 ? -10.517 -4.959 -1.487 1.00 72.62 438 MET A O 1
ATOM 3399 N N . GLN A 1 439 ? -11.045 -5.628 0.594 1.00 76.06 439 GLN A N 1
ATOM 3400 C CA . GLN A 1 439 ? -10.836 -4.319 1.232 1.00 76.06 439 GLN A CA 1
ATOM 3401 C C . GLN A 1 439 ? -9.394 -3.791 1.109 1.00 76.06 439 GLN A C 1
ATOM 3403 O O . GLN A 1 439 ? -9.163 -2.579 1.226 1.00 76.06 439 GLN A O 1
ATOM 3408 N N . THR A 1 440 ? -8.422 -4.664 0.808 1.00 81.62 440 THR A N 1
ATOM 3409 C CA . THR A 1 440 ? -7.033 -4.264 0.548 1.00 81.62 440 THR A CA 1
ATOM 3410 C C . THR A 1 440 ? -6.924 -3.337 -0.665 1.00 81.62 440 THR A C 1
ATOM 3412 O O . THR A 1 440 ? -6.160 -2.374 -0.622 1.00 81.62 440 THR A O 1
ATOM 3415 N N . PHE A 1 441 ? -7.705 -3.588 -1.724 1.00 90.69 441 PHE A N 1
ATOM 3416 C CA . PHE A 1 441 ? -7.677 -2.821 -2.980 1.00 90.69 441 PHE A CA 1
ATOM 3417 C C . PHE A 1 441 ? -8.936 -1.976 -3.207 1.00 90.69 441 PHE A C 1
ATOM 3419 O O . PHE A 1 441 ? -8.886 -1.020 -3.981 1.00 90.69 441 PHE A O 1
ATOM 3426 N N . TYR A 1 442 ? -10.047 -2.280 -2.536 1.00 90.44 442 TYR A N 1
ATOM 3427 C CA . TYR A 1 442 ? -11.298 -1.528 -2.629 1.00 90.44 442 TYR A CA 1
ATOM 3428 C C . TYR A 1 442 ? -11.650 -0.879 -1.287 1.00 90.44 442 TYR A C 1
ATOM 3430 O O . TYR A 1 442 ? -11.365 -1.413 -0.220 1.00 90.44 442 TYR A O 1
ATOM 3438 N N . SER A 1 443 ? -12.287 0.285 -1.326 1.00 86.31 443 SER A N 1
ATOM 3439 C CA . SER A 1 443 ? -13.019 0.844 -0.196 1.00 86.31 443 SER A CA 1
ATOM 3440 C C . SER A 1 443 ? -14.510 0.597 -0.391 1.00 86.31 443 SER A C 1
ATOM 3442 O O . SER A 1 443 ? -15.041 0.749 -1.491 1.00 86.31 443 SER A O 1
ATOM 3444 N N . GLU A 1 444 ? -15.199 0.205 0.674 1.00 81.50 444 GLU A N 1
ATOM 3445 C CA . GLU A 1 444 ? -16.648 0.057 0.652 1.00 81.50 444 GLU A CA 1
ATOM 3446 C C . GLU A 1 444 ? -17.305 1.376 1.066 1.00 81.50 444 GLU A C 1
ATOM 3448 O O . GLU A 1 444 ? -16.964 1.989 2.080 1.00 81.50 444 GLU A O 1
ATOM 3453 N N . THR A 1 445 ? -18.250 1.843 0.259 1.00 77.56 445 THR A N 1
ATOM 3454 C CA . THR A 1 445 ? -19.096 2.985 0.609 1.00 77.56 445 THR A CA 1
ATOM 3455 C C . THR A 1 445 ? -20.320 2.507 1.382 1.00 77.56 445 THR A C 1
ATOM 3457 O O . THR A 1 445 ? -20.796 1.397 1.176 1.00 77.56 445 THR A O 1
ATOM 3460 N N . GLY A 1 446 ? -20.922 3.370 2.206 1.00 60.84 446 GLY A N 1
ATOM 3461 C CA . GLY A 1 446 ? -22.108 3.008 3.000 1.00 60.84 446 GLY A CA 1
ATOM 3462 C C . GLY A 1 446 ? -23.357 2.589 2.202 1.00 60.84 446 GLY A C 1
ATOM 3463 O O . GLY A 1 446 ? -24.360 2.249 2.818 1.00 60.84 446 GLY A O 1
ATOM 3464 N N . GLY A 1 447 ? -23.316 2.640 0.865 1.00 70.62 447 GLY A N 1
ATOM 3465 C CA . GLY A 1 447 ? -24.346 2.112 -0.034 1.00 70.62 447 GLY A CA 1
ATOM 3466 C C . GLY A 1 447 ? -24.021 0.737 -0.633 1.00 70.62 447 GLY A C 1
ATOM 3467 O O . GLY A 1 447 ? -24.667 0.366 -1.605 1.00 70.62 447 GLY A O 1
ATOM 3468 N N . GLY A 1 448 ? -23.007 0.021 -0.126 1.00 73.06 448 GLY A N 1
ATOM 3469 C CA . GLY A 1 448 ? -22.606 -1.307 -0.619 1.00 73.06 448 GLY A CA 1
ATOM 3470 C C . GLY A 1 448 ? -21.853 -1.285 -1.954 1.00 73.06 448 GLY A C 1
ATOM 3471 O O . GLY A 1 448 ? -21.730 -2.308 -2.624 1.00 73.06 448 GLY A O 1
ATOM 3472 N N . LYS A 1 449 ? -21.371 -0.109 -2.377 1.00 85.69 449 LYS A N 1
ATOM 3473 C CA . LYS A 1 449 ? -20.556 0.049 -3.585 1.00 85.69 449 LYS A CA 1
ATOM 3474 C C . LYS A 1 449 ? -19.078 0.030 -3.222 1.00 85.69 449 LYS A C 1
ATOM 3476 O O . LYS A 1 449 ? -18.646 0.821 -2.380 1.00 85.69 449 LYS A O 1
ATOM 3481 N N . TYR A 1 450 ? -18.318 -0.781 -3.943 1.00 89.38 450 TYR A N 1
ATOM 3482 C CA . TYR A 1 450 ? -16.873 -0.883 -3.844 1.00 89.38 450 TYR A CA 1
ATOM 3483 C C . TYR A 1 450 ? -16.186 0.068 -4.821 1.00 89.38 450 TYR A C 1
ATOM 3485 O O . TYR A 1 450 ? -16.459 0.075 -6.023 1.00 89.38 450 TYR A O 1
ATOM 3493 N N . VAL A 1 451 ? -15.286 0.887 -4.288 1.00 92.31 451 VAL A N 1
ATOM 3494 C CA . VAL A 1 451 ? -14.529 1.897 -5.026 1.00 92.31 451 VAL A CA 1
ATOM 3495 C C . VAL A 1 451 ? -13.043 1.535 -4.964 1.00 92.31 451 VAL A C 1
ATOM 3497 O O . VAL A 1 451 ? -12.508 1.358 -3.874 1.00 92.31 451 VAL A O 1
ATOM 3500 N N . PRO A 1 452 ? -12.341 1.420 -6.100 1.00 95.50 452 PRO A N 1
ATOM 3501 C CA . PRO A 1 452 ? -10.906 1.158 -6.124 1.00 95.50 452 PRO A CA 1
ATOM 3502 C C . PRO A 1 452 ? -10.088 2.173 -5.325 1.00 95.50 452 PRO A C 1
ATOM 3504 O O . PRO A 1 452 ? -10.313 3.381 -5.418 1.00 95.50 452 PRO A O 1
ATOM 3507 N N . ARG A 1 453 ? -9.059 1.708 -4.616 1.00 95.38 453 ARG A N 1
ATOM 3508 C CA . ARG A 1 453 ? -8.008 2.545 -4.017 1.00 95.38 453 ARG A CA 1
ATOM 3509 C C . ARG A 1 453 ? -6.972 2.901 -5.083 1.00 95.38 453 ARG A C 1
ATOM 3511 O O . ARG A 1 453 ? -5.834 2.432 -5.057 1.00 95.38 453 ARG A O 1
ATOM 3518 N N . ALA A 1 454 ? -7.395 3.691 -6.066 1.00 97.12 454 ALA A N 1
ATOM 3519 C CA . ALA A 1 454 ? -6.589 4.044 -7.228 1.00 97.12 454 ALA A CA 1
ATOM 3520 C C . ALA A 1 454 ? -6.536 5.554 -7.464 1.00 97.12 454 ALA A C 1
ATOM 3522 O O . ALA A 1 454 ? -7.527 6.242 -7.244 1.00 97.12 454 ALA A O 1
ATOM 3523 N N . ILE A 1 455 ? -5.409 6.043 -7.980 1.00 97.88 455 ILE A N 1
ATOM 3524 C CA . ILE A 1 455 ? -5.260 7.373 -8.577 1.00 97.88 455 ILE A CA 1
ATOM 3525 C C . ILE A 1 455 ? -4.828 7.201 -10.028 1.00 97.88 455 ILE A C 1
ATOM 3527 O O . ILE A 1 455 ? -3.909 6.439 -10.319 1.00 97.88 455 ILE A O 1
ATOM 3531 N N . PHE A 1 456 ? -5.469 7.938 -10.926 1.00 98.19 456 PHE A N 1
ATOM 3532 C CA . PHE A 1 456 ? -5.066 8.092 -12.316 1.00 98.19 456 PHE A CA 1
ATOM 3533 C C . PHE A 1 456 ? -4.669 9.543 -12.521 1.00 98.19 456 PHE A C 1
ATOM 3535 O O . PHE A 1 456 ? -5.476 10.437 -12.273 1.00 98.19 456 PHE A O 1
ATOM 3542 N N . ALA A 1 457 ? -3.438 9.777 -12.957 1.00 97.00 457 ALA A N 1
ATOM 3543 C CA . ALA A 1 457 ? -2.912 11.114 -13.173 1.00 97.00 457 ALA A CA 1
ATOM 3544 C C . ALA A 1 457 ? -2.246 11.210 -14.545 1.00 97.00 457 ALA A C 1
ATOM 3546 O O . ALA A 1 457 ? -1.341 10.439 -14.866 1.00 97.00 457 ALA A O 1
ATOM 3547 N N . ASP A 1 458 ? -2.660 12.192 -15.338 1.00 97.06 458 ASP A N 1
ATOM 3548 C CA . ASP A 1 458 ? -1.936 12.596 -16.539 1.00 97.06 458 ASP A CA 1
ATOM 3549 C C . ASP A 1 458 ? -1.947 14.122 -16.683 1.00 97.06 458 ASP A C 1
ATOM 3551 O O . ASP A 1 458 ? -2.876 14.804 -16.248 1.00 97.06 458 ASP A O 1
ATOM 3555 N N . LEU A 1 459 ? -0.895 14.669 -17.286 1.00 95.00 459 LEU A N 1
ATOM 3556 C CA . LEU A 1 459 ? -0.748 16.104 -17.529 1.00 95.00 459 LEU A CA 1
ATOM 3557 C C . LEU A 1 459 ? -1.691 16.585 -18.651 1.00 95.00 459 LEU A C 1
ATOM 3559 O O . LEU A 1 459 ? -2.055 17.757 -18.692 1.00 95.00 459 LEU A O 1
ATOM 3563 N N . GLU A 1 460 ? -2.194 15.663 -19.473 1.00 91.56 460 GLU A N 1
ATOM 3564 C CA . GLU A 1 460 ? -3.208 15.898 -20.507 1.00 91.56 460 GLU A CA 1
ATOM 3565 C C . GLU A 1 460 ? -4.520 15.139 -20.203 1.00 91.56 460 GLU A C 1
ATOM 3567 O O . GLU A 1 460 ? -4.484 14.047 -19.634 1.00 91.56 460 GLU A O 1
ATOM 3572 N N . PRO A 1 461 ? -5.707 15.658 -20.581 1.00 92.19 461 PRO A N 1
ATOM 3573 C CA . PRO A 1 461 ? -6.973 14.999 -20.264 1.00 92.19 461 PRO A CA 1
ATOM 3574 C C . PRO A 1 461 ? -7.320 13.764 -21.096 1.00 92.19 461 PRO A C 1
ATOM 3576 O O . PRO A 1 461 ? -8.107 12.957 -20.610 1.00 92.19 461 PRO A O 1
ATOM 3579 N N . THR A 1 462 ? -6.781 13.591 -22.305 1.00 93.25 462 THR A N 1
ATOM 3580 C CA . THR A 1 462 ? -7.304 12.649 -23.315 1.00 93.25 462 THR A CA 1
ATOM 3581 C C . THR A 1 462 ? -7.536 11.230 -22.781 1.00 93.25 462 THR A C 1
ATOM 3583 O O . THR A 1 462 ? -8.653 10.718 -22.837 1.00 93.25 462 THR A O 1
ATOM 3586 N N . VAL A 1 463 ? -6.519 10.617 -22.176 1.00 93.06 463 VAL A N 1
ATOM 3587 C CA . VAL A 1 463 ? -6.578 9.225 -21.689 1.00 93.06 463 VAL A CA 1
ATOM 3588 C C . VAL A 1 463 ? -7.379 9.064 -20.397 1.00 93.06 463 VAL A C 1
ATOM 3590 O O . VAL A 1 463 ? -8.035 8.048 -20.184 1.00 93.06 463 VAL A O 1
ATOM 3593 N N . VAL A 1 464 ? -7.369 10.074 -19.525 1.00 94.12 464 VAL A N 1
ATOM 3594 C CA . VAL A 1 464 ? -8.163 10.063 -18.287 1.00 94.12 464 VAL A CA 1
ATOM 3595 C C . VAL A 1 464 ? -9.646 10.244 -18.625 1.00 94.12 464 VAL A C 1
ATOM 3597 O O . VAL A 1 464 ? -10.516 9.629 -18.007 1.00 94.12 464 VAL A O 1
ATOM 3600 N N . ASP A 1 465 ? -9.949 11.032 -19.655 1.00 93.19 465 ASP A N 1
ATOM 3601 C CA . ASP A 1 465 ? -11.294 11.215 -20.187 1.00 93.19 465 ASP A CA 1
ATOM 3602 C C . ASP A 1 465 ? -11.874 9.936 -20.797 1.00 93.19 465 ASP A C 1
ATOM 3604 O O . ASP A 1 465 ? -13.080 9.706 -20.679 1.00 93.19 465 ASP A O 1
ATOM 3608 N N . GLU A 1 466 ? -11.046 9.082 -21.404 1.00 94.12 466 GLU A N 1
ATOM 3609 C CA . GLU A 1 466 ? -11.470 7.748 -21.842 1.00 94.12 466 GLU A CA 1
ATOM 3610 C C . GLU A 1 466 ? -11.953 6.904 -20.656 1.00 94.12 466 GLU A C 1
ATOM 3612 O O . GLU A 1 466 ? -12.996 6.258 -20.754 1.00 94.12 466 GLU A O 1
ATOM 3617 N N . VAL A 1 467 ? -11.283 6.975 -19.499 1.00 93.88 467 VAL A N 1
ATOM 3618 C CA . VAL A 1 467 ? -11.733 6.300 -18.267 1.00 93.88 467 VAL A CA 1
ATOM 3619 C C . VAL A 1 467 ? -13.038 6.918 -17.747 1.00 93.88 467 VAL A C 1
ATOM 3621 O O . VAL A 1 467 ? -13.971 6.192 -17.395 1.00 93.88 467 VAL A O 1
ATOM 3624 N N . ARG A 1 468 ? -13.163 8.254 -17.771 1.00 93.50 468 ARG A N 1
ATOM 3625 C CA . ARG A 1 468 ? -14.393 8.972 -17.364 1.00 93.50 468 ARG A CA 1
ATOM 3626 C C . ARG A 1 468 ? -15.600 8.659 -18.252 1.00 93.50 468 ARG A C 1
ATOM 3628 O O . ARG A 1 468 ? -16.738 8.761 -17.795 1.00 93.50 468 ARG A O 1
ATOM 3635 N N . LYS A 1 469 ? -15.382 8.324 -19.526 1.00 93.38 469 LYS A N 1
ATOM 3636 C CA . LYS A 1 469 ? -16.447 8.059 -20.513 1.00 93.38 469 LYS A CA 1
ATOM 3637 C C . LYS A 1 469 ? -16.647 6.566 -20.791 1.00 93.38 469 LYS A C 1
ATOM 3639 O O . LYS A 1 469 ? -17.675 6.201 -21.359 1.00 93.38 469 LYS A O 1
ATOM 3644 N N . GLY A 1 470 ? -15.705 5.723 -20.376 1.00 92.25 470 GLY A N 1
ATOM 3645 C CA . GLY A 1 470 ? -15.687 4.289 -20.633 1.00 92.25 470 GLY A CA 1
ATOM 3646 C C . GLY A 1 470 ? -16.669 3.474 -19.790 1.00 92.25 470 GLY A C 1
ATOM 3647 O O . GLY A 1 470 ? -17.478 3.995 -19.018 1.00 92.25 470 GLY A O 1
ATOM 3648 N N . THR A 1 471 ? -16.576 2.150 -19.928 1.00 92.44 471 THR A N 1
ATOM 3649 C CA . THR A 1 471 ? -17.457 1.174 -19.263 1.00 92.44 471 THR A CA 1
ATOM 3650 C C . THR A 1 471 ? -17.442 1.313 -17.738 1.00 92.44 471 THR A C 1
ATOM 3652 O O . THR A 1 471 ? -18.495 1.292 -17.103 1.00 92.44 471 THR A O 1
ATOM 3655 N N . TYR A 1 472 ? -16.260 1.535 -17.157 1.00 92.75 472 TYR A N 1
ATOM 3656 C CA . TYR A 1 472 ? -16.028 1.634 -15.712 1.00 92.75 472 TYR A CA 1
ATOM 3657 C C . TYR A 1 472 ? -16.134 3.065 -15.159 1.00 92.75 472 TYR A C 1
ATOM 3659 O O . TYR A 1 472 ? -15.696 3.337 -14.045 1.00 92.75 472 TYR A O 1
ATOM 3667 N N . ARG A 1 473 ? -16.770 3.997 -15.884 1.00 91.81 473 ARG A N 1
ATOM 3668 C CA . ARG A 1 473 ? -16.923 5.405 -15.461 1.00 91.81 473 ARG A CA 1
ATOM 3669 C C . ARG A 1 473 ? -17.546 5.608 -14.077 1.00 91.81 473 ARG A C 1
ATOM 3671 O O . ARG A 1 473 ? -17.334 6.639 -13.453 1.00 91.81 473 ARG A O 1
ATOM 3678 N N . LYS A 1 474 ? -18.378 4.660 -13.629 1.00 92.19 474 LYS A N 1
ATOM 3679 C CA . LYS A 1 474 ? -19.041 4.712 -12.319 1.00 92.19 474 LYS A CA 1
ATOM 3680 C C . LYS A 1 474 ? -18.196 4.086 -11.216 1.00 92.19 474 LYS A C 1
ATOM 3682 O O . LYS A 1 474 ? -18.526 4.310 -10.060 1.00 92.19 474 LYS A O 1
ATOM 3687 N N . LEU A 1 475 ? -17.159 3.320 -11.538 1.00 93.50 475 LEU A N 1
ATOM 3688 C CA . LEU A 1 475 ? -16.368 2.578 -10.563 1.00 93.50 475 LEU A CA 1
ATOM 3689 C C . LEU A 1 475 ? -15.493 3.517 -9.718 1.00 93.50 475 LEU A C 1
ATOM 3691 O O . LEU A 1 475 ? -15.515 3.446 -8.492 1.00 93.50 475 LEU A O 1
ATOM 3695 N N . PHE A 1 476 ? -14.769 4.421 -10.378 1.00 93.81 476 PHE A N 1
ATOM 3696 C CA . PHE A 1 476 ? -13.833 5.344 -9.735 1.00 93.81 476 PHE A CA 1
ATOM 3697 C C . PHE A 1 476 ? -14.535 6.584 -9.183 1.00 93.81 476 PHE A C 1
ATOM 3699 O O . PHE A 1 476 ? -15.515 7.079 -9.749 1.00 93.81 476 PHE A O 1
ATOM 3706 N N . HIS A 1 477 ? -14.009 7.122 -8.085 1.00 92.31 477 HIS A N 1
ATOM 3707 C CA . HIS A 1 477 ? -14.433 8.426 -7.597 1.00 92.31 477 HIS A CA 1
ATOM 3708 C C . HIS A 1 477 ? -13.867 9.529 -8.516 1.00 92.31 477 HIS A C 1
ATOM 3710 O O . HIS A 1 477 ? -12.700 9.445 -8.893 1.00 92.31 477 HIS A O 1
ATOM 3716 N N . PRO A 1 478 ? -14.621 10.588 -8.869 1.00 90.62 478 PRO A N 1
ATOM 3717 C CA . PRO A 1 478 ? -14.138 11.626 -9.789 1.00 90.62 478 PRO A CA 1
ATOM 3718 C C . PRO A 1 478 ? -12.818 12.280 -9.359 1.00 90.62 478 PRO A C 1
ATOM 3720 O O . PRO A 1 478 ? -11.969 12.559 -10.200 1.00 90.62 478 PRO A O 1
ATOM 3723 N N . ASP A 1 479 ? -12.612 12.450 -8.051 1.00 90.94 479 ASP A N 1
ATOM 3724 C CA . ASP A 1 479 ? -11.369 13.007 -7.496 1.00 90.94 479 ASP A CA 1
ATOM 3725 C C . ASP A 1 479 ? -10.137 12.105 -7.666 1.00 90.94 479 ASP A C 1
ATOM 3727 O O . ASP A 1 479 ? -9.017 12.563 -7.460 1.00 90.94 479 ASP A O 1
ATOM 3731 N N . GLN A 1 480 ? -10.325 10.836 -8.033 1.00 94.38 480 GLN A N 1
ATOM 3732 C CA . GLN A 1 480 ? -9.236 9.907 -8.338 1.00 94.38 480 GLN A CA 1
ATOM 3733 C C . GLN A 1 480 ? -8.720 10.056 -9.772 1.00 94.38 480 GLN A C 1
ATOM 3735 O O . GLN A 1 480 ? -7.654 9.538 -10.090 1.00 94.38 480 GLN A O 1
ATOM 3740 N N . LEU A 1 481 ? -9.481 10.729 -10.640 1.00 96.75 481 LEU A N 1
ATOM 3741 C CA . LEU A 1 481 ? -9.188 10.889 -12.061 1.00 96.75 481 LEU A CA 1
ATOM 3742 C C . LEU A 1 481 ? -8.684 12.312 -12.304 1.00 96.75 481 LEU A C 1
ATOM 3744 O O . LEU A 1 481 ? -9.473 13.243 -12.483 1.00 96.75 481 LEU A O 1
ATOM 3748 N N . ILE A 1 482 ? -7.367 12.483 -12.304 1.00 96.56 482 ILE A N 1
ATOM 3749 C CA . ILE A 1 482 ? -6.686 13.775 -12.311 1.00 96.56 482 ILE A CA 1
ATOM 3750 C C . ILE A 1 482 ? -6.101 14.020 -13.699 1.00 96.56 482 ILE A C 1
ATOM 3752 O O . ILE A 1 482 ? -5.343 13.211 -14.225 1.00 96.56 482 ILE A O 1
ATOM 3756 N N . SER A 1 483 ? -6.468 15.149 -14.298 1.00 94.81 483 SER A N 1
ATOM 3757 C CA . SER A 1 483 ? -6.031 15.535 -15.637 1.00 94.81 483 SER A CA 1
ATOM 3758 C C . SER A 1 483 ? -5.585 16.986 -15.657 1.00 94.81 483 SER A C 1
ATOM 3760 O O . SER A 1 483 ? -6.277 17.844 -15.102 1.00 94.81 483 SER A O 1
ATOM 3762 N N . GLY A 1 484 ? -4.471 17.260 -16.321 1.00 92.19 484 GLY A N 1
ATOM 3763 C CA . GLY A 1 484 ? -3.970 18.615 -16.523 1.00 92.19 484 GLY A CA 1
ATOM 3764 C C . GLY A 1 484 ? -4.577 19.242 -17.770 1.00 92.19 484 GLY A C 1
ATOM 3765 O O . GLY A 1 484 ? -5.625 18.812 -18.251 1.00 92.19 484 GLY A O 1
ATOM 3766 N N . LYS A 1 485 ? -3.932 20.296 -18.268 1.00 89.69 485 LYS A N 1
ATOM 3767 C CA . LYS A 1 485 ? -4.340 20.991 -19.500 1.00 89.69 485 LYS A CA 1
ATOM 3768 C C . LYS A 1 485 ? -3.310 20.876 -20.617 1.00 89.69 485 LYS A C 1
ATOM 3770 O O . LYS A 1 485 ? -3.675 21.028 -21.775 1.00 89.69 485 LYS A O 1
ATOM 3775 N N . GLU A 1 486 ? -2.054 20.646 -20.261 1.00 89.62 486 GLU A N 1
ATOM 3776 C CA . GLU A 1 486 ? -0.918 20.652 -21.172 1.00 89.62 486 GLU A CA 1
ATOM 3777 C C . GLU A 1 486 ? -0.105 19.387 -20.942 1.00 89.62 486 GLU A C 1
ATOM 3779 O O . GLU A 1 486 ? 0.190 19.036 -19.802 1.00 89.62 486 GLU A O 1
ATOM 3784 N N . ASP A 1 487 ? 0.282 18.714 -22.016 1.00 90.00 487 ASP A N 1
ATOM 3785 C CA . ASP A 1 487 ? 1.096 17.514 -21.928 1.00 90.00 487 ASP A CA 1
ATOM 3786 C C . ASP A 1 487 ? 2.573 17.848 -21.646 1.00 90.00 487 ASP A C 1
ATOM 3788 O O . ASP A 1 487 ? 3.023 19.000 -21.698 1.00 90.00 487 ASP A O 1
ATOM 3792 N N . ALA A 1 488 ? 3.358 16.815 -21.334 1.00 92.19 488 ALA A N 1
ATOM 3793 C CA . ALA A 1 488 ? 4.810 16.940 -21.231 1.00 92.19 488 ALA A CA 1
ATOM 3794 C C . ALA A 1 488 ? 5.529 16.776 -22.582 1.00 92.19 488 ALA A C 1
ATOM 3796 O O . ALA A 1 488 ? 6.754 16.838 -22.595 1.00 92.19 488 ALA A O 1
ATOM 3797 N N . ALA A 1 489 ? 4.826 16.532 -23.695 1.00 92.62 489 ALA A N 1
ATOM 3798 C CA . ALA A 1 489 ? 5.381 16.438 -25.049 1.00 92.62 489 ALA A CA 1
ATOM 3799 C C . ALA A 1 489 ? 6.626 15.532 -25.171 1.00 92.62 489 ALA A C 1
ATOM 3801 O O . ALA A 1 489 ? 7.608 15.870 -25.832 1.00 92.62 489 ALA A O 1
ATOM 3802 N N . ASN A 1 490 ? 6.610 14.370 -24.505 1.00 94.12 490 ASN A N 1
ATOM 3803 C CA . ASN A 1 490 ? 7.754 13.447 -24.408 1.00 94.12 490 ASN A CA 1
ATOM 3804 C C . ASN A 1 490 ? 9.039 14.072 -23.831 1.00 94.12 490 ASN A C 1
ATOM 3806 O O . ASN A 1 490 ? 10.134 13.610 -24.134 1.00 94.12 490 ASN A O 1
ATOM 3810 N N . ASN A 1 491 ? 8.926 15.091 -22.981 1.00 96.25 491 ASN A N 1
ATOM 3811 C CA . ASN A 1 491 ? 10.052 15.778 -22.361 1.00 96.25 491 ASN A CA 1
ATOM 3812 C C . ASN A 1 491 ? 10.037 15.582 -20.835 1.00 96.25 491 ASN A C 1
ATOM 3814 O O . ASN A 1 491 ? 9.137 16.064 -20.143 1.00 96.25 491 ASN A O 1
ATOM 3818 N N . TYR A 1 492 ? 11.051 14.886 -20.307 1.00 97.38 492 TYR A N 1
ATOM 3819 C CA . TYR A 1 492 ? 11.242 14.693 -18.864 1.00 97.38 492 TYR A CA 1
ATOM 3820 C C . TYR A 1 492 ? 11.256 16.022 -18.098 1.00 97.38 492 TYR A C 1
ATOM 3822 O O . TYR A 1 492 ? 10.571 16.140 -17.086 1.00 97.38 492 TYR A O 1
ATOM 3830 N N . ALA A 1 493 ? 11.983 17.031 -18.590 1.00 97.19 493 ALA A N 1
ATOM 3831 C CA . ALA A 1 493 ? 12.142 18.305 -17.894 1.00 97.19 493 ALA A CA 1
ATOM 3832 C C . ALA A 1 493 ? 10.804 19.038 -17.753 1.00 97.19 493 ALA A C 1
ATOM 3834 O O . ALA A 1 493 ? 10.482 19.552 -16.687 1.00 97.19 493 ALA A O 1
ATOM 3835 N N . ARG A 1 494 ? 9.955 18.990 -18.782 1.00 96.19 494 ARG A N 1
ATOM 3836 C CA . ARG A 1 494 ? 8.604 19.559 -18.719 1.00 96.19 494 ARG A CA 1
ATOM 3837 C C . ARG A 1 494 ? 7.722 18.826 -17.700 1.00 96.19 494 ARG A C 1
ATOM 3839 O O . ARG A 1 494 ? 6.975 19.461 -16.957 1.00 96.19 494 ARG A O 1
ATOM 3846 N N . GLY A 1 495 ? 7.839 17.499 -17.626 1.00 96.06 495 GLY A N 1
ATOM 3847 C CA . GLY A 1 495 ? 7.145 16.679 -16.630 1.00 96.06 495 GLY A CA 1
ATOM 3848 C C . GLY A 1 495 ? 7.661 16.856 -15.196 1.00 96.06 495 GLY A C 1
ATOM 3849 O O . GLY A 1 495 ? 6.887 16.694 -14.263 1.00 96.06 495 GLY A O 1
ATOM 3850 N N . HIS A 1 496 ? 8.936 17.197 -15.002 1.00 97.12 496 HIS A N 1
ATOM 3851 C CA . HIS A 1 496 ? 9.565 17.284 -13.679 1.00 97.12 496 HIS A CA 1
ATOM 3852 C C . HIS A 1 496 ? 9.675 18.727 -13.149 1.00 97.12 496 HIS A C 1
ATOM 3854 O O . HIS A 1 496 ? 9.334 19.012 -12.004 1.00 97.12 496 HIS A O 1
ATOM 3860 N N . TYR A 1 497 ? 10.121 19.662 -13.987 1.00 94.75 497 TYR A N 1
ATOM 3861 C CA . TYR A 1 497 ? 10.403 21.055 -13.631 1.00 94.75 497 TYR A CA 1
ATOM 3862 C C . TYR A 1 497 ? 9.330 22.043 -14.095 1.00 94.75 497 TYR A C 1
ATOM 3864 O O . TYR A 1 497 ? 9.109 23.043 -13.412 1.00 94.75 497 TYR A O 1
ATOM 3872 N N . GLY A 1 498 ? 8.664 21.758 -15.216 1.00 92.38 498 GLY A N 1
ATOM 3873 C CA . GLY A 1 498 ? 7.653 22.627 -15.821 1.00 92.38 498 GLY A CA 1
ATOM 3874 C C . GLY A 1 498 ? 6.230 22.322 -15.347 1.00 92.38 498 GLY A C 1
ATOM 3875 O O . GLY A 1 498 ? 5.851 22.584 -14.204 1.00 92.38 498 GLY A O 1
ATOM 3876 N N . VAL A 1 499 ? 5.422 21.758 -16.247 1.00 93.00 499 VAL A N 1
ATOM 3877 C CA . VAL A 1 499 ? 3.990 21.475 -16.046 1.00 93.00 499 VAL A CA 1
ATOM 3878 C C . VAL A 1 499 ? 3.739 20.568 -14.839 1.00 93.00 499 VAL A C 1
ATOM 3880 O O . VAL A 1 499 ? 2.790 20.790 -14.087 1.00 93.00 499 VAL A O 1
ATOM 3883 N N . GLY A 1 500 ? 4.601 19.578 -14.588 1.00 93.00 500 GLY A N 1
ATOM 3884 C CA . GLY A 1 500 ? 4.409 18.665 -13.458 1.00 93.00 500 GLY A CA 1
ATOM 3885 C C . GLY A 1 500 ? 4.421 19.346 -12.089 1.00 93.00 500 GLY A C 1
ATOM 3886 O O . GLY A 1 500 ? 3.623 18.981 -11.224 1.00 93.00 500 GLY A O 1
ATOM 3887 N N . LYS A 1 501 ? 5.227 20.402 -11.900 1.00 93.19 501 LYS A N 1
ATOM 3888 C CA . LYS A 1 501 ? 5.226 21.189 -10.652 1.00 93.19 501 LYS A CA 1
ATOM 3889 C C . LYS A 1 501 ? 3.895 21.889 -10.392 1.00 93.19 501 LYS A C 1
ATOM 3891 O O . LYS A 1 501 ? 3.563 22.147 -9.242 1.00 93.19 501 LYS A O 1
ATOM 3896 N N . GLN A 1 502 ? 3.123 22.186 -11.433 1.00 92.69 502 GLN A N 1
ATOM 3897 C CA . GLN A 1 502 ? 1.805 22.802 -11.279 1.00 92.69 502 GLN A CA 1
ATOM 3898 C C . GLN A 1 502 ? 0.753 21.783 -10.818 1.00 92.69 502 GLN A C 1
ATOM 3900 O O . GLN A 1 502 ? -0.228 22.156 -10.179 1.00 92.69 502 GLN A O 1
ATOM 3905 N N . MET A 1 503 ? 0.951 20.496 -11.129 1.00 93.12 503 MET A N 1
ATOM 3906 C CA . MET A 1 503 ? 0.012 19.421 -10.798 1.00 93.12 503 MET A CA 1
ATOM 3907 C C . MET A 1 503 ? 0.356 18.677 -9.498 1.00 93.12 503 MET A C 1
ATOM 3909 O O . MET A 1 503 ? -0.532 18.078 -8.890 1.00 93.12 503 MET A O 1
ATOM 3913 N N . ILE A 1 504 ? 1.616 18.697 -9.057 1.00 95.25 504 ILE A N 1
ATOM 3914 C CA . ILE A 1 504 ? 2.098 17.835 -7.969 1.00 95.25 504 ILE A CA 1
ATOM 3915 C C . ILE A 1 504 ? 1.300 17.979 -6.667 1.00 95.25 504 ILE A C 1
ATOM 3917 O O . ILE A 1 504 ? 0.878 16.971 -6.105 1.00 95.25 504 ILE A O 1
ATOM 3921 N N . GLU A 1 505 ? 1.014 19.208 -6.234 1.00 94.25 505 GLU A N 1
ATOM 3922 C CA . GLU A 1 505 ? 0.265 19.470 -4.995 1.00 94.25 505 GLU A CA 1
ATOM 3923 C C . GLU A 1 505 ? -1.160 18.910 -5.062 1.00 94.25 505 GLU A C 1
ATOM 3925 O O . GLU A 1 505 ? -1.649 18.313 -4.103 1.00 94.25 505 GLU A O 1
ATOM 3930 N N . LEU A 1 506 ? -1.811 19.022 -6.226 1.00 94.50 506 LEU A N 1
ATOM 3931 C CA . LEU A 1 506 ? -3.140 18.455 -6.440 1.00 94.50 506 LEU A CA 1
ATOM 3932 C C . LEU A 1 506 ? -3.105 16.928 -6.324 1.00 94.50 506 LEU A C 1
ATOM 3934 O O . LEU A 1 506 ? -3.954 16.347 -5.654 1.00 94.50 506 LEU A O 1
ATOM 3938 N N . VAL A 1 507 ? -2.134 16.270 -6.963 1.00 96.06 507 VAL A N 1
ATOM 3939 C CA . VAL A 1 507 ? -2.020 14.804 -6.927 1.00 96.06 507 VAL A CA 1
ATOM 3940 C C . VAL A 1 507 ? -1.701 14.308 -5.517 1.00 96.06 507 VAL A C 1
ATOM 3942 O O . VAL A 1 507 ? -2.332 13.354 -5.063 1.00 96.06 507 VAL A O 1
ATOM 3945 N N . LEU A 1 508 ? -0.805 14.981 -4.790 1.00 94.12 508 LEU A N 1
ATOM 3946 C CA . LEU A 1 508 ? -0.479 14.646 -3.401 1.00 94.12 508 LEU A CA 1
ATOM 3947 C C . LEU A 1 508 ? -1.681 14.806 -2.462 1.00 94.12 508 LEU A C 1
ATOM 3949 O O . LEU A 1 508 ? -1.916 13.924 -1.638 1.00 94.12 508 LEU A O 1
ATOM 3953 N N . ASP A 1 509 ? -2.481 15.867 -2.610 1.00 92.75 509 ASP A N 1
ATOM 3954 C CA . ASP A 1 509 ? -3.724 16.044 -1.842 1.00 92.75 509 ASP A CA 1
ATOM 3955 C C . ASP A 1 509 ? -4.717 14.896 -2.094 1.00 92.75 509 ASP A C 1
ATOM 3957 O O . ASP A 1 509 ? -5.314 14.355 -1.160 1.00 92.75 509 ASP A O 1
ATOM 3961 N N . ARG A 1 510 ? -4.865 14.451 -3.350 1.00 93.69 510 ARG A N 1
ATOM 3962 C CA . ARG A 1 510 ? -5.754 13.322 -3.674 1.00 93.69 510 ARG A CA 1
ATOM 3963 C C . ARG A 1 510 ? -5.234 11.991 -3.143 1.00 93.69 510 ARG A C 1
ATOM 3965 O O . ARG A 1 510 ? -6.029 11.198 -2.641 1.00 93.69 510 ARG A O 1
ATOM 3972 N N . ILE A 1 511 ? -3.922 11.757 -3.204 1.00 94.12 511 ILE A N 1
ATOM 3973 C CA . ILE A 1 511 ? -3.293 10.584 -2.581 1.00 94.12 511 ILE A CA 1
ATOM 3974 C C . ILE A 1 511 ? -3.542 10.609 -1.072 1.00 94.12 511 ILE A C 1
ATOM 3976 O O . ILE A 1 511 ? -3.997 9.611 -0.517 1.00 94.12 511 ILE A O 1
ATOM 3980 N N . ARG A 1 512 ? -3.338 11.757 -0.418 1.00 87.75 512 ARG A N 1
ATOM 3981 C CA . ARG A 1 512 ? -3.572 11.928 1.020 1.00 87.75 512 ARG A CA 1
ATOM 3982 C C . ARG A 1 512 ? -5.007 11.588 1.410 1.00 87.75 512 ARG A C 1
ATOM 3984 O O . ARG A 1 512 ? -5.201 10.769 2.301 1.00 87.75 512 ARG A O 1
ATOM 3991 N N . LYS A 1 513 ? -5.997 12.102 0.674 1.00 85.94 513 LYS A N 1
ATOM 3992 C CA . LYS A 1 513 ? -7.424 11.799 0.890 1.00 85.94 513 LYS A CA 1
ATOM 3993 C C . LYS A 1 513 ? -7.775 10.316 0.744 1.00 85.94 513 LYS A C 1
ATOM 3995 O O . LYS A 1 513 ? -8.717 9.856 1.381 1.00 85.94 513 LYS A O 1
ATOM 4000 N N . LEU A 1 514 ? -7.047 9.557 -0.081 1.00 86.44 514 LEU A N 1
ATOM 4001 C CA . LEU A 1 514 ? -7.217 8.100 -0.158 1.00 86.44 514 LEU A CA 1
ATOM 4002 C C . LEU A 1 514 ? -6.494 7.349 0.959 1.00 86.44 514 LEU A C 1
ATOM 4004 O O . LEU A 1 514 ? -6.951 6.282 1.368 1.00 86.44 514 LEU A O 1
ATOM 4008 N N . VAL A 1 515 ? -5.366 7.878 1.429 1.00 82.88 515 VAL A N 1
ATOM 4009 C CA . VAL A 1 515 ? -4.546 7.259 2.474 1.00 82.88 515 VAL A CA 1
ATOM 4010 C C . VAL A 1 515 ? -5.129 7.489 3.867 1.00 82.88 515 VAL A C 1
ATOM 4012 O O . VAL A 1 515 ? -5.066 6.582 4.687 1.00 82.88 515 VAL A O 1
ATOM 4015 N N . GLU A 1 516 ? -5.713 8.654 4.146 1.00 77.75 516 GLU A N 1
ATOM 4016 C CA . GLU A 1 516 ? -6.253 9.007 5.470 1.00 77.75 516 GLU A CA 1
ATOM 4017 C C . GLU A 1 516 ? -7.260 7.987 6.040 1.00 77.75 516 GLU A C 1
ATOM 4019 O O . GLU A 1 516 ? -7.130 7.647 7.218 1.00 77.75 516 GLU A O 1
ATOM 4024 N N . PRO A 1 517 ? -8.210 7.434 5.253 1.00 69.50 517 PRO A N 1
ATOM 4025 C CA . PRO A 1 517 ? -9.116 6.387 5.726 1.00 69.50 517 PRO A CA 1
ATOM 4026 C C . PRO A 1 517 ? -8.474 4.995 5.825 1.00 69.50 517 PRO A C 1
ATOM 4028 O O . PRO A 1 517 ? -9.130 4.062 6.285 1.00 69.50 517 PRO A O 1
ATOM 4031 N N . CYS A 1 518 ? -7.241 4.804 5.339 1.00 67.81 518 CYS A N 1
ATOM 4032 C CA . CYS A 1 518 ? -6.553 3.517 5.428 1.00 67.81 518 CYS A CA 1
ATOM 4033 C C . CYS A 1 518 ? -6.045 3.293 6.855 1.00 67.81 518 CYS A C 1
ATOM 4035 O O . CYS A 1 518 ? -5.403 4.149 7.464 1.00 67.81 518 CYS A O 1
ATOM 4037 N N . THR A 1 519 ? -6.310 2.106 7.381 1.00 57.41 519 THR A N 1
ATOM 4038 C CA . THR A 1 519 ? -6.071 1.752 8.783 1.00 57.41 519 THR A CA 1
ATOM 4039 C C . THR A 1 519 ? -4.702 1.098 8.981 1.00 57.41 519 THR A C 1
ATOM 4041 O O . THR A 1 519 ? -4.096 1.237 10.043 1.00 57.41 519 THR A O 1
ATOM 4044 N N . GLY A 1 520 ? -4.174 0.475 7.924 1.00 65.94 520 GLY A N 1
ATOM 4045 C CA . GLY A 1 520 ? -2.897 -0.224 7.845 1.00 65.94 520 GLY A CA 1
ATOM 4046 C C . GLY A 1 520 ? -2.313 -0.186 6.427 1.00 65.94 520 GLY A C 1
ATOM 4047 O O . GLY A 1 520 ? -2.049 -1.229 5.831 1.00 65.94 520 GLY A O 1
ATOM 4048 N N . LEU A 1 521 ? -2.083 1.016 5.876 1.00 76.69 521 LEU A N 1
ATOM 4049 C CA . LEU A 1 521 ? -1.474 1.178 4.548 1.00 76.69 521 LEU A CA 1
ATOM 4050 C C . LEU A 1 521 ? -0.113 0.457 4.477 1.00 76.69 521 LEU A C 1
ATOM 4052 O O . LEU A 1 521 ? 0.823 0.851 5.180 1.00 76.69 521 LEU A O 1
ATOM 4056 N N . GLN A 1 522 ? 0.021 -0.532 3.591 1.00 75.62 522 GLN A N 1
ATOM 4057 C CA . GLN A 1 522 ? 1.294 -1.202 3.300 1.00 75.62 522 GLN A CA 1
ATOM 4058 C C . GLN A 1 522 ? 2.213 -0.299 2.477 1.00 75.62 522 GLN A C 1
ATOM 4060 O O . GLN A 1 522 ? 3.389 -0.118 2.789 1.00 75.62 522 GLN A O 1
ATOM 4065 N N . GLY A 1 523 ? 1.662 0.270 1.405 1.00 88.00 523 GLY A N 1
ATOM 4066 C CA . GLY A 1 523 ? 2.462 0.906 0.378 1.00 88.00 523 GLY A CA 1
ATOM 4067 C C . GLY A 1 523 ? 1.684 1.278 -0.873 1.00 88.00 523 GLY A C 1
ATOM 4068 O O . GLY A 1 523 ? 0.451 1.210 -0.924 1.00 88.00 523 GLY A O 1
ATOM 4069 N N . PHE A 1 524 ? 2.450 1.672 -1.880 1.00 95.56 524 PHE A N 1
ATOM 4070 C CA . PHE A 1 524 ? 1.974 2.189 -3.150 1.00 95.56 524 PHE A CA 1
ATOM 4071 C C . PHE A 1 524 ? 2.461 1.311 -4.299 1.00 95.56 524 PHE A C 1
ATOM 4073 O O . PHE A 1 524 ? 3.608 0.862 -4.305 1.00 95.56 524 PHE A O 1
ATOM 4080 N N . ILE A 1 525 ? 1.589 1.087 -5.279 1.00 96.31 525 ILE A N 1
ATOM 4081 C CA . ILE A 1 525 ? 1.907 0.357 -6.509 1.00 96.31 525 ILE A CA 1
ATOM 4082 C C . ILE A 1 525 ? 1.791 1.329 -7.675 1.00 96.31 525 ILE A C 1
ATOM 4084 O O . ILE A 1 525 ? 0.703 1.823 -7.960 1.00 96.31 525 ILE A O 1
ATOM 4088 N N . PHE A 1 526 ? 2.894 1.587 -8.362 1.00 97.31 526 PHE A N 1
ATOM 4089 C CA . PHE A 1 526 ? 2.950 2.500 -9.493 1.00 97.31 526 PHE A CA 1
ATOM 4090 C C . PHE A 1 526 ? 2.904 1.754 -10.814 1.00 97.31 526 PHE A C 1
ATOM 4092 O O . PHE A 1 526 ? 3.539 0.715 -10.968 1.00 97.31 526 PHE A O 1
ATOM 4099 N N . THR A 1 527 ? 2.192 2.310 -11.789 1.00 97.38 527 THR A N 1
ATOM 4100 C CA . THR A 1 527 ? 2.264 1.868 -13.186 1.00 97.38 527 THR A CA 1
ATOM 4101 C C . THR A 1 527 ? 2.518 3.069 -14.080 1.00 97.38 527 THR A C 1
ATOM 4103 O O . THR A 1 527 ? 1.763 4.044 -14.041 1.00 97.38 527 THR A O 1
ATOM 4106 N N . ARG A 1 528 ? 3.594 3.018 -14.873 1.00 96.06 528 ARG A N 1
ATOM 4107 C CA . ARG A 1 528 ? 4.053 4.152 -15.692 1.00 96.06 528 ARG A CA 1
ATOM 4108 C C . ARG A 1 528 ? 5.001 3.727 -16.818 1.00 96.06 528 ARG A C 1
ATOM 4110 O O . ARG A 1 528 ? 5.460 2.590 -16.865 1.00 96.06 528 ARG A O 1
ATOM 4117 N N . SER A 1 529 ? 5.335 4.651 -17.720 1.00 95.00 529 SER A N 1
ATOM 4118 C CA . SER A 1 529 ? 6.357 4.451 -18.765 1.00 95.00 529 SER A CA 1
ATOM 4119 C C . SER A 1 529 ? 7.657 5.186 -18.465 1.00 95.00 529 SER A C 1
ATOM 4121 O O . SER A 1 529 ? 7.606 6.330 -18.018 1.00 95.00 529 SER A O 1
ATOM 4123 N N . PHE A 1 530 ? 8.798 4.613 -18.851 1.00 94.44 530 PHE A N 1
ATOM 4124 C CA . PHE A 1 530 ? 10.081 5.328 -18.854 1.00 94.44 530 PHE A CA 1
ATOM 4125 C C . PHE A 1 530 ? 10.227 6.310 -20.026 1.00 94.44 530 PHE A C 1
ATOM 4127 O O . PHE A 1 530 ? 10.916 7.319 -19.906 1.00 94.44 530 PHE A O 1
ATOM 4134 N N . GLY A 1 531 ? 9.582 6.020 -21.160 1.00 90.81 531 GLY A N 1
ATOM 4135 C CA . GLY A 1 531 ? 9.764 6.785 -22.395 1.00 90.81 531 GLY A CA 1
ATOM 4136 C C . GLY A 1 531 ? 8.998 8.112 -22.471 1.00 90.81 531 GLY A C 1
ATOM 4137 O O . GLY A 1 531 ? 9.506 9.070 -23.049 1.00 90.81 531 GLY A O 1
ATOM 4138 N N . GLY A 1 532 ? 7.791 8.194 -21.904 1.00 92.56 532 GLY A N 1
ATOM 4139 C CA . GLY A 1 532 ? 6.938 9.388 -22.000 1.00 92.56 532 GLY A CA 1
ATOM 4140 C C . GLY A 1 532 ? 7.275 10.461 -20.963 1.00 92.56 532 GLY A C 1
ATOM 4141 O O . GLY A 1 532 ? 7.657 10.126 -19.851 1.00 92.56 532 GLY A O 1
ATOM 4142 N N . GLY A 1 533 ? 7.055 11.741 -21.283 1.00 94.12 533 GLY A N 1
ATOM 4143 C CA . GLY A 1 533 ? 7.423 12.873 -20.414 1.00 94.12 533 GLY A CA 1
ATOM 4144 C C . GLY A 1 533 ? 6.681 12.913 -19.068 1.00 94.12 533 GLY A C 1
ATOM 4145 O O . GLY A 1 533 ? 7.307 13.146 -18.036 1.00 94.12 533 GLY A O 1
ATOM 4146 N N . SER A 1 534 ? 5.371 12.623 -19.052 1.00 95.50 534 SER A N 1
ATOM 4147 C CA . SER A 1 534 ? 4.587 12.506 -17.808 1.00 95.50 534 SER A CA 1
ATOM 4148 C C . SER A 1 534 ? 5.026 11.273 -17.010 1.00 95.50 534 SER A C 1
ATOM 4150 O O . SER A 1 534 ? 5.368 11.368 -15.836 1.00 95.50 534 SER A O 1
ATOM 4152 N N . GLY A 1 535 ? 5.079 10.107 -17.663 1.00 95.06 535 GLY A N 1
ATOM 4153 C CA . GLY A 1 535 ? 5.467 8.850 -17.019 1.00 95.06 535 GLY A CA 1
ATOM 4154 C C . GLY A 1 535 ? 6.896 8.868 -16.469 1.00 95.06 535 GLY A C 1
ATOM 4155 O O . GLY A 1 535 ? 7.160 8.233 -15.453 1.00 95.06 535 GLY A O 1
ATOM 4156 N N . SER A 1 536 ? 7.809 9.616 -17.084 1.00 96.25 536 SER A N 1
ATOM 4157 C CA . SER A 1 536 ? 9.185 9.765 -16.626 1.00 96.25 536 SER A CA 1
ATOM 4158 C C . SER A 1 536 ? 9.314 10.909 -15.613 1.00 96.25 536 SER A C 1
ATOM 4160 O O . SER A 1 536 ? 9.543 10.670 -14.432 1.00 96.25 536 SER A O 1
ATOM 4162 N N . GLY A 1 537 ? 9.117 12.154 -16.053 1.00 96.75 537 GLY A N 1
ATOM 4163 C CA . GLY A 1 537 ? 9.433 13.357 -15.284 1.00 96.75 537 GLY A CA 1
ATOM 4164 C C . GLY A 1 537 ? 8.506 13.579 -14.099 1.00 96.75 537 GLY A C 1
ATOM 4165 O O . GLY A 1 537 ? 8.978 13.780 -12.978 1.00 96.75 537 GLY A O 1
ATOM 4166 N N . PHE A 1 538 ? 7.192 13.487 -14.330 1.00 97.75 538 PHE A N 1
ATOM 4167 C CA . PHE A 1 538 ? 6.211 13.707 -13.267 1.00 97.75 538 PHE A CA 1
ATOM 4168 C C . PHE A 1 538 ? 6.255 12.586 -12.227 1.00 97.75 538 PHE A C 1
ATOM 4170 O O . PHE A 1 538 ? 6.157 12.867 -11.036 1.00 97.75 538 PHE A O 1
ATOM 4177 N N . THR A 1 539 ? 6.487 11.335 -12.641 1.00 97.31 539 THR A N 1
ATOM 4178 C CA . THR A 1 539 ? 6.677 10.236 -11.683 1.00 97.31 539 THR A CA 1
ATOM 4179 C C . THR A 1 539 ? 7.925 10.436 -10.830 1.00 97.31 539 THR A C 1
ATOM 4181 O O . THR A 1 539 ? 7.836 10.260 -9.621 1.00 97.31 539 THR A O 1
ATOM 4184 N N . SER A 1 540 ? 9.064 10.844 -11.405 1.00 96.88 540 SER A N 1
ATOM 4185 C CA . SER A 1 540 ? 10.272 11.138 -10.616 1.00 96.88 540 SER A CA 1
ATOM 4186 C C . SER A 1 540 ? 10.012 12.219 -9.562 1.00 96.88 540 SER A C 1
ATOM 4188 O O . SER A 1 540 ? 10.330 12.019 -8.393 1.00 96.88 540 SER A O 1
ATOM 4190 N N . LEU A 1 541 ? 9.332 13.308 -9.943 1.00 97.19 541 LEU A N 1
ATOM 4191 C CA . LEU A 1 541 ? 8.926 14.360 -9.003 1.00 97.19 541 LEU A CA 1
ATOM 4192 C C . LEU A 1 541 ? 7.978 13.820 -7.918 1.00 97.19 541 LEU A C 1
ATOM 4194 O O . LEU A 1 541 ? 8.115 14.139 -6.739 1.00 97.19 541 LEU A O 1
ATOM 4198 N N . LEU A 1 542 ? 7.000 12.999 -8.307 1.00 97.06 542 LEU A N 1
ATOM 4199 C CA . LEU A 1 542 ? 6.030 12.418 -7.385 1.00 97.06 542 LEU A CA 1
ATOM 4200 C C . LEU A 1 542 ? 6.692 11.472 -6.377 1.00 97.06 542 LEU A C 1
ATOM 4202 O O . LEU A 1 542 ? 6.381 11.545 -5.191 1.00 97.06 542 LEU A O 1
ATOM 4206 N N . MET A 1 543 ? 7.626 10.630 -6.818 1.00 95.50 543 MET A N 1
ATOM 4207 C CA . MET A 1 543 ? 8.360 9.691 -5.964 1.00 95.50 543 MET A CA 1
ATOM 4208 C C . MET A 1 543 ? 9.236 10.403 -4.930 1.00 95.50 543 MET A C 1
ATOM 4210 O O . MET A 1 543 ? 9.269 9.979 -3.773 1.00 95.50 543 MET A O 1
ATOM 4214 N N . GLU A 1 544 ? 9.889 11.504 -5.310 1.00 94.31 544 GLU A N 1
ATOM 4215 C CA . GLU A 1 544 ? 10.663 12.348 -4.391 1.00 94.31 544 GLU A CA 1
ATOM 4216 C C . GLU A 1 544 ? 9.761 12.898 -3.273 1.00 94.31 544 GLU A C 1
ATOM 4218 O O . GLU A 1 544 ? 10.021 12.712 -2.079 1.00 94.31 544 GLU A O 1
ATOM 4223 N N . ARG A 1 545 ? 8.627 13.507 -3.648 1.00 94.31 545 ARG A N 1
ATOM 4224 C CA . ARG A 1 545 ? 7.664 14.062 -2.683 1.00 94.31 545 ARG A CA 1
ATOM 4225 C C . ARG A 1 545 ? 7.030 12.985 -1.810 1.00 94.31 545 ARG A C 1
ATOM 4227 O O . ARG A 1 545 ? 6.918 13.161 -0.600 1.00 94.31 545 ARG A O 1
ATOM 4234 N N . MET A 1 546 ? 6.665 11.847 -2.392 1.00 91.44 546 MET A N 1
ATOM 4235 C CA . MET A 1 546 ? 6.091 10.730 -1.646 1.00 91.44 546 MET A CA 1
ATOM 4236 C C . MET A 1 546 ? 7.097 10.054 -0.719 1.00 91.44 546 MET A C 1
ATOM 4238 O O . MET A 1 546 ? 6.697 9.522 0.311 1.00 91.44 546 MET A O 1
ATOM 4242 N N . SER A 1 547 ? 8.391 10.078 -1.031 1.00 90.38 547 SER A N 1
ATOM 4243 C CA . SER A 1 547 ? 9.423 9.578 -0.117 1.00 90.38 547 SER A CA 1
ATOM 4244 C C . SER A 1 547 ? 9.592 10.481 1.102 1.00 90.38 547 SER A C 1
ATOM 4246 O O . SER A 1 547 ? 9.854 9.983 2.194 1.00 90.38 547 SER A O 1
ATOM 4248 N N . ARG A 1 548 ? 9.361 11.790 0.956 1.00 86.88 548 ARG A N 1
ATOM 4249 C CA . ARG A 1 548 ? 9.306 12.716 2.092 1.00 86.88 548 ARG A CA 1
ATOM 4250 C C . ARG A 1 548 ? 8.069 12.481 2.960 1.00 86.88 548 ARG A C 1
ATOM 4252 O O . ARG A 1 548 ? 8.194 12.357 4.174 1.00 86.88 548 ARG A O 1
ATOM 4259 N N . ASP A 1 549 ? 6.896 12.382 2.341 1.00 82.69 549 ASP A N 1
ATOM 4260 C CA . ASP A 1 549 ? 5.621 12.337 3.069 1.00 82.69 549 ASP A CA 1
ATOM 4261 C C . ASP A 1 549 ? 5.296 10.918 3.595 1.00 82.69 549 ASP A C 1
ATOM 4263 O O . ASP A 1 549 ? 4.702 10.753 4.660 1.00 82.69 549 AS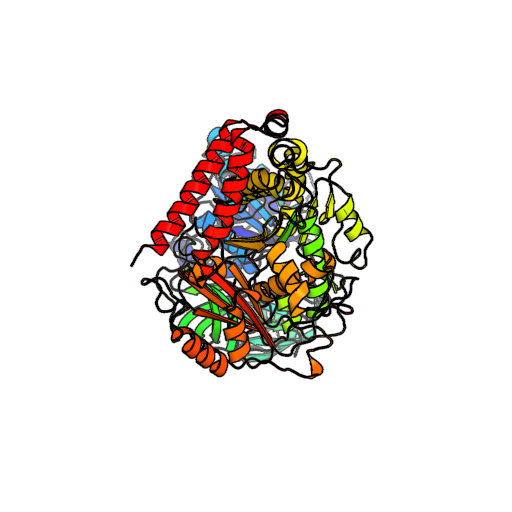P A O 1
ATOM 4267 N N . TYR A 1 550 ? 5.738 9.873 2.885 1.00 84.88 550 TYR A N 1
ATOM 4268 C CA . TYR A 1 550 ? 5.466 8.458 3.169 1.00 84.88 550 TYR A CA 1
ATOM 4269 C C . TYR A 1 550 ? 6.738 7.590 3.164 1.00 84.88 550 TYR A C 1
ATOM 4271 O O . TYR A 1 550 ? 6.716 6.437 2.725 1.00 84.88 550 TYR A O 1
ATOM 4279 N N . GLY A 1 551 ? 7.861 8.107 3.670 1.00 75.38 551 GLY A N 1
ATOM 4280 C CA . GLY A 1 551 ? 9.179 7.457 3.569 1.00 75.38 551 GLY A CA 1
ATOM 4281 C C . GLY A 1 551 ? 9.287 6.038 4.137 1.00 75.38 551 GLY A C 1
ATOM 4282 O O . GLY A 1 551 ? 10.113 5.260 3.679 1.00 75.38 551 GLY A O 1
ATOM 4283 N N . LYS A 1 552 ? 8.423 5.658 5.088 1.00 75.06 552 LYS A N 1
ATOM 4284 C CA . LYS A 1 552 ? 8.389 4.300 5.668 1.00 75.06 552 LYS A CA 1
ATOM 4285 C C . LYS A 1 552 ? 7.522 3.301 4.890 1.00 75.06 552 LYS A C 1
ATOM 4287 O O . LYS A 1 552 ? 7.431 2.149 5.297 1.00 75.06 552 LYS A O 1
ATOM 4292 N N . LYS A 1 553 ? 6.805 3.744 3.854 1.00 83.62 553 LYS A N 1
ATOM 4293 C CA . LYS A 1 553 ? 5.859 2.916 3.095 1.00 83.62 553 LYS A CA 1
ATOM 4294 C C . LYS A 1 553 ? 6.510 2.391 1.826 1.00 83.62 553 LYS A C 1
ATOM 4296 O O . LYS A 1 553 ? 7.162 3.160 1.115 1.00 83.62 553 LYS A O 1
ATOM 4301 N N . THR A 1 554 ? 6.283 1.113 1.536 1.00 87.38 554 THR A N 1
ATOM 4302 C CA . THR A 1 554 ? 6.865 0.453 0.365 1.00 87.38 554 THR A CA 1
ATOM 4303 C C . THR A 1 554 ? 6.303 1.040 -0.925 1.00 87.38 554 THR A C 1
ATOM 4305 O O . THR A 1 554 ? 5.107 1.319 -1.020 1.00 87.38 554 THR A O 1
ATOM 4308 N N . LYS A 1 555 ? 7.154 1.225 -1.927 1.00 94.38 555 LYS A N 1
ATOM 4309 C CA . LYS A 1 555 ? 6.812 1.712 -3.262 1.00 94.38 555 LYS A CA 1
ATOM 4310 C C . LYS A 1 555 ? 7.283 0.676 -4.277 1.00 94.38 555 LYS A C 1
ATOM 4312 O O . LYS A 1 555 ? 8.483 0.491 -4.465 1.00 94.38 555 LYS A O 1
ATOM 4317 N N . LEU A 1 556 ? 6.333 -0.015 -4.902 1.00 94.56 556 LEU A N 1
ATOM 4318 C CA . LEU A 1 556 ? 6.599 -0.943 -6.000 1.00 94.56 556 LEU A CA 1
AT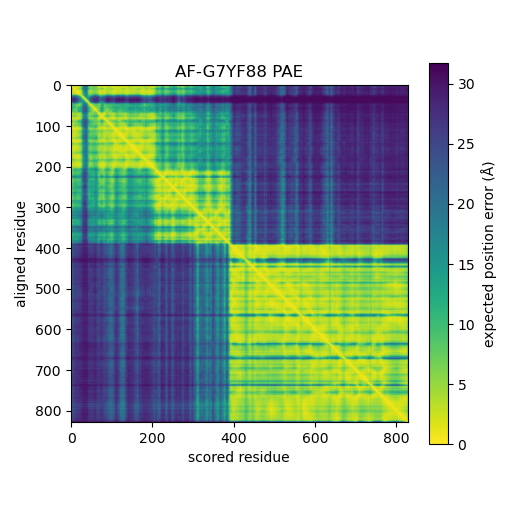OM 4319 C C . LEU A 1 556 ? 6.218 -0.300 -7.324 1.00 94.56 556 LEU A C 1
ATOM 4321 O O . LEU A 1 556 ? 5.220 0.413 -7.403 1.00 94.56 556 LEU A O 1
ATOM 4325 N N . GLU A 1 557 ? 6.968 -0.596 -8.374 1.00 95.31 557 GLU A N 1
ATOM 4326 C CA . GLU A 1 557 ? 6.771 0.006 -9.685 1.00 95.31 557 GLU A CA 1
ATOM 4327 C C . GLU A 1 557 ? 6.680 -1.046 -10.792 1.00 95.31 557 GLU A C 1
ATOM 4329 O O . GLU A 1 557 ? 7.514 -1.939 -10.887 1.00 95.31 557 GLU A O 1
ATOM 4334 N N . PHE A 1 558 ? 5.686 -0.912 -11.669 1.00 96.69 558 PHE A N 1
ATOM 4335 C CA . PHE A 1 558 ? 5.614 -1.572 -12.968 1.00 96.69 558 PHE A CA 1
ATOM 4336 C C . PHE A 1 558 ? 5.954 -0.547 -14.048 1.00 96.69 558 PHE A C 1
ATOM 4338 O O . PHE A 1 558 ? 5.161 0.347 -14.365 1.00 96.69 558 PHE A O 1
ATOM 4345 N N . ALA A 1 559 ? 7.159 -0.672 -14.593 1.00 95.62 559 ALA A N 1
ATOM 4346 C CA . ALA A 1 559 ? 7.746 0.307 -15.490 1.00 95.62 559 ALA A CA 1
ATOM 4347 C C . ALA A 1 559 ? 7.829 -0.224 -16.921 1.00 95.62 559 ALA A C 1
ATOM 4349 O O . ALA A 1 559 ? 8.497 -1.223 -17.197 1.00 95.62 559 ALA A O 1
ATOM 4350 N N . ILE A 1 560 ? 7.188 0.487 -17.851 1.00 94.88 560 ILE A N 1
ATOM 4351 C CA . ILE A 1 560 ? 7.252 0.149 -19.272 1.00 94.88 560 ILE A CA 1
ATOM 4352 C C . ILE A 1 560 ? 8.571 0.638 -19.863 1.00 94.88 560 ILE A C 1
ATOM 4354 O O . ILE A 1 560 ? 8.802 1.846 -19.999 1.00 94.88 560 ILE A O 1
ATOM 4358 N N . TYR A 1 561 ? 9.416 -0.325 -20.221 1.00 92.31 561 TYR A N 1
ATOM 4359 C CA . TYR A 1 561 ? 10.700 -0.120 -20.868 1.00 92.31 561 TYR A CA 1
ATOM 4360 C C . TYR A 1 561 ? 10.498 0.164 -22.371 1.00 92.31 561 TYR A C 1
ATOM 4362 O O . TYR A 1 561 ? 9.712 -0.521 -23.041 1.00 92.31 561 TYR A O 1
ATOM 4370 N N . PRO A 1 562 ? 11.192 1.177 -22.919 1.00 87.19 562 PRO A N 1
ATOM 4371 C CA . PRO A 1 562 ? 10.995 1.639 -24.289 1.00 87.19 562 PRO A CA 1
ATOM 4372 C C . PRO A 1 562 ? 11.490 0.644 -25.348 1.00 87.19 562 PRO A C 1
ATOM 4374 O O . PRO A 1 562 ? 12.608 0.130 -25.281 1.00 87.19 562 PRO A O 1
ATOM 4377 N N . ALA A 1 563 ? 10.696 0.457 -26.405 1.00 80.06 563 ALA A N 1
ATOM 4378 C CA . ALA A 1 563 ? 11.017 -0.424 -27.528 1.00 80.06 563 ALA A CA 1
ATOM 4379 C C . ALA A 1 563 ? 11.032 0.348 -28.859 1.00 80.06 563 ALA A C 1
ATOM 4381 O O . ALA A 1 563 ? 10.024 0.953 -29.216 1.00 80.06 563 ALA A O 1
ATOM 4382 N N . PRO A 1 564 ? 12.118 0.296 -29.656 1.00 67.44 564 PRO A N 1
ATOM 4383 C CA . PRO A 1 564 ? 12.271 1.140 -30.845 1.00 67.44 564 PRO A CA 1
ATOM 4384 C C . PRO A 1 564 ? 11.272 0.862 -31.981 1.00 67.44 564 PRO A C 1
ATOM 4386 O O . PRO A 1 564 ? 11.079 1.732 -32.819 1.00 67.44 564 PRO A O 1
ATOM 4389 N N . HIS A 1 565 ? 10.649 -0.320 -32.037 1.00 66.31 565 HIS A N 1
ATOM 4390 C CA . HIS A 1 565 ? 9.676 -0.654 -33.089 1.00 66.31 565 HIS A CA 1
ATOM 4391 C C . HIS A 1 565 ? 8.247 -0.172 -32.789 1.00 66.31 565 HIS A C 1
ATOM 4393 O O . HIS A 1 565 ? 7.425 -0.121 -33.699 1.00 66.31 565 HIS A O 1
ATOM 4399 N N . ILE A 1 566 ? 7.958 0.166 -31.529 1.00 69.69 566 ILE A N 1
ATOM 4400 C CA . ILE A 1 566 ? 6.621 0.552 -31.041 1.00 69.69 566 ILE A CA 1
ATOM 4401 C C . ILE A 1 566 ? 6.634 1.987 -30.494 1.00 69.69 566 ILE A C 1
ATOM 4403 O O . ILE A 1 566 ? 5.599 2.642 -30.428 1.00 69.69 566 ILE A O 1
ATOM 4407 N N . SER A 1 567 ? 7.809 2.478 -30.104 1.00 71.50 567 SER A N 1
ATOM 4408 C CA . SER A 1 567 ? 8.026 3.828 -29.603 1.00 71.50 567 SER A CA 1
ATOM 4409 C C . SER A 1 567 ? 7.620 4.893 -30.621 1.00 71.50 567 SER A C 1
ATOM 4411 O O . SER A 1 567 ? 7.991 4.840 -31.795 1.00 71.50 567 SER A O 1
ATOM 4413 N N . THR A 1 568 ? 6.909 5.905 -30.133 1.00 72.44 568 THR A N 1
ATOM 4414 C CA . THR A 1 568 ? 6.533 7.099 -30.895 1.00 72.44 568 THR A CA 1
ATOM 4415 C C . THR A 1 568 ? 7.507 8.262 -30.688 1.00 72.44 568 THR A C 1
ATOM 4417 O O . THR A 1 568 ? 7.377 9.282 -31.364 1.00 72.44 568 THR A O 1
ATOM 4420 N N . ALA A 1 569 ? 8.471 8.148 -29.765 1.00 84.88 569 ALA A N 1
ATOM 4421 C CA . ALA A 1 569 ? 9.325 9.253 -29.338 1.00 84.88 569 ALA A CA 1
ATOM 4422 C C . ALA A 1 569 ? 10.826 8.946 -29.487 1.00 84.88 569 ALA A C 1
ATOM 4424 O O . ALA A 1 569 ? 11.375 8.006 -28.922 1.00 84.88 569 ALA A O 1
ATOM 4425 N N . ILE A 1 570 ? 11.533 9.817 -30.215 1.00 90.25 570 ILE A N 1
ATOM 4426 C CA . ILE A 1 570 ? 12.981 9.680 -30.463 1.00 90.25 570 ILE A CA 1
ATOM 4427 C C . ILE A 1 570 ? 13.795 9.879 -29.171 1.00 90.25 570 ILE A C 1
ATOM 4429 O O . ILE A 1 570 ? 14.859 9.286 -29.011 1.00 90.25 570 ILE A O 1
ATOM 4433 N N . VAL A 1 571 ? 13.292 10.699 -28.244 1.00 94.69 571 VAL A N 1
ATOM 4434 C CA . VAL A 1 571 ? 13.985 11.110 -27.010 1.00 94.69 571 VAL A CA 1
ATOM 4435 C C . VAL A 1 571 ? 13.735 10.193 -25.804 1.00 94.69 571 VAL A C 1
ATOM 4437 O O . VAL A 1 571 ? 14.208 10.477 -24.706 1.00 94.69 571 VAL A O 1
ATOM 4440 N N . GLU A 1 572 ? 13.059 9.054 -25.985 1.00 93.06 572 GLU A N 1
ATOM 4441 C CA . GLU A 1 572 ? 12.852 8.072 -24.907 1.00 93.06 572 GLU A CA 1
ATOM 4442 C C . GLU A 1 572 ? 14.138 7.629 -24.192 1.00 93.06 572 GLU A C 1
ATOM 4444 O O . GLU A 1 572 ? 14.077 7.450 -22.972 1.00 93.06 572 GLU A O 1
ATOM 4449 N N . PRO A 1 573 ? 15.304 7.478 -24.867 1.00 94.94 573 PRO A N 1
ATOM 4450 C CA . PRO A 1 573 ? 16.542 7.157 -24.170 1.00 94.94 573 PRO A CA 1
ATOM 4451 C C . PRO A 1 573 ? 16.914 8.197 -23.108 1.00 94.94 573 PRO A C 1
ATOM 4453 O O . PRO A 1 573 ? 17.326 7.827 -22.016 1.00 94.94 573 PRO A O 1
ATOM 4456 N N . TYR A 1 574 ? 16.716 9.489 -23.385 1.00 96.81 574 TYR A N 1
ATOM 4457 C CA . TYR A 1 574 ? 16.957 10.551 -22.406 1.00 96.81 574 TYR A CA 1
ATOM 4458 C C . TYR A 1 574 ? 16.001 10.446 -21.228 1.00 96.81 574 TYR A C 1
ATOM 4460 O O . TYR A 1 574 ? 16.448 10.367 -20.088 1.00 96.81 574 TYR A O 1
ATOM 4468 N N . ASN A 1 575 ? 14.700 10.364 -21.499 1.00 96.69 575 ASN A N 1
ATOM 4469 C CA . ASN A 1 575 ? 13.687 10.287 -20.446 1.00 96.69 575 ASN A CA 1
ATOM 4470 C C . ASN A 1 575 ? 13.900 9.083 -19.524 1.00 96.69 575 ASN A C 1
ATOM 4472 O O . ASN A 1 575 ? 13.769 9.215 -18.310 1.00 96.69 575 ASN A O 1
ATOM 4476 N N . SER A 1 576 ? 14.283 7.940 -20.096 1.00 95.69 576 SER A N 1
ATOM 4477 C CA . SER A 1 576 ? 14.480 6.699 -19.348 1.00 95.69 576 SER A CA 1
ATOM 4478 C C . SER A 1 576 ? 15.719 6.743 -18.451 1.00 95.69 576 SER A C 1
ATOM 4480 O O . SER A 1 576 ? 15.647 6.278 -17.317 1.00 95.69 576 SER A O 1
ATOM 4482 N N . ILE A 1 577 ? 16.838 7.321 -18.912 1.00 96.31 577 ILE A N 1
ATOM 4483 C CA . ILE A 1 577 ? 18.033 7.501 -18.067 1.00 96.31 577 ILE A CA 1
ATOM 4484 C C . ILE A 1 577 ? 17.734 8.474 -16.926 1.00 96.31 577 ILE A C 1
ATOM 4486 O O . ILE A 1 577 ? 17.971 8.151 -15.765 1.00 96.31 577 ILE A O 1
ATOM 4490 N N . LEU A 1 578 ? 17.155 9.632 -17.251 1.00 97.56 578 LEU A N 1
ATOM 4491 C CA . LEU A 1 578 ? 16.861 10.677 -16.271 1.00 97.56 578 LEU A CA 1
ATOM 4492 C C . LEU A 1 578 ? 15.882 10.201 -15.202 1.00 97.56 578 LEU A C 1
ATOM 4494 O O . LEU A 1 578 ? 16.096 10.428 -14.016 1.00 97.56 578 LEU A O 1
ATOM 4498 N N . THR A 1 579 ? 14.829 9.488 -15.602 1.00 96.94 579 THR A N 1
ATOM 4499 C CA . THR A 1 579 ? 13.855 8.994 -14.632 1.00 96.94 579 THR A CA 1
ATOM 4500 C C . THR A 1 579 ? 14.377 7.841 -13.796 1.00 96.94 579 THR A C 1
ATOM 4502 O O . THR A 1 579 ? 14.035 7.774 -12.620 1.00 96.94 579 THR A O 1
ATOM 4505 N N . THR A 1 580 ? 15.214 6.964 -14.361 1.00 96.06 580 THR A N 1
ATOM 4506 C CA . THR A 1 580 ? 15.854 5.893 -13.587 1.00 96.06 580 THR A CA 1
ATOM 4507 C C . THR A 1 580 ? 16.726 6.511 -12.504 1.00 96.06 580 THR A C 1
ATOM 4509 O O . THR A 1 580 ? 16.541 6.186 -11.339 1.00 96.06 580 THR A O 1
ATOM 4512 N N . HIS A 1 581 ? 17.573 7.479 -12.864 1.00 96.00 581 HIS A N 1
ATOM 4513 C CA . HIS A 1 581 ? 18.370 8.240 -11.905 1.00 96.00 581 HIS A CA 1
ATOM 4514 C C . HIS A 1 581 ? 17.498 8.907 -10.826 1.00 96.00 581 HIS A C 1
ATOM 4516 O O . HIS A 1 581 ? 17.679 8.655 -9.640 1.00 96.00 581 HIS A O 1
ATOM 4522 N N . GLY A 1 582 ? 16.470 9.663 -11.228 1.00 94.12 582 GLY A N 1
ATOM 4523 C CA . GLY A 1 582 ? 15.591 10.378 -10.296 1.00 94.12 582 GLY A CA 1
ATOM 4524 C C . GLY A 1 582 ? 14.636 9.503 -9.471 1.00 94.12 582 GLY A C 1
ATOM 4525 O O . GLY A 1 582 ? 13.899 10.034 -8.648 1.00 94.12 582 GLY A O 1
ATOM 4526 N N . THR A 1 583 ? 14.576 8.186 -9.697 1.00 96.31 583 THR A N 1
ATOM 4527 C CA . THR A 1 583 ? 13.725 7.262 -8.913 1.00 96.31 583 THR A CA 1
ATOM 4528 C C . THR A 1 583 ? 14.508 6.188 -8.165 1.00 96.31 583 THR A C 1
ATOM 4530 O O . THR A 1 583 ? 13.938 5.545 -7.284 1.00 96.31 583 THR A O 1
ATOM 4533 N N . LEU A 1 584 ? 15.805 6.027 -8.450 1.00 93.62 584 LEU A N 1
ATOM 4534 C CA . LEU A 1 584 ? 16.636 4.937 -7.937 1.00 93.62 584 LEU A CA 1
ATOM 4535 C C . LEU A 1 584 ? 16.690 4.881 -6.400 1.00 93.62 584 LEU A C 1
ATOM 4537 O O . LEU A 1 584 ? 16.766 3.802 -5.823 1.00 93.62 584 LEU A O 1
ATOM 4541 N N . GLU A 1 585 ? 16.641 6.029 -5.727 1.00 91.38 585 GLU A N 1
ATOM 4542 C CA . GLU A 1 585 ? 16.689 6.108 -4.258 1.00 91.38 585 GLU A CA 1
ATOM 4543 C C . GLU A 1 585 ? 15.304 6.087 -3.595 1.00 91.38 585 GLU A C 1
ATOM 4545 O O . GLU A 1 585 ? 15.190 6.068 -2.368 1.00 91.38 585 GLU A O 1
ATOM 4550 N N . HIS A 1 586 ? 14.237 6.127 -4.392 1.00 93.75 586 HIS A N 1
ATOM 4551 C CA . HIS A 1 586 ? 12.871 6.339 -3.914 1.00 93.75 586 HIS A CA 1
ATOM 4552 C C . HIS A 1 586 ? 11.963 5.126 -4.106 1.00 93.75 586 HIS A C 1
ATOM 4554 O O . HIS A 1 586 ? 10.903 5.067 -3.486 1.00 93.75 586 HIS A O 1
ATOM 4560 N N . VAL A 1 587 ? 12.342 4.171 -4.953 1.00 93.62 587 VAL A N 1
ATOM 4561 C CA . VAL A 1 587 ? 11.541 2.979 -5.254 1.00 93.62 587 VAL A CA 1
ATOM 4562 C C . VAL A 1 587 ? 12.186 1.746 -4.626 1.00 93.62 587 VAL A C 1
ATOM 4564 O O . VAL A 1 587 ? 13.398 1.568 -4.687 1.00 93.62 587 VAL A O 1
ATOM 4567 N N . ASP A 1 588 ? 11.369 0.886 -4.015 1.00 92.88 588 ASP A N 1
ATOM 4568 C CA . ASP A 1 588 ? 11.856 -0.309 -3.321 1.00 92.88 588 ASP A CA 1
ATOM 4569 C C . ASP A 1 588 ? 12.051 -1.499 -4.268 1.00 92.88 588 ASP A C 1
ATOM 4571 O O . ASP A 1 588 ? 12.955 -2.303 -4.050 1.00 92.88 588 ASP A O 1
ATOM 4575 N N . ALA A 1 589 ? 11.212 -1.629 -5.306 1.00 94.12 589 ALA A N 1
ATOM 4576 C CA . ALA A 1 589 ? 11.434 -2.547 -6.425 1.00 94.12 589 ALA A CA 1
ATOM 4577 C C . ALA A 1 589 ? 10.697 -2.114 -7.701 1.00 94.12 589 ALA A C 1
ATOM 4579 O O . ALA A 1 589 ? 9.529 -1.722 -7.658 1.00 94.12 589 ALA A O 1
ATOM 4580 N N . THR A 1 590 ? 11.368 -2.277 -8.841 1.00 96.06 590 THR A N 1
ATOM 4581 C CA . THR A 1 590 ? 10.898 -1.868 -10.168 1.00 96.06 590 THR A CA 1
ATOM 4582 C C . THR A 1 590 ? 10.873 -3.059 -11.120 1.00 96.06 590 THR A C 1
ATOM 4584 O O . THR A 1 590 ? 11.904 -3.555 -11.572 1.00 96.06 590 THR A O 1
ATOM 4587 N N . PHE A 1 591 ? 9.674 -3.512 -11.466 1.00 95.38 591 PHE A N 1
ATOM 4588 C CA . PHE A 1 591 ? 9.428 -4.563 -12.442 1.00 95.38 591 PHE A CA 1
ATOM 4589 C C . PHE A 1 591 ? 9.439 -3.975 -13.852 1.00 95.38 591 PHE A C 1
ATOM 4591 O O . PHE A 1 591 ? 8.493 -3.302 -14.272 1.00 95.38 591 PHE A O 1
ATOM 4598 N N . LEU A 1 592 ? 10.519 -4.234 -14.590 1.00 93.38 592 LEU A N 1
ATOM 4599 C CA . LEU A 1 592 ? 10.643 -3.786 -15.975 1.00 93.38 592 LEU A CA 1
ATOM 4600 C C . LEU A 1 592 ? 9.790 -4.649 -16.910 1.00 93.38 592 LEU A C 1
ATOM 4602 O O . LEU A 1 592 ? 9.798 -5.880 -16.838 1.00 93.38 592 LEU A O 1
ATOM 4606 N N . LEU A 1 593 ? 9.087 -3.978 -17.817 1.00 94.19 593 LEU A N 1
ATOM 4607 C CA . LEU A 1 593 ? 8.215 -4.570 -18.825 1.00 94.19 593 LEU A CA 1
ATOM 4608 C C . LEU A 1 593 ? 8.576 -3.982 -20.193 1.00 94.19 593 LEU A C 1
ATOM 4610 O O . LEU A 1 593 ? 8.247 -2.842 -20.504 1.00 94.19 593 LEU A O 1
ATOM 4614 N N . ASP A 1 594 ? 9.297 -4.744 -21.006 1.00 93.44 594 ASP A N 1
ATOM 4615 C CA . ASP A 1 594 ? 9.765 -4.348 -22.333 1.00 93.44 594 ASP A CA 1
ATOM 4616 C C . ASP A 1 594 ? 8.666 -4.550 -23.374 1.00 93.44 594 ASP A C 1
ATOM 4618 O O . ASP A 1 594 ? 8.273 -5.678 -23.689 1.00 93.44 594 ASP A O 1
ATOM 4622 N N . ASN A 1 595 ? 8.213 -3.444 -23.965 1.00 90.31 595 ASN A N 1
ATOM 4623 C CA . ASN A 1 595 ? 7.213 -3.464 -25.029 1.00 90.31 595 ASN A CA 1
ATOM 4624 C C . ASN A 1 595 ? 7.602 -4.396 -26.187 1.00 90.31 595 ASN A C 1
ATOM 4626 O O . ASN A 1 595 ? 6.719 -5.010 -26.781 1.00 90.31 595 ASN A O 1
ATOM 4630 N N . GLN A 1 596 ? 8.896 -4.552 -26.497 1.00 90.81 596 GLN A N 1
ATOM 4631 C CA . GLN A 1 596 ? 9.334 -5.462 -27.553 1.00 90.81 596 GLN A CA 1
ATOM 4632 C C . GLN A 1 596 ? 9.124 -6.923 -27.159 1.00 90.81 596 GLN A C 1
ATOM 4634 O O . GLN A 1 596 ? 8.630 -7.704 -27.965 1.00 90.81 596 GLN A O 1
ATOM 4639 N N . ALA A 1 597 ? 9.491 -7.300 -25.934 1.00 92.12 597 ALA A N 1
ATOM 4640 C CA . ALA A 1 597 ? 9.357 -8.676 -25.463 1.00 92.12 597 ALA A CA 1
ATOM 4641 C C . ALA A 1 597 ? 7.879 -9.089 -25.359 1.00 92.12 597 ALA A C 1
ATOM 4643 O O . ALA A 1 597 ? 7.503 -10.204 -25.719 1.00 92.12 597 ALA A O 1
ATOM 4644 N N . ILE A 1 598 ? 7.020 -8.167 -24.924 1.00 92.94 598 ILE A N 1
ATOM 4645 C CA . ILE A 1 598 ? 5.571 -8.384 -24.821 1.00 92.94 598 ILE A CA 1
ATOM 4646 C C . ILE A 1 598 ? 4.941 -8.478 -26.219 1.00 92.94 598 ILE A C 1
ATOM 4648 O O . ILE A 1 598 ? 4.079 -9.328 -26.454 1.00 92.94 598 ILE A O 1
ATOM 4652 N N . TYR A 1 599 ? 5.395 -7.656 -27.168 1.00 92.00 599 TYR A N 1
ATOM 4653 C CA . TYR A 1 599 ? 4.975 -7.737 -28.567 1.00 92.00 599 TYR A CA 1
ATOM 4654 C C . TYR A 1 599 ? 5.371 -9.071 -29.208 1.00 92.00 599 TYR A C 1
ATOM 4656 O O . TYR A 1 599 ? 4.518 -9.736 -29.796 1.00 92.00 599 TYR A O 1
ATOM 4664 N N . ASP A 1 600 ? 6.630 -9.492 -29.042 1.00 91.38 600 ASP A N 1
ATOM 4665 C CA . ASP A 1 600 ? 7.146 -10.772 -29.541 1.00 91.38 600 ASP A CA 1
ATOM 4666 C C . ASP A 1 600 ? 6.322 -11.944 -28.950 1.00 91.38 600 ASP A C 1
ATOM 4668 O O . ASP A 1 600 ? 5.926 -12.861 -29.673 1.00 91.38 600 ASP A O 1
ATOM 4672 N N . ASN A 1 601 ? 5.959 -11.873 -27.662 1.00 90.38 601 ASN A N 1
ATOM 4673 C CA . ASN A 1 601 ? 5.059 -12.832 -27.010 1.00 90.38 601 ASN A CA 1
ATOM 4674 C C . ASN A 1 601 ? 3.661 -12.876 -27.643 1.00 90.38 601 ASN A C 1
ATOM 4676 O O . ASN A 1 601 ? 3.135 -13.954 -27.924 1.00 90.38 601 ASN A O 1
ATOM 4680 N N . CYS A 1 602 ? 3.043 -11.721 -27.894 1.00 90.94 602 CYS A N 1
ATOM 4681 C CA . CYS A 1 602 ? 1.730 -11.665 -28.539 1.00 90.94 602 CYS A CA 1
ATOM 4682 C C . CYS A 1 602 ? 1.775 -12.238 -29.966 1.00 90.94 602 CYS A C 1
ATOM 4684 O O . CYS A 1 602 ? 0.869 -12.965 -30.379 1.00 90.94 602 CYS A O 1
ATOM 4686 N N . LEU A 1 603 ? 2.849 -11.955 -30.702 1.00 90.56 603 LEU A N 1
ATOM 4687 C CA . LEU A 1 603 ? 3.034 -12.431 -32.066 1.00 90.56 603 LEU A CA 1
ATOM 4688 C C . LEU A 1 603 ? 3.223 -13.953 -32.123 1.00 90.56 603 LEU A C 1
ATOM 4690 O O . LEU A 1 603 ? 2.533 -14.633 -32.880 1.00 90.56 603 LEU A O 1
ATOM 4694 N N . HIS A 1 604 ? 4.135 -14.497 -31.314 1.00 88.94 604 HIS A N 1
ATOM 4695 C CA . HIS A 1 604 ? 4.530 -15.905 -31.399 1.00 88.94 604 HIS A CA 1
ATOM 4696 C C . HIS A 1 604 ? 3.622 -16.850 -30.607 1.00 88.94 604 HIS A C 1
ATOM 4698 O O . HIS A 1 604 ? 3.287 -17.933 -31.091 1.00 88.94 604 HIS A O 1
ATOM 4704 N N . ASN A 1 605 ? 3.201 -16.452 -29.405 1.00 88.06 605 ASN A N 1
ATOM 4705 C CA . ASN A 1 605 ? 2.452 -17.330 -28.508 1.00 88.06 605 ASN A CA 1
ATOM 4706 C C . ASN A 1 605 ? 0.936 -17.181 -28.696 1.00 88.06 605 ASN A C 1
ATOM 4708 O O . ASN A 1 605 ? 0.211 -18.182 -28.759 1.00 88.06 605 ASN A O 1
ATOM 4712 N N . LEU A 1 606 ? 0.452 -15.942 -28.855 1.00 87.00 606 LEU A N 1
ATOM 4713 C CA . LEU A 1 606 ? -0.976 -15.657 -29.050 1.00 87.00 606 LEU A CA 1
ATOM 4714 C C . LEU A 1 606 ? -1.416 -15.690 -30.523 1.00 87.00 606 LEU A C 1
ATOM 4716 O O . LEU A 1 606 ? -2.618 -15.683 -30.783 1.00 87.00 606 LEU A O 1
ATOM 4720 N N . ASN A 1 607 ? -0.476 -15.806 -31.472 1.00 86.56 607 ASN A N 1
ATOM 4721 C CA . ASN A 1 607 ? -0.717 -15.754 -32.921 1.00 86.56 607 ASN A CA 1
ATOM 4722 C C . ASN A 1 607 ? -1.413 -14.451 -33.377 1.00 86.56 607 ASN A C 1
ATOM 4724 O O . ASN A 1 607 ? -2.233 -14.468 -34.295 1.00 86.56 607 ASN A O 1
ATOM 4728 N N . VAL A 1 608 ? -1.112 -13.320 -32.734 1.00 87.75 608 VAL A N 1
ATOM 4729 C CA . VAL A 1 608 ? -1.640 -12.009 -33.135 1.00 87.75 608 VAL A CA 1
ATOM 4730 C C . VAL A 1 608 ? -0.666 -11.377 -34.126 1.00 87.75 608 VAL A C 1
ATOM 4732 O O . VAL A 1 608 ? 0.413 -10.956 -33.732 1.00 87.75 608 VAL A O 1
ATOM 4735 N N . GLU A 1 609 ? -1.027 -11.285 -35.410 1.00 87.19 609 GLU A N 1
ATOM 4736 C CA . GLU A 1 609 ? -0.113 -10.791 -36.461 1.00 87.19 609 GLU A CA 1
ATOM 4737 C C . GLU A 1 609 ? 0.356 -9.343 -36.253 1.00 87.19 609 GLU A C 1
ATOM 4739 O O . GLU A 1 609 ? 1.486 -8.997 -36.595 1.00 87.19 609 GLU A O 1
ATOM 4744 N N . ARG A 1 610 ? -0.515 -8.478 -35.717 1.00 88.62 610 ARG A N 1
ATOM 4745 C CA . ARG A 1 610 ? -0.219 -7.062 -35.440 1.00 88.62 610 ARG A CA 1
ATOM 4746 C C . ARG A 1 610 ? -0.721 -6.667 -34.049 1.00 88.62 610 ARG A C 1
ATOM 4748 O O . ARG A 1 610 ? -1.801 -6.084 -33.944 1.00 88.62 610 ARG A O 1
ATOM 4755 N N . PRO A 1 611 ? 0.030 -6.996 -32.985 1.00 90.25 611 PRO A N 1
ATOM 4756 C CA . PRO A 1 611 ? -0.333 -6.638 -31.620 1.00 90.25 611 PRO A CA 1
ATOM 4757 C C . PRO A 1 611 ? -0.504 -5.123 -31.443 1.00 90.25 611 PRO A C 1
ATOM 4759 O O . PRO A 1 611 ? 0.347 -4.332 -31.848 1.00 90.25 611 PRO A O 1
ATOM 4762 N N . THR A 1 612 ? -1.610 -4.729 -30.819 1.00 91.38 612 THR A N 1
ATOM 4763 C CA . THR A 1 612 ? -1.928 -3.348 -30.425 1.00 91.38 612 THR A CA 1
ATOM 4764 C C . THR A 1 612 ? -1.642 -3.130 -28.938 1.00 91.38 612 THR A C 1
ATOM 4766 O O . THR A 1 612 ? -1.500 -4.098 -28.187 1.00 91.38 612 THR A O 1
ATOM 4769 N N . TYR A 1 613 ? -1.641 -1.878 -28.463 1.00 89.50 613 TYR A N 1
ATOM 4770 C CA . TYR A 1 613 ? -1.509 -1.590 -27.026 1.00 89.50 613 TYR A CA 1
ATOM 4771 C C . TYR A 1 613 ? -2.569 -2.294 -26.172 1.00 89.50 613 TYR A C 1
ATOM 4773 O O . TYR A 1 613 ? -2.268 -2.706 -25.059 1.00 89.50 613 TYR A O 1
ATOM 4781 N N . THR A 1 614 ? -3.780 -2.522 -26.688 1.00 91.12 614 THR A N 1
ATOM 4782 C CA . THR A 1 614 ? -4.802 -3.302 -25.975 1.00 91.12 614 THR A CA 1
ATOM 4783 C C . THR A 1 614 ? -4.358 -4.748 -25.743 1.00 91.12 614 THR A C 1
ATOM 4785 O O . THR A 1 614 ? -4.561 -5.276 -24.650 1.00 91.12 614 THR A O 1
ATOM 4788 N N . ASN A 1 615 ? -3.722 -5.384 -26.734 1.00 91.25 615 ASN A N 1
ATOM 4789 C CA . ASN A 1 615 ? -3.213 -6.752 -26.593 1.00 91.25 615 ASN A CA 1
ATOM 4790 C C . ASN A 1 615 ? -2.053 -6.799 -25.585 1.00 91.25 615 ASN A C 1
ATOM 4792 O O . ASN A 1 615 ? -2.058 -7.628 -24.675 1.00 91.25 615 ASN A O 1
ATOM 4796 N N . LEU A 1 616 ? -1.104 -5.861 -25.701 1.00 92.69 616 LEU A N 1
ATOM 4797 C CA . LEU A 1 616 ? 0.039 -5.741 -24.789 1.00 92.69 616 LEU A CA 1
ATOM 4798 C C . LEU A 1 616 ? -0.426 -5.505 -23.343 1.00 92.69 616 LEU A C 1
ATOM 4800 O O . LEU A 1 616 ? -0.026 -6.234 -22.436 1.00 92.69 616 LEU A O 1
ATOM 4804 N N . ASN A 1 617 ? -1.326 -4.541 -23.130 1.00 93.81 617 ASN A N 1
ATOM 4805 C CA . ASN A 1 617 ? -1.825 -4.172 -21.805 1.00 93.81 617 ASN A CA 1
ATOM 4806 C C . ASN A 1 617 ? -2.588 -5.317 -21.132 1.00 93.81 617 ASN A C 1
ATOM 4808 O O . ASN A 1 617 ? -2.483 -5.473 -19.920 1.00 93.81 617 ASN A O 1
ATOM 4812 N N . ARG A 1 618 ? -3.311 -6.155 -21.888 1.00 92.69 618 ARG A N 1
ATOM 4813 C CA . ARG A 1 618 ? -3.978 -7.348 -21.336 1.00 92.69 618 ARG A CA 1
ATOM 4814 C C . ARG A 1 618 ? -2.989 -8.408 -20.860 1.00 92.69 618 ARG A C 1
ATOM 4816 O O . ARG A 1 618 ? -3.240 -9.046 -19.841 1.00 92.69 618 ARG A O 1
ATOM 4823 N N . LEU A 1 619 ? -1.864 -8.587 -21.555 1.00 93.25 619 LEU A N 1
ATOM 4824 C CA . LEU A 1 619 ? -0.805 -9.485 -21.090 1.00 93.25 619 LEU A CA 1
ATOM 4825 C C . LEU A 1 619 ? -0.099 -8.911 -19.850 1.00 93.25 619 LEU A C 1
ATOM 4827 O O . LEU A 1 619 ? 0.102 -9.628 -18.871 1.00 93.25 619 LEU A O 1
ATOM 4831 N N . ILE A 1 620 ? 0.187 -7.605 -19.844 1.00 94.81 620 ILE A N 1
ATOM 4832 C CA . ILE A 1 620 ? 0.732 -6.902 -18.672 1.00 94.81 620 ILE A CA 1
ATOM 4833 C C . ILE A 1 620 ? -0.215 -7.020 -17.472 1.00 94.81 620 ILE A C 1
ATOM 4835 O O . ILE A 1 620 ? 0.233 -7.286 -16.359 1.00 94.81 620 ILE A O 1
ATOM 4839 N N . CYS A 1 621 ? -1.528 -6.879 -17.667 1.00 93.81 621 CYS A N 1
ATOM 4840 C CA . CYS A 1 621 ? -2.469 -6.933 -16.552 1.00 93.81 621 CYS A CA 1
ATOM 4841 C C . CYS A 1 621 ? -2.540 -8.330 -15.916 1.00 93.81 621 CYS A C 1
ATOM 4843 O O . CYS A 1 621 ? -2.743 -8.423 -14.709 1.00 93.81 621 CYS A O 1
ATOM 4845 N N . GLN A 1 622 ? -2.303 -9.414 -16.668 1.00 94.44 622 GLN A N 1
ATOM 4846 C CA . GLN A 1 622 ? -2.164 -10.759 -16.089 1.00 94.44 622 GLN A CA 1
ATOM 4847 C C . GLN A 1 622 ? -0.932 -10.883 -15.198 1.00 94.44 622 GLN A C 1
ATOM 4849 O O . GLN A 1 622 ? -0.990 -11.526 -14.146 1.00 94.44 622 GLN A O 1
ATOM 4854 N N . VAL A 1 623 ? 0.169 -10.244 -15.595 1.00 94.38 623 VAL A N 1
ATOM 4855 C CA . VAL A 1 623 ? 1.389 -10.162 -14.790 1.00 94.38 623 VAL A CA 1
ATOM 4856 C C . VAL A 1 623 ? 1.121 -9.386 -13.504 1.00 94.38 623 VAL A C 1
ATOM 4858 O O . VAL A 1 623 ? 1.309 -9.933 -12.421 1.00 94.38 623 VAL A O 1
ATOM 4861 N N . VAL A 1 624 ? 0.604 -8.157 -13.606 1.00 94.81 624 VAL A N 1
ATOM 4862 C CA . VAL A 1 624 ? 0.270 -7.317 -12.441 1.00 94.81 624 VAL A CA 1
ATOM 4863 C C . VAL A 1 624 ? -0.724 -8.032 -11.524 1.00 94.81 624 VAL A C 1
ATOM 4865 O O . VAL A 1 624 ? -0.554 -8.051 -10.304 1.00 94.81 624 VAL A O 1
ATOM 4868 N N . SER A 1 625 ? -1.734 -8.685 -12.101 1.00 94.50 625 SER A N 1
ATOM 4869 C CA . SER A 1 625 ? -2.713 -9.474 -11.356 1.00 94.50 625 SER A CA 1
ATOM 4870 C C . SER A 1 625 ? -2.077 -10.640 -10.618 1.00 94.50 625 SER A C 1
ATOM 4872 O O . SER A 1 625 ? -2.402 -10.859 -9.455 1.00 94.50 625 SER A O 1
ATOM 4874 N N . SER A 1 626 ? -1.146 -11.356 -11.245 1.00 93.12 626 SER A N 1
ATOM 4875 C CA . SER A 1 626 ? -0.465 -12.491 -10.619 1.00 93.12 626 SER A CA 1
ATOM 4876 C C . SER A 1 626 ? 0.514 -12.061 -9.532 1.00 93.12 626 SER A C 1
ATOM 4878 O O . SER A 1 626 ? 0.580 -12.717 -8.498 1.00 93.12 626 SER A O 1
ATOM 4880 N N . THR A 1 627 ? 1.204 -10.934 -9.715 1.00 91.69 627 THR A N 1
ATOM 4881 C CA . THR A 1 627 ? 2.077 -10.343 -8.691 1.00 91.69 627 THR A CA 1
ATOM 4882 C C . THR A 1 627 ? 1.290 -9.846 -7.479 1.00 91.69 627 THR A C 1
ATOM 4884 O O . THR A 1 627 ? 1.742 -9.992 -6.352 1.00 91.69 627 THR A O 1
ATOM 4887 N N . THR A 1 628 ? 0.094 -9.292 -7.688 1.00 91.38 628 THR A N 1
ATOM 4888 C CA . THR A 1 628 ? -0.753 -8.750 -6.608 1.00 91.38 628 THR A CA 1
ATOM 4889 C C . THR A 1 628 ? -1.784 -9.745 -6.071 1.00 91.38 628 THR A C 1
ATOM 4891 O O . THR A 1 628 ? -2.547 -9.403 -5.171 1.00 91.38 628 THR A O 1
ATOM 4894 N N . ALA A 1 629 ? -1.842 -10.971 -6.599 1.00 89.00 629 ALA A N 1
ATOM 4895 C CA . ALA A 1 629 ? -2.872 -11.948 -6.241 1.00 89.00 629 ALA A CA 1
ATOM 4896 C C . ALA A 1 629 ? -2.825 -12.334 -4.757 1.00 89.00 629 ALA A C 1
ATOM 4898 O O . ALA A 1 629 ? -3.874 -12.451 -4.134 1.00 89.00 629 ALA A O 1
ATOM 4899 N N . SER A 1 630 ? -1.629 -12.468 -4.180 1.00 81.50 630 SER A N 1
ATOM 4900 C CA . SER A 1 630 ? -1.435 -12.774 -2.756 1.00 81.50 630 SER A CA 1
ATOM 4901 C C . SER A 1 630 ? -1.919 -11.677 -1.809 1.00 81.50 630 SER A C 1
ATOM 4903 O O . SER A 1 630 ? -2.156 -11.952 -0.638 1.00 81.50 630 SER A O 1
ATOM 4905 N N . LEU A 1 631 ? -2.060 -10.444 -2.306 1.00 79.69 631 LEU A N 1
ATOM 4906 C CA . LEU A 1 631 ? -2.598 -9.315 -1.546 1.00 79.69 631 LEU A CA 1
ATOM 4907 C C . LEU A 1 631 ? -4.127 -9.240 -1.625 1.00 79.69 631 LEU A C 1
ATOM 4909 O O . LEU A 1 631 ? -4.745 -8.568 -0.810 1.00 79.69 631 LEU A O 1
ATOM 4913 N N . ARG A 1 632 ? -4.727 -9.864 -2.645 1.00 83.69 632 ARG A N 1
ATOM 4914 C CA . ARG A 1 632 ? -6.157 -9.751 -2.973 1.00 83.69 632 ARG A CA 1
ATOM 4915 C C . ARG A 1 632 ? -6.949 -11.015 -2.660 1.00 83.69 632 ARG A C 1
ATOM 4917 O O . ARG A 1 632 ? -8.164 -10.952 -2.513 1.00 83.69 632 ARG A O 1
ATOM 4924 N N . PHE A 1 633 ? -6.278 -12.160 -2.588 1.00 79.19 633 PHE A N 1
ATOM 4925 C CA . PHE A 1 633 ? -6.882 -13.459 -2.322 1.00 79.19 633 PHE A CA 1
ATOM 4926 C C . PHE A 1 633 ? -6.156 -14.170 -1.193 1.00 79.19 633 PHE A C 1
ATOM 4928 O O . PHE A 1 633 ? -4.946 -14.030 -1.021 1.00 79.19 633 PHE A O 1
ATOM 4935 N N . SER A 1 634 ? -6.892 -15.019 -0.483 1.00 61.66 634 SER A N 1
ATOM 4936 C CA . SER A 1 634 ? -6.294 -15.988 0.422 1.00 61.66 634 SER A CA 1
ATOM 4937 C C . SER A 1 634 ? -5.494 -17.044 -0.357 1.00 61.66 634 SER A C 1
ATOM 4939 O O . SER A 1 634 ? -5.863 -17.492 -1.448 1.00 61.66 634 SER A O 1
ATOM 4941 N N . GLY A 1 635 ? -4.359 -17.442 0.209 1.00 59.53 635 GLY A N 1
ATOM 4942 C CA . GLY A 1 635 ? -3.437 -18.420 -0.354 1.00 59.53 635 GLY A CA 1
ATOM 4943 C C . GLY A 1 635 ? -2.705 -19.166 0.756 1.00 59.53 635 GLY A C 1
ATOM 4944 O O . GLY A 1 635 ? -2.734 -18.764 1.917 1.00 59.53 635 GLY A O 1
ATOM 4945 N N . SER A 1 636 ? -2.059 -20.284 0.417 1.00 50.06 636 SER A N 1
ATOM 4946 C CA . SER A 1 636 ? -1.282 -21.064 1.396 1.00 50.06 636 SER A CA 1
ATOM 4947 C C . SER A 1 636 ? 0.079 -20.447 1.710 1.00 50.06 636 SER A C 1
ATOM 4949 O O . SER A 1 636 ? 0.651 -20.711 2.763 1.00 50.06 636 SER A O 1
ATOM 4951 N N . LEU A 1 637 ? 0.612 -19.666 0.769 1.00 55.81 637 LEU A N 1
ATOM 4952 C CA . LEU A 1 637 ? 1.833 -18.877 0.901 1.00 55.81 637 LEU A CA 1
ATOM 4953 C C . LEU A 1 637 ? 1.572 -17.529 0.232 1.00 55.81 637 LEU A C 1
ATOM 4955 O O . LEU A 1 637 ? 1.599 -17.433 -0.998 1.00 55.81 637 LEU A O 1
ATOM 4959 N N . ASN A 1 638 ? 1.272 -16.523 1.049 1.00 60.09 638 ASN A N 1
ATOM 4960 C CA . ASN A 1 638 ? 1.065 -15.152 0.598 1.00 60.09 638 ASN A CA 1
ATOM 4961 C C . ASN A 1 638 ? 2.393 -14.395 0.635 1.00 60.09 638 ASN A C 1
ATOM 4963 O O . ASN A 1 638 ? 3.197 -14.625 1.532 1.00 60.09 638 ASN A O 1
ATOM 4967 N N . VAL A 1 639 ? 2.593 -13.514 -0.346 1.00 63.44 639 VAL A N 1
ATOM 4968 C CA . VAL A 1 639 ? 3.730 -12.594 -0.434 1.00 63.44 639 VAL A CA 1
ATOM 4969 C C . VAL A 1 639 ? 3.198 -11.168 -0.334 1.00 63.44 639 VAL A C 1
ATOM 4971 O O . VAL A 1 639 ? 2.310 -10.793 -1.106 1.00 63.44 639 VAL A O 1
ATOM 4974 N N . ASP A 1 640 ? 3.730 -10.396 0.609 1.00 63.97 640 ASP A N 1
ATOM 4975 C CA . ASP A 1 640 ? 3.348 -9.001 0.860 1.00 63.97 640 ASP A CA 1
ATOM 4976 C C . ASP A 1 640 ? 4.237 -7.987 0.111 1.00 63.97 640 ASP A C 1
ATOM 4978 O O . ASP A 1 640 ? 5.270 -8.348 -0.457 1.00 63.97 640 ASP A O 1
ATOM 4982 N N . LEU A 1 641 ? 3.870 -6.694 0.102 1.00 71.38 641 LEU A N 1
ATOM 4983 C CA . LEU A 1 641 ? 4.662 -5.667 -0.603 1.00 71.38 641 LEU A CA 1
ATOM 4984 C C . LEU A 1 641 ? 6.104 -5.571 -0.077 1.00 71.38 641 LEU A C 1
ATOM 4986 O O . LEU A 1 641 ? 7.048 -5.518 -0.864 1.00 71.38 641 LEU A O 1
ATOM 4990 N N . ILE A 1 642 ? 6.275 -5.599 1.247 1.00 69.69 642 ILE A N 1
ATOM 4991 C CA . ILE A 1 642 ? 7.590 -5.571 1.910 1.00 69.69 642 ILE A CA 1
ATOM 4992 C C . ILE A 1 642 ? 8.375 -6.856 1.608 1.00 69.69 642 ILE A C 1
ATOM 4994 O O . ILE A 1 642 ? 9.602 -6.845 1.466 1.00 69.69 642 ILE A O 1
ATOM 4998 N N . GLU A 1 643 ? 7.677 -7.982 1.462 1.00 70.31 643 GLU A N 1
ATOM 4999 C CA . GLU A 1 643 ? 8.304 -9.251 1.114 1.00 70.31 643 GLU A CA 1
ATOM 5000 C C . GLU A 1 643 ? 8.872 -9.255 -0.306 1.00 70.31 643 GLU A C 1
ATOM 5002 O O . GLU A 1 643 ? 9.884 -9.912 -0.538 1.00 70.31 643 GLU A O 1
ATOM 5007 N N . PHE A 1 644 ? 8.302 -8.503 -1.255 1.00 77.12 644 PHE A N 1
ATOM 5008 C CA . PHE A 1 644 ? 8.937 -8.345 -2.566 1.00 77.12 644 PHE A CA 1
ATOM 5009 C C . PHE A 1 644 ? 10.309 -7.684 -2.448 1.00 77.12 644 PHE A C 1
ATOM 5011 O O . PHE A 1 644 ? 11.261 -8.174 -3.051 1.00 77.12 644 PHE A O 1
ATOM 5018 N N . GLN A 1 645 ? 10.438 -6.637 -1.632 1.00 77.94 645 GLN A N 1
ATOM 5019 C CA . GLN A 1 645 ? 11.723 -5.984 -1.388 1.00 77.94 645 GLN A CA 1
ATOM 5020 C C . GLN A 1 645 ? 12.704 -6.944 -0.704 1.00 77.94 645 GLN A C 1
ATOM 5022 O O . GLN A 1 645 ? 13.766 -7.235 -1.244 1.00 77.94 645 GLN A O 1
ATOM 5027 N N . THR A 1 646 ? 12.336 -7.497 0.452 1.00 75.75 646 THR A N 1
ATOM 5028 C CA . THR A 1 646 ? 13.251 -8.344 1.240 1.00 75.75 646 THR A CA 1
ATOM 5029 C C . THR A 1 646 ? 13.649 -9.640 0.532 1.00 75.75 646 THR A C 1
ATOM 5031 O O . THR A 1 646 ? 14.759 -10.127 0.741 1.00 75.75 646 THR A O 1
ATOM 5034 N N . ASN A 1 647 ? 12.783 -10.199 -0.321 1.00 80.50 647 ASN A N 1
ATOM 5035 C CA . ASN A 1 647 ? 13.073 -11.443 -1.031 1.00 80.50 647 ASN A CA 1
ATOM 5036 C C . ASN A 1 647 ? 13.743 -11.243 -2.394 1.00 80.50 647 ASN A C 1
ATOM 5038 O O . ASN A 1 647 ? 14.482 -12.131 -2.814 1.00 80.50 647 ASN A O 1
ATOM 5042 N N . LEU A 1 648 ? 13.453 -10.156 -3.118 1.00 84.94 648 LEU A N 1
ATOM 5043 C CA . LEU A 1 648 ? 13.963 -9.957 -4.481 1.00 84.94 648 LEU A CA 1
ATOM 5044 C C . LEU A 1 648 ? 15.116 -8.962 -4.564 1.00 84.94 648 LEU A C 1
ATOM 5046 O O . LEU A 1 648 ? 15.837 -8.992 -5.559 1.00 84.94 648 LEU A O 1
ATOM 5050 N N . VAL A 1 649 ? 15.298 -8.091 -3.572 1.00 88.31 649 VAL A N 1
ATOM 5051 C CA . VAL A 1 649 ? 16.241 -6.969 -3.631 1.00 88.31 649 VAL A CA 1
ATOM 5052 C C . VAL A 1 649 ? 17.355 -7.175 -2.599 1.00 88.31 649 VAL A C 1
ATOM 5054 O O . VAL A 1 649 ? 17.231 -6.737 -1.457 1.00 88.31 649 VAL A O 1
ATOM 5057 N N . PRO A 1 650 ? 18.459 -7.855 -2.971 1.00 84.69 650 PRO A N 1
ATOM 5058 C CA . PRO A 1 650 ? 19.577 -8.101 -2.057 1.00 84.69 650 PRO A CA 1
ATOM 5059 C C . PRO A 1 650 ? 20.358 -6.820 -1.733 1.00 84.69 650 PRO A C 1
ATOM 5061 O O . PRO A 1 650 ? 20.866 -6.666 -0.625 1.00 84.69 650 PRO A O 1
ATOM 5064 N N . TYR A 1 651 ? 20.427 -5.892 -2.691 1.00 87.75 651 TYR A N 1
ATOM 5065 C CA . TYR A 1 651 ? 21.104 -4.608 -2.560 1.00 87.75 651 TYR A CA 1
ATOM 5066 C C . TYR A 1 651 ? 20.157 -3.487 -2.988 1.00 87.75 651 TYR A C 1
ATOM 5068 O O . TYR A 1 651 ? 19.543 -3.618 -4.048 1.00 87.75 651 TYR A O 1
ATOM 5076 N N . PRO A 1 652 ? 20.075 -2.367 -2.243 1.00 85.31 652 PRO A N 1
ATOM 5077 C CA . PRO A 1 652 ? 19.113 -1.300 -2.522 1.00 85.31 652 PRO A CA 1
ATOM 5078 C C . PRO A 1 652 ? 19.145 -0.755 -3.953 1.00 85.31 652 PRO A C 1
ATOM 5080 O O . PRO A 1 652 ? 18.092 -0.500 -4.511 1.00 85.31 652 PRO A O 1
ATOM 5083 N N . ARG A 1 653 ? 20.320 -0.622 -4.587 1.00 91.44 653 ARG A N 1
ATOM 5084 C CA . ARG A 1 653 ? 20.442 -0.139 -5.981 1.00 91.44 653 ARG A CA 1
ATOM 5085 C C . ARG A 1 653 ? 20.027 -1.176 -7.032 1.00 91.44 653 ARG A C 1
ATOM 5087 O O . ARG A 1 653 ? 19.726 -0.827 -8.167 1.00 91.44 653 ARG A O 1
ATOM 5094 N N . ILE A 1 654 ? 20.002 -2.455 -6.666 1.00 93.50 654 ILE A N 1
ATOM 5095 C CA . ILE A 1 654 ? 19.783 -3.590 -7.573 1.00 93.50 654 ILE A CA 1
ATOM 5096 C C . ILE A 1 654 ? 18.365 -4.110 -7.366 1.00 93.50 654 ILE A C 1
ATOM 5098 O O . ILE A 1 654 ? 18.126 -5.263 -7.007 1.00 93.50 654 ILE A O 1
ATOM 5102 N N . HIS A 1 655 ? 17.407 -3.213 -7.570 1.00 94.44 655 HIS A N 1
ATOM 5103 C CA . HIS A 1 655 ? 15.995 -3.442 -7.294 1.00 94.44 655 HIS A CA 1
ATOM 5104 C C . HIS A 1 655 ? 15.163 -3.617 -8.568 1.00 94.44 655 HIS A C 1
ATOM 5106 O O . HIS A 1 655 ? 13.983 -3.279 -8.585 1.00 94.44 655 HIS A O 1
ATOM 5112 N N . PHE A 1 656 ? 15.745 -4.186 -9.632 1.00 95.56 656 PHE A N 1
ATOM 5113 C CA . PHE A 1 656 ? 15.062 -4.383 -10.916 1.00 95.56 656 PHE A CA 1
ATOM 5114 C C . PHE A 1 656 ? 14.805 -5.867 -11.236 1.00 95.56 656 PHE A C 1
ATOM 5116 O O . PHE A 1 656 ? 15.495 -6.444 -12.082 1.00 95.56 656 PHE A O 1
ATOM 5123 N N . PRO A 1 657 ? 13.838 -6.540 -10.579 1.00 93.56 657 PRO A N 1
ATOM 5124 C CA . PRO A 1 657 ? 13.475 -7.902 -10.938 1.00 93.56 657 PRO A CA 1
ATOM 5125 C C . PRO A 1 657 ? 12.894 -7.976 -12.352 1.00 93.56 657 PRO A C 1
ATOM 5127 O O . PRO A 1 657 ? 12.031 -7.191 -12.748 1.00 93.56 657 PRO A O 1
ATOM 5130 N N . MET A 1 658 ? 13.321 -8.989 -13.098 1.00 91.38 658 MET A N 1
ATOM 5131 C CA . MET A 1 658 ? 12.716 -9.356 -14.368 1.00 91.38 658 MET A CA 1
ATOM 5132 C C . MET A 1 658 ? 11.450 -10.173 -14.131 1.00 91.38 658 MET A C 1
ATOM 5134 O O . MET A 1 658 ? 11.417 -11.026 -13.240 1.00 91.38 658 MET A O 1
ATOM 5138 N N . VAL A 1 659 ? 10.442 -9.967 -14.975 1.00 95.00 659 VAL A N 1
ATOM 5139 C CA . VAL A 1 659 ? 9.202 -10.742 -14.933 1.00 95.00 659 VAL A CA 1
ATOM 5140 C C . VAL A 1 659 ? 9.157 -11.765 -16.063 1.00 95.00 659 VAL A C 1
ATOM 5142 O O . VAL A 1 659 ? 9.562 -11.482 -17.187 1.00 95.00 659 VAL A O 1
ATOM 5145 N N . SER A 1 660 ? 8.665 -12.966 -15.780 1.00 95.62 660 SER A N 1
ATOM 5146 C CA . SER A 1 660 ? 8.328 -13.990 -16.777 1.00 95.62 660 SER A CA 1
ATOM 5147 C C . SER A 1 660 ? 6.971 -14.593 -16.440 1.00 95.62 660 SER A C 1
ATOM 5149 O O . SER A 1 660 ? 6.655 -14.772 -15.265 1.00 95.62 660 SER A O 1
ATOM 5151 N N . TYR A 1 661 ? 6.160 -14.907 -17.445 1.00 95.88 661 TYR A N 1
ATOM 5152 C CA . TYR A 1 661 ? 4.800 -15.400 -17.224 1.00 95.88 661 TYR A CA 1
ATOM 5153 C C . TYR A 1 661 ? 4.509 -16.618 -18.087 1.00 95.88 661 TYR A C 1
ATOM 5155 O O . TYR A 1 661 ? 4.783 -16.613 -19.285 1.00 95.88 661 TYR A O 1
ATOM 5163 N N . ALA A 1 662 ? 3.922 -17.647 -17.484 1.00 95.12 662 ALA A N 1
ATOM 5164 C CA . ALA A 1 662 ? 3.495 -18.841 -18.192 1.00 95.12 662 ALA A CA 1
ATOM 5165 C C . ALA A 1 662 ? 2.186 -19.399 -17.602 1.00 95.12 662 ALA A C 1
ATOM 5167 O O . ALA A 1 662 ? 2.007 -19.390 -16.387 1.00 95.12 662 ALA A O 1
ATOM 5168 N N . PRO A 1 663 ? 1.282 -19.952 -18.421 1.00 93.12 663 PRO A N 1
ATOM 5169 C CA . PRO A 1 663 ? 1.394 -20.076 -19.866 1.00 93.12 663 PRO A CA 1
ATOM 5170 C C . PRO A 1 663 ? 0.859 -18.827 -20.588 1.00 93.12 663 PRO A C 1
ATOM 5172 O O . PRO A 1 663 ? -0.101 -18.200 -20.144 1.00 93.12 663 PRO A O 1
ATOM 5175 N N . VAL A 1 664 ? 1.430 -18.506 -21.749 1.00 90.81 664 VAL A N 1
ATOM 5176 C CA . VAL A 1 664 ? 0.860 -17.535 -22.697 1.00 90.81 664 VAL A CA 1
ATOM 5177 C C . VAL A 1 664 ? 0.302 -18.338 -23.867 1.00 90.81 664 VAL A C 1
ATOM 5179 O O . VAL A 1 664 ? 1.047 -18.763 -24.740 1.00 90.81 664 VAL A O 1
ATOM 5182 N N . ILE A 1 665 ? -0.999 -18.638 -23.858 1.00 89.12 665 ILE A N 1
ATOM 5183 C CA . ILE A 1 665 ? -1.634 -19.500 -24.871 1.00 89.12 665 ILE A CA 1
ATOM 5184 C C . ILE A 1 665 ? -2.880 -18.810 -25.424 1.00 89.12 665 ILE A C 1
ATOM 5186 O O . ILE A 1 665 ? -3.678 -18.244 -24.673 1.00 89.12 665 ILE A O 1
ATOM 5190 N N . SER A 1 666 ? -3.061 -18.885 -26.745 1.00 86.75 666 SER A N 1
ATOM 5191 C CA . SER A 1 666 ? -4.249 -18.365 -27.423 1.00 86.75 666 SER A CA 1
ATOM 5192 C C . SER A 1 666 ? -5.505 -19.182 -27.110 1.00 86.75 666 SER A C 1
ATOM 5194 O O . SER A 1 666 ? -5.458 -20.405 -26.947 1.00 86.75 666 SER A O 1
ATOM 5196 N N . ALA A 1 667 ? -6.665 -18.522 -27.115 1.00 79.00 667 ALA A N 1
ATOM 5197 C CA . ALA A 1 667 ? -7.964 -19.168 -26.891 1.00 79.00 667 ALA A CA 1
ATOM 5198 C C . ALA A 1 667 ? -8.235 -20.386 -27.807 1.00 79.00 667 ALA A C 1
ATOM 5200 O O . ALA A 1 667 ? -8.951 -21.308 -27.416 1.00 79.00 667 ALA A O 1
ATOM 5201 N N . GLN A 1 668 ? -7.643 -20.416 -29.008 1.00 74.25 668 GLN A N 1
ATOM 5202 C CA . GLN A 1 668 ? -7.778 -21.519 -29.966 1.00 74.25 668 GLN A CA 1
ATOM 5203 C C . GLN A 1 668 ? -6.951 -22.757 -29.578 1.00 74.25 668 GLN A C 1
ATOM 5205 O O . GLN A 1 668 ? -7.441 -23.878 -29.703 1.00 74.25 668 GLN A O 1
ATOM 5210 N N . LYS A 1 669 ? -5.717 -22.571 -29.082 1.00 74.94 669 LYS A N 1
ATOM 5211 C CA . LYS A 1 669 ? -4.790 -23.670 -28.742 1.00 74.94 669 LYS A CA 1
ATOM 5212 C C . LYS A 1 669 ? -5.134 -24.359 -27.414 1.00 74.94 669 LYS A C 1
ATOM 5214 O O . LYS A 1 669 ? -4.911 -25.557 -27.260 1.00 74.94 669 LYS A O 1
ATOM 5219 N N . ALA A 1 670 ? -5.751 -23.646 -26.473 1.00 69.75 670 ALA A N 1
ATOM 5220 C CA . ALA A 1 670 ? -5.976 -24.144 -25.112 1.00 69.75 670 ALA A CA 1
ATOM 5221 C C . ALA A 1 670 ? -6.963 -25.315 -24.967 1.00 69.75 670 ALA A C 1
ATOM 5223 O O . ALA A 1 670 ? -7.010 -25.944 -23.912 1.00 69.75 670 ALA A O 1
ATOM 5224 N N . ARG A 1 671 ? -7.751 -25.649 -26.000 1.00 63.03 671 ARG A N 1
ATOM 5225 C CA . ARG A 1 671 ? -8.630 -26.836 -25.960 1.00 63.03 671 ARG A CA 1
ATOM 5226 C C . ARG A 1 671 ? -7.858 -28.158 -25.984 1.00 63.03 671 ARG A C 1
ATOM 5228 O O . ARG A 1 671 ? -8.424 -29.176 -25.598 1.00 63.03 671 ARG A O 1
ATOM 5235 N N . HIS A 1 672 ? -6.605 -28.147 -26.440 1.00 63.34 672 HIS A N 1
ATOM 5236 C CA . HIS A 1 672 ? -5.826 -29.361 -26.688 1.00 63.34 672 HIS A CA 1
ATOM 5237 C C . HIS A 1 672 ? -4.654 -29.560 -25.717 1.00 63.34 672 HIS A C 1
ATOM 5239 O O . HIS A 1 672 ? -4.190 -30.687 -25.572 1.00 63.34 672 HIS A O 1
ATOM 5245 N N . GLU A 1 673 ? -4.204 -28.512 -25.021 1.00 67.44 673 GLU A N 1
ATOM 5246 C CA . GLU A 1 673 ? -3.009 -28.558 -24.174 1.00 67.44 673 GLU A CA 1
ATOM 5247 C C . GLU A 1 673 ? -3.289 -28.001 -22.773 1.00 67.44 673 GLU A C 1
ATOM 5249 O O . GLU A 1 673 ? -3.612 -26.825 -22.603 1.00 67.44 673 GLU A O 1
ATOM 5254 N N . GLN A 1 674 ? -3.130 -28.846 -21.751 1.00 75.75 674 GLN A N 1
ATOM 5255 C CA . GLN A 1 674 ? -3.028 -28.415 -20.356 1.00 75.75 674 GLN A CA 1
ATOM 5256 C C . GLN A 1 674 ? -1.591 -28.629 -19.888 1.00 75.75 674 GLN A C 1
ATOM 5258 O O . GLN A 1 674 ? -1.102 -29.758 -19.868 1.00 75.75 674 GLN A O 1
ATOM 5263 N N . MET A 1 675 ? -0.906 -27.547 -19.516 1.00 86.88 675 MET A N 1
ATOM 5264 C CA . MET A 1 675 ? 0.462 -27.636 -19.011 1.00 86.88 675 MET A CA 1
ATOM 5265 C C . MET A 1 675 ? 0.468 -28.074 -17.546 1.00 86.88 675 MET A C 1
ATOM 5267 O O . MET A 1 675 ? -0.254 -27.536 -16.707 1.00 86.88 675 MET A O 1
ATOM 5271 N N . THR A 1 676 ? 1.324 -29.042 -17.234 1.00 93.19 676 THR A N 1
ATOM 5272 C CA . THR A 1 676 ? 1.616 -29.467 -15.858 1.00 93.19 676 THR A CA 1
ATOM 5273 C C . THR A 1 676 ? 2.399 -28.393 -15.097 1.00 93.19 676 THR A C 1
ATOM 5275 O O . THR A 1 676 ? 3.034 -27.531 -15.705 1.00 93.19 676 THR A O 1
ATOM 5278 N N . VAL A 1 677 ? 2.425 -28.473 -13.758 1.00 94.44 677 VAL A N 1
ATOM 5279 C CA . VAL A 1 677 ? 3.215 -27.548 -12.917 1.00 94.44 677 VAL A CA 1
ATOM 5280 C C . VAL A 1 677 ? 4.683 -27.535 -13.353 1.00 94.44 677 VAL A C 1
ATOM 5282 O O . VAL A 1 677 ? 5.235 -26.468 -13.581 1.00 94.44 677 VAL A O 1
ATOM 5285 N N . ALA A 1 678 ? 5.292 -28.700 -13.590 1.00 94.81 678 ALA A N 1
ATOM 5286 C CA . ALA A 1 678 ? 6.692 -28.797 -14.010 1.00 94.81 678 ALA A CA 1
ATOM 5287 C C . ALA A 1 678 ? 6.984 -28.150 -15.379 1.00 94.81 678 ALA A C 1
ATOM 5289 O O . ALA A 1 678 ? 8.043 -27.537 -15.565 1.00 94.81 678 ALA A O 1
ATOM 5290 N N . GLN A 1 679 ? 6.053 -28.268 -16.333 1.00 94.38 679 GLN A N 1
ATOM 5291 C CA . GLN A 1 679 ? 6.165 -27.615 -17.640 1.00 94.38 679 GLN A CA 1
ATOM 5292 C C . GLN A 1 679 ? 6.036 -26.096 -17.509 1.00 94.38 679 GLN A C 1
ATOM 5294 O O . GLN A 1 679 ? 6.839 -25.374 -18.092 1.00 94.38 679 GLN A O 1
ATOM 5299 N N . LEU A 1 680 ? 5.089 -25.617 -16.699 1.00 95.19 680 LEU A N 1
ATOM 5300 C CA . LEU A 1 680 ? 4.919 -24.193 -16.410 1.00 95.19 680 LEU A CA 1
ATOM 5301 C C . LEU A 1 680 ? 6.152 -23.585 -15.740 1.00 95.19 680 LEU A C 1
ATOM 5303 O O . LEU A 1 680 ? 6.660 -22.564 -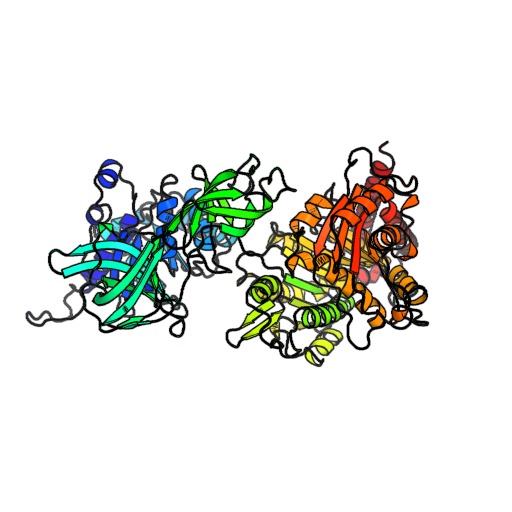16.196 1.00 95.19 680 LEU A O 1
ATOM 5307 N N . THR A 1 681 ? 6.681 -24.242 -14.705 1.00 95.38 681 THR A N 1
ATOM 5308 C CA . THR A 1 681 ? 7.904 -23.793 -14.033 1.00 95.38 681 THR A CA 1
ATOM 5309 C C . THR A 1 681 ? 9.076 -23.737 -15.008 1.00 95.38 681 THR A C 1
ATOM 5311 O O . THR A 1 681 ? 9.852 -22.789 -14.967 1.00 95.38 681 THR A O 1
ATOM 5314 N N . SER A 1 682 ? 9.211 -24.725 -15.901 1.00 93.88 682 SER A N 1
ATOM 5315 C CA . SER A 1 682 ? 10.275 -24.726 -16.913 1.00 93.88 682 SER A CA 1
ATOM 5316 C C . SER A 1 682 ? 10.113 -23.604 -17.934 1.00 93.88 682 SER A C 1
ATOM 5318 O O . SER A 1 682 ? 11.110 -22.967 -18.264 1.00 93.88 682 SER A O 1
ATOM 5320 N N . ALA A 1 683 ? 8.883 -23.327 -18.368 1.00 93.44 683 ALA A N 1
ATOM 5321 C CA . ALA A 1 683 ? 8.576 -22.274 -19.328 1.00 93.44 683 ALA A CA 1
ATOM 5322 C C . ALA A 1 683 ? 8.973 -20.877 -18.818 1.00 93.44 683 ALA A C 1
ATOM 5324 O O . ALA A 1 683 ? 9.431 -20.057 -19.609 1.00 93.44 683 ALA A O 1
ATOM 5325 N N . CYS A 1 684 ? 8.894 -20.610 -17.508 1.00 93.50 684 CYS A N 1
ATOM 5326 C CA . CYS A 1 684 ? 9.358 -19.338 -16.932 1.00 93.50 684 CYS A CA 1
ATOM 5327 C C . CYS A 1 684 ? 10.856 -19.066 -17.130 1.00 93.50 684 CYS A C 1
ATOM 5329 O O . CYS A 1 684 ? 11.264 -17.910 -17.129 1.00 93.50 684 CYS A O 1
ATOM 5331 N N . PHE A 1 685 ? 11.678 -20.103 -17.296 1.00 91.06 685 PHE A N 1
ATOM 5332 C CA . PHE A 1 685 ? 13.118 -19.962 -17.544 1.00 91.06 685 PHE A CA 1
ATOM 5333 C C . PHE A 1 685 ? 13.466 -19.912 -19.037 1.00 91.06 685 PHE A C 1
ATOM 5335 O O . PHE A 1 685 ? 14.642 -19.823 -19.395 1.00 91.06 685 PHE A O 1
ATOM 5342 N N . GLU A 1 686 ? 12.468 -19.979 -19.919 1.00 89.75 686 GLU A N 1
ATOM 5343 C CA . GLU A 1 686 ? 12.669 -19.849 -21.356 1.00 89.75 686 GLU A CA 1
ATOM 5344 C C . GLU A 1 686 ? 12.625 -18.371 -21.767 1.00 89.75 686 GLU A C 1
ATOM 5346 O O . GLU A 1 686 ? 11.657 -17.682 -21.438 1.00 89.75 686 GLU A O 1
ATOM 5351 N N . PRO A 1 687 ? 13.615 -17.875 -22.539 1.00 88.19 687 PRO A N 1
ATOM 5352 C CA . PRO A 1 687 ? 13.681 -16.465 -22.934 1.00 88.19 687 PRO A CA 1
ATOM 5353 C C . PRO A 1 687 ? 12.431 -15.942 -23.650 1.00 88.19 687 PRO A C 1
ATOM 5355 O O . PRO A 1 687 ? 12.141 -14.754 -23.584 1.00 88.19 687 PRO A O 1
ATOM 5358 N N . ILE A 1 688 ? 11.677 -16.818 -24.323 1.00 89.06 688 ILE A N 1
ATOM 5359 C CA . ILE A 1 688 ? 10.458 -16.426 -25.038 1.00 89.06 688 ILE A CA 1
ATOM 5360 C C . ILE A 1 688 ? 9.366 -15.911 -24.092 1.00 89.06 688 ILE A C 1
ATOM 5362 O O . ILE A 1 688 ? 8.642 -15.002 -24.466 1.00 89.06 688 ILE A O 1
ATOM 5366 N N . ASN A 1 689 ? 9.287 -16.423 -22.860 1.00 91.50 689 ASN A N 1
ATOM 5367 C CA . ASN A 1 689 ? 8.240 -16.066 -21.894 1.00 91.50 689 ASN A CA 1
ATOM 5368 C C . ASN A 1 689 ? 8.651 -14.919 -20.955 1.00 91.50 689 ASN A C 1
ATOM 5370 O O . ASN A 1 689 ? 7.923 -14.584 -20.014 1.00 91.50 689 ASN A O 1
ATOM 5374 N N . GLN A 1 690 ? 9.828 -14.332 -21.182 1.00 92.69 690 GLN A N 1
ATOM 5375 C CA . GLN A 1 690 ? 10.318 -13.194 -20.418 1.00 92.69 690 GLN A CA 1
ATOM 5376 C C . GLN A 1 690 ? 9.661 -11.904 -20.903 1.00 92.69 690 GLN A C 1
ATOM 5378 O O . GLN A 1 690 ? 9.458 -11.694 -22.097 1.00 92.69 690 GLN A O 1
ATOM 5383 N N . MET A 1 691 ? 9.369 -11.013 -19.961 1.00 93.94 691 MET A N 1
ATOM 5384 C CA . MET A 1 691 ? 8.794 -9.696 -20.234 1.00 93.94 691 MET A CA 1
ATOM 5385 C C . MET A 1 691 ? 9.866 -8.637 -20.496 1.00 93.94 691 MET A C 1
ATOM 5387 O O . MET A 1 691 ? 9.528 -7.484 -20.730 1.00 93.94 691 MET A O 1
ATOM 5391 N N . VAL A 1 692 ? 11.150 -9.003 -20.467 1.00 92.81 692 VAL A N 1
ATOM 5392 C CA . VAL A 1 692 ? 12.279 -8.134 -20.820 1.00 92.81 692 VAL A CA 1
ATOM 5393 C C . VAL A 1 692 ? 13.194 -8.887 -21.768 1.00 92.81 692 VAL A C 1
ATOM 5395 O O . VAL A 1 692 ? 13.511 -10.050 -21.533 1.00 92.81 692 VAL A O 1
ATOM 5398 N N . LYS A 1 693 ? 13.647 -8.229 -22.840 1.00 90.62 693 LYS A N 1
ATOM 5399 C CA . LYS A 1 693 ? 14.547 -8.855 -23.809 1.00 90.62 693 LYS A CA 1
ATOM 5400 C C . LYS A 1 693 ? 15.976 -8.882 -23.267 1.00 90.62 693 LYS A C 1
ATOM 5402 O O . LYS A 1 693 ? 16.732 -7.928 -23.452 1.00 90.62 693 LYS A O 1
ATOM 5407 N N . CYS A 1 694 ? 16.362 -9.958 -22.603 1.00 88.44 694 CYS A N 1
ATOM 5408 C CA . CYS A 1 694 ? 17.740 -10.225 -22.195 1.00 88.44 694 CYS A CA 1
ATOM 5409 C C . CYS A 1 694 ? 18.001 -11.734 -22.199 1.00 88.44 694 CYS A C 1
ATOM 5411 O O . CYS A 1 694 ? 17.070 -12.533 -22.215 1.00 88.44 694 CYS A O 1
ATOM 5413 N N . ASP A 1 695 ? 19.270 -12.139 -22.246 1.00 87.62 695 ASP A N 1
ATOM 5414 C CA . ASP A 1 695 ? 19.616 -13.558 -22.160 1.00 87.62 695 ASP A CA 1
ATOM 5415 C C . ASP A 1 695 ? 19.980 -13.938 -20.713 1.00 87.62 695 ASP A C 1
ATOM 5417 O O . ASP A 1 695 ? 21.106 -13.662 -20.283 1.00 87.62 695 ASP A O 1
ATOM 5421 N N . PRO A 1 696 ? 19.088 -14.606 -19.952 1.00 85.88 696 PRO A N 1
ATOM 5422 C CA . PRO A 1 696 ? 19.350 -14.972 -18.559 1.00 85.88 696 PRO A CA 1
ATOM 5423 C C . PRO A 1 696 ? 20.546 -15.916 -18.411 1.00 85.88 696 PRO A C 1
ATOM 5425 O O . PRO A 1 696 ? 21.172 -15.951 -17.358 1.00 85.88 696 PRO A O 1
ATOM 5428 N N . ARG A 1 697 ? 20.911 -16.653 -19.470 1.00 85.81 697 ARG A N 1
ATOM 5429 C CA . ARG A 1 697 ? 22.043 -17.595 -19.462 1.00 85.81 697 ARG A CA 1
ATOM 5430 C C . ARG A 1 697 ? 23.397 -16.885 -19.438 1.00 85.81 697 ARG A C 1
ATOM 5432 O O . ARG A 1 697 ? 24.410 -17.532 -19.196 1.00 85.81 697 ARG A O 1
ATOM 5439 N N . LYS A 1 698 ? 23.426 -15.581 -19.734 1.00 87.44 698 LYS A N 1
ATOM 5440 C CA . LYS A 1 698 ? 24.626 -14.733 -19.655 1.00 87.44 698 LYS A CA 1
ATOM 5441 C C . LYS A 1 698 ? 24.768 -14.033 -18.301 1.00 87.44 698 LYS A C 1
ATOM 5443 O O . LYS A 1 698 ? 25.732 -13.298 -18.111 1.00 87.44 698 LYS A O 1
ATOM 5448 N N . GLY A 1 699 ? 23.810 -14.221 -17.397 1.00 89.62 699 GLY A N 1
ATOM 5449 C CA . GLY A 1 699 ? 23.824 -13.657 -16.054 1.00 89.62 699 GLY A CA 1
ATOM 5450 C C . GLY A 1 699 ? 23.734 -14.732 -14.978 1.00 89.62 699 GLY A C 1
ATOM 5451 O O . GLY A 1 699 ? 23.608 -15.923 -15.258 1.00 89.62 699 GLY A O 1
ATOM 5452 N N . LYS A 1 700 ? 23.772 -14.281 -13.726 1.00 91.06 700 LYS A N 1
ATOM 5453 C CA . LYS A 1 700 ? 23.492 -15.093 -12.540 1.00 91.06 700 LYS A CA 1
ATOM 5454 C C . LYS A 1 700 ? 22.183 -14.623 -11.907 1.00 91.06 700 LYS A C 1
ATOM 5456 O O . LYS A 1 700 ? 21.832 -13.442 -11.985 1.00 91.06 700 LYS A O 1
ATOM 5461 N N . TYR A 1 701 ? 21.440 -15.541 -11.306 1.00 91.44 701 TYR A N 1
ATOM 5462 C CA . TYR A 1 701 ? 20.249 -15.252 -10.514 1.00 91.44 701 TYR A CA 1
ATOM 5463 C C . TYR A 1 701 ? 20.646 -14.943 -9.069 1.00 91.44 701 TYR A C 1
ATOM 5465 O O . TYR A 1 701 ? 21.352 -15.720 -8.431 1.00 91.44 701 TYR A O 1
ATOM 5473 N N . MET A 1 702 ? 20.171 -13.816 -8.550 1.00 91.06 702 MET A N 1
ATOM 5474 C CA . MET A 1 702 ? 20.339 -13.423 -7.148 1.00 91.06 702 MET A CA 1
ATOM 5475 C C . MET A 1 702 ? 19.150 -13.879 -6.303 1.00 91.06 702 MET A C 1
ATOM 5477 O O . MET A 1 702 ? 19.318 -14.329 -5.177 1.00 91.06 702 MET A O 1
ATOM 5481 N N . ALA A 1 703 ? 17.945 -13.788 -6.863 1.00 89.44 703 ALA A N 1
ATOM 5482 C CA . ALA A 1 703 ? 16.705 -14.193 -6.216 1.00 89.44 703 ALA A CA 1
ATOM 5483 C C . ALA A 1 703 ? 15.661 -14.587 -7.265 1.00 89.44 703 ALA A C 1
ATOM 5485 O O . ALA A 1 703 ? 15.639 -14.039 -8.368 1.00 89.44 703 ALA A O 1
ATOM 5486 N N . CYS A 1 704 ? 14.785 -15.528 -6.926 1.00 91.25 704 CYS A N 1
ATOM 5487 C CA . CYS A 1 704 ? 13.663 -15.967 -7.749 1.00 91.25 704 CYS A CA 1
ATOM 5488 C C . CYS A 1 704 ? 12.427 -16.169 -6.870 1.00 91.25 704 CYS A C 1
ATOM 5490 O O . CYS A 1 704 ? 12.463 -16.911 -5.895 1.00 91.25 704 CYS A O 1
ATOM 5492 N N . CYS A 1 705 ? 11.308 -15.564 -7.244 1.00 91.44 705 CYS A N 1
ATOM 5493 C CA . CYS A 1 705 ? 10.001 -15.790 -6.645 1.00 91.44 705 CYS A CA 1
ATOM 5494 C C . CYS A 1 705 ? 9.054 -16.358 -7.706 1.00 91.44 705 CYS A C 1
ATOM 5496 O O . CYS A 1 705 ? 8.927 -15.793 -8.790 1.00 91.44 705 CYS A O 1
ATOM 5498 N N . LEU A 1 706 ? 8.419 -17.491 -7.415 1.00 93.56 706 LEU A N 1
ATOM 5499 C CA . LEU A 1 706 ? 7.452 -18.162 -8.278 1.00 93.56 706 LEU A CA 1
ATOM 5500 C C . LEU A 1 706 ? 6.058 -18.022 -7.667 1.00 93.56 706 LEU A C 1
ATOM 5502 O O . LEU A 1 706 ? 5.769 -18.623 -6.635 1.00 93.56 706 LEU A O 1
ATOM 5506 N N . LEU A 1 707 ? 5.200 -17.244 -8.315 1.00 94.12 707 LEU A N 1
ATOM 5507 C CA . LEU A 1 707 ? 3.833 -16.966 -7.884 1.00 94.12 707 LEU A CA 1
ATOM 5508 C C . LEU A 1 707 ? 2.863 -17.797 -8.722 1.00 94.12 707 LEU A C 1
ATOM 5510 O O . LEU A 1 707 ? 2.534 -17.440 -9.854 1.00 94.12 707 LEU A O 1
ATOM 5514 N N . TYR A 1 708 ? 2.443 -18.936 -8.183 1.00 94.69 708 TYR A N 1
ATOM 5515 C CA . TYR A 1 708 ? 1.497 -19.841 -8.820 1.00 94.69 708 TYR A CA 1
ATOM 5516 C C . TYR A 1 708 ? 0.053 -19.428 -8.542 1.00 94.69 708 TYR A C 1
ATOM 5518 O O . TYR A 1 708 ? -0.288 -19.008 -7.435 1.00 94.69 708 TYR A O 1
ATOM 5526 N N . ARG A 1 709 ? -0.814 -19.620 -9.537 1.00 92.62 709 ARG A N 1
ATOM 5527 C CA . ARG A 1 709 ? -2.261 -19.423 -9.422 1.00 92.62 709 ARG A CA 1
ATOM 5528 C C . ARG A 1 709 ? -3.030 -20.635 -9.923 1.00 92.62 709 ARG A C 1
ATOM 5530 O O . ARG A 1 709 ? -2.648 -21.201 -10.946 1.00 92.62 709 ARG A O 1
ATOM 5537 N N . GLY A 1 710 ? -4.137 -20.958 -9.261 1.00 90.75 710 GLY A N 1
ATOM 5538 C CA . GLY A 1 710 ? -5.087 -21.997 -9.654 1.00 90.75 710 GLY A CA 1
ATOM 5539 C C . GLY A 1 710 ? -4.814 -23.366 -9.036 1.00 90.75 710 GLY A C 1
ATOM 5540 O O . GLY A 1 710 ? -4.312 -23.473 -7.919 1.00 90.75 710 GLY A O 1
ATOM 5541 N N . ASP A 1 711 ? -5.159 -24.420 -9.776 1.00 89.44 711 ASP A N 1
ATOM 5542 C CA . ASP A 1 711 ? -5.022 -25.815 -9.341 1.00 89.44 711 ASP A CA 1
ATOM 5543 C C . ASP A 1 711 ? -3.547 -26.255 -9.326 1.00 89.44 711 ASP A C 1
ATOM 5545 O O . ASP A 1 711 ? -3.008 -26.791 -10.304 1.00 89.44 711 ASP A O 1
ATOM 5549 N N . VAL A 1 712 ? -2.868 -25.943 -8.220 1.00 90.81 712 VAL A N 1
ATOM 5550 C CA . VAL A 1 712 ? -1.436 -26.168 -8.022 1.00 90.81 712 VAL A CA 1
ATOM 5551 C C . VAL A 1 712 ? -1.191 -26.827 -6.670 1.00 90.81 712 VAL A C 1
ATOM 5553 O O . VAL A 1 712 ? -1.490 -26.271 -5.616 1.00 90.81 712 VAL A O 1
ATOM 5556 N N . VAL A 1 713 ? -0.587 -28.015 -6.703 1.00 88.75 713 VAL A N 1
ATOM 5557 C CA . VAL A 1 713 ? -0.239 -28.781 -5.503 1.00 88.75 713 VAL A CA 1
ATOM 5558 C C . VAL A 1 713 ? 1.180 -28.406 -5.047 1.00 88.75 713 VAL A C 1
ATOM 5560 O O . VAL A 1 713 ? 2.117 -28.526 -5.842 1.00 88.75 713 VAL A O 1
ATOM 5563 N N . PRO A 1 714 ? 1.402 -28.030 -3.769 1.00 87.31 714 PRO A N 1
ATOM 5564 C CA . PRO A 1 714 ? 2.728 -27.639 -3.271 1.00 87.31 714 PRO A CA 1
ATOM 5565 C C . PRO A 1 714 ? 3.829 -28.689 -3.496 1.00 87.31 714 PRO A C 1
ATOM 5567 O O . PRO A 1 714 ? 4.979 -28.352 -3.779 1.00 87.31 714 PRO A O 1
ATOM 5570 N N . LYS A 1 715 ? 3.481 -29.982 -3.423 1.00 90.69 715 LYS A N 1
ATOM 5571 C CA . LYS A 1 715 ? 4.405 -31.095 -3.696 1.00 90.69 715 LYS A CA 1
ATOM 5572 C C . LYS A 1 715 ? 4.970 -31.047 -5.120 1.00 90.69 715 LYS A C 1
ATOM 5574 O O . LYS A 1 715 ? 6.171 -31.249 -5.302 1.00 90.69 715 LYS A O 1
ATOM 5579 N N . ASP A 1 716 ? 4.128 -30.748 -6.105 1.00 92.75 716 ASP A N 1
ATOM 5580 C CA . ASP A 1 716 ? 4.527 -30.691 -7.514 1.00 92.75 716 ASP A CA 1
ATOM 5581 C C . ASP A 1 716 ? 5.410 -29.474 -7.789 1.00 92.75 716 ASP A C 1
ATOM 5583 O O . ASP A 1 716 ? 6.365 -29.562 -8.560 1.00 92.75 716 ASP A O 1
ATOM 5587 N N . VAL A 1 717 ? 5.145 -28.357 -7.104 1.00 92.94 717 VAL A N 1
ATOM 5588 C CA . VAL A 1 717 ? 5.991 -27.159 -7.158 1.00 92.94 717 VAL A CA 1
ATOM 5589 C C . VAL A 1 717 ? 7.393 -27.465 -6.635 1.00 92.94 717 VAL A C 1
ATOM 5591 O O . VAL A 1 717 ? 8.380 -27.161 -7.304 1.00 92.94 717 VAL A O 1
ATOM 5594 N N . ASN A 1 718 ? 7.500 -28.124 -5.479 1.00 90.75 718 ASN A N 1
ATOM 5595 C CA . ASN A 1 718 ? 8.793 -28.500 -4.907 1.00 90.75 718 ASN A CA 1
ATOM 5596 C C . ASN A 1 718 ? 9.571 -29.461 -5.822 1.00 90.75 718 ASN A C 1
ATOM 5598 O O . ASN A 1 718 ? 10.776 -29.285 -6.014 1.00 90.75 718 ASN A O 1
ATOM 5602 N N . ALA A 1 719 ? 8.892 -30.431 -6.444 1.00 93.50 719 ALA A N 1
ATOM 5603 C CA . ALA A 1 719 ? 9.503 -31.335 -7.420 1.00 93.50 719 ALA A CA 1
ATOM 5604 C C . ALA A 1 719 ? 9.972 -30.599 -8.692 1.00 93.50 719 ALA A C 1
ATOM 5606 O O . ALA A 1 719 ? 11.069 -30.856 -9.202 1.00 93.50 719 ALA A O 1
ATOM 5607 N N . ALA A 1 720 ? 9.178 -29.643 -9.183 1.00 94.50 720 ALA A N 1
ATOM 5608 C CA . ALA A 1 720 ? 9.539 -28.811 -10.324 1.00 94.50 720 ALA A CA 1
ATOM 5609 C C . ALA A 1 720 ? 10.770 -27.942 -10.022 1.00 94.50 720 ALA A C 1
ATOM 5611 O O . ALA A 1 720 ? 11.720 -27.930 -10.805 1.00 94.50 720 ALA A O 1
ATOM 5612 N N . ILE A 1 721 ? 10.811 -27.284 -8.859 1.00 92.06 721 ILE A N 1
ATOM 5613 C CA . ILE A 1 721 ? 11.955 -26.467 -8.422 1.00 92.06 721 ILE A CA 1
ATOM 5614 C C . ILE A 1 721 ? 13.210 -27.326 -8.249 1.00 92.06 721 ILE A C 1
ATOM 5616 O O . ILE A 1 721 ? 14.283 -26.926 -8.699 1.00 92.06 721 ILE A O 1
ATOM 5620 N N . ALA A 1 722 ? 13.097 -28.515 -7.649 1.00 90.50 722 ALA A N 1
ATOM 5621 C CA . ALA A 1 722 ? 14.223 -29.441 -7.531 1.00 90.50 722 ALA A CA 1
ATOM 5622 C C . ALA A 1 722 ? 14.801 -29.793 -8.911 1.00 90.50 722 ALA A C 1
ATOM 5624 O O . ALA A 1 722 ? 16.015 -29.769 -9.095 1.00 90.50 722 ALA A O 1
ATOM 5625 N N . THR A 1 723 ? 13.937 -30.015 -9.904 1.00 91.56 723 THR A N 1
ATOM 5626 C CA . THR A 1 723 ? 14.354 -30.273 -11.290 1.00 91.56 723 THR A CA 1
ATOM 5627 C C . THR A 1 723 ? 15.058 -29.059 -11.901 1.00 91.56 723 THR A C 1
ATOM 5629 O O . THR A 1 723 ? 16.131 -29.202 -12.486 1.00 91.56 723 THR A O 1
ATOM 5632 N N . ILE A 1 724 ? 14.506 -27.855 -11.729 1.00 90.62 724 ILE A N 1
ATOM 5633 C CA . ILE A 1 724 ? 15.111 -26.599 -12.199 1.00 90.62 724 ILE A CA 1
ATOM 5634 C C . ILE A 1 724 ? 16.512 -26.389 -11.621 1.00 90.62 724 ILE A C 1
ATOM 5636 O O . ILE A 1 724 ? 17.431 -26.081 -12.377 1.00 90.62 724 ILE A O 1
ATOM 5640 N N . LYS A 1 725 ? 16.710 -26.645 -10.324 1.00 86.06 725 LYS A N 1
ATOM 5641 C CA . LYS A 1 725 ? 18.015 -26.508 -9.656 1.00 86.06 725 LYS A CA 1
ATOM 5642 C C . LYS A 1 725 ? 19.102 -27.432 -10.218 1.00 86.06 725 LYS A C 1
ATOM 5644 O O . LYS A 1 725 ? 20.280 -27.126 -10.083 1.00 86.06 725 LYS A O 1
ATOM 5649 N N . THR A 1 726 ? 18.740 -28.547 -10.859 1.00 87.56 726 THR A N 1
ATOM 5650 C CA . THR A 1 726 ? 19.722 -29.452 -11.491 1.00 87.56 726 THR A CA 1
ATOM 5651 C C . THR A 1 726 ? 20.172 -28.994 -12.883 1.00 87.56 726 THR A C 1
ATOM 5653 O O . THR A 1 726 ? 21.158 -29.512 -13.415 1.00 87.56 726 THR A O 1
ATOM 5656 N N . LYS A 1 727 ? 19.478 -28.027 -13.503 1.00 87.12 727 LYS A N 1
ATOM 5657 C CA . LYS A 1 727 ? 19.804 -27.557 -14.853 1.00 87.12 727 LYS A CA 1
ATOM 5658 C C . LYS A 1 727 ? 21.023 -26.633 -14.819 1.00 87.12 727 LYS A C 1
ATOM 5660 O O . LYS A 1 727 ? 20.956 -25.518 -14.320 1.00 87.12 727 LYS A O 1
ATOM 5665 N N . ARG A 1 728 ? 22.112 -27.049 -15.476 1.00 81.19 728 ARG A N 1
ATOM 5666 C CA . ARG A 1 728 ? 23.373 -26.278 -15.571 1.00 81.19 728 ARG A CA 1
ATOM 5667 C C . ARG A 1 728 ? 23.234 -24.885 -16.197 1.00 81.19 728 ARG A C 1
ATOM 5669 O O . ARG A 1 728 ? 24.106 -24.048 -15.997 1.00 81.19 728 ARG A O 1
ATOM 5676 N N . CYS A 1 729 ? 22.184 -24.650 -16.984 1.00 82.75 729 CYS A N 1
ATOM 5677 C CA . CYS A 1 729 ? 21.928 -23.362 -17.631 1.00 82.75 729 CYS A CA 1
ATOM 5678 C C . CYS A 1 729 ? 21.333 -22.304 -16.689 1.00 82.75 729 CYS A C 1
ATOM 5680 O O . CYS A 1 729 ? 21.173 -21.164 -17.111 1.00 82.75 729 CYS A O 1
ATOM 5682 N N . ILE A 1 730 ? 20.977 -22.674 -15.456 1.00 85.56 730 ILE A N 1
ATOM 5683 C CA . ILE A 1 730 ? 20.403 -21.776 -14.453 1.00 85.56 730 ILE A CA 1
ATOM 5684 C C . ILE A 1 730 ? 21.429 -21.654 -13.333 1.00 85.56 730 ILE A C 1
ATOM 5686 O O . ILE A 1 730 ? 21.608 -22.573 -12.538 1.00 85.56 730 ILE A O 1
ATOM 5690 N N . GLN A 1 731 ? 22.141 -20.531 -13.316 1.00 86.88 731 GLN A N 1
ATOM 5691 C CA . GLN A 1 731 ? 23.223 -20.278 -12.371 1.00 86.88 731 GLN A CA 1
ATOM 5692 C C . GLN A 1 731 ? 22.769 -19.253 -11.339 1.00 86.88 731 GLN A C 1
ATOM 5694 O O . GLN A 1 731 ? 22.329 -18.165 -11.704 1.00 86.88 731 GLN A O 1
ATOM 5699 N N . PHE A 1 732 ? 22.867 -19.605 -10.062 1.00 88.06 732 PHE A N 1
ATOM 5700 C CA . PHE A 1 732 ? 22.675 -18.674 -8.954 1.00 88.06 732 PHE A CA 1
ATOM 5701 C C . PHE A 1 732 ? 24.025 -18.106 -8.515 1.00 88.06 732 PHE A C 1
ATOM 5703 O O . PHE A 1 732 ? 25.068 -18.686 -8.809 1.00 88.06 732 PHE A O 1
ATOM 5710 N N . VAL A 1 733 ? 23.998 -16.962 -7.840 1.00 86.50 733 VAL A N 1
ATOM 5711 C CA . VAL A 1 733 ? 25.154 -16.439 -7.099 1.00 86.50 733 VAL A CA 1
ATOM 5712 C C . VAL A 1 733 ? 25.479 -17.338 -5.900 1.00 86.50 733 VAL A C 1
ATOM 5714 O O . VAL A 1 733 ? 24.572 -17.886 -5.267 1.00 86.50 733 VAL A O 1
ATOM 5717 N N . ASP A 1 734 ? 26.761 -17.462 -5.563 1.00 80.75 734 ASP A N 1
ATOM 5718 C CA . ASP A 1 734 ? 27.252 -18.424 -4.566 1.00 80.75 734 ASP A CA 1
ATOM 5719 C C . ASP A 1 734 ? 26.720 -18.161 -3.150 1.00 80.75 734 ASP A C 1
ATOM 5721 O O . ASP A 1 734 ? 26.441 -19.089 -2.388 1.00 80.75 734 ASP A O 1
ATOM 5725 N N . TRP A 1 735 ? 26.483 -16.894 -2.812 1.00 79.19 735 TRP A N 1
ATOM 5726 C CA . TRP A 1 735 ? 25.913 -16.487 -1.528 1.00 79.19 735 TRP A CA 1
ATOM 5727 C C . TRP A 1 735 ? 24.390 -16.696 -1.418 1.00 79.19 735 TRP A C 1
ATOM 5729 O O . TRP A 1 735 ? 23.838 -16.523 -0.331 1.00 79.19 735 TRP A O 1
ATOM 5739 N N . CYS A 1 736 ? 23.695 -17.112 -2.490 1.00 73.75 736 CYS A N 1
ATOM 5740 C CA . CYS A 1 736 ? 22.252 -17.399 -2.480 1.00 73.75 736 CYS A CA 1
ATOM 5741 C C . CYS A 1 736 ? 21.919 -18.833 -2.961 1.00 73.75 736 CYS A C 1
ATOM 5743 O O . CYS A 1 736 ? 21.244 -19.027 -3.978 1.00 73.75 736 CYS A O 1
ATOM 5745 N N . PRO A 1 737 ? 22.326 -19.883 -2.218 1.00 53.56 737 PRO A N 1
ATOM 5746 C CA . PRO A 1 737 ? 22.139 -21.280 -2.632 1.00 53.56 737 PRO A CA 1
ATOM 5747 C C . PRO A 1 737 ? 20.671 -21.761 -2.597 1.00 53.56 737 PRO A C 1
ATOM 5749 O O . PRO A 1 737 ? 20.325 -22.791 -3.183 1.00 53.56 737 PRO A O 1
ATOM 5752 N N . THR A 1 738 ? 19.774 -21.040 -1.914 1.00 57.91 738 THR A N 1
ATOM 5753 C CA . THR A 1 738 ? 18.361 -21.417 -1.693 1.00 57.91 738 THR A CA 1
ATOM 5754 C C . THR A 1 738 ? 17.362 -20.411 -2.282 1.00 57.91 738 THR A C 1
ATOM 5756 O O . THR A 1 738 ? 16.222 -20.345 -1.832 1.00 57.91 738 THR A O 1
ATOM 5759 N N . GLY A 1 739 ? 17.754 -19.678 -3.330 1.00 67.31 739 GLY A N 1
ATOM 5760 C CA . GLY A 1 739 ? 17.080 -18.479 -3.857 1.00 67.31 739 GLY A CA 1
ATOM 5761 C C . GLY A 1 739 ? 15.684 -18.611 -4.488 1.00 67.31 739 GLY A C 1
ATOM 5762 O O . GLY A 1 739 ? 15.326 -17.742 -5.274 1.00 67.31 739 GLY A O 1
ATOM 5763 N N . PHE A 1 740 ? 14.896 -19.650 -4.184 1.00 83.62 740 PHE A N 1
ATOM 5764 C CA . PHE A 1 740 ? 13.507 -19.777 -4.642 1.00 83.62 740 PHE A CA 1
ATOM 5765 C C . PHE A 1 740 ? 12.511 -19.494 -3.520 1.00 83.62 740 PHE A C 1
ATOM 5767 O O . PHE A 1 740 ? 12.460 -20.213 -2.522 1.00 83.62 740 PHE A O 1
ATOM 5774 N N . LYS A 1 741 ? 11.661 -18.495 -3.737 1.00 85.38 741 LYS A N 1
ATOM 5775 C CA . LYS A 1 741 ? 10.452 -18.224 -2.960 1.00 85.38 741 LYS A CA 1
ATOM 5776 C C . LYS A 1 741 ? 9.232 -18.656 -3.759 1.00 85.38 741 LYS A C 1
ATOM 5778 O O . LYS A 1 741 ? 9.249 -18.618 -4.988 1.00 85.38 741 LYS A O 1
ATOM 5783 N N . VAL A 1 742 ? 8.196 -19.114 -3.068 1.00 87.25 742 VAL A N 1
ATOM 5784 C CA . VAL A 1 742 ? 7.002 -19.683 -3.696 1.00 87.25 742 VAL A CA 1
ATOM 5785 C C . VAL A 1 742 ? 5.771 -19.053 -3.071 1.00 87.25 742 VAL A C 1
ATOM 5787 O O . VAL A 1 742 ? 5.596 -19.150 -1.862 1.00 87.25 742 VAL A O 1
ATOM 5790 N N . GLY A 1 743 ? 4.920 -18.453 -3.899 1.00 84.69 743 GLY A N 1
ATOM 5791 C CA . GLY A 1 743 ? 3.559 -18.064 -3.540 1.00 84.69 743 GLY A CA 1
ATOM 5792 C C . GLY A 1 743 ? 2.557 -18.958 -4.265 1.00 84.69 743 GLY A C 1
ATOM 5793 O O . GLY A 1 743 ? 2.785 -19.316 -5.421 1.00 84.69 743 GLY A O 1
ATOM 5794 N N . ILE A 1 744 ? 1.470 -19.352 -3.598 1.00 86.50 744 ILE A N 1
ATOM 5795 C CA . ILE A 1 744 ? 0.404 -20.162 -4.212 1.00 86.50 744 ILE A CA 1
ATOM 5796 C C . ILE A 1 744 ? -0.951 -19.567 -3.841 1.00 86.50 744 ILE A C 1
ATOM 5798 O O . ILE A 1 744 ? -1.343 -19.569 -2.672 1.00 86.50 744 ILE A O 1
ATOM 5802 N N . THR A 1 745 ? -1.676 -19.115 -4.860 1.00 85.00 745 THR A N 1
ATOM 5803 C CA . THR A 1 745 ? -3.059 -18.645 -4.757 1.00 85.00 745 THR A CA 1
ATOM 5804 C C . THR A 1 745 ? -3.982 -19.648 -5.440 1.00 85.00 745 THR A C 1
ATOM 5806 O O . THR A 1 745 ? -3.822 -19.934 -6.623 1.00 85.00 745 THR A O 1
ATOM 5809 N N . TYR A 1 746 ? -4.982 -20.166 -4.730 1.00 82.56 746 TYR A N 1
ATOM 5810 C CA . TYR A 1 746 ? -5.851 -21.223 -5.268 1.00 82.56 746 TYR A CA 1
ATOM 5811 C C . TYR A 1 746 ? -6.846 -20.733 -6.325 1.00 82.56 746 TYR A C 1
ATOM 5813 O O . TYR A 1 746 ? -7.345 -21.528 -7.121 1.00 82.56 746 TYR A O 1
ATOM 5821 N N . GLN A 1 747 ? -7.106 -19.425 -6.378 1.00 84.69 747 GLN A N 1
ATOM 5822 C CA . GLN A 1 747 ? -7.990 -18.850 -7.382 1.00 84.69 747 GLN A CA 1
ATOM 5823 C C . GLN A 1 747 ? -7.341 -18.918 -8.777 1.00 84.69 747 GLN A C 1
ATOM 5825 O O . GLN A 1 747 ? -6.245 -18.366 -8.966 1.00 84.69 747 GLN A O 1
ATOM 5830 N N . PRO A 1 748 ? -7.992 -19.558 -9.768 1.00 89.75 748 PRO A N 1
ATOM 5831 C CA . PRO A 1 748 ? -7.449 -19.661 -11.114 1.00 89.75 748 PRO A CA 1
ATOM 5832 C C . PRO A 1 748 ? -7.362 -18.281 -11.791 1.00 89.75 748 PRO A C 1
ATOM 5834 O O . PRO A 1 748 ? -8.167 -17.393 -11.491 1.00 89.75 748 PRO A O 1
ATOM 5837 N N . PRO A 1 749 ? -6.413 -18.085 -12.724 1.00 91.88 749 PRO A N 1
ATOM 5838 C CA . PRO A 1 749 ? -6.338 -16.864 -13.520 1.00 91.88 749 PRO A CA 1
ATOM 5839 C C . PRO A 1 749 ? -7.637 -16.617 -14.293 1.00 91.88 749 PRO A C 1
ATOM 5841 O O . PRO A 1 749 ? -8.182 -17.520 -14.937 1.00 91.88 749 PRO A O 1
ATOM 5844 N N . THR A 1 750 ? -8.122 -15.378 -14.258 1.00 92.25 750 THR A N 1
ATOM 5845 C CA . THR A 1 750 ? -9.308 -14.979 -15.022 1.00 92.25 750 THR A CA 1
ATOM 5846 C C . THR A 1 750 ? -8.890 -14.404 -16.367 1.00 92.25 750 THR A C 1
ATOM 5848 O O . THR A 1 750 ? -7.973 -13.593 -16.450 1.00 92.25 750 THR A O 1
ATOM 5851 N N . ALA A 1 751 ? -9.572 -14.814 -17.436 1.00 88.62 751 ALA A N 1
ATOM 5852 C CA . ALA A 1 751 ? -9.396 -14.237 -18.763 1.00 88.62 751 ALA A CA 1
ATOM 5853 C C . ALA A 1 751 ? -10.478 -13.179 -19.016 1.00 88.62 751 ALA A C 1
ATOM 5855 O O . ALA A 1 751 ? -11.657 -13.421 -18.752 1.00 88.62 751 ALA A O 1
ATOM 5856 N N . VAL A 1 752 ? -10.080 -12.021 -19.548 1.00 89.31 752 VAL A N 1
ATOM 5857 C CA . VAL A 1 752 ? -11.016 -10.953 -19.927 1.00 89.31 752 VAL A CA 1
ATOM 5858 C C . VAL A 1 752 ? -11.873 -11.426 -21.113 1.00 89.31 752 VAL A C 1
ATOM 5860 O O . VAL A 1 752 ? -11.312 -11.929 -22.093 1.00 89.31 752 VAL A O 1
ATOM 5863 N N . PRO A 1 753 ? -13.212 -11.281 -21.074 1.00 86.50 753 PRO A N 1
ATOM 5864 C CA . PRO A 1 753 ? -14.073 -11.605 -22.209 1.00 86.50 753 PRO A CA 1
ATOM 5865 C C . PRO A 1 753 ? -13.650 -10.864 -23.486 1.00 86.50 753 PRO A C 1
ATOM 5867 O O . PRO A 1 753 ? -13.413 -9.659 -23.470 1.00 86.50 753 PRO A O 1
ATOM 5870 N N . GLY A 1 754 ? -13.537 -11.584 -24.607 1.00 82.69 754 GLY A N 1
ATOM 5871 C CA . GLY A 1 754 ? -13.021 -11.012 -25.860 1.00 82.69 754 GLY A CA 1
ATOM 5872 C C . GLY A 1 754 ? -11.516 -10.698 -25.836 1.00 82.69 754 GLY A C 1
ATOM 5873 O O . GLY A 1 754 ? -11.040 -9.912 -26.656 1.00 82.69 754 GLY A O 1
ATOM 5874 N N . GLY A 1 755 ? -10.777 -11.259 -24.875 1.00 84.19 755 GLY A N 1
ATOM 5875 C CA . GLY A 1 755 ? -9.317 -11.265 -24.825 1.00 84.19 755 GLY A CA 1
ATOM 5876 C C . GLY A 1 755 ? -8.685 -12.365 -25.677 1.00 84.19 755 GLY A C 1
ATOM 5877 O O . GLY A 1 755 ? -9.333 -13.342 -26.048 1.00 84.19 755 GLY A O 1
ATOM 5878 N N . ASP A 1 756 ? -7.392 -12.206 -25.959 1.00 85.38 756 ASP A N 1
ATOM 5879 C CA . ASP A 1 756 ? -6.615 -13.141 -26.786 1.00 85.38 756 ASP A CA 1
ATOM 5880 C C . ASP A 1 756 ? -6.134 -14.373 -25.997 1.00 85.38 756 ASP A C 1
ATOM 5882 O O . ASP A 1 756 ? -5.876 -15.440 -26.562 1.00 85.38 756 ASP A O 1
ATOM 5886 N N . LEU A 1 757 ? -6.024 -14.223 -24.673 1.00 86.50 757 LEU A N 1
ATOM 5887 C CA . LEU A 1 757 ? -5.575 -15.258 -23.749 1.00 86.50 757 LEU A CA 1
ATOM 5888 C C . LEU A 1 757 ? -6.677 -16.273 -23.456 1.00 86.50 757 LEU A C 1
ATOM 5890 O O . LEU A 1 757 ? -7.826 -15.927 -23.176 1.00 86.50 757 LEU A O 1
ATOM 5894 N N . ALA A 1 758 ? -6.299 -17.546 -23.462 1.00 87.06 758 ALA A N 1
ATOM 5895 C CA . ALA A 1 758 ? -7.188 -18.618 -23.064 1.00 87.06 758 ALA A CA 1
ATOM 5896 C C . ALA A 1 758 ? -7.461 -18.639 -21.557 1.00 87.06 758 ALA A C 1
ATOM 5898 O O . ALA A 1 758 ? -6.603 -18.310 -20.739 1.00 87.06 758 ALA A O 1
ATOM 5899 N N . LYS A 1 759 ? -8.635 -19.156 -21.183 1.00 87.88 759 LYS A N 1
ATOM 5900 C CA . LYS A 1 759 ? -8.900 -19.548 -19.798 1.00 87.88 759 LYS A CA 1
ATOM 5901 C C . LYS A 1 759 ? -8.067 -20.784 -19.457 1.00 87.88 759 LYS A C 1
ATOM 5903 O O . LYS A 1 759 ? -8.224 -21.826 -20.093 1.00 87.88 759 LYS A O 1
ATOM 5908 N N . VAL A 1 760 ? -7.223 -20.671 -18.438 1.00 90.19 760 VAL A N 1
ATOM 5909 C CA . VAL A 1 760 ? -6.347 -21.749 -17.964 1.00 90.19 760 VAL A CA 1
ATOM 5910 C C . VAL A 1 760 ? -6.652 -22.089 -16.509 1.00 90.19 760 VAL A C 1
ATOM 5912 O O . VAL A 1 760 ? -7.076 -21.235 -15.737 1.00 90.19 760 VAL A O 1
ATOM 5915 N N . GLN A 1 761 ? -6.449 -23.352 -16.130 1.00 88.94 761 GLN A N 1
ATOM 5916 C CA . GLN A 1 761 ? -6.676 -23.814 -14.752 1.00 88.94 761 GLN A CA 1
ATOM 5917 C C . GLN A 1 761 ? -5.544 -23.424 -13.803 1.00 88.94 761 GLN A C 1
ATOM 5919 O O . GLN A 1 761 ? -5.727 -23.421 -12.590 1.00 88.94 761 GLN A O 1
ATOM 5924 N N . ARG A 1 762 ? -4.361 -23.142 -14.356 1.00 92.62 762 ARG A N 1
ATOM 5925 C CA . ARG A 1 762 ? -3.152 -22.841 -13.602 1.00 92.62 762 ARG A CA 1
ATOM 5926 C C . ARG A 1 762 ? -2.206 -21.951 -14.402 1.00 92.62 762 ARG A C 1
ATOM 5928 O O . ARG A 1 762 ? -2.108 -22.104 -15.619 1.00 92.62 762 ARG A O 1
ATOM 5935 N N . ALA A 1 763 ? -1.519 -21.050 -13.713 1.00 95.44 763 ALA A N 1
ATOM 5936 C CA . ALA A 1 763 ? -0.461 -20.208 -14.264 1.00 95.44 763 ALA A CA 1
ATOM 5937 C C . ALA A 1 763 ? 0.615 -19.941 -13.209 1.00 95.44 763 ALA A C 1
ATOM 5939 O O . ALA A 1 763 ? 0.435 -20.231 -12.026 1.00 95.44 763 ALA A O 1
ATOM 5940 N N . VAL A 1 764 ? 1.736 -19.387 -13.647 1.00 96.38 764 VAL A N 1
ATOM 5941 C CA . VAL A 1 764 ? 2.858 -18.985 -12.811 1.00 96.38 764 VAL A CA 1
ATOM 5942 C C . VAL A 1 764 ? 3.435 -17.669 -13.329 1.00 96.38 764 VAL A C 1
ATOM 5944 O O . VAL A 1 764 ? 3.688 -17.496 -14.521 1.00 96.38 764 VAL A O 1
ATOM 5947 N N . CYS A 1 765 ? 3.650 -16.737 -12.409 1.00 96.19 765 CYS A N 1
ATOM 5948 C CA . CYS A 1 765 ? 4.411 -15.520 -12.638 1.00 96.19 765 CYS A CA 1
ATOM 5949 C C . CYS A 1 765 ? 5.735 -15.641 -11.887 1.00 96.19 765 CYS A C 1
ATOM 5951 O O . CYS A 1 765 ? 5.751 -15.793 -10.666 1.00 96.19 765 CYS A O 1
ATOM 5953 N N . MET A 1 766 ? 6.847 -15.615 -12.611 1.00 95.62 766 MET A N 1
ATOM 5954 C CA . MET A 1 766 ? 8.181 -15.612 -12.029 1.00 95.62 766 MET A CA 1
ATOM 5955 C C 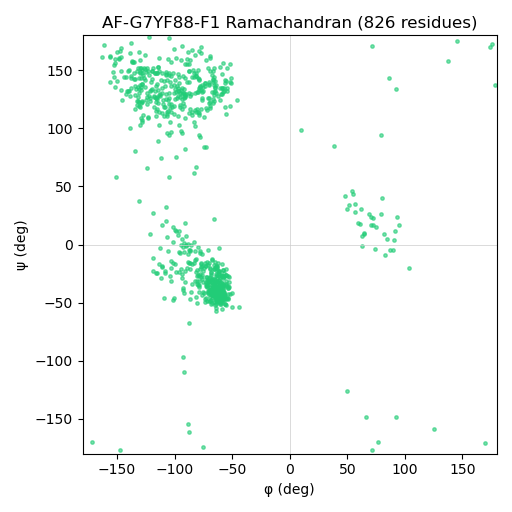. MET A 1 766 ? 8.709 -14.185 -11.956 1.00 95.62 766 MET A C 1
ATOM 5957 O O . MET A 1 766 ? 8.756 -13.484 -12.965 1.00 95.62 766 MET A O 1
ATOM 5961 N N . LEU A 1 767 ? 9.153 -13.787 -10.770 1.00 94.12 767 LEU A N 1
ATOM 5962 C CA . LEU A 1 767 ? 9.887 -12.553 -10.531 1.00 94.12 767 LEU A CA 1
ATOM 5963 C C . LEU A 1 767 ? 11.313 -12.940 -10.167 1.00 94.12 767 LEU A C 1
ATOM 5965 O O . LEU A 1 767 ? 11.542 -13.579 -9.143 1.00 94.12 767 LEU A O 1
ATOM 5969 N N . SER A 1 768 ? 12.275 -12.605 -11.014 1.00 93.06 768 SER A N 1
ATOM 5970 C CA . SER A 1 768 ? 13.660 -13.028 -10.827 1.00 93.06 768 SER A CA 1
ATOM 5971 C C . SER A 1 768 ? 14.606 -11.848 -10.927 1.00 93.06 768 SER A C 1
ATOM 5973 O O . SER A 1 768 ? 14.664 -11.191 -11.967 1.00 93.06 768 SER A O 1
ATOM 5975 N N . ASN A 1 769 ? 15.379 -11.605 -9.875 1.00 93.31 769 ASN A N 1
ATOM 5976 C CA . ASN A 1 769 ? 16.457 -10.633 -9.922 1.00 93.31 769 ASN A CA 1
ATOM 5977 C C . ASN A 1 769 ? 17.708 -11.315 -10.484 1.00 93.31 769 ASN A C 1
ATOM 5979 O O . ASN A 1 769 ? 18.233 -12.262 -9.892 1.00 93.31 769 ASN A O 1
ATOM 5983 N N . THR A 1 770 ? 18.148 -10.879 -11.661 1.00 93.81 770 THR A N 1
ATOM 5984 C CA . THR A 1 770 ? 19.279 -11.465 -12.384 1.00 93.81 770 THR A CA 1
ATOM 5985 C C . THR A 1 770 ? 20.153 -10.382 -12.985 1.00 93.81 770 THR A C 1
ATOM 5987 O O . THR A 1 770 ? 19.661 -9.379 -13.502 1.00 93.81 770 THR A O 1
ATOM 5990 N N . THR A 1 771 ? 21.463 -10.622 -12.986 1.00 94.94 771 THR A N 1
ATOM 5991 C CA . THR A 1 771 ? 22.437 -9.700 -13.577 1.00 94.94 771 THR A CA 1
ATOM 5992 C C . THR A 1 771 ? 22.288 -9.551 -15.093 1.00 94.94 771 THR A C 1
ATOM 5994 O O . THR A 1 771 ? 22.764 -8.571 -15.660 1.00 94.94 771 THR A O 1
ATOM 5997 N N . ALA A 1 772 ? 21.557 -10.454 -15.760 1.00 93.81 772 ALA A N 1
ATOM 5998 C CA . ALA A 1 772 ? 21.274 -10.363 -17.192 1.00 93.81 772 ALA A CA 1
ATOM 5999 C C . ALA A 1 772 ? 20.487 -9.098 -17.582 1.00 93.81 772 ALA A C 1
ATOM 6001 O O . ALA A 1 772 ? 20.565 -8.653 -18.729 1.00 93.81 772 ALA A O 1
ATOM 6002 N N . ILE A 1 773 ? 19.758 -8.483 -16.642 1.00 94.19 773 ILE A N 1
ATOM 6003 C CA . ILE A 1 773 ? 19.013 -7.244 -16.902 1.00 94.19 773 ILE A CA 1
ATOM 6004 C C . ILE A 1 773 ? 19.931 -6.060 -17.252 1.00 94.19 773 ILE A C 1
ATOM 6006 O O . ILE A 1 773 ? 19.491 -5.128 -17.924 1.00 94.19 773 ILE A O 1
ATOM 6010 N N . ALA A 1 774 ? 21.224 -6.135 -16.912 1.00 93.38 774 ALA A N 1
ATOM 6011 C CA . ALA A 1 774 ? 22.242 -5.171 -17.331 1.00 93.38 774 ALA A CA 1
ATOM 6012 C C . ALA A 1 774 ? 22.326 -4.999 -18.859 1.00 93.38 774 ALA A C 1
ATOM 6014 O O . ALA A 1 774 ? 22.685 -3.927 -19.337 1.00 93.38 774 ALA A O 1
ATOM 6015 N N . GLU A 1 775 ? 21.941 -6.011 -19.649 1.00 92.31 775 GLU A N 1
ATOM 6016 C CA . GLU A 1 775 ? 21.876 -5.889 -21.110 1.00 92.31 775 GLU A CA 1
ATOM 6017 C C . GLU A 1 775 ? 20.837 -4.843 -21.554 1.00 92.31 775 GLU A C 1
ATOM 6019 O O . GLU A 1 775 ? 21.061 -4.107 -22.518 1.00 92.31 775 GLU A O 1
ATOM 6024 N N . ALA A 1 776 ? 19.706 -4.752 -20.846 1.00 91.81 776 ALA A N 1
ATOM 6025 C CA . ALA A 1 776 ? 18.675 -3.761 -21.134 1.00 91.81 776 ALA A CA 1
ATOM 6026 C C . ALA A 1 776 ? 19.177 -2.338 -20.850 1.00 91.81 776 ALA A C 1
ATOM 6028 O O . ALA A 1 776 ? 18.941 -1.440 -21.661 1.00 91.81 776 ALA A O 1
ATOM 6029 N N . TRP A 1 777 ? 19.927 -2.152 -19.762 1.00 93.19 777 TRP A N 1
ATOM 6030 C CA . TRP A 1 777 ? 20.570 -0.878 -19.432 1.00 93.19 777 TRP A CA 1
ATOM 6031 C C . TRP A 1 777 ? 21.625 -0.490 -20.471 1.00 93.19 777 TRP A C 1
ATOM 6033 O O . TRP A 1 777 ? 21.510 0.573 -21.075 1.00 93.19 777 TRP A O 1
ATOM 6043 N N . ALA A 1 778 ? 22.524 -1.407 -20.836 1.00 92.50 778 ALA A N 1
ATOM 6044 C CA . ALA A 1 778 ? 23.570 -1.153 -21.829 1.00 92.50 778 ALA A CA 1
ATOM 6045 C C . ALA A 1 778 ? 23.029 -0.744 -23.212 1.00 92.50 778 ALA A C 1
ATOM 6047 O O . ALA A 1 778 ? 23.617 0.085 -23.916 1.00 92.50 778 ALA A O 1
ATOM 6048 N N . ARG A 1 779 ? 21.886 -1.304 -23.638 1.00 91.12 779 ARG A N 1
ATOM 6049 C CA . ARG A 1 779 ? 21.218 -0.872 -24.881 1.00 91.12 779 ARG A CA 1
ATOM 6050 C C . ARG A 1 779 ? 20.696 0.557 -24.792 1.00 91.12 779 ARG A C 1
ATOM 6052 O O . ARG A 1 779 ? 20.707 1.262 -25.804 1.00 91.12 779 ARG A O 1
ATOM 6059 N N . LEU A 1 780 ? 20.198 0.949 -23.625 1.00 91.12 780 LEU A N 1
ATOM 6060 C CA . LEU A 1 780 ? 19.632 2.266 -23.381 1.00 91.12 780 LEU A CA 1
ATOM 6061 C C . LEU A 1 780 ? 20.752 3.313 -23.311 1.00 91.12 780 LEU A C 1
ATOM 6063 O O . LEU A 1 780 ? 20.717 4.290 -24.061 1.00 91.12 780 LEU A O 1
ATOM 6067 N N . ASP A 1 781 ? 21.805 3.014 -22.556 1.00 93.31 781 ASP A N 1
ATOM 6068 C CA . ASP A 1 781 ? 23.028 3.809 -22.431 1.00 93.31 781 ASP A CA 1
ATOM 6069 C C . ASP A 1 781 ? 23.689 4.062 -23.785 1.00 93.31 781 ASP A C 1
ATOM 6071 O O . ASP A 1 781 ? 23.984 5.203 -24.137 1.00 93.31 781 ASP A O 1
ATOM 6075 N N . ARG A 1 782 ? 23.817 3.031 -24.630 1.00 93.75 782 ARG A N 1
ATOM 6076 C CA . ARG A 1 782 ? 24.362 3.204 -25.984 1.00 93.75 782 ARG A CA 1
ATOM 6077 C C . ARG A 1 782 ? 23.546 4.194 -26.820 1.00 93.75 782 ARG A C 1
ATOM 6079 O O . ARG A 1 782 ? 24.122 4.978 -27.574 1.00 93.75 782 ARG A O 1
ATOM 6086 N N . LYS A 1 783 ? 22.211 4.138 -26.750 1.00 92.50 783 LYS A N 1
ATOM 6087 C CA . LYS A 1 783 ? 21.341 5.068 -27.493 1.00 92.50 783 LYS A CA 1
ATOM 6088 C C . LYS A 1 783 ? 21.477 6.489 -26.954 1.00 92.50 783 LYS A C 1
ATOM 6090 O O . LYS A 1 783 ? 21.593 7.422 -27.747 1.00 92.50 783 LYS A O 1
ATOM 6095 N N . PHE A 1 784 ? 21.507 6.632 -25.632 1.00 95.19 784 PHE A N 1
ATOM 6096 C CA . PHE A 1 784 ? 21.753 7.904 -24.968 1.00 95.19 784 PHE A CA 1
ATOM 6097 C C . PHE A 1 784 ? 23.082 8.515 -25.422 1.00 95.19 784 PHE A C 1
ATOM 6099 O O . PHE A 1 784 ? 23.099 9.657 -25.876 1.00 95.19 784 PHE A O 1
ATOM 6106 N N . ASP A 1 785 ? 24.170 7.742 -25.380 1.00 96.19 785 ASP A N 1
ATOM 6107 C CA . ASP A 1 785 ? 25.520 8.203 -25.712 1.00 96.19 785 ASP A CA 1
ATOM 6108 C C . ASP A 1 785 ? 25.606 8.694 -27.163 1.00 96.19 785 ASP A C 1
ATOM 6110 O O . ASP A 1 785 ? 26.162 9.761 -27.432 1.00 96.19 785 ASP A O 1
ATOM 6114 N N . LEU A 1 786 ? 24.987 7.969 -28.102 1.00 95.69 786 LEU A N 1
ATOM 6115 C CA . LEU A 1 786 ? 24.929 8.367 -29.512 1.00 95.69 786 LEU A CA 1
ATOM 6116 C C . LEU A 1 786 ? 24.224 9.716 -29.710 1.00 95.69 786 LEU A C 1
ATOM 6118 O O . LEU A 1 786 ? 24.703 10.554 -30.478 1.00 95.69 786 LEU A O 1
ATOM 6122 N N . MET A 1 787 ? 23.105 9.940 -29.018 1.00 95.44 787 MET A N 1
ATOM 6123 C CA . MET A 1 787 ? 22.357 11.197 -29.104 1.00 95.44 787 MET A CA 1
ATOM 6124 C C . MET A 1 787 ? 23.093 12.339 -28.391 1.00 95.44 787 MET A C 1
ATOM 6126 O O . MET A 1 787 ? 23.253 13.434 -28.940 1.00 95.44 787 MET A O 1
ATOM 6130 N N . PHE A 1 788 ? 23.582 12.085 -27.174 1.00 96.31 788 PHE A N 1
ATOM 6131 C CA . PHE A 1 788 ? 24.199 13.090 -26.309 1.00 96.31 788 PHE A CA 1
ATOM 6132 C C . PHE A 1 788 ? 25.568 13.546 -26.811 1.00 96.31 788 PHE A C 1
ATOM 6134 O O . PHE A 1 788 ? 25.899 14.727 -26.672 1.00 96.31 788 PHE A O 1
ATOM 6141 N N . ALA A 1 789 ? 26.324 12.679 -27.495 1.00 96.12 789 ALA A N 1
ATOM 6142 C CA . ALA A 1 789 ? 27.570 13.051 -28.169 1.00 96.12 789 ALA A CA 1
ATOM 6143 C C . ALA A 1 789 ? 27.373 14.154 -29.224 1.00 96.12 789 ALA A C 1
ATOM 6145 O O . ALA A 1 789 ? 28.297 14.915 -29.507 1.00 96.12 789 ALA A O 1
ATOM 6146 N N . LYS A 1 790 ? 26.170 14.257 -29.804 1.00 96.38 790 LYS A N 1
ATOM 6147 C CA . LYS A 1 790 ? 25.793 15.314 -30.754 1.00 96.38 790 LYS A CA 1
ATOM 6148 C C . LYS A 1 790 ? 24.955 16.425 -30.129 1.00 96.38 790 LYS A C 1
ATOM 6150 O O . LYS A 1 790 ? 24.542 17.325 -30.852 1.00 96.38 790 LYS A O 1
ATOM 6155 N N . ARG A 1 791 ? 24.686 16.356 -28.818 1.00 95.00 791 ARG A N 1
ATOM 6156 C CA . ARG A 1 791 ? 23.744 17.242 -28.113 1.00 95.00 791 ARG A CA 1
ATOM 6157 C C . ARG A 1 791 ? 22.383 17.330 -28.816 1.00 95.00 791 ARG A C 1
ATOM 6159 O O . ARG A 1 791 ? 21.708 18.358 -28.768 1.00 95.00 791 ARG A O 1
ATOM 6166 N N . ALA A 1 792 ? 21.979 16.251 -29.489 1.00 95.94 792 ALA A N 1
ATOM 6167 C CA . ALA A 1 792 ? 20.718 16.211 -30.213 1.00 95.94 792 ALA A CA 1
ATOM 6168 C C . ALA A 1 792 ? 19.564 16.350 -29.214 1.00 95.94 792 ALA A C 1
ATOM 6170 O O . ALA A 1 792 ? 19.548 15.653 -28.212 1.00 95.94 792 ALA A O 1
ATOM 6171 N N . PHE A 1 793 ? 18.613 17.248 -29.475 1.00 96.44 793 PHE A N 1
ATOM 6172 C CA . PHE A 1 793 ? 17.426 17.499 -28.638 1.00 96.44 793 PHE A CA 1
ATOM 6173 C C . PHE A 1 793 ? 17.666 18.018 -27.205 1.00 96.44 793 PHE A C 1
ATOM 6175 O O . PHE A 1 793 ? 16.695 18.342 -26.532 1.00 96.44 793 PHE A O 1
ATOM 6182 N N . VAL A 1 794 ? 18.913 18.194 -26.750 1.00 96.62 794 VAL A N 1
ATOM 6183 C CA . VAL A 1 794 ? 19.234 18.665 -25.381 1.00 96.62 794 VAL A CA 1
ATOM 6184 C C . VAL A 1 794 ? 18.612 20.034 -25.067 1.00 96.62 794 VAL A C 1
ATOM 6186 O O . VAL A 1 794 ? 18.136 20.260 -23.958 1.00 96.62 794 VAL A O 1
ATOM 6189 N N . HIS A 1 795 ? 18.537 20.929 -26.056 1.00 95.81 795 HIS A N 1
ATOM 6190 C CA . HIS A 1 795 ? 17.950 22.265 -25.900 1.00 95.81 795 HIS A CA 1
ATOM 6191 C C . HIS A 1 795 ? 16.477 22.252 -25.456 1.00 95.81 795 HIS A C 1
ATOM 6193 O O . HIS A 1 795 ? 16.053 23.189 -24.788 1.00 95.81 795 HIS A O 1
ATOM 6199 N N . TRP A 1 796 ? 15.711 21.199 -25.772 1.00 96.06 796 TRP A N 1
ATOM 6200 C CA . TRP A 1 796 ? 14.326 21.060 -25.306 1.00 96.06 796 TRP A CA 1
ATOM 6201 C C . TRP A 1 796 ? 14.236 20.850 -23.793 1.00 96.06 796 TRP A C 1
ATOM 6203 O O . TRP A 1 796 ? 13.276 21.289 -23.172 1.00 96.06 796 TRP A O 1
ATOM 6213 N N . TYR A 1 797 ? 15.227 20.193 -23.195 1.00 97.44 797 TYR A N 1
ATOM 6214 C CA . TYR A 1 797 ? 15.258 19.924 -21.758 1.00 97.44 797 TYR A CA 1
ATOM 6215 C C . TYR A 1 797 ? 15.763 21.149 -20.999 1.00 97.44 797 TYR A C 1
ATOM 6217 O O . TYR A 1 797 ? 15.132 21.590 -20.042 1.00 97.44 797 TYR A O 1
ATOM 6225 N N . VAL A 1 798 ? 16.845 21.759 -21.493 1.00 96.25 798 VAL A N 1
ATOM 6226 C CA . VAL A 1 798 ? 17.407 22.984 -20.905 1.00 96.25 798 VAL A CA 1
ATOM 6227 C C . VAL A 1 798 ? 16.415 24.148 -20.972 1.00 96.25 798 VAL A C 1
ATOM 6229 O O . VAL A 1 798 ? 16.293 24.916 -20.022 1.00 96.25 798 VAL A O 1
ATOM 6232 N N . GLY A 1 799 ? 15.642 24.246 -22.059 1.00 93.81 799 GLY A N 1
ATOM 6233 C CA . GLY A 1 799 ? 14.589 25.253 -22.205 1.00 93.81 799 GLY A CA 1
ATOM 6234 C C . GLY A 1 799 ? 13.441 25.135 -21.193 1.00 93.81 799 GLY A C 1
ATOM 6235 O O . GLY A 1 799 ? 12.740 26.116 -20.973 1.00 93.81 799 GLY A O 1
ATOM 6236 N N . GLU A 1 800 ? 13.274 23.975 -20.553 1.00 94.62 800 GLU A N 1
ATOM 6237 C CA . GLU A 1 800 ? 12.241 23.699 -19.541 1.00 94.62 800 GLU A CA 1
ATOM 6238 C C . GLU A 1 800 ? 12.802 23.762 -18.103 1.00 94.62 800 GLU A C 1
ATOM 6240 O O . GLU A 1 800 ? 12.160 23.313 -17.153 1.00 94.62 800 GLU A O 1
ATOM 6245 N N . GLY A 1 801 ? 14.000 24.338 -17.927 1.00 92.12 801 GLY A N 1
ATOM 6246 C CA . GLY A 1 801 ? 14.589 24.637 -16.617 1.00 92.12 801 GLY A CA 1
ATOM 6247 C C . GLY A 1 801 ? 15.477 23.544 -16.021 1.00 92.12 801 GLY A C 1
ATOM 6248 O O . GLY A 1 801 ? 15.827 23.644 -14.850 1.00 92.12 801 GLY A O 1
ATOM 6249 N N . MET A 1 802 ? 15.837 22.526 -16.804 1.00 96.88 802 MET A N 1
ATOM 6250 C CA . MET A 1 802 ? 16.780 21.475 -16.410 1.00 96.88 802 MET A CA 1
ATOM 6251 C C . MET A 1 802 ? 18.225 21.882 -16.721 1.00 96.88 802 MET A C 1
ATOM 6253 O O . MET A 1 802 ? 18.502 22.422 -17.795 1.00 96.88 802 MET A O 1
ATOM 6257 N N . GLU A 1 803 ? 19.175 21.580 -15.842 1.00 96.00 803 GLU A N 1
ATOM 6258 C CA . GLU A 1 803 ? 20.582 21.858 -16.131 1.00 96.00 803 GLU A CA 1
ATOM 6259 C C . GLU A 1 803 ? 21.184 20.802 -17.075 1.00 96.00 803 GLU A C 1
ATOM 6261 O O . GLU A 1 803 ? 20.929 19.604 -16.955 1.00 96.00 803 GLU A O 1
ATOM 6266 N N . GLU A 1 804 ? 22.051 21.209 -18.016 1.00 93.88 804 GLU A N 1
ATOM 6267 C CA . GLU A 1 804 ? 22.733 20.242 -18.902 1.00 93.88 804 GLU A CA 1
ATOM 6268 C C . GLU A 1 804 ? 23.607 19.251 -18.101 1.00 93.88 804 GLU A C 1
ATOM 6270 O O . GLU A 1 804 ? 23.840 18.124 -18.545 1.00 93.88 804 GLU A O 1
ATOM 6275 N N . GLY A 1 805 ? 24.089 19.661 -16.920 1.00 94.56 805 GLY A N 1
ATOM 6276 C CA . GLY A 1 805 ? 24.879 18.825 -16.012 1.00 94.56 805 GLY A CA 1
ATOM 6277 C C . GLY A 1 805 ? 24.157 17.545 -15.589 1.00 94.56 805 GLY A C 1
ATOM 6278 O O . GLY A 1 805 ? 24.775 16.479 -15.599 1.00 94.56 805 GLY A O 1
ATOM 6279 N N . GLU A 1 806 ? 22.843 17.619 -15.365 1.00 96.38 806 GLU A N 1
ATOM 6280 C CA . GLU A 1 806 ? 22.014 16.497 -14.905 1.00 96.38 806 GLU A CA 1
ATOM 6281 C C . GLU A 1 806 ? 22.043 15.305 -15.876 1.00 96.38 806 GLU A C 1
ATOM 6283 O O . GLU A 1 806 ? 22.026 14.149 -15.459 1.00 96.38 806 GLU A O 1
ATOM 6288 N N . PHE A 1 807 ? 22.174 15.550 -17.188 1.00 96.81 807 PHE A N 1
ATOM 6289 C CA . PHE A 1 807 ? 22.349 14.470 -18.169 1.00 96.81 807 PHE A CA 1
ATOM 6290 C C . PHE A 1 807 ? 23.606 13.644 -17.902 1.00 96.81 807 PHE A C 1
ATOM 6292 O O . PHE A 1 807 ? 23.609 12.427 -18.093 1.00 96.81 807 PHE A O 1
ATOM 6299 N N . ARG A 1 808 ? 24.699 14.307 -17.509 1.00 95.06 808 ARG A N 1
ATOM 6300 C CA . ARG A 1 808 ? 25.974 13.638 -17.237 1.00 95.06 808 ARG A CA 1
ATOM 6301 C C . ARG A 1 808 ? 25.910 12.895 -15.914 1.00 95.06 808 ARG A C 1
ATOM 6303 O O . ARG A 1 808 ? 26.384 11.768 -15.859 1.00 95.06 808 ARG A O 1
ATOM 6310 N N . GLU A 1 809 ? 25.309 13.499 -14.897 1.00 96.25 809 GLU A N 1
ATOM 6311 C CA . GLU A 1 809 ? 25.125 12.884 -13.581 1.00 96.25 809 GLU A CA 1
ATOM 6312 C C . GLU A 1 809 ? 24.289 11.608 -13.681 1.00 96.25 809 GLU A C 1
ATOM 6314 O O . GLU A 1 809 ? 24.765 10.537 -13.305 1.00 96.25 809 GLU A O 1
ATOM 6319 N N . ALA A 1 810 ? 23.122 11.683 -14.328 1.00 96.50 810 ALA A N 1
ATOM 6320 C CA . ALA A 1 810 ? 22.263 10.524 -14.541 1.00 96.50 810 ALA A CA 1
ATOM 6321 C C . ALA A 1 810 ? 22.967 9.415 -15.340 1.00 96.50 810 ALA A C 1
ATOM 6323 O O . ALA A 1 810 ? 22.858 8.231 -15.024 1.00 96.50 810 ALA A O 1
ATOM 6324 N N . ARG A 1 811 ? 23.750 9.783 -16.363 1.00 96.38 811 ARG A N 1
ATOM 6325 C CA . ARG A 1 811 ? 24.517 8.819 -17.163 1.00 96.38 811 ARG A CA 1
ATOM 6326 C C . ARG A 1 811 ? 25.638 8.143 -16.368 1.00 96.38 811 ARG A C 1
ATOM 6328 O O . ARG A 1 811 ? 25.905 6.962 -16.602 1.00 96.38 811 ARG A O 1
ATOM 6335 N N . VAL A 1 812 ? 26.307 8.876 -15.477 1.00 95.38 812 VAL A N 1
ATOM 6336 C CA . VAL A 1 812 ? 27.351 8.344 -14.585 1.00 95.38 812 VAL A CA 1
ATOM 6337 C C . VAL A 1 812 ? 26.743 7.396 -13.555 1.00 95.38 812 VAL A C 1
ATOM 6339 O O . VAL A 1 812 ? 27.303 6.328 -13.320 1.00 95.38 812 VAL A O 1
ATOM 6342 N N . ASP A 1 813 ? 25.585 7.738 -12.996 1.00 94.00 813 ASP A N 1
ATOM 6343 C CA . ASP A 1 813 ? 24.880 6.887 -12.037 1.00 94.00 813 ASP A CA 1
ATOM 6344 C C . ASP A 1 813 ? 24.429 5.556 -12.669 1.00 94.00 813 ASP A C 1
ATOM 6346 O O . ASP A 1 813 ? 24.642 4.487 -12.095 1.00 94.00 813 ASP A O 1
ATOM 6350 N N . LEU A 1 814 ? 23.923 5.581 -13.910 1.00 92.94 814 LEU A N 1
ATOM 6351 C CA . LEU A 1 814 ? 23.611 4.353 -14.655 1.00 92.94 814 LEU A CA 1
ATOM 6352 C C . LEU A 1 814 ? 24.865 3.550 -15.035 1.00 92.94 814 LEU A C 1
ATOM 6354 O O . LEU A 1 814 ? 24.844 2.320 -14.973 1.00 92.94 814 LEU A O 1
ATOM 6358 N N . ALA A 1 815 ? 25.985 4.212 -15.349 1.00 92.25 815 ALA A N 1
ATOM 6359 C CA . ALA A 1 815 ? 27.260 3.521 -15.555 1.00 92.25 815 ALA A CA 1
ATOM 6360 C C . ALA A 1 815 ? 27.730 2.801 -14.279 1.00 92.25 815 ALA A C 1
ATOM 6362 O O . ALA A 1 815 ? 28.272 1.694 -14.355 1.00 92.25 815 ALA A O 1
ATOM 6363 N N . ALA A 1 816 ? 27.520 3.416 -13.111 1.00 94.12 816 ALA A N 1
ATOM 6364 C CA . ALA A 1 816 ? 27.786 2.794 -11.820 1.00 94.12 816 ALA A CA 1
ATOM 6365 C C . ALA A 1 816 ? 26.849 1.602 -11.583 1.00 94.12 816 ALA A C 1
ATOM 6367 O O . ALA A 1 816 ? 27.330 0.527 -11.248 1.00 94.12 816 ALA A O 1
ATOM 6368 N N . LEU A 1 817 ? 25.551 1.734 -11.879 1.00 93.44 817 LEU A N 1
ATOM 6369 C CA . LEU A 1 817 ? 24.595 0.625 -11.795 1.00 93.44 817 LEU A CA 1
ATOM 6370 C C . LEU A 1 817 ? 24.994 -0.563 -12.693 1.00 93.44 817 LEU A C 1
ATOM 6372 O O . LEU A 1 817 ? 24.951 -1.714 -12.264 1.00 93.44 817 LEU A O 1
ATOM 6376 N N . GLU A 1 818 ? 25.432 -0.315 -13.931 1.00 92.75 818 GLU A N 1
ATOM 6377 C CA . GLU A 1 818 ? 25.975 -1.373 -14.792 1.00 92.75 818 GLU A CA 1
ATOM 6378 C C . GLU A 1 818 ? 27.206 -2.055 -14.184 1.00 92.75 818 GLU A C 1
ATOM 6380 O O . GLU A 1 818 ? 27.403 -3.261 -14.365 1.00 92.75 818 GLU A O 1
ATOM 6385 N N . LYS A 1 819 ? 28.071 -1.279 -13.524 1.00 93.44 819 LYS A N 1
ATOM 6386 C CA . LYS A 1 819 ? 29.258 -1.803 -12.850 1.00 93.44 819 LYS A CA 1
ATOM 6387 C C . LYS A 1 819 ? 28.860 -2.673 -11.660 1.00 93.44 819 LYS A C 1
ATOM 6389 O O . LYS A 1 819 ? 29.391 -3.774 -11.561 1.00 93.44 819 LYS A O 1
ATOM 6394 N N . ASP A 1 820 ? 27.879 -2.247 -10.865 1.00 93.75 820 ASP A N 1
ATOM 6395 C CA . ASP A 1 820 ? 27.331 -3.012 -9.738 1.00 93.75 820 ASP A CA 1
ATOM 6396 C C . ASP A 1 820 ? 26.858 -4.405 -10.209 1.00 93.75 820 ASP A C 1
ATOM 6398 O O . ASP A 1 820 ? 27.234 -5.434 -9.645 1.00 93.75 820 ASP A O 1
ATOM 6402 N N . TYR A 1 821 ? 26.116 -4.475 -11.324 1.00 94.12 821 TYR A N 1
ATOM 6403 C CA . TYR A 1 821 ? 25.703 -5.757 -11.915 1.00 94.12 821 TYR A CA 1
ATOM 6404 C C . TYR A 1 821 ? 26.877 -6.614 -12.411 1.00 94.12 821 TYR A C 1
ATOM 6406 O O . TYR A 1 821 ? 26.837 -7.842 -12.286 1.00 94.12 821 TYR A O 1
ATOM 6414 N N . LYS A 1 822 ? 27.907 -5.995 -13.006 1.00 91.50 822 LYS A N 1
ATOM 6415 C CA . LYS A 1 822 ? 29.107 -6.702 -13.490 1.00 91.50 822 LYS A CA 1
ATOM 6416 C C . LYS A 1 822 ? 29.913 -7.282 -12.330 1.00 91.50 822 LYS A C 1
ATOM 6418 O O . LYS A 1 822 ? 30.379 -8.411 -12.449 1.00 91.50 822 LYS A O 1
ATOM 6423 N N . GLU A 1 823 ? 30.054 -6.544 -11.232 1.00 91.06 823 GLU A N 1
ATOM 6424 C CA . GLU A 1 823 ? 30.754 -6.997 -10.027 1.00 91.06 823 GLU A CA 1
ATOM 6425 C C . GLU A 1 823 ? 30.080 -8.237 -9.439 1.00 91.06 823 GLU A C 1
ATOM 6427 O O . GLU A 1 823 ? 30.736 -9.266 -9.300 1.00 91.06 823 GLU A O 1
ATOM 6432 N N . ILE A 1 824 ? 28.757 -8.210 -9.256 1.00 89.31 824 ILE A N 1
ATOM 6433 C CA . ILE A 1 824 ? 28.003 -9.371 -8.753 1.00 89.31 824 ILE A CA 1
ATOM 6434 C C . ILE A 1 824 ? 28.072 -10.567 -9.707 1.00 89.31 824 ILE A C 1
ATOM 6436 O O . ILE A 1 824 ? 28.120 -11.717 -9.277 1.00 89.31 824 ILE A O 1
ATOM 6440 N N . ALA A 1 825 ? 28.075 -10.329 -11.021 1.00 85.75 825 ALA A N 1
ATOM 6441 C CA . ALA A 1 825 ? 28.224 -11.415 -11.986 1.00 85.75 825 ALA A CA 1
ATOM 6442 C C . ALA A 1 825 ? 29.615 -12.080 -11.912 1.00 85.75 825 ALA A C 1
ATOM 6444 O O . ALA A 1 825 ? 29.731 -13.269 -12.222 1.00 85.75 825 ALA A O 1
ATOM 6445 N N . CYS A 1 826 ? 30.646 -11.318 -11.521 1.00 81.62 826 CYS A N 1
ATOM 6446 C CA . CYS A 1 826 ? 32.034 -11.770 -11.404 1.00 81.62 826 CYS A CA 1
ATOM 6447 C C . CYS A 1 826 ? 32.385 -12.356 -10.033 1.00 81.62 826 CYS A C 1
ATOM 6449 O O . CYS A 1 826 ? 33.379 -13.076 -9.956 1.00 81.62 826 CYS A O 1
ATOM 6451 N N . GLU A 1 827 ? 31.619 -12.060 -8.977 1.00 64.12 827 GLU A N 1
ATOM 6452 C CA . GLU A 1 827 ? 31.749 -12.749 -7.691 1.00 64.12 827 GLU A CA 1
ATOM 6453 C C . GLU A 1 827 ? 31.595 -14.252 -7.944 1.00 64.12 827 GLU A C 1
ATOM 6455 O O . GLU A 1 827 ? 30.553 -14.708 -8.436 1.00 64.12 827 GLU A O 1
ATOM 6460 N N . VAL A 1 828 ? 32.706 -14.976 -7.742 1.00 47.62 828 VAL A N 1
ATOM 6461 C CA . VAL A 1 828 ? 32.792 -16.428 -7.926 1.00 47.62 828 VAL A CA 1
ATOM 6462 C C . VAL A 1 828 ? 31.948 -17.064 -6.858 1.00 47.62 828 VAL A C 1
ATOM 6464 O O . VAL A 1 828 ? 32.299 -16.893 -5.666 1.00 47.62 828 VAL A O 1
#

Radius of gyration: 30.53 Å; Cα contacts (8 Å, |Δi|>4): 1814; chains: 1; bounding box: 70×68×84 Å

Organism: Clonorchis sinensis (NCBI:txid79923)

Nearest PDB structures (foldseek):
  4f61-assembly1_C  TM=9.920E-01  e=4.990E-71  Ovis aries
  6tiu-assembly1_C  TM=9.912E-01  e=6.199E-71  Drosophila melanogaster
  7yz2-assembly1_A  TM=9.864E-01  e=1.985E-71  Bos taurus
  6tis-assembly1_A  TM=9.855E-01  e=1.010E-70  Drosophila melanogaster
  7q1f-assembly2_R  TM=9.857E-01  e=1.476E-70  Ovis aries

Foldseek 3Di:
DEEEEAEAFPLCRLLLVLLLLLLQQCVVPDPVDDDDPDDDDDDHRDRDDSCRQLVDPVCVVPVWRQAWGWGWGDDPQDTYTYTYATRDLQRVVRVLQSLLLHLEYEYGAELVPAHDPSSLVSLLSNLLSPNQAYAYEHEPVVVDDPVSNVVSLVSVLVSCLVSQHRSPPHHYFYAYSVCSVVVHDCVRRSVSSVVSVVVVSPPDDDDAAAPAWWKFQFQDWDADVPQAIKTKGATQHHKDFAQAWKWKDFQQDIDIWGFHFKDAPNDTDGMDGHGGTIITGTPPDHRVRDDGQIMITRPPSFDWDQKDWFKKAFADVVRQGDQDWDAFQDWWWKDFHRDIFIWTWHAPPVDGTAGHRGIGGTMTRTPGTHTDDPVGWMWIDDPSTTTIIGDEAEAEEAWAQQSLVLVVLLVLQVCVLLQAALLQAHDDDPDDVLVRLQVNQWDADPVRGTAGNYAYEFQACPSLVCCCPDSSVNRYDPLRRYYHHDHQAQFLLCQAQNSLVVCQVSRVVSNSVSCSPTSHYQAYEYEAEQRGNGRQNNVLNNLVVCCVSPVVHAYEYEYEADDPVPDPDLCSLLSNLLRCLSCLQRHLAYEYFYPVLLQLLCCPALVDVDDDSVQSSNVVSLLVCLVCVLSRADFPARADSVNLNVQAPPDSNLRYWWKFKPDFHFQVPVVPDADDLLRQLVRSQDQSRTRDNFNLLLKAWAAKEKRKEADDDVVSNVVSVVVVLPDPSHHHQPVCSPRYHYTYYHHFRDHNVVHGGHRHRMMIMMTIRILRCLVSLVVSLVSLCVCVVVCNPVCVSVVSPDDPVSSVVSSVVSVVSSVVSVVSRPND

Solvent-accessible surface area (backbone atoms only — not comparable to full-atom values): 42760 Å² total; per-residue (Å²): 86,35,31,25,37,43,28,35,60,87,27,44,50,60,47,36,56,23,23,49,30,40,56,51,33,50,70,77,70,66,81,94,55,90,87,69,87,87,82,86,90,78,91,77,46,65,63,45,53,58,71,65,64,44,58,49,79,64,23,65,72,67,77,47,58,56,64,55,38,79,48,61,44,60,58,99,90,49,55,39,43,34,33,42,36,24,27,43,78,92,30,44,70,39,22,53,47,41,55,61,65,33,59,32,37,35,41,31,31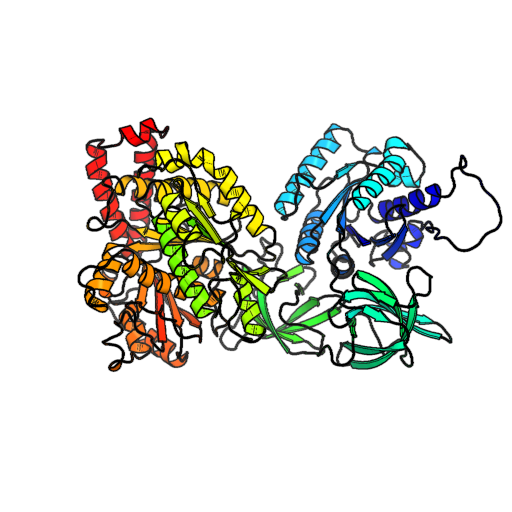,26,34,82,71,36,86,46,75,51,33,54,51,46,48,48,48,40,47,74,70,61,42,83,46,61,36,38,38,34,20,48,40,85,79,40,54,73,70,48,44,54,52,32,50,52,52,48,27,53,50,31,45,74,60,76,41,64,35,83,78,45,54,73,44,71,17,16,33,63,32,34,61,74,70,41,61,55,75,47,8,47,50,34,53,51,49,49,51,54,58,59,70,66,55,80,81,78,89,62,45,54,90,45,76,28,34,26,44,21,61,44,73,45,71,44,90,96,78,39,18,30,38,27,32,48,24,69,24,3,56,52,46,60,67,37,67,31,25,37,40,27,74,73,43,76,46,78,38,30,30,73,39,35,34,42,93,94,37,83,43,68,60,54,44,26,66,41,65,35,35,36,30,32,46,95,45,58,59,90,81,54,57,60,35,24,31,42,26,37,65,87,73,71,63,66,46,33,68,47,78,46,58,34,41,27,31,21,52,91,75,61,23,40,84,63,64,46,45,57,68,40,73,36,36,39,38,42,75,56,28,72,47,54,25,27,36,39,48,54,98,91,42,76,61,45,49,46,67,33,74,43,74,32,32,40,43,33,85,45,24,33,72,73,58,90,92,60,65,45,38,37,30,50,98,89,35,57,35,30,42,50,72,60,27,45,39,37,39,14,30,14,66,63,5,38,56,34,45,52,43,31,52,52,49,49,24,62,68,71,38,36,41,48,68,14,40,63,69,71,87,82,50,70,80,57,56,61,32,39,48,18,48,28,45,78,42,100,82,67,33,40,28,62,40,50,38,34,40,29,39,35,40,70,65,54,47,48,48,61,70,39,84,47,36,58,26,54,59,72,81,29,58,40,55,44,88,54,65,27,84,55,28,27,27,27,7,38,62,37,62,28,58,76,45,48,66,62,53,50,52,44,51,47,68,62,49,69,81,45,90,34,65,56,32,39,40,36,29,24,22,28,31,39,6,33,21,8,14,29,43,22,47,47,38,54,53,43,38,71,79,41,61,91,42,44,32,37,34,43,35,35,38,79,26,87,92,77,54,92,59,93,53,21,42,53,19,32,43,48,25,48,51,54,32,50,90,53,45,49,32,37,38,46,36,22,53,52,26,40,44,52,33,34,37,70,46,46,66,34,94,77,70,47,70,69,56,44,29,52,56,49,25,52,50,56,46,46,71,46,37,41,60,48,41,79,45,91,33,62,55,53,78,66,48,52,29,74,62,43,28,91,43,75,86,58,21,56,30,41,36,16,47,20,75,67,44,14,55,82,58,48,83,80,58,83,80,50,65,48,54,38,59,52,42,39,76,35,69,72,32,22,26,42,76,46,56,64,72,81,26,30,34,60,14,34,35,39,29,34,27,9,81,73,58,71,68,50,50,52,54,29,50,56,55,53,70,69,38,85,74,61,45,59,36,73,94,35,86,71,41,71,45,69,29,39,28,61,64,47,58,77,53,58,87,96,50,64,53,34,78,46,64,49,38,37,35,33,42,32,19,38,41,21,56,45,55,52,51,53,57,39,52,53,52,32,50,64,37,55,76,67,53,56,73,46,64,66,33,43,74,30,75,39,64,77,63,55,62,54,51,24,51,51,52,51,52,48,52,48,46,55,36,50,52,62,58,64,56,114

Mean predicted aligned error: 16.44 Å